Protein AF-A0A137Q3B7-F1 (afdb_monomer_lite)

pLDDT: mean 70.56, std 20.17, range [30.19, 96.06]

Sequence (911 aa):
MALASASAANAAAKAIVPPASSFAELLRRSRFASYDPAIAQTYTAPPAYARRGNYGLKRSVPMTYKDSYITVNHFEHHAQFTEWNNAEAPVKFLKRVEETNVLPRNITKGEWDESLGEARTQWLIDSEFAEHNYSPQRQEVPYDAQGRRGPGGYGAKRPPPQTLNPSPGVDGNLSQINVSALSSQQFERYLSKLRDLSPEYREYLLEQHRARHLTRAKHQGISEAEAEENFEEDDLLLYIASVNDAKLHRRFLGKRFSYTNSPPSTTSSTTPAPEKIERQPHRIGGLTYHHFSPLDTLLTTPPQPGLIMQIEPRYNASFSETRFSTHKQDYVSLFSGLISRISKTNAGIHTPASAANAAAKAIVPPASSFAELLRRSRFASYDPAIAQTYTAPPAYARRGNYGLKRSVPMTYKDSYITVNHFEHHAQFTEWNNAEAPVKFLKRVEETNVLPRNITKGEWDESLGEARTQWLIDSEFAEHNYSPQRQEVPYDAQGRRGPGGYGAKRPPPQTLNPSLGVDGNLSQINVSALSSQQFERYLSKLRDLSPEYREYLLEQHRARHLTRAKHQGISEAEAEENFEEDDLLLYIASVNDAKLHRRFLGKRFSSTNSSLPSTTTSTTPAPEKIERQPHRIGGLTYHHFSPLDTLLTTPPQPGLIMQIEPRYNASFSETRFSTHKQDYVSLFSGLISRISKTNAGIHTPFYNPDGLNAVGPDPNIDPNKIFQENPSAIPAPPTDPKTDPLCMNNSIAKLRMVRLTLRTPPTTVVGYKAHQTKPQGHLKSMSLNSEVTVDTELALRNIRNPHRPGSREYSGHLEVNNRNRFGLGLSALNEGPNSGIVTSPRFAPPGRKAALKPIGYGSLFEAKIGRKYLKRGEGETEELEVREDRTNAARKTLKGMLGKIGTGAGDGSVGS

Foldseek 3Di:
DVVVVVVVVVVVPPDPPPPDPPVVVCVCVDPVVPDDLVDQDKFFDDLVVVCVQHRVAPDRDDNPDSDGIKTWNASADPVGDTDIDGCPVVVLLLVLLVLLLDDDDDDVPDPLNLLLAPLQPPPPVVPPPPDPPPPPPPPPPDPVVPPPDPPPCPPPDPPDPDPPPPDPPCPDPQVPNSLSNDDPVRNVVVVVVVVVCVVVLLVLLVVVVLVVQQVVCVVVVHDSVRSVVPDDVVVSVVVVVPDPDPVSVVVSVSVVSVDVQFDPCPDPDPDGDPRPDDPRQDSRNPSDPDDRDPVNSVPVRDDFDKDKDQDDPDPPPPDDDDPPDDDFRWIWICRSNDTHIHTPVRVPPDDCVCVVVVVLLPPPPPQPPVVVCVCVDPVVPDDLLDQDKFFDDLVCLCQQHRVAPDRDDNPDSDGIKTWNASQDPVGDTDIDGCPVVVLLLVLLVLLVFDAAADVPFLLCLLLPPLNQPPCPPPPPDDRPPPPPPPVPPPVVVVPQPPPNPPDPPPPPPPPDCPPPVLSPLDDNRLSNDDPVRNVVVVVVVVVCVVVLLVLLVVVVLVVQQVVCVVVVHDSVRSVVPDDPVVSVVVVVPDPDPSSVSSSSSVVCVVVLQPVDPVRPNPDRDPRPPAQRQDSNNPSYPDDQDLVNSLQVRFQDKKFKAFDDPPPCPPPDPDDPPPDARWIWICGSNDTEIEGPVQLPQFDHQADVVVVVPPDPDPPPDPVVVPPDDPPDPDDDPPDDDPPRGDRPSRIARKRWSHKYWNDHQPSSDDPCSVPDRPPDRCPRTDIHIYIGGCDVLSVQLSVQPDDPPDPSSVVSVVVVVCVVPVPDDDDDDDDDDDDDDDDDDDDDDDDDDDDDDDDDDDDDPPPPDPPDDDDDDDDPDDDDDDDDDDPPPPPPPPPPPDDDDDDDDDDDDDD

Radius of gyration: 46.06 Å; chains: 1; bounding box: 124×118×140 Å

Structure (mmCIF, N/CA/C/O backbone):
data_AF-A0A137Q3B7-F1
#
_entry.id   AF-A0A137Q3B7-F1
#
loop_
_atom_site.group_PDB
_atom_site.id
_atom_site.type_symbol
_atom_site.label_atom_id
_atom_site.label_alt_id
_atom_site.label_comp_id
_atom_site.label_asym_id
_atom_site.label_entity_id
_atom_site.label_seq_id
_atom_site.pdbx_PDB_ins_code
_atom_site.Cartn_x
_atom_site.Cartn_y
_atom_site.Cartn_z
_atom_site.occupancy
_atom_site.B_iso_or_equiv
_atom_site.auth_seq_id
_atom_site.auth_comp_id
_atom_site.auth_asym_id
_atom_site.auth_atom_id
_atom_site.pdbx_PDB_model_num
ATOM 1 N N . MET A 1 1 ? -9.471 -58.614 54.560 1.00 48.12 1 MET A N 1
ATOM 2 C CA . MET A 1 1 ? -8.215 -58.803 53.792 1.00 48.12 1 MET A CA 1
ATOM 3 C C . MET A 1 1 ? -8.426 -59.274 52.345 1.00 48.12 1 MET A C 1
ATOM 5 O O . MET A 1 1 ? -7.756 -58.732 51.481 1.00 48.12 1 MET A O 1
ATOM 9 N N . ALA A 1 2 ? -9.363 -60.180 52.024 1.00 43.41 2 ALA A N 1
ATOM 10 C CA . ALA A 1 2 ? -9.566 -60.665 50.641 1.00 43.41 2 ALA A CA 1
ATOM 11 C C . ALA A 1 2 ? -10.093 -59.614 49.626 1.00 43.41 2 ALA A C 1
ATOM 13 O O . ALA A 1 2 ? -9.756 -59.673 48.450 1.00 43.41 2 ALA A O 1
ATOM 14 N N . LEU A 1 3 ? -10.849 -58.599 50.064 1.00 44.16 3 LEU A N 1
ATOM 15 C CA . LEU A 1 3 ? -11.289 -57.487 49.197 1.00 44.16 3 LEU A CA 1
ATOM 16 C C . LEU A 1 3 ? -10.169 -56.474 48.880 1.00 44.16 3 LEU A C 1
ATOM 18 O O . LEU A 1 3 ? -10.231 -55.780 47.867 1.00 44.16 3 LEU A O 1
ATOM 22 N N . ALA A 1 4 ? -9.115 -56.419 49.702 1.00 49.91 4 ALA A N 1
ATOM 23 C CA . ALA A 1 4 ? -7.976 -55.529 49.475 1.00 49.91 4 ALA A CA 1
ATOM 24 C C . ALA A 1 4 ? -7.008 -56.076 48.405 1.00 49.91 4 ALA A C 1
ATOM 26 O O . ALA A 1 4 ? -6.416 -55.291 47.666 1.00 49.91 4 ALA A O 1
ATOM 27 N N . SER A 1 5 ? -6.888 -57.404 48.252 1.00 49.62 5 SER A N 1
ATOM 28 C CA . SER A 1 5 ? -6.022 -57.996 47.218 1.00 49.62 5 SER A CA 1
ATOM 29 C C . SER A 1 5 ? -6.629 -57.921 45.810 1.00 49.62 5 SER A C 1
ATOM 31 O O . SER A 1 5 ? -5.890 -57.742 44.843 1.00 49.62 5 SER A O 1
ATOM 33 N N . ALA A 1 6 ? -7.960 -57.963 45.677 1.00 51.59 6 ALA A N 1
ATOM 34 C CA . ALA A 1 6 ? -8.642 -57.800 44.387 1.00 51.59 6 ALA A CA 1
ATOM 35 C C . ALA A 1 6 ? -8.518 -56.366 43.827 1.00 51.59 6 ALA A C 1
ATOM 37 O O . ALA A 1 6 ? -8.357 -56.173 42.622 1.00 51.59 6 ALA A O 1
ATOM 38 N N . SER A 1 7 ? -8.518 -55.357 44.706 1.00 50.16 7 SER A N 1
ATOM 39 C CA . SER A 1 7 ? -8.259 -53.953 44.350 1.00 50.16 7 SER A CA 1
ATOM 40 C C . SER A 1 7 ? -6.813 -53.737 43.873 1.00 50.16 7 SER A C 1
ATOM 42 O O . SER A 1 7 ? -6.585 -53.103 42.842 1.00 50.16 7 SER A O 1
ATOM 44 N N . ALA A 1 8 ? -5.835 -54.347 44.554 1.00 52.12 8 ALA A N 1
ATOM 45 C CA . ALA A 1 8 ? -4.424 -54.261 44.175 1.00 52.12 8 ALA A CA 1
ATOM 46 C C . ALA A 1 8 ? -4.119 -54.957 42.831 1.00 52.12 8 ALA A C 1
ATOM 48 O O . ALA A 1 8 ? -3.345 -54.431 42.031 1.00 52.12 8 ALA A O 1
ATOM 49 N N . ALA A 1 9 ? -4.768 -56.091 42.538 1.00 54.25 9 ALA A N 1
ATOM 50 C CA . ALA A 1 9 ? -4.618 -56.782 41.254 1.00 54.25 9 ALA A CA 1
ATOM 51 C C . ALA A 1 9 ? -5.207 -55.977 40.076 1.00 54.25 9 ALA A C 1
ATOM 53 O O . ALA A 1 9 ? -4.588 -55.898 39.015 1.00 54.25 9 ALA A O 1
ATOM 54 N N . ASN A 1 10 ? -6.344 -55.299 40.272 1.00 53.31 10 ASN A N 1
ATOM 55 C CA . ASN A 1 10 ? -6.927 -54.418 39.251 1.00 53.31 10 ASN A CA 1
ATOM 56 C C . ASN A 1 10 ? -6.145 -53.104 39.063 1.00 53.31 10 ASN A C 1
ATOM 58 O O . ASN A 1 10 ? -6.117 -52.566 37.958 1.00 53.31 10 ASN A O 1
ATOM 62 N N . ALA A 1 11 ? -5.463 -52.604 40.100 1.00 53.44 11 ALA A N 1
ATOM 63 C CA . ALA A 1 11 ? -4.574 -51.447 39.983 1.00 53.44 11 ALA A CA 1
ATOM 64 C C . ALA A 1 11 ? -3.266 -51.776 39.232 1.00 53.44 11 ALA A C 1
ATOM 66 O O . ALA A 1 11 ? -2.768 -50.936 38.482 1.00 53.44 11 ALA A O 1
ATOM 67 N N . ALA A 1 12 ? -2.741 -53.001 39.370 1.00 49.34 12 ALA A N 1
ATOM 68 C CA . ALA A 1 12 ? -1.580 -53.481 38.611 1.00 49.34 12 ALA A CA 1
ATOM 69 C C . ALA A 1 12 ? -1.914 -53.807 37.139 1.00 49.34 12 ALA A C 1
ATOM 71 O O . ALA A 1 12 ? -1.050 -53.709 36.271 1.00 49.34 12 ALA A O 1
ATOM 72 N N . ALA A 1 13 ? -3.180 -54.117 36.837 1.00 48.31 13 ALA A N 1
ATOM 73 C CA . ALA A 1 13 ? -3.696 -54.296 35.479 1.00 48.31 13 ALA A CA 1
ATOM 74 C C . ALA A 1 13 ? -4.119 -52.977 34.800 1.00 48.31 13 ALA A C 1
ATOM 76 O O . ALA A 1 13 ? -4.842 -53.000 33.799 1.00 48.31 13 ALA A O 1
ATOM 77 N N . LYS A 1 14 ? -3.668 -51.815 35.305 1.00 50.78 14 LYS A N 1
ATOM 78 C CA . LYS A 1 14 ? -3.756 -50.534 34.591 1.00 50.78 14 LYS A CA 1
ATOM 79 C C . LYS A 1 14 ? -2.818 -50.620 33.388 1.00 50.78 14 LYS A C 1
ATOM 81 O O . LYS A 1 14 ? -1.641 -50.281 33.461 1.00 50.78 14 LYS A O 1
ATOM 86 N N . ALA A 1 15 ? -3.369 -51.211 32.331 1.00 50.91 15 ALA A N 1
ATOM 87 C CA . ALA A 1 15 ? -2.703 -51.656 31.127 1.00 50.91 15 ALA A CA 1
ATOM 88 C C . ALA A 1 15 ? -1.654 -50.642 30.678 1.00 50.91 15 ALA A C 1
ATOM 90 O O . ALA A 1 15 ? -1.973 -49.480 30.415 1.00 50.91 15 ALA A O 1
ATOM 91 N N . ILE A 1 16 ? -0.409 -51.105 30.561 1.00 54.88 16 ILE A N 1
ATOM 92 C CA . ILE A 1 16 ? 0.587 -50.489 29.692 1.00 54.88 16 ILE A CA 1
ATOM 93 C C . ILE A 1 16 ? -0.071 -50.486 28.313 1.00 54.88 16 ILE A C 1
ATOM 95 O O . ILE A 1 16 ? -0.067 -51.503 27.622 1.00 54.88 16 ILE A O 1
ATOM 99 N N . VAL A 1 17 ? -0.752 -49.391 27.963 1.00 64.12 17 VAL A N 1
ATOM 100 C CA . VAL A 1 17 ? -1.332 -49.219 26.635 1.00 64.12 17 VAL A CA 1
ATOM 101 C C . VAL A 1 17 ? -0.139 -49.348 25.696 1.00 64.12 17 VAL A C 1
ATOM 103 O O . VAL A 1 17 ? 0.783 -48.533 25.815 1.00 64.12 17 VAL A O 1
ATOM 106 N N . PRO A 1 18 ? -0.081 -50.387 24.842 1.00 76.06 18 PRO A N 1
ATOM 107 C CA . PRO A 1 18 ? 1.045 -50.541 23.940 1.00 76.06 18 PRO A CA 1
ATOM 108 C C . PRO A 1 18 ? 1.192 -49.234 23.152 1.00 76.06 18 PRO A C 1
ATOM 110 O O . PRO A 1 18 ? 0.168 -48.618 22.819 1.00 76.06 18 PRO A O 1
ATOM 113 N N . PRO A 1 19 ? 2.431 -48.767 22.901 1.00 77.19 19 PRO A N 1
ATOM 114 C CA . PRO A 1 19 ? 2.647 -47.535 22.157 1.00 77.19 19 PRO A CA 1
ATOM 115 C C . PRO A 1 19 ? 1.819 -47.600 20.875 1.00 77.19 19 PRO A C 1
ATOM 117 O O . PRO A 1 19 ? 1.815 -48.621 20.180 1.00 77.19 19 PRO A O 1
ATOM 120 N N . ALA A 1 20 ? 1.038 -46.547 20.623 1.00 83.62 20 ALA A N 1
ATOM 121 C CA . ALA A 1 20 ? 0.158 -46.503 19.467 1.00 83.62 20 ALA A CA 1
ATOM 122 C C . ALA A 1 20 ? 0.982 -46.807 18.208 1.00 83.62 20 ALA A C 1
ATOM 124 O O . ALA A 1 20 ? 2.117 -46.348 18.079 1.00 83.62 20 ALA A O 1
ATOM 125 N N . SER A 1 21 ? 0.432 -47.595 17.281 1.00 94.25 21 SER A N 1
ATOM 126 C CA . SER A 1 21 ? 1.122 -47.839 16.015 1.00 94.25 21 SER A CA 1
ATOM 127 C C . SER A 1 21 ? 1.432 -46.504 15.329 1.00 94.25 21 SER A C 1
ATOM 129 O O . SER A 1 21 ? 0.675 -45.538 15.463 1.00 94.25 21 SER A O 1
ATOM 131 N N . SER A 1 22 ? 2.519 -46.438 14.558 1.00 91.94 22 SER A N 1
ATOM 132 C CA . SER A 1 22 ? 2.903 -45.216 13.834 1.00 91.94 22 SER A CA 1
ATOM 133 C C . SER A 1 22 ? 1.755 -44.661 12.979 1.00 91.94 22 SER A C 1
ATOM 135 O O . SER A 1 22 ? 1.559 -43.450 12.899 1.00 91.94 22 SER A O 1
ATOM 137 N N . PHE A 1 23 ? 0.932 -45.543 12.404 1.00 92.50 23 PHE A N 1
ATOM 138 C CA . PHE A 1 23 ? -0.280 -45.163 11.685 1.00 92.50 23 PHE A CA 1
ATOM 139 C C . PHE A 1 23 ? -1.344 -44.529 12.593 1.00 92.50 23 PHE A C 1
ATOM 141 O O . PHE A 1 23 ? -1.922 -43.509 12.226 1.00 92.50 23 PHE A O 1
ATOM 148 N N . ALA A 1 24 ? -1.593 -45.083 13.783 1.00 91.00 24 ALA A N 1
ATOM 149 C CA . ALA A 1 24 ? -2.533 -44.501 14.738 1.00 91.00 24 ALA A CA 1
ATOM 150 C C . ALA A 1 24 ? -2.064 -43.121 15.230 1.00 91.00 24 ALA A C 1
ATOM 152 O O . ALA A 1 24 ? -2.887 -42.223 15.403 1.00 91.00 24 ALA A O 1
ATOM 153 N N . GLU A 1 25 ? -0.756 -42.913 15.398 1.00 89.50 25 GLU A N 1
ATOM 154 C CA . GLU A 1 25 ? -0.205 -41.585 15.686 1.00 89.50 25 GLU A CA 1
ATOM 155 C C . GLU A 1 25 ? -0.398 -40.609 14.522 1.00 89.50 25 GLU A C 1
ATOM 157 O O . GLU A 1 25 ? -0.820 -39.474 14.741 1.00 89.50 25 GLU A O 1
ATOM 162 N N . LEU A 1 26 ? -0.143 -41.043 13.282 1.00 93.38 26 LEU A N 1
ATOM 163 C CA . LEU A 1 26 ? -0.395 -40.227 12.091 1.00 93.38 26 LEU A CA 1
ATOM 164 C C . LEU A 1 26 ? -1.877 -39.875 11.951 1.00 93.38 26 LEU A C 1
ATOM 166 O O . LEU A 1 26 ? -2.196 -38.732 11.633 1.00 93.38 26 LEU A O 1
ATOM 170 N N . LEU A 1 27 ? -2.782 -40.815 12.236 1.00 93.38 27 LEU A N 1
ATOM 171 C CA . LEU A 1 27 ? -4.220 -40.571 12.215 1.00 93.38 27 LEU A CA 1
ATOM 172 C C . LEU A 1 27 ? -4.621 -39.569 13.300 1.00 93.38 27 LEU A C 1
ATOM 174 O O . LEU A 1 27 ? -5.322 -38.611 12.989 1.00 93.38 27 LEU A O 1
ATOM 178 N N . ARG A 1 28 ? -4.116 -39.718 14.532 1.00 88.69 28 ARG A N 1
ATOM 179 C CA . ARG A 1 28 ? -4.332 -38.757 15.632 1.00 88.69 28 ARG A CA 1
ATOM 180 C C . ARG A 1 28 ? -3.811 -37.356 15.307 1.00 88.69 28 ARG A C 1
ATOM 182 O O . ARG A 1 28 ? -4.404 -36.378 15.740 1.00 88.69 28 ARG A O 1
ATOM 189 N N . ARG A 1 29 ? -2.716 -37.257 14.547 1.00 91.62 29 ARG A N 1
ATOM 190 C CA . ARG A 1 29 ? -2.134 -35.983 14.082 1.00 91.62 29 ARG A CA 1
ATOM 191 C C . ARG A 1 29 ? -2.759 -35.464 12.786 1.00 91.62 29 ARG A C 1
ATOM 193 O O . ARG A 1 29 ? -2.455 -34.349 12.366 1.00 91.62 29 ARG A O 1
ATOM 200 N N . SER A 1 30 ? -3.581 -36.265 12.114 1.00 95.50 30 SER A N 1
ATOM 201 C CA . SER A 1 30 ? -4.187 -35.877 10.847 1.00 95.50 30 SER A CA 1
ATOM 202 C C . SER A 1 30 ? -5.211 -34.764 11.063 1.00 95.50 30 SER A C 1
ATOM 204 O O . SER A 1 30 ? -5.885 -34.703 12.088 1.00 95.50 30 SER A O 1
ATOM 206 N N . ARG A 1 31 ? -5.404 -33.920 10.046 1.00 92.62 31 ARG A N 1
ATOM 207 C CA . ARG A 1 31 ? -6.478 -32.908 10.048 1.00 92.62 31 ARG A CA 1
ATOM 208 C C . ARG A 1 31 ? -7.878 -33.520 10.103 1.00 92.62 31 ARG A C 1
ATOM 210 O O . ARG A 1 31 ? -8.841 -32.820 10.379 1.00 92.62 31 ARG A O 1
ATOM 217 N N . PHE A 1 32 ? -7.997 -34.813 9.816 1.00 90.25 32 PHE A N 1
ATOM 218 C CA . PHE A 1 32 ? -9.254 -35.528 9.958 1.00 90.25 32 PHE A CA 1
ATOM 219 C C . PHE A 1 32 ? -9.603 -35.764 11.434 1.00 90.25 32 PHE A C 1
ATOM 221 O O . PHE A 1 32 ? -10.764 -35.657 11.802 1.00 90.25 32 PHE A O 1
ATOM 228 N N . ALA A 1 33 ? -8.613 -35.994 12.303 1.00 91.31 33 ALA A N 1
ATOM 229 C CA . ALA A 1 33 ? -8.856 -36.205 13.731 1.00 91.31 33 ALA A CA 1
ATOM 230 C C . ALA A 1 33 ? -9.322 -34.945 14.480 1.00 91.31 33 ALA A C 1
ATOM 232 O O . ALA A 1 33 ? -9.842 -35.065 15.584 1.00 91.31 33 ALA A O 1
ATOM 233 N N . SER A 1 34 ? -9.169 -33.751 13.894 1.00 89.94 34 SER A N 1
ATOM 234 C CA . SER A 1 34 ? -9.734 -32.517 14.453 1.00 89.94 34 SER A CA 1
ATOM 235 C C . SER A 1 34 ? -11.207 -32.298 14.098 1.00 89.94 34 SER A C 1
ATOM 237 O O . SER A 1 34 ? -11.779 -31.310 14.545 1.00 89.94 34 SER A O 1
ATOM 239 N N . TYR A 1 35 ? -11.807 -33.159 13.268 1.00 92.56 35 TYR A N 1
ATOM 240 C CA . TYR A 1 35 ? -13.226 -33.065 12.941 1.00 92.56 35 TYR A CA 1
ATOM 241 C C . TYR A 1 35 ? -14.073 -33.387 14.175 1.00 92.56 35 TYR A C 1
ATOM 243 O O . TYR A 1 35 ? -13.950 -34.458 14.769 1.00 92.56 35 TYR A O 1
ATOM 251 N N . ASP A 1 36 ? -14.958 -32.460 14.525 1.00 89.56 36 ASP A N 1
ATOM 252 C CA . ASP A 1 36 ? -15.958 -32.630 15.569 1.00 89.56 36 ASP A CA 1
ATOM 253 C C . ASP A 1 36 ? -17.337 -32.346 14.960 1.00 89.56 36 ASP A C 1
ATOM 255 O O . ASP A 1 36 ? -17.578 -31.210 14.556 1.00 89.56 36 ASP A O 1
ATOM 259 N N . PRO A 1 37 ? -18.254 -33.327 14.887 1.00 87.88 37 PRO A N 1
ATOM 260 C CA . PRO A 1 37 ? -19.574 -33.118 14.293 1.00 87.88 37 PRO A CA 1
ATOM 261 C C . PRO A 1 37 ? -20.430 -32.106 15.070 1.00 87.88 37 PRO A C 1
ATOM 263 O O . PRO A 1 37 ? -21.372 -31.551 14.511 1.00 87.88 37 PRO A O 1
ATOM 266 N N . ALA A 1 38 ? -20.117 -31.834 16.343 1.00 86.50 38 ALA A N 1
ATOM 267 C CA . ALA A 1 38 ? -20.813 -30.812 17.123 1.00 86.50 38 ALA A CA 1
ATOM 268 C C . ALA A 1 38 ? -20.391 -29.382 16.742 1.00 86.50 38 ALA A C 1
ATOM 270 O O . ALA A 1 38 ? -21.057 -28.422 17.127 1.00 86.50 38 ALA A O 1
ATOM 271 N N . ILE A 1 39 ? -19.285 -29.228 16.009 1.00 87.12 39 ILE A N 1
ATOM 272 C CA . ILE A 1 39 ? -18.755 -27.939 15.580 1.00 87.12 39 ILE A CA 1
ATOM 273 C C . ILE A 1 39 ? -18.857 -27.885 14.061 1.00 87.12 39 ILE A C 1
ATOM 275 O O . ILE A 1 39 ? -18.203 -28.648 13.356 1.00 87.12 39 ILE A O 1
ATOM 279 N N . ALA A 1 40 ? -19.635 -26.938 13.537 1.00 88.81 40 ALA A N 1
ATOM 280 C CA . ALA A 1 40 ? -19.714 -26.686 12.101 1.00 88.81 40 ALA A CA 1
ATOM 281 C C . ALA A 1 40 ? -18.397 -26.069 11.587 1.00 88.81 40 ALA A C 1
ATOM 283 O O . ALA A 1 40 ? -18.299 -24.869 11.323 1.00 88.81 40 ALA A O 1
ATOM 284 N N . GLN A 1 41 ? -17.350 -26.889 11.480 1.00 92.31 41 GLN A N 1
ATOM 285 C CA . GLN A 1 41 ? -16.028 -26.466 11.045 1.00 92.31 41 GLN A CA 1
ATOM 286 C C . GLN A 1 41 ? -16.063 -26.112 9.560 1.00 92.31 41 GLN A C 1
ATOM 288 O O . GLN A 1 41 ? -16.556 -26.877 8.728 1.00 92.31 41 GLN A O 1
ATOM 293 N N . THR A 1 42 ? -15.513 -24.946 9.222 1.00 95.12 42 THR A N 1
ATOM 294 C CA . THR A 1 42 ? -15.374 -24.532 7.827 1.00 95.12 42 THR A CA 1
ATOM 295 C C . THR A 1 42 ? -14.075 -25.073 7.240 1.00 95.12 42 THR A C 1
ATOM 297 O O . THR A 1 42 ? -12.985 -24.799 7.741 1.00 95.12 42 THR A O 1
ATOM 300 N N . TYR A 1 43 ? -14.192 -25.807 6.141 1.00 95.31 43 TYR A N 1
ATOM 301 C CA . TYR A 1 43 ? -13.085 -26.319 5.349 1.00 95.31 43 TYR A CA 1
ATOM 302 C C . TYR A 1 43 ? -12.840 -25.427 4.140 1.00 95.31 43 TYR A C 1
ATOM 304 O O . TYR A 1 43 ? -13.767 -24.904 3.523 1.00 95.31 43 TYR A O 1
ATOM 312 N N . THR A 1 44 ? -11.566 -25.283 3.789 1.00 96.06 44 THR A N 1
ATOM 313 C CA . THR A 1 44 ? -11.103 -24.545 2.615 1.00 96.06 44 THR A CA 1
ATOM 314 C C . THR A 1 44 ? -10.184 -25.423 1.781 1.00 96.06 44 THR A C 1
ATOM 316 O O . THR A 1 44 ? -9.361 -26.167 2.319 1.00 96.06 44 THR A O 1
ATOM 319 N N . ALA A 1 45 ? -10.327 -25.336 0.461 1.00 94.56 45 ALA A N 1
ATOM 320 C CA . ALA A 1 45 ? -9.455 -26.000 -0.496 1.00 94.56 45 ALA A CA 1
ATOM 321 C C . ALA A 1 45 ? -8.874 -24.975 -1.479 1.00 94.56 45 ALA A C 1
ATOM 323 O O . ALA A 1 45 ? -9.562 -24.018 -1.852 1.00 94.56 45 ALA A O 1
ATOM 324 N N . PRO A 1 46 ? -7.629 -25.164 -1.961 1.00 94.69 46 PRO A N 1
ATOM 325 C CA . PRO A 1 46 ? -7.100 -24.329 -3.027 1.00 94.69 46 PRO A CA 1
ATOM 326 C C . PRO A 1 46 ? -8.033 -24.366 -4.251 1.00 94.69 46 PRO A C 1
ATOM 328 O O . PRO A 1 46 ? -8.592 -25.426 -4.550 1.00 94.69 46 PRO A O 1
ATOM 331 N N . PRO A 1 47 ? -8.167 -23.268 -5.020 1.00 90.88 47 PRO A N 1
ATOM 332 C CA . PRO A 1 47 ? -9.147 -23.180 -6.107 1.00 90.88 47 PRO A CA 1
ATOM 333 C C . PRO A 1 47 ? -9.067 -24.312 -7.145 1.00 90.88 47 PRO A C 1
ATOM 335 O O . PRO A 1 47 ? -10.079 -24.685 -7.733 1.00 90.88 47 PRO A O 1
ATOM 338 N N . ALA A 1 48 ? -7.875 -24.873 -7.370 1.00 92.06 48 ALA A N 1
ATOM 339 C CA . ALA A 1 48 ? -7.653 -25.987 -8.293 1.00 92.06 48 ALA A CA 1
ATOM 340 C C . ALA A 1 48 ? -8.190 -27.345 -7.796 1.00 92.06 48 ALA A C 1
ATOM 342 O O . ALA A 1 48 ? -8.413 -28.225 -8.625 1.00 92.06 48 ALA A O 1
ATOM 343 N N . TYR A 1 49 ? -8.358 -27.514 -6.479 1.00 94.94 49 TYR A N 1
ATOM 344 C CA . TYR A 1 49 ? -8.950 -28.698 -5.846 1.00 94.94 49 TYR A CA 1
ATOM 345 C C . TYR A 1 49 ? -10.444 -28.498 -5.565 1.00 94.94 49 TYR A C 1
ATOM 347 O O . TYR A 1 49 ? -11.226 -29.423 -5.774 1.00 94.94 49 TYR A O 1
ATOM 355 N N . ALA A 1 50 ? -10.846 -27.283 -5.167 1.00 93.38 50 ALA A N 1
ATOM 356 C CA . ALA A 1 50 ? -12.251 -26.914 -4.981 1.00 93.38 50 ALA A CA 1
ATOM 357 C C . ALA A 1 50 ? -13.050 -27.086 -6.289 1.00 93.38 50 ALA A C 1
ATOM 359 O O . ALA A 1 50 ? -14.062 -27.783 -6.324 1.00 93.38 50 ALA A O 1
ATOM 360 N N . ARG A 1 51 ? -12.534 -26.580 -7.423 1.00 90.38 51 ARG A N 1
ATOM 361 C CA . ARG A 1 51 ? -12.955 -27.066 -8.751 1.00 90.38 51 ARG A CA 1
ATOM 362 C C . ARG A 1 51 ? -12.465 -28.508 -8.851 1.00 90.38 51 ARG A C 1
ATOM 364 O O . ARG A 1 51 ? -11.274 -28.639 -8.865 1.00 90.38 51 ARG A O 1
ATOM 371 N N . ARG A 1 52 ? -13.248 -29.567 -8.987 1.00 93.38 52 ARG A N 1
ATOM 372 C CA . ARG A 1 52 ? -12.916 -31.010 -8.781 1.00 93.38 52 ARG A CA 1
ATOM 373 C C . ARG A 1 52 ? -13.581 -31.534 -7.509 1.00 93.38 52 ARG A C 1
ATOM 375 O O . ARG A 1 52 ? -13.697 -32.745 -7.369 1.00 93.38 52 ARG A O 1
ATOM 382 N N . GLY A 1 53 ? -14.037 -30.656 -6.613 1.00 93.75 53 GLY A N 1
ATOM 383 C CA . GLY A 1 53 ? -14.756 -31.047 -5.404 1.00 93.75 53 GLY A CA 1
ATOM 384 C C . GLY A 1 53 ? -13.880 -31.730 -4.355 1.00 93.75 53 GLY A C 1
ATOM 385 O O . GLY A 1 53 ? -14.402 -32.435 -3.497 1.00 93.75 53 GLY A O 1
ATOM 386 N N . ASN A 1 54 ? -12.554 -31.580 -4.422 1.00 95.38 54 ASN A N 1
ATOM 387 C CA . ASN A 1 54 ? -11.637 -32.202 -3.475 1.00 95.38 54 ASN A CA 1
ATOM 388 C C . ASN A 1 54 ? -11.336 -31.248 -2.310 1.00 95.38 54 ASN A C 1
ATOM 390 O O . ASN A 1 54 ? -10.575 -30.293 -2.458 1.00 95.38 54 ASN A O 1
ATOM 394 N N . TYR A 1 55 ? -11.904 -31.551 -1.145 1.00 95.19 55 TYR A N 1
ATOM 395 C CA . TYR A 1 55 ? -11.681 -30.821 0.108 1.00 95.19 55 TYR A CA 1
ATOM 396 C C . TYR A 1 55 ? -10.875 -31.636 1.133 1.00 95.19 55 TYR A C 1
ATOM 398 O O . TYR A 1 55 ? -10.866 -31.312 2.316 1.00 95.19 55 TYR A O 1
ATOM 406 N N . GLY A 1 56 ? -10.206 -32.711 0.697 1.00 94.12 56 GLY A N 1
ATOM 407 C CA . GLY A 1 56 ? -9.559 -33.663 1.608 1.00 94.12 56 GLY A CA 1
ATOM 408 C C . GLY A 1 56 ? -10.555 -34.536 2.383 1.00 94.12 56 GLY A C 1
ATOM 409 O O . GLY A 1 56 ? -10.215 -35.069 3.435 1.00 94.12 56 GLY A O 1
ATOM 410 N N . LEU A 1 57 ? -11.783 -34.659 1.873 1.00 94.44 57 LEU A N 1
ATOM 411 C CA . LEU A 1 57 ? -12.836 -35.527 2.401 1.00 94.44 57 LEU A CA 1
ATOM 412 C C . LEU A 1 57 ? -12.795 -36.895 1.705 1.00 94.44 57 LEU A C 1
ATOM 414 O O . LEU A 1 57 ? -12.156 -37.052 0.664 1.00 94.44 57 LEU A O 1
ATOM 418 N N . LYS A 1 58 ? -13.498 -37.890 2.259 1.00 94.81 58 LYS A N 1
ATOM 419 C CA . LYS A 1 58 ? -13.532 -39.258 1.706 1.00 94.81 58 LYS A CA 1
ATOM 420 C C . LYS A 1 58 ? -14.094 -39.319 0.282 1.00 94.81 58 LYS A C 1
ATOM 422 O O . LYS A 1 58 ? -13.638 -40.133 -0.515 1.00 94.81 58 LYS A O 1
ATOM 427 N N . ARG A 1 59 ? -15.085 -38.483 -0.035 1.00 93.94 59 ARG A N 1
ATOM 428 C CA . ARG A 1 59 ? -15.709 -38.381 -1.362 1.00 93.94 59 ARG A CA 1
ATOM 429 C C . ARG A 1 59 ? -15.611 -36.945 -1.867 1.00 93.94 59 ARG A C 1
ATOM 431 O O . ARG A 1 59 ? -15.564 -36.008 -1.069 1.00 93.94 59 ARG A O 1
ATOM 438 N N . SER A 1 60 ? -15.568 -36.770 -3.187 1.00 94.25 60 SER A N 1
ATOM 439 C CA . SER A 1 60 ? -15.621 -35.438 -3.782 1.00 94.25 60 SER A CA 1
ATOM 440 C C . SER A 1 60 ? -17.011 -34.828 -3.612 1.00 94.25 60 SER A C 1
ATOM 442 O O . SER A 1 60 ? -18.035 -35.497 -3.746 1.00 94.25 60 SER A O 1
ATOM 444 N N . VAL A 1 61 ? -17.035 -33.535 -3.318 1.00 94.00 61 VAL A N 1
ATOM 445 C CA . VAL A 1 61 ? -18.254 -32.738 -3.195 1.00 94.00 61 VAL A CA 1
ATOM 446 C C . VAL A 1 61 ? -18.742 -32.336 -4.597 1.00 94.00 61 VAL A C 1
ATOM 448 O O . VAL A 1 61 ? -17.923 -31.911 -5.418 1.00 94.00 61 VAL A O 1
ATOM 451 N N . PRO A 1 62 ? -20.043 -32.467 -4.923 1.00 90.12 62 PRO A N 1
ATOM 452 C CA . PRO A 1 62 ? -20.563 -32.094 -6.238 1.00 90.12 62 PRO A CA 1
ATOM 453 C C . PRO A 1 62 ? -20.318 -30.608 -6.554 1.00 90.12 62 PRO A C 1
ATOM 455 O O . PRO A 1 62 ? -20.581 -29.725 -5.744 1.00 90.12 62 PRO A O 1
ATOM 458 N N . MET A 1 63 ? -19.826 -30.332 -7.766 1.00 76.06 63 MET A N 1
ATOM 459 C CA . MET A 1 63 ? -19.299 -29.026 -8.205 1.00 76.06 63 MET A CA 1
ATOM 460 C C . MET A 1 63 ? -20.363 -27.972 -8.559 1.00 76.06 63 MET A C 1
ATOM 462 O O . MET A 1 63 ? -20.086 -27.060 -9.341 1.00 76.06 63 MET A O 1
ATOM 466 N N . THR A 1 64 ? -21.588 -28.080 -8.044 1.00 77.38 64 THR A N 1
ATOM 467 C CA . THR A 1 64 ? -22.641 -27.105 -8.377 1.00 77.38 64 THR A CA 1
ATOM 468 C C . THR A 1 64 ? -22.289 -25.692 -7.906 1.00 77.38 64 THR A C 1
ATOM 470 O O . THR A 1 64 ? -22.706 -24.720 -8.533 1.00 77.38 64 THR A O 1
ATOM 473 N N . TYR A 1 65 ? -21.428 -25.572 -6.892 1.00 66.31 65 TYR A N 1
ATOM 474 C CA . TYR A 1 65 ? -20.936 -24.306 -6.360 1.00 66.31 65 TYR A CA 1
ATOM 475 C C . TYR A 1 65 ? -19.413 -24.212 -6.526 1.00 66.31 65 TYR A C 1
ATOM 477 O O . TYR A 1 65 ? -18.678 -25.156 -6.244 1.00 66.31 65 TYR A O 1
ATOM 485 N N . LYS A 1 66 ? -18.927 -23.073 -7.038 1.00 72.75 66 LYS A N 1
ATOM 486 C CA . LYS A 1 66 ? -17.497 -22.823 -7.324 1.00 72.75 66 LYS A CA 1
ATOM 487 C C . LYS A 1 66 ? -16.742 -22.238 -6.123 1.00 72.75 66 LYS A C 1
ATOM 489 O O . LYS A 1 66 ? -15.603 -21.792 -6.284 1.00 72.75 66 LYS A O 1
ATOM 494 N N . ASP A 1 67 ? -17.371 -22.225 -4.956 1.00 74.81 67 ASP A N 1
ATOM 495 C CA . ASP A 1 67 ? -16.885 -21.508 -3.785 1.00 74.81 67 ASP A CA 1
ATOM 496 C C . ASP A 1 67 ? -15.868 -22.346 -3.004 1.00 74.81 67 ASP A C 1
ATOM 498 O O . ASP A 1 67 ? -15.920 -23.576 -2.950 1.00 74.81 67 ASP A O 1
ATOM 502 N N . SER A 1 68 ? -14.898 -21.675 -2.389 1.00 83.56 68 SER A N 1
ATOM 503 C CA . SER A 1 68 ? -13.782 -22.339 -1.709 1.00 83.56 68 SER A CA 1
ATOM 504 C C . SER A 1 68 ? -14.102 -22.834 -0.298 1.00 83.56 68 SER A C 1
ATOM 506 O O . SER A 1 68 ? -13.238 -23.481 0.284 1.00 83.56 68 SER A O 1
ATOM 508 N N . TYR A 1 69 ? -15.280 -22.530 0.261 1.00 95.44 69 TYR A N 1
ATOM 509 C CA . TYR A 1 69 ? -15.598 -22.758 1.676 1.00 95.44 69 TYR A CA 1
ATOM 510 C C . TYR A 1 69 ? -16.834 -23.644 1.861 1.00 95.44 69 TYR A C 1
ATOM 512 O O . TYR A 1 69 ? -17.913 -23.314 1.369 1.00 95.44 69 TYR A O 1
ATOM 520 N N . ILE A 1 70 ? -16.691 -24.733 2.618 1.00 95.69 70 ILE A N 1
ATOM 521 C CA . ILE A 1 70 ? -17.791 -25.648 2.965 1.00 95.69 70 ILE A CA 1
ATOM 522 C C . ILE A 1 70 ? -17.793 -25.943 4.464 1.00 95.69 70 ILE A C 1
ATOM 524 O O . ILE A 1 70 ? -16.735 -25.957 5.086 1.00 95.69 70 ILE A O 1
ATOM 528 N N . THR A 1 71 ? -18.953 -26.223 5.043 1.00 95.88 71 THR A N 1
ATOM 529 C CA . THR A 1 71 ? -19.075 -26.840 6.372 1.00 95.88 71 THR A CA 1
ATOM 530 C C . THR A 1 71 ? -19.521 -28.281 6.206 1.00 95.88 71 THR A C 1
ATOM 532 O O . THR A 1 71 ? -20.328 -28.579 5.328 1.00 95.88 71 THR A O 1
ATOM 535 N N . VAL A 1 72 ? -18.978 -29.187 7.017 1.00 94.88 72 VAL A N 1
ATOM 536 C CA . VAL A 1 72 ? -19.314 -30.618 6.965 1.00 94.88 72 VAL A CA 1
ATOM 537 C C . VAL A 1 72 ? -20.101 -30.974 8.217 1.00 94.88 72 VAL A C 1
ATOM 539 O O . VAL A 1 72 ? -19.568 -30.871 9.317 1.00 94.88 72 VAL A O 1
ATOM 542 N N . ASN A 1 73 ? -21.352 -31.400 8.043 1.00 94.06 73 ASN A N 1
ATOM 543 C CA . ASN A 1 73 ? -22.210 -31.832 9.150 1.00 94.06 73 ASN A CA 1
ATOM 544 C C . ASN A 1 73 ? -21.891 -33.277 9.529 1.00 94.06 73 ASN A C 1
ATOM 546 O O . ASN A 1 73 ? -21.587 -33.568 10.681 1.00 94.06 73 ASN A O 1
ATOM 550 N N . HIS A 1 74 ? -21.884 -34.161 8.527 1.00 93.19 74 HIS A N 1
ATOM 551 C CA . HIS A 1 74 ? -21.589 -35.583 8.666 1.00 93.19 74 HIS A CA 1
ATOM 552 C C . HIS A 1 74 ? -20.590 -36.007 7.594 1.00 93.19 74 HIS A C 1
ATOM 554 O O . HIS A 1 74 ? -20.821 -35.812 6.398 1.00 93.19 74 HIS A O 1
ATOM 560 N N . PHE A 1 75 ? -19.486 -36.623 8.016 1.00 91.25 75 PHE A N 1
ATOM 561 C CA . PHE A 1 75 ? -18.440 -37.068 7.093 1.00 91.25 75 PHE A CA 1
ATOM 562 C C . PHE A 1 75 ? -18.943 -38.101 6.069 1.00 91.25 75 PHE A C 1
ATOM 564 O O . PHE A 1 75 ? -18.578 -38.047 4.891 1.00 91.25 75 PHE A O 1
ATOM 571 N N . GLU A 1 76 ? -19.815 -39.011 6.503 1.00 93.38 76 GLU A N 1
ATOM 572 C CA . GLU A 1 76 ? -20.470 -40.005 5.656 1.00 93.38 76 GLU A CA 1
ATOM 573 C C . GLU A 1 76 ? -21.880 -40.276 6.189 1.00 93.38 76 GLU A C 1
ATOM 575 O O . GLU A 1 76 ? -22.061 -40.803 7.285 1.00 93.38 76 GLU A O 1
ATOM 580 N N . HIS A 1 77 ? -22.887 -39.881 5.416 1.00 94.12 77 HIS A N 1
ATOM 581 C CA . HIS A 1 77 ? -24.278 -40.227 5.667 1.00 94.12 77 HIS A CA 1
ATOM 582 C C . HIS A 1 77 ? -24.515 -41.704 5.311 1.00 94.12 77 HIS A C 1
ATOM 584 O O . HIS A 1 77 ? -23.830 -42.255 4.446 1.00 94.12 77 HIS A O 1
ATOM 590 N N . HIS A 1 78 ? -25.518 -42.353 5.912 1.00 93.50 78 HIS A N 1
ATOM 591 C CA . HIS A 1 78 ? -25.837 -43.763 5.628 1.00 93.50 78 HIS A CA 1
ATOM 592 C C . HIS A 1 78 ? -26.144 -44.017 4.139 1.00 93.50 78 HIS A C 1
ATOM 594 O O . HIS A 1 78 ? -25.861 -45.089 3.612 1.00 93.50 78 HIS A O 1
ATOM 600 N N . ALA A 1 79 ? -26.643 -42.997 3.436 1.00 92.06 79 ALA A N 1
ATOM 601 C CA . ALA A 1 79 ? -26.856 -43.003 1.987 1.00 92.06 79 ALA A CA 1
ATOM 602 C C . ALA A 1 79 ? -25.569 -42.784 1.157 1.00 92.06 79 ALA A C 1
ATOM 604 O O . ALA A 1 79 ? -25.638 -42.503 -0.035 1.00 92.06 79 ALA A O 1
ATOM 605 N N . GLN A 1 80 ? -24.390 -42.904 1.775 1.00 94.12 80 GLN A N 1
ATOM 606 C CA . GLN A 1 80 ? -23.079 -42.863 1.128 1.00 94.12 80 GLN A CA 1
ATOM 607 C C . GLN A 1 80 ? -22.718 -41.534 0.434 1.00 94.12 80 GLN A C 1
ATOM 609 O O . GLN A 1 80 ? -21.960 -41.512 -0.540 1.00 94.12 80 GLN A O 1
ATOM 614 N N . PHE A 1 81 ? -23.203 -40.407 0.946 1.00 93.69 81 PHE A N 1
ATOM 615 C CA . PHE A 1 81 ? -22.738 -39.075 0.549 1.00 93.69 81 PHE A CA 1
ATOM 616 C C . PHE A 1 81 ? -22.227 -38.303 1.768 1.00 93.69 81 PHE A C 1
ATOM 618 O O . PHE A 1 81 ? -22.567 -38.627 2.903 1.00 93.69 81 PHE A O 1
ATOM 625 N N . THR A 1 82 ? -21.386 -37.295 1.546 1.00 94.12 82 THR A N 1
ATOM 626 C CA . THR A 1 82 ? -20.945 -36.384 2.609 1.00 94.12 82 THR A CA 1
ATOM 627 C C . THR A 1 82 ? -21.954 -35.251 2.719 1.00 94.12 82 THR A C 1
ATOM 629 O O . THR A 1 82 ? -22.237 -34.601 1.715 1.00 94.12 82 THR A O 1
ATOM 632 N N . GLU A 1 83 ? -22.524 -35.031 3.902 1.00 94.25 83 GLU A N 1
ATOM 633 C CA . GLU A 1 83 ? -23.471 -33.938 4.121 1.00 94.25 83 GLU A CA 1
ATOM 634 C C . GLU A 1 83 ? -22.687 -32.650 4.374 1.00 94.25 83 GLU A C 1
ATOM 636 O O . GLU A 1 83 ? -21.925 -32.545 5.342 1.00 94.25 83 GLU A O 1
ATOM 641 N N . TRP A 1 84 ? -22.853 -31.677 3.483 1.00 94.56 84 TRP A N 1
ATOM 642 C CA . TRP A 1 84 ? -22.121 -30.420 3.524 1.00 94.56 84 TRP A CA 1
ATOM 643 C C . TRP A 1 84 ? -23.045 -29.242 3.222 1.00 94.56 84 TRP A C 1
ATOM 645 O O . TRP A 1 84 ? -24.024 -29.380 2.491 1.00 94.56 84 TRP A O 1
ATOM 655 N N . ASN A 1 85 ? -22.702 -28.077 3.766 1.00 94.19 85 ASN A N 1
ATOM 656 C CA . ASN A 1 85 ? -23.390 -26.813 3.527 1.00 94.19 85 ASN A CA 1
ATOM 657 C C . ASN A 1 85 ? -22.415 -25.761 2.985 1.00 94.19 85 ASN A C 1
ATOM 659 O O . ASN A 1 85 ? -21.200 -25.836 3.198 1.00 94.19 85 ASN A O 1
ATOM 663 N N . ASN A 1 86 ? -22.944 -24.761 2.276 1.00 93.00 86 ASN A N 1
ATOM 664 C CA . ASN A 1 86 ? -22.144 -23.625 1.824 1.00 93.00 86 ASN A CA 1
ATOM 665 C C . ASN A 1 86 ? -21.757 -22.755 3.033 1.00 93.00 86 ASN A C 1
ATOM 667 O O . ASN A 1 86 ? -22.624 -22.266 3.758 1.00 93.00 86 ASN A O 1
ATOM 671 N N . ALA A 1 87 ? -20.454 -22.546 3.224 1.00 95.06 87 ALA A N 1
ATOM 672 C CA . ALA A 1 87 ? -19.905 -21.764 4.329 1.00 95.06 87 ALA A CA 1
ATOM 673 C C . ALA A 1 87 ? -19.371 -20.389 3.896 1.00 95.06 87 ALA A C 1
ATOM 675 O O . ALA A 1 87 ? -18.714 -19.692 4.666 1.00 95.06 87 ALA A O 1
ATOM 676 N N . GLU A 1 88 ? -19.644 -19.957 2.668 1.00 92.88 88 GLU A N 1
ATOM 677 C CA . GLU A 1 88 ? -19.179 -18.668 2.172 1.00 92.88 88 GLU A CA 1
ATOM 678 C C . GLU A 1 88 ? -19.812 -17.500 2.943 1.00 92.88 88 GLU A C 1
ATOM 680 O O . GLU A 1 88 ? -19.118 -16.550 3.302 1.00 92.88 88 GLU A O 1
ATOM 685 N N . ALA A 1 89 ? -21.109 -17.584 3.255 1.00 92.25 89 ALA A N 1
ATOM 686 C CA . ALA A 1 89 ? -21.818 -16.570 4.032 1.00 92.25 89 ALA A CA 1
ATOM 687 C C . ALA A 1 89 ? -21.226 -16.357 5.444 1.00 92.25 89 ALA A C 1
ATOM 689 O O . ALA A 1 89 ? -20.896 -15.207 5.749 1.00 92.25 89 ALA A O 1
ATOM 690 N N . PRO A 1 90 ? -21.020 -17.393 6.289 1.00 93.75 90 PRO A N 1
ATOM 691 C CA . PRO A 1 90 ? -20.395 -17.211 7.600 1.00 93.75 90 PRO A CA 1
ATOM 692 C C . PRO A 1 90 ? -18.934 -16.752 7.503 1.00 93.75 90 PRO A C 1
ATOM 694 O O . PRO A 1 90 ? -18.522 -15.900 8.284 1.00 93.75 90 PRO A O 1
ATOM 697 N N . VAL A 1 91 ? -18.161 -17.214 6.511 1.00 94.44 91 VAL A N 1
ATOM 698 C CA . VAL A 1 91 ? -16.777 -16.739 6.312 1.00 94.44 91 VAL A CA 1
ATOM 699 C C . VAL A 1 91 ? -16.738 -15.267 5.904 1.00 94.44 91 VAL A C 1
ATOM 701 O O . VAL A 1 91 ? -15.938 -14.501 6.434 1.00 94.44 91 VAL A O 1
ATOM 704 N N . LYS A 1 92 ? -17.596 -14.841 4.971 1.00 93.12 92 LYS A N 1
ATOM 705 C CA . LYS A 1 92 ? -17.716 -13.428 4.579 1.00 93.12 92 LYS A CA 1
ATOM 706 C C . LYS A 1 92 ? -18.234 -12.572 5.726 1.00 93.12 92 LYS A C 1
ATOM 708 O O . LYS A 1 92 ? -17.834 -11.423 5.849 1.00 93.12 92 LYS A O 1
ATOM 713 N N . PHE A 1 93 ? -19.140 -13.100 6.542 1.00 94.12 93 PHE A N 1
ATOM 714 C CA . PHE A 1 93 ? -19.589 -12.432 7.756 1.00 94.12 93 PHE A CA 1
ATOM 715 C C . PHE A 1 93 ? -18.422 -12.217 8.723 1.00 94.12 93 PHE A C 1
ATOM 717 O O . PHE A 1 93 ? -18.177 -11.075 9.089 1.00 94.12 93 PHE A O 1
ATOM 724 N N . LEU A 1 94 ? -17.652 -13.262 9.038 1.00 93.69 94 LEU A N 1
ATOM 725 C CA . LEU A 1 94 ? -16.491 -13.163 9.923 1.00 93.69 94 LEU A CA 1
ATOM 726 C C . LEU A 1 94 ? -15.462 -12.151 9.402 1.00 93.69 94 LEU A C 1
ATOM 728 O O . LEU A 1 94 ? -15.080 -11.250 10.135 1.00 93.69 94 LEU A O 1
ATOM 732 N N . LYS A 1 95 ? -15.107 -12.222 8.113 1.00 93.69 95 LYS A N 1
ATOM 733 C CA . LYS A 1 95 ? -14.192 -11.254 7.484 1.00 93.69 95 LYS A CA 1
ATOM 734 C C . LYS A 1 95 ? -14.710 -9.820 7.560 1.00 93.69 95 LYS A C 1
ATOM 736 O O . LYS A 1 95 ? -13.946 -8.919 7.864 1.00 93.69 95 LYS A O 1
ATOM 741 N N . ARG A 1 96 ? -16.008 -9.601 7.318 1.00 93.38 96 ARG A N 1
ATOM 742 C CA . ARG A 1 96 ? -16.613 -8.267 7.448 1.00 93.38 96 ARG A CA 1
ATOM 743 C C . ARG A 1 96 ? -16.563 -7.765 8.886 1.00 93.38 96 ARG A C 1
ATOM 745 O O . ARG A 1 96 ? -16.306 -6.588 9.083 1.00 93.38 96 ARG A O 1
ATOM 752 N N . VAL A 1 97 ? -16.784 -8.633 9.875 1.00 92.44 97 VAL A N 1
ATOM 753 C CA . VAL A 1 97 ? -16.637 -8.285 11.297 1.00 92.44 97 VAL A CA 1
ATOM 754 C C . VAL A 1 97 ? -15.180 -7.936 11.616 1.00 92.44 97 VAL A C 1
ATOM 756 O O . VAL A 1 97 ? -14.943 -6.900 12.231 1.00 92.44 97 VAL A O 1
ATOM 759 N N . GLU A 1 98 ? -14.211 -8.724 11.147 1.00 92.12 98 GLU A N 1
ATOM 760 C CA . GLU A 1 98 ? -12.779 -8.435 11.301 1.00 92.12 98 GLU A CA 1
ATOM 761 C C . GLU A 1 98 ? -12.394 -7.095 10.659 1.00 92.12 98 GLU A C 1
ATOM 763 O O . GLU A 1 98 ? -11.739 -6.289 11.305 1.00 92.12 98 GLU A O 1
ATOM 768 N N . GLU A 1 99 ? -12.878 -6.799 9.449 1.00 92.12 99 GLU A N 1
ATOM 769 C CA . GLU A 1 99 ? -12.637 -5.533 8.737 1.00 92.12 9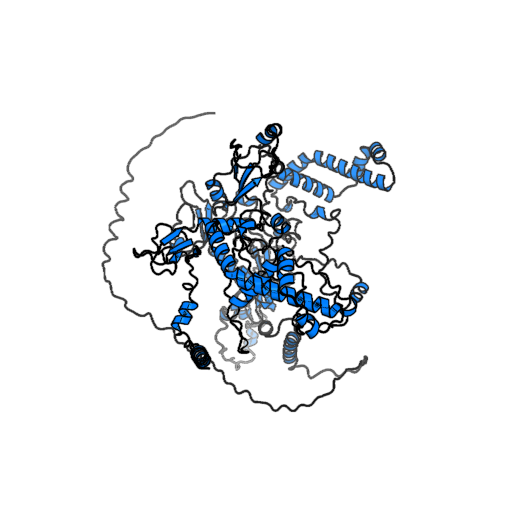9 GLU A CA 1
ATOM 770 C C . GLU A 1 99 ? -13.168 -4.295 9.478 1.00 92.12 99 GLU A C 1
ATOM 772 O O . GLU A 1 99 ? -12.698 -3.185 9.224 1.00 92.12 99 GLU A O 1
ATOM 777 N N . THR A 1 100 ? -14.139 -4.450 10.388 1.00 92.00 100 THR A N 1
ATOM 778 C CA . THR A 1 100 ? -14.591 -3.325 11.223 1.00 92.00 100 THR A CA 1
ATOM 779 C C . THR A 1 100 ? -13.589 -2.950 12.307 1.00 92.00 100 THR A C 1
ATOM 781 O O . THR A 1 100 ? -13.746 -1.891 12.902 1.00 92.00 100 THR A O 1
ATOM 784 N N . ASN A 1 101 ? -12.606 -3.808 12.609 1.00 92.69 101 ASN A N 1
ATOM 785 C CA . ASN A 1 101 ? -11.681 -3.689 13.740 1.00 92.69 101 ASN A CA 1
ATOM 786 C C . ASN A 1 101 ? -12.369 -3.273 15.059 1.00 92.69 101 ASN A C 1
ATOM 788 O O . ASN A 1 101 ? -11.771 -2.590 15.891 1.00 92.69 101 ASN A O 1
ATOM 792 N N . VAL A 1 102 ? -13.638 -3.641 15.267 1.00 88.88 102 VAL A N 1
ATOM 793 C CA . VAL A 1 102 ? -14.358 -3.381 16.518 1.00 88.88 102 VAL A CA 1
ATOM 794 C C . VAL A 1 102 ? -14.227 -4.608 17.405 1.00 88.88 102 VAL A C 1
ATOM 796 O O . VAL A 1 102 ? -14.604 -5.711 17.014 1.00 88.88 102 VAL A O 1
ATOM 799 N N . LEU A 1 103 ? -13.744 -4.422 18.634 1.00 87.81 103 LEU A N 1
ATOM 800 C CA . LEU A 1 103 ? -13.766 -5.488 19.631 1.00 87.81 103 LEU A CA 1
ATOM 801 C C . LEU A 1 103 ? -15.216 -5.701 20.116 1.00 87.81 103 LEU A C 1
ATOM 803 O O . LEU A 1 103 ? -15.768 -4.800 20.763 1.00 87.81 103 LEU A O 1
ATOM 807 N N . PRO A 1 104 ? -15.847 -6.862 19.853 1.00 89.00 104 PRO A N 1
ATOM 808 C CA . PRO A 1 104 ? -17.181 -7.149 20.352 1.00 89.00 104 PRO A CA 1
ATOM 809 C C . PRO A 1 104 ? -17.158 -7.155 21.881 1.00 89.00 104 PRO A C 1
ATOM 811 O O . PRO A 1 104 ? -16.330 -7.807 22.522 1.00 89.00 104 PRO A O 1
ATOM 814 N N . ARG A 1 105 ? -18.079 -6.398 22.474 1.00 84.88 105 ARG A N 1
ATOM 815 C CA . ARG A 1 105 ? -18.274 -6.351 23.921 1.00 84.88 105 ARG A CA 1
ATOM 816 C C . ARG A 1 105 ? -19.547 -7.099 24.262 1.00 84.88 105 ARG A C 1
ATOM 818 O O . ARG A 1 105 ? -20.588 -6.852 23.658 1.00 84.88 105 ARG A O 1
ATOM 825 N N . ASN A 1 106 ? -19.469 -7.969 25.262 1.00 81.31 106 ASN A N 1
ATOM 826 C CA . ASN A 1 106 ? -20.666 -8.586 25.815 1.00 81.31 106 ASN A CA 1
ATOM 827 C C . ASN A 1 106 ? -21.507 -7.502 26.480 1.00 81.31 106 ASN A C 1
ATOM 829 O O . ASN A 1 106 ? -21.002 -6.728 27.297 1.00 81.31 106 ASN A O 1
ATOM 833 N N . ILE A 1 107 ? -22.781 -7.450 26.108 1.00 82.19 107 ILE A N 1
ATOM 834 C CA . ILE A 1 107 ? -23.761 -6.618 26.791 1.00 82.19 107 ILE A CA 1
ATOM 835 C C . ILE A 1 107 ? -23.920 -7.207 28.188 1.00 82.19 107 ILE A C 1
ATOM 837 O O . ILE A 1 107 ? -24.244 -8.387 28.328 1.00 82.19 107 ILE A O 1
ATOM 841 N N . THR A 1 108 ? -23.668 -6.398 29.214 1.00 80.38 108 THR A N 1
ATOM 842 C CA . THR A 1 108 ? -23.858 -6.821 30.598 1.00 80.38 108 THR A CA 1
ATOM 843 C C . THR A 1 108 ? -25.313 -7.239 30.795 1.00 80.38 108 THR A C 1
ATOM 845 O O . THR A 1 108 ? -26.219 -6.437 30.577 1.00 80.38 108 THR A O 1
ATOM 848 N N . LYS A 1 109 ? -25.527 -8.492 31.216 1.00 81.69 109 LYS A N 1
ATOM 849 C CA . LYS A 1 109 ? -26.850 -9.131 31.381 1.00 81.69 109 LYS A CA 1
ATOM 850 C C . LYS A 1 109 ? -27.603 -9.429 30.073 1.00 81.69 109 LYS A C 1
ATOM 852 O O . LYS A 1 109 ? -28.822 -9.529 30.084 1.00 81.69 109 LYS A O 1
ATOM 857 N N . GLY A 1 110 ? -26.913 -9.537 28.937 1.00 82.19 110 GLY A N 1
ATOM 858 C CA . GLY A 1 110 ? -27.518 -10.116 27.730 1.00 82.19 110 GLY A CA 1
ATOM 859 C C . GLY A 1 110 ? -27.622 -11.643 27.823 1.00 82.19 110 GLY A C 1
ATOM 860 O O . GLY A 1 110 ? -26.871 -12.250 28.578 1.00 82.19 110 GLY A O 1
ATOM 861 N N . GLU A 1 111 ? -28.462 -12.278 27.002 1.00 83.75 111 GLU A N 1
ATOM 862 C CA . GLU A 1 111 ? -28.626 -13.749 26.974 1.00 83.75 111 GLU A CA 1
ATOM 863 C C . GLU A 1 111 ? -27.288 -14.494 26.807 1.00 83.75 111 GLU A C 1
ATOM 865 O O . GLU A 1 111 ? -27.014 -15.469 27.502 1.00 83.75 111 GLU A O 1
ATOM 870 N N . TRP A 1 112 ? -26.398 -13.996 25.936 1.00 83.94 112 TRP A N 1
ATOM 871 C CA . TRP A 1 112 ? -25.053 -14.563 25.762 1.00 83.94 112 TRP A CA 1
ATOM 872 C C . TRP A 1 112 ? -24.210 -14.450 27.039 1.00 83.94 112 TRP A C 1
ATOM 874 O O . TRP A 1 112 ? -23.537 -15.395 27.443 1.00 83.94 112 TRP A O 1
ATOM 884 N N . ASP A 1 113 ? -24.283 -13.304 27.712 1.00 82.75 113 ASP A N 1
ATOM 885 C CA . ASP A 1 113 ? -23.591 -13.049 28.973 1.00 82.75 113 ASP A CA 1
ATOM 886 C C . ASP A 1 113 ? -24.160 -13.947 30.088 1.00 82.75 113 ASP A C 1
ATOM 888 O O . ASP A 1 113 ? -23.419 -14.498 30.902 1.00 82.75 113 ASP A O 1
ATOM 892 N N . GLU A 1 114 ? -25.481 -14.128 30.140 1.00 83.69 114 GLU A N 1
ATOM 893 C CA . GLU A 1 114 ? -26.174 -15.051 31.048 1.00 83.69 114 GLU A CA 1
ATOM 894 C C . GLU A 1 114 ? -25.827 -16.510 30.765 1.00 83.69 114 GLU A C 1
ATOM 896 O O . GLU A 1 114 ? -25.707 -17.276 31.716 1.00 83.69 114 GLU A O 1
ATOM 901 N N . SER A 1 115 ? -25.585 -16.878 29.502 1.00 82.19 115 SER A N 1
ATOM 902 C CA . SER A 1 115 ? -25.133 -18.218 29.106 1.00 82.19 115 SER A CA 1
ATOM 903 C C . SER A 1 115 ? -23.668 -18.501 29.465 1.00 82.19 115 SER A C 1
ATOM 905 O O . SER A 1 115 ? -23.308 -19.651 29.717 1.00 82.19 115 SER A O 1
ATOM 907 N N . LEU A 1 116 ? -22.836 -17.459 29.577 1.00 80.69 116 LEU A N 1
ATOM 908 C CA . LEU A 1 116 ? -21.445 -17.551 30.038 1.00 80.69 116 LEU A CA 1
ATOM 909 C C . LEU A 1 116 ? -21.320 -17.639 31.574 1.00 80.69 116 LEU A C 1
ATOM 911 O O . LEU A 1 116 ? -20.344 -18.196 32.071 1.00 80.69 116 LEU A O 1
ATOM 915 N N . GLY A 1 117 ? -22.302 -17.127 32.327 1.00 79.06 117 GLY A N 1
ATOM 916 C CA . GLY A 1 117 ? -22.369 -17.234 33.796 1.00 79.06 117 GLY A CA 1
ATOM 917 C C . GLY A 1 117 ? -21.435 -16.271 34.542 1.00 79.06 117 GLY A C 1
ATOM 918 O O . GLY A 1 117 ? -20.756 -15.462 33.930 1.00 79.06 117 GLY A O 1
ATOM 919 N N . GLU A 1 118 ? -21.380 -16.311 35.879 1.00 65.81 118 GLU A N 1
ATOM 920 C CA . GLU A 1 118 ? -20.545 -15.387 36.687 1.00 65.81 118 GLU A CA 1
ATOM 921 C C . GLU A 1 118 ? -19.025 -15.585 36.508 1.00 65.81 118 GLU A C 1
ATOM 923 O O . GLU A 1 118 ? -18.257 -14.672 36.808 1.00 65.81 118 GLU A O 1
ATOM 928 N N . ALA A 1 119 ? -18.580 -16.705 35.922 1.00 59.72 119 ALA A N 1
ATOM 929 C CA . ALA A 1 119 ? -17.173 -16.970 35.574 1.00 59.72 119 ALA A CA 1
ATOM 930 C C . ALA A 1 119 ? -16.601 -16.025 34.478 1.00 59.72 119 ALA A C 1
ATOM 932 O O . ALA A 1 119 ? -15.435 -16.127 34.090 1.00 59.72 119 ALA A O 1
ATOM 933 N N . ARG A 1 120 ? -17.423 -15.069 34.014 1.00 55.97 120 ARG A N 1
ATOM 934 C CA . ARG A 1 120 ? -17.213 -13.994 33.022 1.00 55.97 120 ARG A CA 1
ATOM 935 C C . ARG A 1 120 ? -15.850 -13.301 32.982 1.00 55.97 120 ARG A C 1
ATOM 937 O O . ARG A 1 120 ? -15.479 -12.805 31.919 1.00 55.97 120 ARG A O 1
ATOM 944 N N . THR A 1 121 ? -15.160 -13.126 34.105 1.00 53.78 121 THR A N 1
ATOM 945 C CA . THR A 1 121 ? -14.118 -12.084 34.221 1.00 53.78 121 THR A CA 1
ATOM 946 C C . THR A 1 121 ? -12.693 -12.603 34.308 1.00 53.78 121 THR A C 1
ATOM 948 O O . THR A 1 121 ? -11.766 -11.819 34.127 1.00 53.78 121 THR A O 1
ATOM 951 N N . GLN A 1 122 ? -12.501 -13.898 34.547 1.00 53.56 122 GLN A N 1
ATOM 952 C CA . GLN A 1 122 ? -11.187 -14.460 34.867 1.00 53.56 122 GLN A CA 1
ATOM 953 C C . GLN A 1 122 ? -10.779 -15.622 33.968 1.00 53.56 122 GLN A C 1
ATOM 955 O O . GLN A 1 122 ? -9.843 -16.345 34.300 1.00 53.56 122 GLN A O 1
ATOM 960 N N . TRP A 1 123 ? -11.412 -15.767 32.802 1.00 54.53 123 TRP A N 1
ATOM 961 C CA . TRP A 1 123 ? -10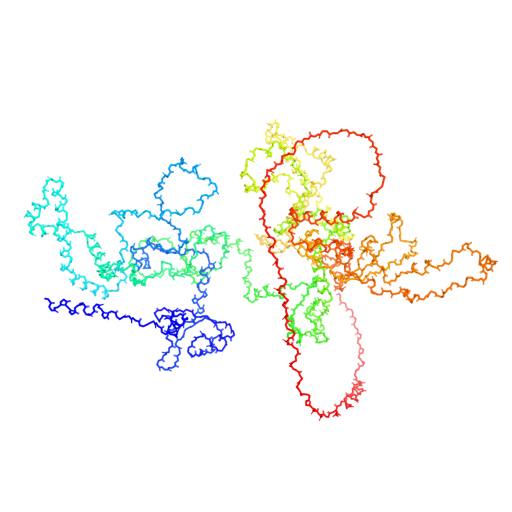.748 -16.447 31.697 1.00 54.53 123 TRP A CA 1
ATOM 962 C C . TRP A 1 123 ? -9.509 -15.619 31.333 1.00 54.53 123 TRP A C 1
ATOM 964 O O . TRP A 1 123 ? -9.544 -14.767 30.443 1.00 54.53 123 TRP A O 1
ATOM 974 N N . LEU A 1 124 ? -8.413 -15.848 32.069 1.00 52.38 124 LEU A N 1
ATOM 975 C CA . LEU A 1 124 ? -7.075 -15.735 31.528 1.00 52.38 124 LEU A CA 1
ATOM 976 C C . LEU A 1 124 ? -7.075 -16.728 30.380 1.00 52.38 124 LEU A C 1
ATOM 978 O O . LEU A 1 124 ? -6.794 -17.903 30.555 1.00 52.38 124 LEU A O 1
ATOM 982 N N . ILE A 1 125 ? -7.501 -16.264 29.212 1.00 51.50 125 ILE A N 1
ATOM 983 C CA . ILE A 1 125 ? -7.137 -16.929 27.983 1.00 51.50 125 ILE A CA 1
ATOM 984 C C . ILE A 1 125 ? -5.615 -16.949 28.056 1.00 51.50 125 ILE A C 1
ATOM 986 O O . ILE A 1 125 ? -5.006 -15.882 28.107 1.00 51.50 125 ILE A O 1
ATOM 990 N N . ASP A 1 126 ? -5.018 -18.137 28.069 1.00 43.53 126 ASP A N 1
ATOM 991 C CA . ASP A 1 126 ? -3.567 -18.387 28.066 1.00 43.53 126 ASP A CA 1
ATOM 992 C C . ASP A 1 126 ? -2.839 -17.709 26.888 1.00 43.53 126 ASP A C 1
ATOM 994 O O . ASP A 1 126 ? -1.630 -17.844 26.713 1.00 43.53 126 ASP A O 1
ATOM 998 N N . SER A 1 127 ? -3.587 -16.980 26.059 1.00 49.59 127 SER A N 1
ATOM 999 C CA . SER A 1 127 ? -3.085 -15.926 25.210 1.00 49.59 127 SER A CA 1
ATOM 1000 C C . SER A 1 127 ? -2.213 -14.995 26.046 1.00 49.59 127 SER A C 1
ATOM 1002 O O . SER A 1 127 ? -2.686 -14.131 26.783 1.00 49.59 127 SER A O 1
ATOM 1004 N N . GLU A 1 128 ? -0.909 -15.135 25.846 1.00 52.00 128 GLU A N 1
ATOM 1005 C CA . GLU A 1 128 ? 0.139 -14.182 26.215 1.00 52.00 128 GLU A CA 1
ATOM 1006 C C . GLU A 1 128 ? -0.172 -12.726 25.794 1.00 52.00 128 GLU A C 1
ATOM 1008 O O . GLU A 1 128 ? 0.502 -11.796 26.232 1.00 52.00 128 GLU A O 1
ATOM 1013 N N . PHE A 1 129 ? -1.214 -12.524 24.977 1.00 45.88 129 PHE A N 1
ATOM 1014 C CA . PHE A 1 129 ? -1.713 -11.244 24.486 1.00 45.88 129 PHE A CA 1
ATOM 1015 C C . PHE A 1 129 ? -2.951 -10.706 25.220 1.00 45.88 129 PHE A C 1
ATOM 1017 O O . PHE A 1 129 ? -3.396 -9.603 24.902 1.00 45.88 129 PHE A O 1
ATOM 1024 N N . ALA A 1 130 ? -3.537 -11.439 26.172 1.00 53.38 130 ALA A N 1
ATOM 1025 C CA . ALA A 1 130 ? -4.635 -10.904 26.969 1.00 53.38 130 ALA A CA 1
ATOM 1026 C C . ALA A 1 130 ? -4.094 -9.824 27.917 1.00 53.38 130 ALA A C 1
ATOM 1028 O O . ALA A 1 130 ? -3.269 -10.106 28.788 1.00 53.38 130 ALA A O 1
ATOM 1029 N N . GLU A 1 131 ? -4.573 -8.583 27.774 1.00 48.03 131 GLU A N 1
ATOM 1030 C CA . GLU A 1 131 ? -4.317 -7.526 28.752 1.00 48.03 131 GLU A CA 1
ATOM 1031 C C . GLU A 1 131 ? -4.788 -8.022 30.121 1.00 48.03 131 GLU A C 1
ATOM 1033 O O . GLU A 1 131 ? -5.986 -8.169 30.380 1.00 48.03 131 GLU A O 1
ATOM 1038 N N . HIS A 1 132 ? -3.837 -8.335 30.999 1.00 50.47 132 HIS A N 1
ATOM 1039 C CA . HIS A 1 132 ? -4.123 -8.636 32.387 1.00 50.47 132 HIS A CA 1
ATOM 1040 C C . HIS A 1 132 ? -4.759 -7.399 33.026 1.00 50.47 132 HIS A C 1
ATOM 1042 O O . HIS A 1 132 ? -4.074 -6.564 33.602 1.00 50.47 132 HIS A O 1
ATOM 1048 N N . ASN A 1 133 ? -6.090 -7.332 33.007 1.00 44.78 133 ASN A N 1
ATOM 1049 C CA . ASN A 1 133 ? -6.892 -6.476 33.881 1.00 44.78 133 ASN A CA 1
ATOM 1050 C C . ASN A 1 133 ? -6.863 -6.981 35.336 1.00 44.78 133 ASN A C 1
ATOM 1052 O O . ASN A 1 133 ? -7.817 -6.801 36.089 1.00 44.78 133 ASN A O 1
ATOM 1056 N N . TYR A 1 134 ? -5.750 -7.576 35.772 1.00 45.84 134 TYR A N 1
ATOM 1057 C CA . TYR A 1 134 ? -5.335 -7.336 37.136 1.00 45.84 134 TYR A CA 1
ATOM 1058 C C . TYR A 1 134 ? -5.029 -5.849 37.163 1.00 45.84 134 TYR A C 1
ATOM 1060 O O . TYR A 1 134 ? -4.002 -5.426 36.646 1.00 45.84 134 TYR A O 1
ATOM 1068 N N . SER A 1 135 ? -5.904 -5.046 37.769 1.00 41.03 135 SER A N 1
ATOM 1069 C CA . SER A 1 135 ? -5.402 -3.906 38.520 1.00 41.03 135 SER A CA 1
ATOM 1070 C C . SER A 1 135 ? -4.234 -4.472 39.323 1.00 41.03 135 SER A C 1
ATOM 1072 O O . SER A 1 135 ? -4.493 -5.298 40.210 1.00 41.03 135 SER A O 1
ATOM 1074 N N . PRO A 1 136 ? -2.963 -4.174 38.995 1.00 41.81 136 PRO A N 1
ATOM 1075 C CA . PRO A 1 136 ? -1.931 -4.539 39.923 1.00 41.81 136 PRO A CA 1
ATOM 1076 C C . PRO A 1 136 ? -2.349 -3.758 41.160 1.00 41.81 136 PRO A C 1
ATOM 1078 O O . PRO A 1 136 ? -2.399 -2.526 41.139 1.00 41.81 136 PRO A O 1
ATOM 1081 N N . GLN A 1 137 ? -2.706 -4.455 42.237 1.00 45.09 137 GLN A N 1
ATOM 1082 C CA . GLN A 1 137 ? -2.331 -3.918 43.526 1.00 45.09 137 GLN A CA 1
ATOM 1083 C C . GLN A 1 137 ? -0.835 -3.723 43.373 1.00 45.09 137 GLN A C 1
ATOM 1085 O O . GLN A 1 137 ? -0.063 -4.680 43.336 1.00 45.09 137 GLN A O 1
ATOM 1090 N N . ARG A 1 138 ? -0.482 -2.485 43.034 1.00 41.97 138 ARG A N 1
ATOM 1091 C CA . ARG A 1 138 ? 0.859 -2.027 42.774 1.00 41.97 138 ARG A CA 1
ATOM 1092 C C . ARG A 1 138 ? 1.516 -2.249 44.122 1.00 41.97 138 ARG A C 1
ATOM 1094 O O . ARG A 1 138 ? 1.370 -1.433 45.022 1.00 41.97 138 ARG A O 1
ATOM 1101 N N . GLN A 1 139 ? 2.135 -3.412 44.309 1.00 48.56 139 GLN A N 1
ATOM 1102 C CA . GLN A 1 139 ? 3.172 -3.538 45.307 1.00 48.56 139 GLN A CA 1
ATOM 1103 C C . GLN A 1 139 ? 4.214 -2.549 44.819 1.00 48.56 139 GLN A C 1
ATOM 1105 O O . GLN A 1 139 ? 4.932 -2.809 43.852 1.00 48.56 139 GLN A O 1
ATOM 1110 N N . GLU A 1 140 ? 4.161 -1.349 45.386 1.00 41.62 140 GLU A N 1
ATOM 1111 C CA . GLU A 1 140 ? 5.182 -0.337 45.240 1.00 41.62 140 GLU A CA 1
ATOM 1112 C C . GLU A 1 140 ? 6.467 -0.986 45.733 1.00 41.62 140 GLU A C 1
ATOM 1114 O O . GLU A 1 140 ? 6.745 -1.040 46.926 1.00 41.62 140 GLU A O 1
ATOM 1119 N N . VAL A 1 141 ? 7.216 -1.590 44.813 1.00 54.69 141 VAL A N 1
ATOM 1120 C CA . VAL A 1 141 ? 8.582 -1.988 45.105 1.00 54.69 141 VAL A CA 1
ATOM 1121 C C . VAL A 1 141 ? 9.328 -0.664 45.263 1.00 54.69 141 VAL A C 1
ATOM 1123 O O . VAL A 1 141 ? 9.343 0.112 44.301 1.00 54.69 141 VAL A O 1
ATOM 1126 N N . PRO A 1 142 ? 9.891 -0.363 46.446 1.00 53.78 142 PRO A N 1
ATOM 1127 C CA . PRO A 1 142 ? 10.554 0.907 46.703 1.00 53.78 142 PRO A CA 1
ATOM 1128 C C . PRO A 1 142 ? 11.594 1.203 45.619 1.00 53.78 142 PRO A C 1
ATOM 1130 O O . PRO A 1 142 ? 12.398 0.334 45.261 1.00 53.78 142 PRO A O 1
ATOM 1133 N N . TYR A 1 143 ? 11.560 2.429 45.088 1.00 53.03 143 TYR A N 1
ATOM 1134 C CA . TYR A 1 143 ? 12.371 2.885 43.948 1.00 53.03 143 TYR A CA 1
ATOM 1135 C C . TYR A 1 143 ? 13.885 2.661 44.153 1.00 53.03 143 TYR A C 1
ATOM 1137 O O . TYR A 1 143 ? 14.636 2.483 43.192 1.00 53.03 143 TYR A O 1
ATOM 1145 N N . ASP A 1 144 ? 14.325 2.557 45.406 1.00 58.84 144 ASP A N 1
ATOM 1146 C CA . ASP A 1 144 ? 15.727 2.404 45.803 1.00 58.84 144 ASP A CA 1
ATOM 1147 C C . ASP A 1 144 ? 16.329 1.029 45.456 1.00 58.84 144 ASP A C 1
ATOM 1149 O O . ASP A 1 144 ? 17.551 0.881 45.356 1.00 58.84 144 ASP A O 1
ATOM 1153 N N . ALA A 1 145 ? 15.501 0.008 45.211 1.00 55.59 145 ALA A N 1
ATOM 1154 C CA . ALA A 1 145 ? 15.977 -1.344 44.902 1.00 55.59 145 ALA A CA 1
ATOM 1155 C C . ALA A 1 145 ? 16.313 -1.566 43.412 1.00 55.59 145 ALA A C 1
ATOM 1157 O O . ALA A 1 145 ? 16.986 -2.542 43.066 1.00 55.59 145 ALA A O 1
ATOM 1158 N N . GLN A 1 146 ? 15.880 -0.674 42.513 1.00 54.59 146 GLN A N 1
ATOM 1159 C CA . GLN A 1 146 ? 16.046 -0.852 41.063 1.00 54.59 146 GLN A CA 1
ATOM 1160 C C . GLN A 1 146 ? 17.398 -0.335 40.531 1.00 54.59 146 GLN A C 1
ATOM 1162 O O . GLN A 1 146 ? 17.833 -0.748 39.458 1.00 54.59 146 GLN A O 1
ATOM 1167 N N . GLY A 1 147 ? 18.120 0.485 41.305 1.00 52.22 147 GLY A N 1
ATOM 1168 C CA . GLY A 1 147 ? 19.369 1.134 40.877 1.00 52.22 147 GLY A CA 1
ATOM 1169 C C . GLY A 1 147 ? 20.648 0.283 40.921 1.00 52.22 147 GLY A C 1
ATOM 1170 O O . GLY A 1 147 ? 21.702 0.765 40.516 1.00 52.22 147 GLY A O 1
ATOM 1171 N N . ARG A 1 148 ? 20.611 -0.969 41.406 1.00 54.25 148 ARG A N 1
ATOM 1172 C CA . ARG A 1 148 ? 21.832 -1.788 41.614 1.00 54.25 148 ARG A CA 1
ATOM 1173 C C . ARG A 1 148 ? 22.083 -2.888 40.581 1.00 54.25 148 ARG A C 1
ATOM 1175 O O . ARG A 1 148 ? 23.078 -3.602 40.691 1.00 54.25 148 ARG A O 1
ATOM 1182 N N . ARG A 1 149 ? 21.220 -3.060 39.577 1.00 51.28 149 ARG A N 1
ATOM 1183 C CA . ARG A 1 149 ? 21.396 -4.106 38.556 1.00 51.28 149 ARG A CA 1
ATOM 1184 C C . ARG A 1 149 ? 21.928 -3.492 37.265 1.00 51.28 149 ARG A C 1
ATOM 1186 O O . ARG A 1 149 ? 21.181 -2.920 36.483 1.00 51.28 149 ARG A O 1
ATOM 1193 N N . GLY A 1 150 ? 23.244 -3.595 37.075 1.00 49.34 150 GLY A N 1
ATOM 1194 C CA . GLY A 1 150 ? 23.927 -3.144 35.863 1.00 49.34 150 GLY A CA 1
ATOM 1195 C C . GLY A 1 150 ? 23.450 -3.862 34.583 1.00 49.34 150 GLY A C 1
ATOM 1196 O O . GLY A 1 150 ? 22.751 -4.877 34.658 1.00 49.34 150 GLY A O 1
ATOM 1197 N N . PRO A 1 151 ? 23.857 -3.372 33.398 1.00 45.53 151 PRO A N 1
ATOM 1198 C CA . PRO A 1 151 ? 23.298 -3.727 32.082 1.00 45.53 151 PRO A CA 1
ATOM 1199 C C . PRO A 1 151 ? 23.554 -5.169 31.578 1.00 45.53 151 PRO A C 1
ATOM 1201 O O . PRO A 1 151 ? 23.397 -5.439 30.394 1.00 45.53 151 PRO A O 1
ATOM 1204 N N . GLY A 1 152 ? 23.890 -6.121 32.454 1.00 51.25 152 GLY A N 1
ATOM 1205 C CA . GLY A 1 152 ? 24.053 -7.549 32.135 1.00 51.25 152 GLY A CA 1
ATOM 1206 C C . GLY A 1 152 ? 23.060 -8.494 32.831 1.00 51.25 152 GLY A C 1
ATOM 1207 O O . GLY A 1 152 ? 23.178 -9.706 32.690 1.00 51.25 152 GLY A O 1
ATOM 1208 N N . GLY A 1 153 ? 22.098 -7.978 33.608 1.00 47.47 153 GLY A N 1
ATOM 1209 C CA . GLY A 1 153 ? 21.242 -8.789 34.492 1.00 47.47 153 GLY A CA 1
ATOM 1210 C C . GLY A 1 153 ? 19.926 -9.319 33.905 1.00 47.47 153 GLY A C 1
ATOM 1211 O O . GLY A 1 153 ? 19.216 -10.045 34.599 1.00 47.47 153 GLY A O 1
ATOM 1212 N N . TYR A 1 154 ? 19.579 -8.989 32.657 1.00 51.03 154 TYR A N 1
ATOM 1213 C CA . TYR A 1 154 ? 18.259 -9.291 32.071 1.00 51.03 154 TYR A CA 1
ATOM 1214 C C . TYR A 1 154 ? 18.022 -10.775 31.709 1.00 51.03 154 TYR A C 1
ATOM 1216 O O . TYR A 1 154 ? 16.969 -11.111 31.180 1.00 51.03 154 TYR A O 1
ATOM 1224 N N . GLY A 1 155 ? 18.960 -11.674 32.033 1.00 47.31 155 GLY A N 1
ATOM 1225 C CA . GLY A 1 155 ? 18.827 -13.127 31.849 1.00 47.31 155 GLY A CA 1
ATOM 1226 C C . GLY A 1 155 ? 18.767 -13.949 33.144 1.00 47.31 155 GLY A C 1
ATOM 1227 O O . GLY A 1 155 ? 18.707 -15.177 33.081 1.00 47.31 155 GLY A O 1
ATOM 1228 N N . ALA A 1 156 ? 18.811 -13.323 34.327 1.00 45.47 156 ALA A N 1
ATOM 1229 C CA . ALA A 1 156 ? 18.768 -14.072 35.580 1.00 45.47 156 ALA A CA 1
ATOM 1230 C C . ALA A 1 156 ? 17.328 -14.525 35.861 1.00 45.47 156 ALA A C 1
ATOM 1232 O O . ALA A 1 156 ? 16.454 -13.691 36.095 1.00 45.47 156 ALA A O 1
ATOM 1233 N N . LYS A 1 157 ? 17.120 -15.850 35.795 1.00 45.06 157 LYS A N 1
ATOM 1234 C CA . LYS A 1 157 ? 15.897 -16.603 36.115 1.00 45.06 157 LYS A CA 1
ATOM 1235 C C . LYS A 1 157 ? 14.963 -15.796 37.017 1.00 45.06 157 LYS A C 1
ATOM 1237 O O . LYS A 1 157 ? 15.266 -15.591 38.193 1.00 45.06 157 LYS A O 1
ATOM 1242 N N . ARG A 1 158 ? 13.835 -15.344 36.455 1.00 44.56 158 ARG A N 1
ATOM 1243 C CA . ARG A 1 158 ? 12.704 -14.845 37.244 1.00 44.56 158 ARG A CA 1
ATOM 1244 C C . ARG A 1 158 ? 12.464 -15.923 38.311 1.00 44.56 158 ARG A C 1
ATOM 1246 O O . ARG A 1 158 ? 12.294 -17.078 37.909 1.00 44.56 158 ARG A O 1
ATOM 1253 N N . PRO A 1 159 ? 12.563 -15.627 39.623 1.00 49.88 159 PRO A N 1
ATOM 1254 C CA . PRO A 1 159 ? 12.199 -16.625 40.616 1.00 49.88 159 PRO A CA 1
ATOM 1255 C C . PRO A 1 159 ? 10.792 -17.100 40.237 1.00 49.88 159 PRO A C 1
ATOM 1257 O O . PRO A 1 159 ? 9.974 -16.245 39.868 1.00 49.88 159 PRO A O 1
ATOM 1260 N N . PRO A 1 160 ? 10.536 -18.424 40.204 1.00 48.84 160 PRO A N 1
ATOM 1261 C CA . PRO A 1 160 ? 9.193 -18.922 39.938 1.00 48.84 160 PRO A CA 1
ATOM 1262 C C . PRO A 1 160 ? 8.254 -18.123 40.840 1.00 48.84 160 PRO A C 1
ATOM 1264 O O . PRO A 1 160 ? 8.634 -17.898 41.997 1.00 48.84 160 PRO A O 1
ATOM 1267 N N . PRO A 1 161 ? 7.140 -17.585 40.305 1.00 45.41 161 PRO A N 1
ATOM 1268 C CA . PRO A 1 161 ? 6.243 -16.742 41.078 1.00 45.41 161 PRO A CA 1
ATOM 1269 C C . PRO A 1 161 ? 5.998 -17.466 42.390 1.00 45.41 161 PRO A C 1
ATOM 1271 O O . PRO A 1 161 ? 5.507 -18.596 42.389 1.00 45.41 161 PRO A O 1
ATOM 1274 N N . GLN A 1 162 ? 6.482 -16.872 43.485 1.00 42.91 162 GLN A N 1
ATOM 1275 C CA . GLN A 1 162 ? 6.252 -17.426 44.805 1.00 42.91 162 GLN A CA 1
ATOM 1276 C C . GLN A 1 162 ? 4.747 -17.615 44.880 1.00 42.91 162 GLN A C 1
ATOM 1278 O O . GLN A 1 162 ? 4.008 -16.680 44.564 1.00 42.91 162 GLN A O 1
ATOM 1283 N N . THR A 1 163 ? 4.319 -18.843 45.163 1.00 41.41 163 THR A N 1
ATOM 1284 C CA . THR A 1 163 ? 2.919 -19.219 45.315 1.00 41.41 163 THR A CA 1
ATOM 1285 C C . THR A 1 163 ? 2.340 -18.329 46.401 1.00 41.41 163 THR A C 1
ATOM 1287 O O . THR A 1 163 ? 2.449 -18.627 47.589 1.00 41.41 163 THR A O 1
ATOM 1290 N N . LEU A 1 164 ? 1.820 -17.172 45.995 1.00 41.44 164 LEU A N 1
ATOM 1291 C CA . LEU A 1 164 ? 1.041 -16.294 46.838 1.00 41.44 164 LEU A CA 1
ATOM 1292 C C . LEU A 1 164 ? -0.077 -17.180 47.356 1.00 41.44 164 LEU A C 1
ATOM 1294 O O . LEU A 1 164 ? -0.854 -17.709 46.560 1.00 41.44 164 LEU A O 1
ATOM 1298 N N . ASN A 1 165 ? -0.084 -17.399 48.671 1.00 45.12 165 ASN A N 1
ATOM 1299 C CA . ASN A 1 165 ? -1.173 -18.080 49.349 1.00 45.12 165 ASN A CA 1
ATOM 1300 C C . ASN A 1 165 ? -2.478 -17.526 48.765 1.00 45.12 165 ASN A C 1
ATOM 1302 O O . ASN A 1 165 ? -2.649 -16.299 48.797 1.00 45.12 165 ASN A O 1
ATOM 1306 N N . PRO A 1 166 ? -3.333 -18.371 48.157 1.00 45.97 166 PRO A N 1
ATOM 1307 C CA . PRO A 1 166 ? -4.555 -17.907 47.525 1.00 45.97 166 PRO A CA 1
ATOM 1308 C C . PRO A 1 166 ? -5.310 -17.110 48.578 1.00 45.97 166 PRO A C 1
ATOM 1310 O O . PRO A 1 166 ? -5.613 -17.619 49.658 1.00 45.97 166 PRO A O 1
ATOM 1313 N N . SER A 1 167 ? -5.496 -15.820 48.312 1.00 47.25 167 SER A N 1
ATOM 1314 C CA . SER A 1 167 ? -6.154 -14.935 49.259 1.00 47.25 167 SER A CA 1
ATOM 1315 C C . SER A 1 167 ? -7.522 -15.555 49.588 1.00 47.25 167 SER A C 1
ATOM 1317 O O . SER A 1 167 ? -8.263 -15.849 48.647 1.00 47.25 167 SER A O 1
ATOM 1319 N N . PRO A 1 168 ? -7.882 -15.781 50.867 1.00 51.94 168 PRO A N 1
ATOM 1320 C CA . PRO A 1 168 ? -9.078 -16.539 51.271 1.00 51.94 168 PRO A CA 1
ATOM 1321 C C . PRO A 1 168 ? -10.430 -15.907 50.866 1.00 51.94 168 PRO A C 1
ATOM 1323 O O . PRO A 1 168 ? -11.482 -16.384 51.287 1.00 51.94 168 PRO A O 1
ATOM 1326 N N . GLY A 1 169 ? -10.414 -14.842 50.056 1.00 48.53 169 GLY A N 1
ATOM 1327 C CA . GLY A 1 169 ? -11.584 -14.202 49.451 1.00 48.53 169 GLY A CA 1
ATOM 1328 C C . GLY A 1 169 ? -11.711 -14.372 47.932 1.00 48.53 169 GLY A C 1
ATOM 1329 O O . GLY A 1 169 ? -12.719 -13.947 47.376 1.00 48.53 169 GLY A O 1
ATOM 1330 N N . VAL A 1 170 ? -10.736 -14.985 47.252 1.00 51.47 170 VAL A N 1
ATOM 1331 C CA . VAL A 1 170 ? -10.889 -15.407 45.853 1.00 51.47 170 VAL A CA 1
ATOM 1332 C C . VAL A 1 170 ? -11.177 -16.899 45.894 1.00 51.47 170 VAL A C 1
ATOM 1334 O O . VAL A 1 170 ? -10.283 -17.717 45.691 1.00 51.47 170 VAL A O 1
ATOM 1337 N N . ASP A 1 171 ? -12.413 -17.245 46.275 1.00 52.62 171 ASP A N 1
ATOM 1338 C CA . ASP A 1 171 ? -12.938 -18.602 46.117 1.00 52.62 171 ASP A CA 1
ATOM 1339 C C . ASP A 1 171 ? -12.648 -18.990 44.657 1.00 52.62 171 ASP A C 1
ATOM 1341 O O . ASP A 1 171 ? -13.200 -18.383 43.739 1.00 52.62 171 ASP A O 1
ATOM 1345 N N . GLY A 1 172 ? -11.669 -19.879 44.447 1.00 52.09 172 GLY A N 1
ATOM 1346 C CA . GLY A 1 172 ? -11.145 -20.184 43.118 1.00 52.09 172 GLY A CA 1
ATOM 1347 C C . GLY A 1 172 ? -12.286 -20.508 42.163 1.00 52.09 172 GLY A C 1
ATOM 1348 O O . GLY A 1 172 ? -13.282 -21.086 42.601 1.00 52.09 172 GLY A O 1
ATOM 1349 N N . ASN A 1 173 ? -12.141 -20.111 40.893 1.00 52.28 173 ASN A N 1
ATOM 1350 C CA . ASN A 1 173 ? -13.060 -20.421 39.792 1.00 52.28 173 ASN A CA 1
ATOM 1351 C C . ASN A 1 173 ? -13.196 -21.935 39.624 1.00 52.28 173 ASN A C 1
ATOM 1353 O O . ASN A 1 173 ? -12.657 -22.547 38.709 1.00 52.28 173 ASN A O 1
ATOM 1357 N N . LEU A 1 174 ? -13.913 -22.551 40.544 1.00 56.44 174 LEU A N 1
ATOM 1358 C CA . LEU A 1 174 ? -14.472 -23.865 40.396 1.00 56.44 174 LEU A CA 1
ATOM 1359 C C . LEU A 1 174 ? -15.403 -23.726 39.206 1.00 56.44 174 LEU A C 1
ATOM 1361 O O . LEU A 1 174 ? -16.214 -22.797 39.175 1.00 56.44 174 LEU A O 1
ATOM 1365 N N . SER A 1 175 ? -15.223 -24.596 38.219 1.00 58.78 175 SER A N 1
ATOM 1366 C CA . SER A 1 175 ? -16.044 -24.727 37.021 1.00 58.78 175 SER A CA 1
ATOM 1367 C C . SER A 1 175 ? -17.484 -25.064 37.413 1.00 58.78 175 SER A C 1
ATOM 1369 O O . SER A 1 175 ? -17.971 -26.184 37.291 1.00 58.78 175 SER A O 1
ATOM 1371 N N . GLN A 1 176 ? -18.177 -24.085 37.987 1.00 65.62 176 GLN A N 1
ATOM 1372 C CA . GLN A 1 176 ? -19.568 -24.207 38.347 1.00 65.62 176 GLN A CA 1
ATOM 1373 C C . GLN A 1 176 ? -20.347 -24.222 37.045 1.00 65.62 176 GLN A C 1
ATOM 1375 O O . GLN A 1 176 ? -20.246 -23.305 36.226 1.00 65.62 176 GLN A O 1
ATOM 1380 N N . ILE A 1 177 ? -21.124 -25.288 36.869 1.00 77.06 177 ILE A N 1
ATOM 1381 C CA . ILE A 1 177 ? -22.103 -25.387 35.796 1.00 77.06 177 ILE A CA 1
ATOM 1382 C C . ILE A 1 177 ? -22.965 -24.133 35.864 1.00 77.06 177 ILE A C 1
ATOM 1384 O O . ILE A 1 177 ? -23.537 -23.812 36.908 1.00 77.06 177 ILE A O 1
ATOM 1388 N N . ASN A 1 178 ? -23.047 -23.419 34.748 1.00 77.75 178 ASN A N 1
ATOM 1389 C CA . ASN A 1 178 ? -23.837 -22.212 34.691 1.00 77.75 178 ASN A CA 1
ATOM 1390 C C . ASN A 1 178 ? -25.331 -22.556 34.754 1.00 77.75 178 ASN A C 1
ATOM 1392 O O . ASN A 1 178 ? -25.932 -22.964 33.760 1.00 77.75 178 ASN A O 1
ATOM 1396 N N . VAL A 1 179 ? -25.920 -22.405 35.939 1.00 83.81 179 VAL A N 1
ATOM 1397 C CA . VAL A 1 179 ? -27.297 -22.822 36.222 1.00 83.81 179 VAL A CA 1
ATOM 1398 C C . VAL A 1 179 ? -28.306 -22.091 35.334 1.00 83.81 179 VAL A C 1
ATOM 1400 O O . VAL A 1 179 ? -29.262 -22.715 34.883 1.00 83.81 179 VAL A O 1
ATOM 1403 N N . SER A 1 180 ? -28.074 -20.812 35.016 1.00 79.88 180 SER A N 1
ATOM 1404 C CA . SER A 1 180 ? -28.963 -20.038 34.137 1.00 79.88 180 SER A CA 1
ATOM 1405 C C . SER A 1 180 ? -28.913 -20.483 32.675 1.00 79.88 180 SER A C 1
ATOM 1407 O O . SER A 1 180 ? -29.841 -20.199 31.929 1.00 79.88 180 SER A O 1
ATOM 1409 N N . ALA A 1 181 ? -27.858 -21.191 32.257 1.00 80.38 181 ALA A N 1
ATOM 1410 C CA . ALA A 1 181 ? -27.736 -21.718 30.899 1.00 80.38 181 ALA A CA 1
ATOM 1411 C C . ALA A 1 181 ? -28.405 -23.091 30.718 1.00 80.38 181 ALA A C 1
ATOM 1413 O O . ALA A 1 181 ? -28.515 -23.578 29.592 1.00 80.38 181 ALA A O 1
ATOM 1414 N N . LEU A 1 182 ? -28.817 -23.748 31.807 1.00 83.94 182 LEU A N 1
ATOM 1415 C CA . LEU A 1 182 ? -29.460 -25.054 31.732 1.00 83.94 182 LEU A CA 1
ATOM 1416 C C . LEU A 1 182 ? -30.909 -24.898 31.268 1.00 83.94 182 LEU A C 1
ATOM 1418 O O . LEU A 1 182 ? -31.677 -24.116 31.822 1.00 83.94 182 LEU A O 1
ATOM 1422 N N . SER A 1 183 ? -31.316 -25.711 30.293 1.00 87.75 183 SER A N 1
ATOM 1423 C CA . SER A 1 183 ? -32.746 -25.885 30.005 1.00 87.75 183 SER A CA 1
ATOM 1424 C C . SER A 1 183 ? -33.477 -26.420 31.241 1.00 87.75 183 SER A C 1
ATOM 1426 O O . SER A 1 183 ? -32.875 -27.125 32.051 1.00 87.75 183 SER A O 1
ATOM 1428 N N . SER A 1 184 ? -34.783 -26.168 31.371 1.00 90.56 184 SER A N 1
ATOM 1429 C CA . SER A 1 184 ? -35.570 -26.607 32.538 1.00 90.56 184 SER A CA 1
ATOM 1430 C C . SER A 1 184 ? -35.402 -28.104 32.841 1.00 90.56 184 SER A C 1
ATOM 1432 O O . SER A 1 184 ? -35.203 -28.482 33.990 1.00 90.56 184 SER A O 1
ATOM 1434 N N . GLN A 1 185 ? -35.352 -28.956 31.810 1.00 93.56 185 GLN A N 1
ATOM 1435 C CA . GLN A 1 185 ? -35.117 -30.397 31.976 1.00 93.56 185 GLN A CA 1
ATOM 1436 C C . GLN A 1 185 ? -33.691 -30.729 32.438 1.00 93.56 185 GLN A C 1
ATOM 1438 O O . GLN A 1 185 ? -33.483 -31.629 33.251 1.00 93.56 185 GLN A O 1
ATOM 1443 N N . GLN A 1 186 ? -32.678 -30.035 31.910 1.00 89.25 186 GLN A N 1
ATOM 1444 C CA . GLN A 1 186 ? -31.297 -30.211 32.368 1.00 89.25 186 GLN A CA 1
ATOM 1445 C C . GLN A 1 186 ? -31.129 -29.714 33.802 1.00 89.25 186 GLN A C 1
ATOM 1447 O O . GLN A 1 186 ? -30.398 -30.334 34.570 1.00 89.25 186 GLN A O 1
ATOM 1452 N N . PHE A 1 187 ? -31.827 -28.639 34.166 1.00 92.19 187 PHE A N 1
ATOM 1453 C CA . PHE A 1 187 ? -31.856 -28.110 35.517 1.00 92.19 187 PHE A CA 1
ATOM 1454 C C . PHE A 1 187 ? -32.504 -29.100 36.490 1.00 92.19 187 PHE A C 1
ATOM 1456 O O . PHE A 1 187 ? -31.922 -29.380 37.529 1.00 92.19 187 PHE A O 1
ATOM 1463 N N . GLU A 1 188 ? -33.623 -29.735 36.137 1.00 92.62 188 GLU A N 1
ATOM 1464 C CA . GLU A 1 188 ? -34.226 -30.797 36.958 1.00 92.62 188 GLU A CA 1
ATOM 1465 C C . GLU A 1 188 ? -33.292 -31.997 37.153 1.00 92.62 188 GLU A C 1
ATOM 1467 O O . GLU A 1 188 ? -33.129 -32.482 38.272 1.00 92.62 188 GLU A O 1
ATOM 1472 N N . ARG A 1 189 ? -32.617 -32.446 36.085 1.00 93.00 189 ARG A N 1
ATOM 1473 C CA . ARG A 1 189 ? -31.596 -33.509 36.173 1.00 93.00 189 ARG A CA 1
ATOM 1474 C C . ARG A 1 189 ? -30.389 -33.088 37.006 1.00 93.00 189 ARG A C 1
ATOM 1476 O O . ARG A 1 189 ? -29.743 -33.919 37.638 1.00 93.00 189 ARG A O 1
ATOM 1483 N N . TYR A 1 190 ? -30.039 -31.809 36.973 1.00 90.81 190 TYR A N 1
ATOM 1484 C CA . TYR A 1 190 ? -28.993 -31.258 37.820 1.00 90.81 190 TYR A CA 1
ATOM 1485 C C . TYR A 1 190 ? -29.442 -31.233 39.287 1.00 90.81 190 TYR A C 1
ATOM 1487 O O . TYR A 1 190 ? -28.694 -31.674 40.155 1.00 90.81 190 TYR A O 1
ATOM 1495 N N . LEU A 1 191 ? -30.687 -30.838 39.564 1.00 92.75 191 LEU A N 1
ATOM 1496 C CA . LEU A 1 191 ? -31.275 -30.874 40.902 1.00 92.75 191 LEU A CA 1
ATOM 1497 C C . LEU A 1 191 ? -31.390 -32.296 41.455 1.00 92.75 191 LEU A C 1
ATOM 1499 O O . LEU A 1 191 ? -31.131 -32.489 42.639 1.00 92.75 191 LEU A O 1
ATOM 1503 N N . SER A 1 192 ? -31.743 -33.294 40.638 1.00 93.19 192 SER A N 1
ATOM 1504 C CA . SER A 1 192 ? -31.771 -34.689 41.094 1.00 93.19 192 SER A CA 1
ATOM 1505 C C . SER A 1 192 ? -30.377 -35.142 41.532 1.00 93.19 192 SER A C 1
ATOM 1507 O O . SER A 1 192 ? -30.224 -35.628 42.646 1.00 93.19 192 SER A O 1
ATOM 1509 N N . LYS A 1 193 ? -29.343 -34.844 40.731 1.00 91.31 193 LYS A N 1
ATOM 1510 C CA . LYS A 1 193 ? -27.944 -35.116 41.099 1.00 91.31 193 LYS A CA 1
ATOM 1511 C C . LYS A 1 193 ? -27.510 -34.372 42.362 1.00 91.31 193 LYS A C 1
ATOM 1513 O O . LYS A 1 193 ? -26.767 -34.925 43.161 1.00 91.31 193 LYS A O 1
ATOM 1518 N N . LEU A 1 194 ? -27.957 -33.130 42.560 1.00 90.31 194 LEU A N 1
ATOM 1519 C CA . LEU A 1 194 ? -27.671 -32.385 43.790 1.00 90.31 194 LEU A CA 1
ATOM 1520 C C . LEU A 1 194 ? -28.360 -32.997 45.015 1.00 90.31 194 LEU A C 1
ATOM 1522 O O . LEU A 1 194 ? -27.767 -33.011 46.091 1.00 90.31 194 LEU A O 1
ATOM 1526 N N . ARG A 1 195 ? -29.582 -33.523 44.866 1.00 92.62 195 ARG A N 1
ATOM 1527 C CA . ARG A 1 195 ? -30.289 -34.233 45.944 1.00 92.62 195 ARG A CA 1
ATOM 1528 C C . ARG A 1 195 ? -29.580 -35.530 46.320 1.00 92.62 195 ARG A C 1
ATOM 1530 O O . ARG A 1 195 ? -29.456 -35.809 47.508 1.00 92.62 195 ARG A O 1
ATOM 1537 N N . ASP A 1 196 ? -29.043 -36.252 45.340 1.00 93.31 196 ASP A N 1
ATOM 1538 C CA . ASP A 1 196 ? -28.240 -37.458 45.582 1.00 93.31 196 ASP A CA 1
ATOM 1539 C C . ASP A 1 196 ? -26.958 -37.146 46.384 1.00 93.31 196 ASP A C 1
ATOM 1541 O O . ASP A 1 196 ? -26.476 -37.989 47.137 1.00 93.31 196 ASP A O 1
ATOM 1545 N N . LEU A 1 197 ? -26.432 -35.916 46.281 1.00 93.31 197 LEU A N 1
ATOM 1546 C CA . LEU A 1 197 ? -25.276 -35.423 47.046 1.00 93.31 197 LEU A CA 1
ATOM 1547 C C . LEU A 1 197 ? -25.643 -34.827 48.417 1.00 93.31 197 LEU A C 1
ATOM 1549 O O . LEU A 1 197 ? -24.757 -34.402 49.159 1.00 93.31 197 LEU A O 1
ATOM 1553 N N . SER A 1 198 ? -26.927 -34.794 48.787 1.00 93.19 198 SER A N 1
ATOM 1554 C CA . SER A 1 198 ? -27.379 -34.275 50.081 1.00 93.19 198 SER A CA 1
ATOM 1555 C C . SER A 1 198 ? -26.714 -34.924 51.310 1.00 93.19 198 SER A C 1
ATOM 1557 O O . SER A 1 198 ? -26.395 -34.168 52.232 1.00 93.19 198 SER A O 1
ATOM 1559 N N . PRO A 1 199 ? -26.503 -36.258 51.397 1.00 94.12 199 PRO A N 1
ATOM 1560 C CA . PRO A 1 199 ? -25.844 -36.848 52.564 1.00 94.12 199 PRO A CA 1
ATOM 1561 C C . PRO A 1 199 ? -24.374 -36.419 52.665 1.00 94.12 199 PRO A C 1
ATOM 1563 O O . PRO A 1 199 ? -23.936 -36.004 53.734 1.00 94.12 199 PRO A O 1
ATOM 1566 N N . GLU A 1 200 ? -23.646 -36.393 51.545 1.00 93.31 200 GLU A N 1
ATOM 1567 C CA . GLU A 1 200 ? -22.253 -35.923 51.507 1.00 93.31 200 GLU A CA 1
ATOM 1568 C C . GLU A 1 200 ? -22.143 -34.436 51.882 1.00 93.31 200 GLU A C 1
ATOM 1570 O O . GLU A 1 200 ? -21.203 -34.016 52.558 1.00 93.31 200 GLU A O 1
ATOM 1575 N N . TYR A 1 201 ? -23.118 -33.615 51.478 1.00 92.88 201 TYR A N 1
ATOM 1576 C CA . TYR A 1 201 ? -23.158 -32.209 51.877 1.00 92.88 201 TYR A CA 1
ATOM 1577 C C . TYR A 1 201 ? -23.378 -32.048 53.384 1.00 92.88 201 TYR A C 1
ATOM 1579 O O . TYR A 1 201 ? -22.772 -31.174 54.004 1.00 92.88 201 TYR A O 1
ATOM 1587 N N . ARG A 1 202 ? -24.203 -32.908 53.994 1.00 90.25 202 ARG A N 1
ATOM 1588 C CA . ARG A 1 202 ? -24.411 -32.924 55.447 1.00 90.25 202 ARG A CA 1
ATOM 1589 C C . ARG A 1 202 ? -23.120 -33.273 56.190 1.00 90.25 202 ARG A C 1
ATOM 1591 O O . ARG A 1 202 ? -22.784 -32.583 57.149 1.00 90.25 202 ARG A O 1
ATOM 1598 N N . GLU A 1 203 ? -22.373 -34.270 55.718 1.00 91.56 203 GLU A N 1
ATOM 1599 C CA . GLU A 1 203 ? -21.048 -34.619 56.258 1.00 91.56 203 GLU A CA 1
ATOM 1600 C C . GLU A 1 203 ? -20.047 -33.464 56.121 1.00 91.56 203 GLU A C 1
ATOM 1602 O O . GLU A 1 203 ? -19.292 -33.164 57.045 1.00 91.56 203 GLU A O 1
ATOM 1607 N N . TYR A 1 204 ? -20.077 -32.746 54.998 1.00 91.69 204 TYR A N 1
ATOM 1608 C CA . TYR A 1 204 ? -19.241 -31.563 54.812 1.00 91.69 204 TYR A CA 1
ATOM 1609 C C . TYR A 1 204 ? -19.605 -30.423 55.776 1.00 91.69 204 TYR A C 1
ATOM 1611 O O . TYR A 1 204 ? -18.718 -29.744 56.297 1.00 91.69 204 TYR A O 1
ATOM 1619 N N . LEU A 1 205 ? -20.896 -30.197 56.041 1.00 91.44 205 LEU A N 1
ATOM 1620 C CA . LEU A 1 205 ? -21.331 -29.206 57.029 1.00 91.44 205 LEU A CA 1
ATOM 1621 C C . LEU A 1 205 ? -20.903 -29.596 58.450 1.00 91.44 205 LEU A C 1
ATOM 1623 O O . LEU A 1 205 ? -20.468 -28.718 59.194 1.00 91.44 205 LEU A O 1
ATOM 1627 N N . LEU A 1 206 ? -20.954 -30.889 58.785 1.00 90.25 206 LEU A N 1
ATOM 1628 C CA . LEU A 1 206 ? -20.388 -31.463 60.012 1.00 90.25 206 LEU A CA 1
ATOM 1629 C C . LEU A 1 206 ? -18.895 -31.156 60.145 1.00 90.25 206 LEU A C 1
ATOM 1631 O O . LEU A 1 206 ? -18.468 -30.602 61.156 1.00 90.25 206 LEU A O 1
ATOM 1635 N N . GLU A 1 207 ? -18.114 -31.439 59.102 1.00 90.56 207 GLU A N 1
ATOM 1636 C CA . GLU A 1 207 ? -16.671 -31.179 59.061 1.00 90.56 207 GLU A CA 1
ATOM 1637 C C . GLU A 1 207 ? -16.361 -29.682 59.253 1.00 90.56 207 GLU A C 1
ATOM 1639 O O . GLU A 1 207 ? -15.501 -29.313 60.054 1.00 90.56 207 GLU A O 1
ATOM 1644 N N . GLN A 1 208 ? -17.095 -28.798 58.568 1.00 90.56 208 GLN A N 1
ATOM 1645 C CA . GLN A 1 208 ? -16.928 -27.346 58.701 1.00 90.56 208 GLN A CA 1
ATOM 1646 C C . GLN A 1 208 ? -17.346 -26.828 60.083 1.00 90.56 208 GLN A C 1
ATOM 1648 O O . GLN A 1 208 ? -16.692 -25.928 60.616 1.00 90.56 208 GLN A O 1
ATOM 1653 N N . HIS A 1 209 ? -18.419 -27.372 60.666 1.00 89.19 209 HIS A N 1
ATOM 1654 C CA . HIS A 1 209 ? -18.862 -27.011 62.011 1.00 89.19 209 HIS A CA 1
ATOM 1655 C C . HIS A 1 209 ? -17.831 -27.438 63.056 1.00 89.19 209 HIS A C 1
ATOM 1657 O O . HIS A 1 209 ? -17.395 -26.606 63.851 1.00 89.19 209 HIS A O 1
ATOM 1663 N N . ARG A 1 210 ? -17.354 -28.688 62.982 1.00 89.94 210 ARG A N 1
ATOM 1664 C CA . ARG A 1 210 ? -16.287 -29.216 63.843 1.00 89.94 210 ARG A CA 1
ATOM 1665 C C . ARG A 1 210 ? -15.019 -28.373 63.730 1.00 89.94 210 ARG A C 1
ATOM 1667 O O . ARG A 1 210 ? -14.485 -27.944 64.745 1.00 89.94 210 ARG A O 1
ATOM 1674 N N . ALA A 1 211 ? -14.584 -28.030 62.516 1.00 89.62 211 ALA A N 1
ATOM 1675 C CA . ALA A 1 211 ? -13.419 -27.168 62.311 1.00 89.62 211 ALA A CA 1
ATOM 1676 C C . ALA A 1 211 ? -13.598 -25.771 62.937 1.00 89.62 211 ALA A C 1
ATOM 1678 O O . ALA A 1 211 ? -12.685 -25.259 63.586 1.00 89.62 211 ALA A O 1
ATOM 1679 N N . ARG A 1 212 ? -14.782 -25.158 62.794 1.00 89.06 212 ARG A N 1
ATOM 1680 C CA . ARG A 1 212 ? -15.095 -23.873 63.441 1.00 89.06 212 ARG A CA 1
ATOM 1681 C C . ARG A 1 212 ? -15.100 -23.993 64.964 1.00 89.06 212 ARG A C 1
ATOM 1683 O O . ARG A 1 212 ? -14.514 -23.134 65.624 1.00 89.06 212 ARG A O 1
ATOM 1690 N N . HIS A 1 213 ? -15.695 -25.053 65.507 1.00 89.56 213 HIS A N 1
ATOM 1691 C CA . HIS A 1 213 ? -15.708 -25.334 66.941 1.00 89.56 213 HIS A CA 1
ATOM 1692 C C . HIS A 1 213 ? -14.282 -25.449 67.494 1.00 89.56 213 HIS A C 1
ATOM 1694 O O . HIS A 1 213 ? -13.923 -24.711 68.409 1.00 89.56 213 HIS A O 1
ATOM 1700 N N . LEU A 1 214 ? -13.427 -26.248 66.846 1.00 90.69 214 LEU A N 1
ATOM 1701 C CA . LEU A 1 214 ? -12.015 -26.403 67.206 1.00 90.69 214 LEU A CA 1
ATOM 1702 C C . LEU A 1 214 ? -11.253 -25.073 67.166 1.00 90.69 214 LEU A C 1
ATOM 1704 O O . LEU A 1 214 ? -10.511 -24.750 68.092 1.00 90.69 214 LEU A O 1
ATOM 1708 N N . THR A 1 215 ? -11.462 -24.248 66.132 1.00 89.81 215 THR A N 1
ATOM 1709 C CA . THR A 1 215 ? -10.827 -22.920 66.083 1.00 89.81 215 THR A CA 1
ATOM 1710 C C . THR A 1 215 ? -11.309 -21.996 67.202 1.00 89.81 215 THR A C 1
ATOM 1712 O O . THR A 1 215 ? -10.499 -21.273 67.781 1.00 89.81 215 THR A O 1
ATOM 1715 N N . ARG A 1 216 ? -12.600 -22.034 67.561 1.00 90.88 216 ARG A N 1
ATOM 1716 C CA . ARG A 1 216 ? -13.164 -21.226 68.652 1.00 90.88 216 ARG A CA 1
ATOM 1717 C C . ARG A 1 216 ? -12.653 -21.686 70.017 1.00 90.88 216 ARG A C 1
ATOM 1719 O O . ARG A 1 216 ? -12.243 -20.841 70.808 1.00 90.88 216 ARG A O 1
ATOM 1726 N N . ALA A 1 217 ? -12.608 -22.993 70.253 1.00 90.50 217 ALA A N 1
ATOM 1727 C CA . ALA A 1 217 ? -12.050 -23.593 71.459 1.00 90.50 217 ALA A CA 1
ATOM 1728 C C . ALA A 1 217 ? -10.562 -23.242 71.626 1.00 90.50 217 ALA A C 1
ATOM 1730 O O . ALA A 1 217 ? -10.145 -22.791 72.692 1.00 90.50 217 ALA A O 1
ATOM 1731 N N . LYS A 1 218 ? -9.788 -23.293 70.532 1.00 92.19 218 LYS A N 1
ATOM 1732 C CA . LYS A 1 218 ? -8.386 -22.850 70.505 1.00 92.19 218 LYS A CA 1
ATOM 1733 C C . LYS A 1 218 ? -8.229 -21.373 70.876 1.00 92.19 218 LYS A C 1
ATOM 1735 O O . LYS A 1 218 ? -7.293 -21.021 71.588 1.00 92.19 218 LYS A O 1
ATOM 1740 N N . HIS A 1 219 ? -9.140 -20.506 70.431 1.00 91.12 219 HIS A N 1
ATOM 1741 C CA . HIS A 1 219 ? -9.154 -19.097 70.841 1.00 91.12 219 HIS A CA 1
ATOM 1742 C C . HIS A 1 219 ? -9.549 -18.894 72.311 1.00 91.12 219 HIS A C 1
ATOM 1744 O O . HIS A 1 219 ? -9.163 -17.888 72.900 1.00 91.12 219 HIS A O 1
ATOM 1750 N N . GLN A 1 220 ? -10.280 -19.837 72.904 1.00 93.00 220 GLN A N 1
ATOM 1751 C CA . GLN A 1 220 ? -10.659 -19.839 74.320 1.00 93.00 220 GLN A CA 1
ATOM 1752 C C . GLN A 1 220 ? -9.635 -20.551 75.223 1.00 93.00 220 GLN A C 1
ATOM 1754 O O . GLN A 1 220 ? -9.814 -20.569 76.436 1.00 93.00 220 GLN A O 1
ATOM 1759 N N . GLY A 1 221 ? -8.555 -21.103 74.656 1.00 93.25 221 GLY A N 1
ATOM 1760 C CA . GLY A 1 221 ? -7.516 -21.823 75.401 1.00 93.25 221 GLY A CA 1
ATOM 1761 C C . GLY A 1 221 ? -7.903 -23.244 75.825 1.00 93.25 221 GLY A C 1
ATOM 1762 O O . GLY A 1 221 ? -7.171 -23.852 76.599 1.00 93.25 221 GLY A O 1
ATOM 1763 N N . ILE A 1 222 ? -9.021 -23.770 75.321 1.00 93.88 222 ILE A N 1
ATOM 1764 C CA . ILE A 1 222 ? -9.466 -25.147 75.562 1.00 93.88 222 ILE A CA 1
ATOM 1765 C C . ILE A 1 222 ? -8.628 -26.080 74.680 1.00 93.88 222 ILE A C 1
ATOM 1767 O O . ILE A 1 222 ? -8.349 -25.758 73.518 1.00 93.88 222 ILE A O 1
ATOM 1771 N N . SER A 1 223 ? -8.192 -27.216 75.228 1.00 91.50 223 SER A N 1
ATOM 1772 C CA . SER A 1 223 ? -7.398 -28.182 74.466 1.00 91.50 223 SER A CA 1
ATOM 1773 C C . SER A 1 223 ? -8.233 -28.839 73.358 1.00 91.50 223 SER A C 1
ATOM 1775 O O . SER A 1 223 ? -9.452 -28.955 73.461 1.00 91.50 223 SER A O 1
ATOM 1777 N N . GLU A 1 224 ? -7.589 -29.270 72.268 1.00 88.94 224 GLU A N 1
ATOM 1778 C CA . GLU A 1 224 ? -8.289 -29.859 71.114 1.00 88.94 224 GLU A CA 1
ATOM 1779 C C . GLU A 1 224 ? -9.09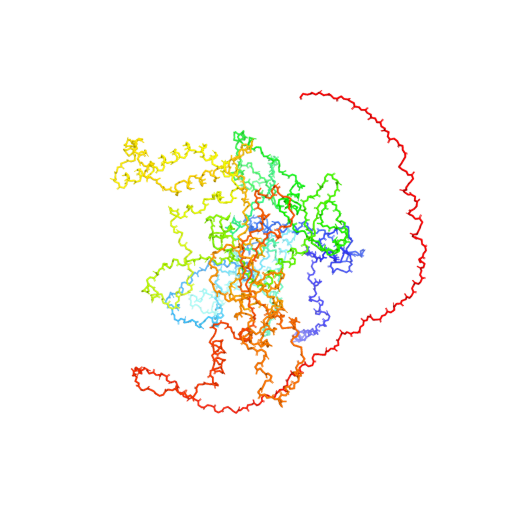6 -31.109 71.507 1.00 88.94 224 GLU A C 1
ATOM 1781 O O . GLU A 1 224 ? -10.218 -31.275 71.048 1.00 88.94 224 GLU A O 1
ATOM 1786 N N . ALA A 1 225 ? -8.572 -31.925 72.430 1.00 90.12 225 ALA A N 1
ATOM 1787 C CA . ALA A 1 225 ? -9.250 -33.119 72.937 1.00 90.12 225 ALA A CA 1
ATOM 1788 C C . ALA A 1 225 ? -10.524 -32.785 73.735 1.00 90.12 225 ALA A C 1
ATOM 1790 O O . ALA A 1 225 ? -11.574 -33.370 73.485 1.00 90.12 225 ALA A O 1
ATOM 1791 N N . GLU A 1 226 ? -10.463 -31.798 74.637 1.00 89.81 226 GLU A N 1
ATOM 1792 C CA . GLU A 1 226 ? -11.634 -31.340 75.403 1.00 89.81 226 GLU A CA 1
ATOM 1793 C C . GLU A 1 226 ? -12.684 -30.679 74.498 1.00 89.81 226 GLU A C 1
ATOM 1795 O O . GLU A 1 226 ? -13.884 -30.756 74.753 1.00 89.81 226 GLU A O 1
ATOM 1800 N N . ALA A 1 227 ? -12.252 -30.021 73.421 1.00 88.81 227 ALA A N 1
ATOM 1801 C CA . ALA A 1 227 ? -13.153 -29.412 72.450 1.00 88.81 227 ALA A CA 1
ATOM 1802 C C . ALA A 1 227 ? -13.895 -30.445 71.586 1.00 88.81 227 ALA A C 1
ATOM 1804 O O . ALA A 1 227 ? -14.991 -30.154 71.109 1.00 88.81 227 ALA A O 1
ATOM 1805 N N . GLU A 1 228 ? -13.303 -31.620 71.355 1.00 88.88 228 GLU A N 1
ATOM 1806 C CA . GLU A 1 228 ? -13.965 -32.722 70.651 1.00 88.88 228 GLU A CA 1
ATOM 1807 C C . GLU A 1 228 ? -14.945 -33.477 71.545 1.00 88.88 228 GLU A C 1
ATOM 1809 O O . GLU A 1 228 ? -16.013 -33.852 71.071 1.00 88.88 228 GLU A O 1
ATOM 1814 N N . GLU A 1 229 ? -14.621 -33.663 72.826 1.00 91.38 229 GLU A N 1
ATOM 1815 C CA . GLU A 1 229 ? -15.505 -34.344 73.780 1.00 91.38 229 GLU A CA 1
ATOM 1816 C C . GLU A 1 229 ? -16.781 -33.536 74.065 1.00 91.38 229 GLU A C 1
ATOM 1818 O O . GLU A 1 229 ? -17.860 -34.105 74.192 1.00 91.38 229 GLU A O 1
ATOM 1823 N N . ASN A 1 230 ? -16.678 -32.202 74.071 1.00 87.38 230 ASN A N 1
ATOM 1824 C CA . ASN A 1 230 ? -17.815 -31.294 74.257 1.00 87.38 230 ASN A CA 1
ATOM 1825 C C . ASN A 1 230 ? -18.621 -31.019 72.972 1.00 87.38 230 ASN A C 1
ATOM 1827 O O . ASN A 1 230 ? -19.514 -30.174 72.979 1.00 87.38 230 ASN A O 1
ATOM 1831 N N . PHE A 1 231 ? -18.295 -31.662 71.847 1.00 89.38 231 PHE A N 1
ATOM 1832 C CA . PHE A 1 231 ? -19.035 -31.468 70.602 1.00 89.38 231 PHE A CA 1
ATOM 1833 C C . PHE A 1 231 ? -20.321 -32.306 70.613 1.00 89.38 231 PHE A C 1
ATOM 1835 O O . PHE A 1 231 ? -20.299 -33.494 70.290 1.00 89.38 231 PHE A O 1
ATOM 1842 N N . GLU A 1 232 ? -21.454 -31.688 70.952 1.00 86.75 232 GLU A N 1
ATOM 1843 C CA . GLU A 1 232 ? -22.763 -32.334 70.837 1.00 86.75 232 GLU A CA 1
ATOM 1844 C C . GLU A 1 232 ? -23.281 -32.276 69.393 1.00 86.75 232 GLU A C 1
ATOM 1846 O O . GLU A 1 232 ? -23.277 -31.236 68.731 1.00 86.75 232 GLU A O 1
ATOM 1851 N N . GLU A 1 233 ? -23.753 -33.412 68.878 1.00 81.69 233 GLU A N 1
ATOM 1852 C CA . GLU A 1 233 ? -24.273 -33.507 67.509 1.00 81.69 233 GLU A CA 1
ATOM 1853 C C . GLU A 1 233 ? -25.585 -32.714 67.330 1.00 81.69 233 GLU A C 1
ATOM 1855 O O . GLU A 1 233 ? -25.913 -32.300 66.219 1.00 81.69 233 GLU A O 1
ATOM 1860 N N . ASP A 1 234 ? -26.296 -32.416 68.420 1.00 79.81 234 ASP A N 1
ATOM 1861 C CA . ASP A 1 234 ? -27.527 -31.617 68.410 1.00 79.81 234 ASP A CA 1
ATOM 1862 C C . ASP A 1 234 ? -27.267 -30.127 68.105 1.00 79.81 234 ASP A C 1
ATOM 1864 O O . ASP A 1 234 ? -28.075 -29.483 67.423 1.00 79.81 234 ASP A O 1
ATOM 1868 N N . ASP A 1 235 ? -26.088 -29.599 68.459 1.00 79.56 235 ASP A N 1
ATOM 1869 C CA . ASP A 1 235 ? -25.656 -28.244 68.078 1.00 79.56 235 ASP A CA 1
ATOM 1870 C C . ASP A 1 235 ? -25.471 -28.105 66.559 1.00 79.56 235 ASP A C 1
ATOM 1872 O O . ASP A 1 235 ? -25.617 -27.016 65.990 1.00 79.56 235 ASP A O 1
ATOM 1876 N N . LEU A 1 236 ? -25.220 -29.219 65.861 1.00 77.56 236 LEU A N 1
ATOM 1877 C CA . LEU A 1 236 ? -25.173 -29.239 64.405 1.00 77.56 236 LEU A CA 1
ATOM 1878 C C . LEU A 1 236 ? -26.532 -28.892 63.795 1.00 77.56 236 LEU A C 1
ATOM 1880 O O . LEU A 1 236 ? -26.578 -28.185 62.791 1.00 77.56 236 LEU A O 1
ATOM 1884 N N . LEU A 1 237 ? -27.640 -29.389 64.349 1.00 76.75 237 LEU A N 1
ATOM 1885 C CA . LEU A 1 237 ? -28.967 -29.117 63.789 1.00 76.75 237 LEU A CA 1
ATOM 1886 C C . LEU A 1 237 ? -29.313 -27.630 63.916 1.00 76.75 237 LEU A C 1
ATOM 1888 O O . LEU A 1 237 ? -29.832 -27.047 62.960 1.00 76.75 237 LEU A O 1
ATOM 1892 N N . LEU A 1 238 ? -28.931 -26.988 65.027 1.00 80.88 238 LEU A N 1
ATOM 1893 C CA . LEU A 1 238 ? -29.012 -25.531 65.176 1.00 80.88 238 LEU A CA 1
ATOM 1894 C C . LEU A 1 238 ? -28.093 -24.795 64.192 1.00 80.88 238 LEU A C 1
ATOM 1896 O O . LEU A 1 238 ? -28.486 -23.790 63.590 1.00 80.88 238 LEU A O 1
ATOM 1900 N N . TYR A 1 239 ? -26.873 -25.289 63.989 1.00 80.62 239 TYR A N 1
ATOM 1901 C CA . TYR A 1 239 ? -25.941 -24.705 63.030 1.00 80.62 239 TYR A CA 1
ATOM 1902 C C . TYR A 1 239 ? -26.453 -24.817 61.585 1.00 80.62 239 TYR A C 1
ATOM 1904 O O . TYR A 1 239 ? -26.462 -23.833 60.853 1.00 80.62 239 TYR A O 1
ATOM 1912 N N . ILE A 1 240 ? -26.964 -25.978 61.174 1.00 80.62 240 ILE A N 1
ATOM 1913 C CA . ILE A 1 240 ? -27.547 -26.184 59.842 1.00 80.62 240 ILE A CA 1
ATOM 1914 C C . ILE A 1 240 ? -28.773 -25.286 59.649 1.00 80.62 240 ILE A C 1
ATOM 1916 O O . ILE A 1 240 ? -28.907 -24.668 58.596 1.00 80.62 240 ILE A O 1
ATOM 1920 N N . ALA A 1 241 ? -29.638 -25.166 60.661 1.00 76.44 241 ALA A N 1
ATOM 1921 C CA . ALA A 1 241 ? -30.814 -24.300 60.596 1.00 76.44 241 ALA A CA 1
ATOM 1922 C C . ALA A 1 241 ? -30.456 -22.803 60.518 1.00 76.44 241 ALA A C 1
ATOM 1924 O O . ALA A 1 241 ? -31.193 -22.026 59.911 1.00 76.44 241 ALA A O 1
ATOM 1925 N N . SER A 1 242 ? -29.329 -22.389 61.107 1.00 80.06 242 SER A N 1
ATOM 1926 C CA . SER A 1 242 ? -28.885 -20.988 61.108 1.00 80.06 242 SER A CA 1
ATOM 1927 C C . SER A 1 242 ? -28.059 -20.597 59.878 1.00 80.06 242 SER A C 1
ATOM 1929 O O . SER A 1 242 ? -28.022 -19.422 59.505 1.00 80.06 242 SER A O 1
ATOM 1931 N N . VAL A 1 243 ? -27.414 -21.555 59.207 1.00 76.19 243 VAL A N 1
ATOM 1932 C CA . VAL A 1 243 ? -26.489 -21.276 58.105 1.00 76.19 243 VAL A CA 1
ATOM 1933 C C . VAL A 1 243 ? -27.183 -21.398 56.752 1.00 76.19 243 VAL A C 1
ATOM 1935 O O . VAL A 1 243 ? -27.036 -22.370 56.016 1.00 76.19 243 VAL A O 1
ATOM 1938 N N . ASN A 1 244 ? -27.875 -20.328 56.368 1.00 72.00 244 ASN A N 1
ATOM 1939 C CA . ASN A 1 244 ? -28.349 -20.116 54.998 1.00 72.00 244 ASN A CA 1
ATOM 1940 C C . ASN A 1 244 ? -27.245 -19.482 54.125 1.00 72.00 244 ASN A C 1
ATOM 1942 O O . ASN A 1 244 ? -27.434 -18.439 53.498 1.00 72.00 244 ASN A O 1
ATOM 1946 N N . ASP A 1 245 ? -26.048 -20.076 54.119 1.00 80.81 245 ASP A N 1
ATOM 1947 C CA . ASP A 1 245 ? -24.900 -19.525 53.392 1.00 80.81 245 ASP A CA 1
ATOM 1948 C C . ASP A 1 245 ? -24.676 -20.246 52.055 1.00 80.81 245 ASP A C 1
ATOM 1950 O O . ASP A 1 245 ? -24.065 -21.317 51.982 1.00 80.81 245 ASP A O 1
ATOM 1954 N N . ALA A 1 246 ? -25.120 -19.614 50.964 1.00 79.00 246 ALA A N 1
ATOM 1955 C CA . ALA A 1 246 ? -24.881 -20.082 49.598 1.00 79.00 246 ALA A CA 1
ATOM 1956 C C . ALA A 1 246 ? -23.383 -20.303 49.296 1.00 79.00 246 ALA A C 1
ATOM 1958 O O . ALA A 1 246 ? -23.039 -21.110 48.427 1.00 79.00 246 ALA A O 1
ATOM 1959 N N . LYS A 1 247 ? -22.473 -19.634 50.022 1.00 82.25 247 LYS A N 1
ATOM 1960 C CA . LYS A 1 247 ? -21.025 -19.809 49.856 1.00 82.25 247 LYS A CA 1
ATOM 1961 C C . LYS A 1 247 ? -20.548 -21.183 50.315 1.00 82.25 247 LYS A C 1
ATOM 1963 O O . LYS A 1 247 ? -19.673 -21.752 49.665 1.00 82.25 247 LYS A O 1
ATOM 1968 N N . LEU A 1 248 ? -21.117 -21.754 51.380 1.00 85.19 248 LEU A N 1
ATOM 1969 C CA . LEU A 1 248 ? -20.733 -23.096 51.840 1.00 85.19 248 LEU A CA 1
ATOM 1970 C C . LEU A 1 248 ? -21.135 -24.171 50.835 1.00 85.19 248 LEU A C 1
ATOM 1972 O O . LEU A 1 248 ? -20.336 -25.064 50.557 1.00 85.19 248 LEU A O 1
ATOM 1976 N N . HIS A 1 249 ? -22.316 -24.036 50.231 1.00 84.81 249 HIS A N 1
ATOM 1977 C CA . HIS A 1 249 ? -22.752 -24.928 49.161 1.00 84.81 249 HIS A CA 1
ATOM 1978 C C . HIS A 1 249 ? -21.838 -24.825 47.930 1.00 84.81 249 HIS A C 1
ATOM 1980 O O . HIS A 1 249 ? -21.37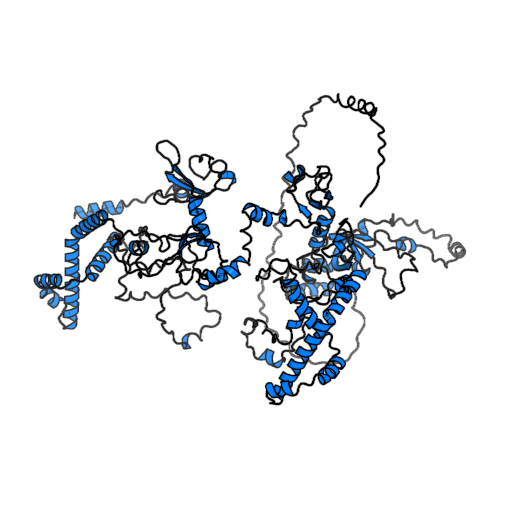9 -25.841 47.409 1.00 84.81 249 HIS A O 1
ATOM 1986 N N . ARG A 1 250 ? -21.479 -23.599 47.513 1.00 81.50 250 ARG A N 1
ATOM 1987 C CA . ARG A 1 250 ? -20.507 -23.365 46.428 1.00 81.50 250 ARG A CA 1
ATOM 1988 C C . ARG A 1 250 ? -19.139 -23.995 46.730 1.00 81.50 250 ARG A C 1
ATOM 1990 O O . ARG A 1 250 ? -18.554 -24.618 45.846 1.00 81.50 250 ARG A O 1
ATOM 1997 N N . ARG A 1 251 ? -18.647 -23.879 47.969 1.00 84.00 251 ARG A N 1
ATOM 1998 C CA . ARG A 1 251 ? -17.383 -24.494 48.417 1.00 84.00 251 ARG A CA 1
ATOM 1999 C C . ARG A 1 251 ? -17.444 -26.017 48.446 1.00 84.00 251 ARG A C 1
ATOM 2001 O O . ARG A 1 251 ? -16.486 -26.653 48.020 1.00 84.00 251 ARG A O 1
ATOM 2008 N N . PHE A 1 252 ? -18.560 -26.595 48.891 1.00 90.25 252 PHE A N 1
ATOM 2009 C CA . PHE A 1 252 ? -18.774 -28.041 48.868 1.00 90.25 252 PHE A CA 1
ATOM 2010 C C . PHE A 1 252 ? -18.712 -28.595 47.447 1.00 90.25 252 PHE A C 1
ATOM 2012 O O . PHE A 1 252 ? -17.918 -29.493 47.172 1.00 90.25 252 PHE A O 1
ATOM 2019 N N . LEU A 1 253 ? -19.508 -28.023 46.536 1.00 87.69 253 LEU A N 1
ATOM 2020 C CA . LEU A 1 253 ? -19.498 -28.423 45.132 1.00 87.69 253 LEU A CA 1
ATOM 2021 C C . LEU A 1 253 ? -18.100 -28.264 44.543 1.00 87.69 253 LEU A C 1
ATOM 2023 O O . LEU A 1 253 ? -17.614 -29.155 43.858 1.00 87.69 253 LEU A O 1
ATOM 2027 N N . GLY A 1 254 ? -17.417 -27.180 44.899 1.00 82.38 254 GLY A N 1
ATOM 2028 C CA . GLY A 1 254 ? -16.026 -26.963 44.553 1.00 82.38 254 GLY A CA 1
ATOM 2029 C C . GLY A 1 254 ? -15.079 -28.085 44.961 1.00 82.38 254 GLY A C 1
ATOM 2030 O O . GLY A 1 254 ? -14.393 -28.671 44.122 1.00 82.38 254 GLY A O 1
ATOM 2031 N N . LYS A 1 255 ? -15.080 -28.405 46.261 1.00 84.69 255 LYS A N 1
ATOM 2032 C CA . LYS A 1 255 ? -14.313 -29.507 46.852 1.00 84.69 255 LYS A CA 1
ATOM 2033 C C . LYS A 1 255 ? -14.639 -30.799 46.100 1.00 84.69 255 LYS A C 1
ATOM 2035 O O . LYS A 1 255 ? -13.730 -31.455 45.599 1.00 84.69 255 LYS A O 1
ATOM 2040 N N . ARG A 1 256 ? -15.921 -31.118 45.899 1.00 83.25 256 ARG A N 1
ATOM 2041 C CA . ARG A 1 256 ? -16.348 -32.346 45.214 1.00 83.25 256 ARG A CA 1
ATOM 2042 C C . ARG A 1 256 ? -15.893 -32.418 43.756 1.00 83.25 256 ARG A C 1
ATOM 2044 O O . ARG A 1 256 ? -15.326 -33.437 43.374 1.00 83.25 256 ARG A O 1
ATOM 2051 N N . PHE A 1 257 ? -16.084 -31.364 42.964 1.00 76.56 257 PHE A N 1
ATOM 2052 C CA . PHE A 1 257 ? -15.671 -31.348 41.557 1.00 76.56 257 PHE A CA 1
ATOM 2053 C C . PHE A 1 257 ? -14.150 -31.440 41.399 1.00 76.56 257 PHE A C 1
ATOM 2055 O O . PHE A 1 257 ? -13.668 -32.133 40.503 1.00 76.56 257 PHE A O 1
ATOM 2062 N N . SER A 1 258 ? -13.388 -30.832 42.316 1.00 72.00 258 SER A N 1
ATOM 2063 C CA . SER A 1 258 ? -11.929 -30.981 42.336 1.00 72.00 258 SER A CA 1
ATOM 2064 C C . SER A 1 258 ? -11.493 -32.429 42.611 1.00 72.00 258 SER A C 1
ATOM 2066 O O . SER A 1 258 ? -10.567 -32.917 41.964 1.00 72.00 258 SER A O 1
ATOM 2068 N N . TYR A 1 259 ? -12.212 -33.152 43.482 1.00 71.06 259 TYR A N 1
ATOM 2069 C CA . TYR A 1 259 ? -11.967 -34.571 43.770 1.00 71.06 259 TYR A CA 1
ATOM 2070 C C . TYR A 1 259 ? -12.417 -35.512 42.651 1.00 71.06 259 TYR A C 1
ATOM 2072 O O . TYR A 1 259 ? -11.753 -36.511 42.406 1.00 71.06 259 TYR A O 1
ATOM 2080 N N . THR A 1 260 ? -13.528 -35.238 41.961 1.00 67.69 260 THR A N 1
ATOM 2081 C CA . THR A 1 260 ? -13.973 -36.107 40.856 1.00 67.69 260 THR A CA 1
ATOM 2082 C C . THR A 1 260 ? -13.088 -35.969 39.622 1.00 67.69 260 THR A C 1
ATOM 2084 O O . THR A 1 260 ? -12.917 -36.938 38.886 1.00 67.69 260 THR A O 1
ATOM 2087 N N . ASN A 1 261 ? -12.519 -34.781 39.398 1.00 60.12 261 ASN A N 1
ATOM 2088 C CA . ASN A 1 261 ? -11.651 -34.518 38.250 1.00 60.12 261 ASN A CA 1
ATOM 2089 C C . ASN A 1 261 ? -10.175 -34.849 38.532 1.00 60.12 261 ASN A C 1
ATOM 2091 O O . ASN A 1 261 ? -9.420 -35.096 37.592 1.00 60.12 261 ASN A O 1
ATOM 2095 N N . SER A 1 262 ? -9.777 -34.938 39.805 1.00 51.03 262 SER A N 1
ATOM 2096 C CA . SER A 1 262 ? -8.447 -35.394 40.221 1.00 51.03 262 SER A CA 1
ATOM 2097 C C . SER A 1 262 ? -8.514 -36.866 40.653 1.00 51.03 262 SER A C 1
ATOM 2099 O O . SER A 1 262 ? -9.019 -37.145 41.738 1.00 51.03 262 SER A O 1
ATOM 2101 N N . PRO A 1 263 ? -8.025 -37.844 39.864 1.00 52.50 263 PRO A N 1
ATOM 2102 C CA . PRO A 1 263 ? -7.990 -39.232 40.324 1.00 52.50 263 PRO A CA 1
ATOM 2103 C C . PRO A 1 263 ? -7.204 -39.325 41.647 1.00 52.50 263 PRO A C 1
ATOM 2105 O O . PRO A 1 263 ? -6.199 -38.622 41.783 1.00 52.50 263 PRO A O 1
ATOM 2108 N N . PRO A 1 264 ? -7.620 -40.169 42.614 1.00 54.03 264 PRO A N 1
ATOM 2109 C CA . PRO A 1 264 ? -6.976 -40.257 43.922 1.00 54.03 264 PRO A CA 1
ATOM 2110 C C . PRO A 1 264 ? -5.491 -40.579 43.745 1.00 54.03 264 PRO A C 1
ATOM 2112 O O . PRO A 1 264 ? -5.110 -41.680 43.346 1.00 54.03 264 PRO A O 1
ATOM 2115 N N . SER A 1 265 ? -4.644 -39.584 44.000 1.00 46.59 265 SER A N 1
ATOM 2116 C CA . SER A 1 265 ? -3.196 -39.680 43.889 1.00 46.59 265 SER A CA 1
ATOM 2117 C C . SER A 1 265 ? -2.640 -40.418 45.107 1.00 46.59 265 SER A C 1
ATOM 2119 O O . SER A 1 265 ? -2.088 -39.806 46.017 1.00 46.59 265 SER A O 1
ATOM 2121 N N . THR A 1 266 ? -2.796 -41.740 45.157 1.00 48.72 266 THR A N 1
ATOM 2122 C CA . THR A 1 266 ? -2.134 -42.581 46.172 1.00 48.72 266 THR A CA 1
ATOM 2123 C C . THR A 1 266 ? -0.718 -43.003 45.774 1.00 48.72 266 THR A C 1
ATOM 2125 O O . THR A 1 266 ? -0.041 -43.675 46.543 1.00 48.72 266 THR A O 1
ATOM 2128 N N . THR A 1 267 ? -0.205 -42.558 44.624 1.00 49.62 267 THR A N 1
ATOM 2129 C CA . THR A 1 267 ? 1.192 -42.779 44.227 1.00 49.62 267 THR A CA 1
ATOM 2130 C C . THR A 1 267 ? 1.796 -41.498 43.665 1.00 49.62 267 THR A C 1
ATOM 2132 O O . THR A 1 267 ? 1.255 -40.909 42.733 1.00 49.62 267 THR A O 1
ATOM 2135 N N . SER A 1 268 ? 2.927 -41.085 44.229 1.00 51.22 268 SER A N 1
ATOM 2136 C CA . SER A 1 268 ? 3.700 -39.852 44.011 1.00 51.22 268 SER A CA 1
ATOM 2137 C C . SER A 1 268 ? 4.272 -39.630 42.592 1.00 51.22 268 SER A C 1
ATOM 2139 O O . SER A 1 268 ? 5.264 -38.919 42.436 1.00 51.22 268 SER A O 1
ATOM 2141 N N . SER A 1 269 ? 3.677 -40.192 41.532 1.00 45.44 269 SER A N 1
ATOM 2142 C CA . SER A 1 269 ? 4.157 -39.982 40.160 1.00 45.44 269 SER A CA 1
ATOM 2143 C C . SER A 1 269 ? 3.665 -38.645 39.591 1.00 45.44 269 SER A C 1
ATOM 2145 O O . SER A 1 269 ? 2.472 -38.432 39.384 1.00 45.44 269 SER A O 1
ATOM 2147 N N . THR A 1 270 ? 4.62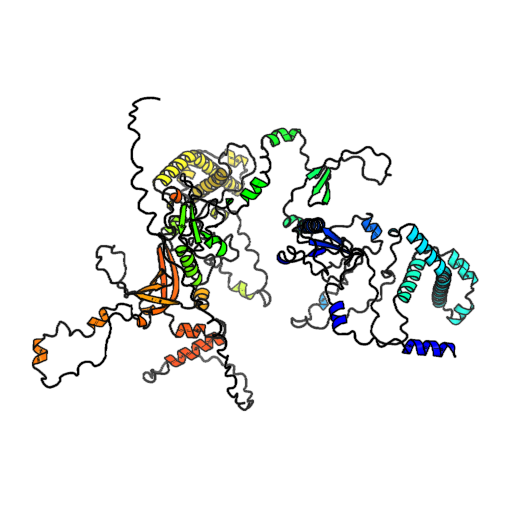5 -37.767 39.323 1.00 49.75 270 THR A N 1
ATOM 2148 C CA . THR A 1 270 ? 4.569 -36.331 39.000 1.00 49.75 270 THR A CA 1
ATOM 2149 C C . THR A 1 270 ? 3.956 -35.972 37.636 1.00 49.75 270 THR A C 1
ATOM 2151 O O . THR A 1 270 ? 4.473 -35.110 36.930 1.00 49.75 270 THR A O 1
ATOM 2154 N N . THR A 1 271 ? 2.859 -36.607 37.226 1.00 47.38 271 THR A N 1
ATOM 2155 C CA . THR A 1 271 ? 2.163 -36.234 35.980 1.00 47.38 271 THR A CA 1
ATOM 2156 C C . THR A 1 271 ? 0.672 -36.050 36.252 1.00 47.38 271 THR A C 1
ATOM 2158 O O . THR A 1 271 ? -0.005 -37.046 36.513 1.00 47.38 271 THR A O 1
ATOM 2161 N N . PRO A 1 272 ? 0.150 -34.805 36.245 1.00 52.16 272 PRO A N 1
ATOM 2162 C CA . PRO A 1 272 ? -1.283 -34.572 36.372 1.00 52.16 272 PRO A CA 1
ATOM 2163 C C . PRO A 1 272 ? -1.986 -35.256 35.197 1.00 52.16 272 PRO A C 1
ATOM 2165 O O . PRO A 1 272 ? -1.566 -35.122 34.046 1.00 52.16 272 PRO A O 1
ATOM 2168 N N . ALA A 1 273 ? -3.025 -36.040 35.488 1.00 50.56 273 ALA A N 1
ATOM 2169 C CA . ALA A 1 273 ? -3.880 -36.590 34.445 1.00 50.56 273 ALA A CA 1
ATOM 2170 C C . ALA A 1 273 ? -4.440 -35.428 33.600 1.00 50.56 273 ALA A C 1
ATOM 2172 O O . ALA A 1 273 ? -4.704 -34.364 34.163 1.00 50.56 273 ALA A O 1
ATOM 2173 N N . PRO A 1 274 ? -4.601 -35.596 32.274 1.00 55.03 274 PRO A N 1
ATOM 2174 C CA . PRO A 1 274 ? -5.126 -34.539 31.424 1.00 55.03 274 PRO A CA 1
ATOM 2175 C C . PRO A 1 274 ? -6.535 -34.187 31.899 1.00 55.03 274 PRO A C 1
ATOM 2177 O O . PRO A 1 274 ? -7.471 -34.974 31.741 1.00 55.03 274 PRO A O 1
ATOM 2180 N N . GLU A 1 275 ? -6.662 -33.023 32.525 1.00 55.50 275 GLU A N 1
ATOM 2181 C CA . GLU A 1 275 ? -7.942 -32.480 32.945 1.00 55.50 275 GLU A CA 1
ATOM 2182 C C . GLU A 1 275 ? -8.821 -32.339 31.698 1.00 55.50 275 GLU A C 1
ATOM 2184 O O . GLU A 1 275 ? -8.394 -31.818 30.661 1.00 55.50 275 GLU A O 1
ATOM 2189 N N . LYS A 1 276 ? -10.035 -32.893 31.751 1.00 59.47 276 LYS A N 1
ATOM 2190 C CA . LYS A 1 276 ? -10.972 -32.807 30.634 1.00 59.47 276 LYS A CA 1
ATOM 2191 C C . LYS A 1 276 ? -11.406 -31.351 30.516 1.00 59.47 276 LYS A C 1
ATOM 2193 O O . LYS A 1 276 ? -12.288 -30.918 31.247 1.00 59.47 276 LYS A O 1
ATOM 2198 N N . ILE A 1 277 ? -10.794 -30.624 29.584 1.00 62.75 277 ILE A N 1
ATOM 2199 C CA . ILE A 1 277 ? -11.143 -29.235 29.282 1.00 62.75 277 ILE A CA 1
ATOM 2200 C C . ILE A 1 277 ? -12.636 -29.180 28.950 1.00 62.75 277 ILE A C 1
ATOM 2202 O O . ILE A 1 277 ? -13.107 -29.806 27.992 1.00 62.75 277 ILE A O 1
ATOM 2206 N N . GLU A 1 278 ? -13.397 -28.468 29.775 1.00 66.69 278 GLU A N 1
ATOM 2207 C CA . GLU A 1 278 ? -14.813 -28.244 29.529 1.00 66.69 278 GLU A CA 1
ATOM 2208 C C . GLU A 1 278 ? -14.993 -27.373 28.284 1.00 66.69 278 GLU A C 1
ATOM 2210 O O . GLU A 1 278 ? -14.290 -26.385 28.069 1.00 66.69 278 GLU A O 1
ATOM 2215 N N . ARG A 1 279 ? -15.966 -27.735 27.444 1.00 70.00 279 ARG A N 1
ATOM 2216 C CA . ARG A 1 279 ? -16.327 -26.949 26.261 1.00 70.00 279 ARG A CA 1
ATOM 2217 C C . ARG A 1 279 ? -17.159 -25.751 26.704 1.00 70.00 279 ARG A C 1
ATOM 2219 O O . ARG A 1 279 ? -18.383 -25.835 26.722 1.00 70.00 279 ARG A O 1
ATOM 2226 N N . GLN A 1 280 ? -16.509 -24.658 27.075 1.00 72.44 280 GLN A N 1
ATOM 2227 C CA . GLN A 1 280 ? -17.200 -23.399 27.338 1.00 72.44 280 GLN A CA 1
ATOM 2228 C C . GLN A 1 280 ? -17.168 -22.514 26.082 1.00 72.44 280 GLN A C 1
ATOM 2230 O O . GLN A 1 280 ? -16.150 -22.476 25.382 1.00 72.44 280 GLN A O 1
ATOM 2235 N N . PRO A 1 281 ? -18.277 -21.833 25.744 1.00 77.56 281 PRO A N 1
ATOM 2236 C CA . PRO A 1 281 ? -18.297 -20.928 24.607 1.00 77.56 281 PRO A CA 1
ATOM 2237 C C . PRO A 1 281 ? -17.325 -19.769 24.845 1.00 77.56 281 PRO A C 1
ATOM 2239 O O . PRO A 1 281 ? -17.221 -19.226 25.942 1.00 77.56 281 PRO A O 1
ATOM 2242 N N . HIS A 1 282 ? -16.601 -19.373 23.800 1.00 82.44 282 HIS A N 1
ATOM 2243 C CA . HIS A 1 282 ? -15.674 -18.250 23.889 1.00 82.44 282 HIS A CA 1
ATOM 2244 C C . HIS A 1 282 ? -16.435 -16.955 24.206 1.00 82.44 282 HIS A C 1
ATOM 2246 O O . HIS A 1 282 ? -17.494 -16.714 23.626 1.00 82.44 282 HIS A O 1
ATOM 2252 N N . ARG A 1 283 ? -15.872 -16.072 25.047 1.00 83.38 283 ARG A N 1
ATOM 2253 C CA . ARG A 1 283 ? -16.528 -14.821 25.486 1.00 83.38 283 ARG A CA 1
ATOM 2254 C C . ARG A 1 283 ? -17.136 -14.031 24.327 1.00 83.38 283 ARG A C 1
ATOM 2256 O O . ARG A 1 283 ? -18.262 -13.570 24.433 1.00 83.38 283 ARG A O 1
ATOM 2263 N N . ILE A 1 284 ? -16.386 -13.917 23.237 1.00 86.94 284 ILE A N 1
ATOM 2264 C CA . ILE A 1 284 ? -16.756 -13.185 22.016 1.00 86.94 284 ILE A CA 1
ATOM 2265 C C . ILE A 1 284 ? -17.131 -14.107 20.845 1.00 86.94 284 ILE A C 1
ATOM 2267 O O . ILE A 1 284 ? -17.057 -13.708 19.687 1.00 86.94 284 ILE A O 1
ATOM 2271 N N . GLY A 1 285 ? -17.442 -15.375 21.127 1.00 87.38 285 GLY A N 1
ATOM 2272 C CA . GLY A 1 285 ? -17.871 -16.358 20.125 1.00 87.38 285 GLY A CA 1
ATOM 2273 C C . GLY A 1 285 ? -16.823 -16.717 19.064 1.00 87.38 285 GLY A C 1
ATOM 2274 O O . GLY A 1 285 ? -17.171 -17.319 18.058 1.00 87.38 285 GLY A O 1
ATOM 2275 N N . GLY A 1 286 ? -15.557 -16.330 19.258 1.00 87.69 286 GLY A N 1
ATOM 2276 C CA . GLY A 1 286 ? -14.488 -16.516 18.270 1.00 87.69 286 GLY A CA 1
ATOM 2277 C C . GLY A 1 286 ? -14.577 -15.567 17.069 1.00 87.69 286 GLY A C 1
ATOM 2278 O O . GLY A 1 286 ? -13.977 -15.849 16.039 1.00 87.69 286 GLY A O 1
ATOM 2279 N N . LEU A 1 287 ? -15.326 -14.460 17.179 1.00 89.81 287 LEU A N 1
ATOM 2280 C CA . LEU A 1 287 ? -15.498 -13.500 16.080 1.00 89.81 287 LEU A CA 1
ATOM 2281 C C . LEU A 1 287 ? -14.227 -12.707 15.749 1.00 89.81 287 LEU A C 1
ATOM 2283 O O . LEU A 1 287 ? -14.028 -12.302 14.613 1.00 89.81 287 LEU A O 1
ATOM 2287 N N . THR A 1 288 ? -13.389 -12.447 16.746 1.00 88.56 288 THR A N 1
ATOM 2288 C CA . THR A 1 288 ? -12.076 -11.820 16.578 1.00 88.56 288 THR A CA 1
ATOM 2289 C C . THR A 1 288 ? -11.178 -12.287 17.710 1.00 88.56 288 THR A C 1
ATOM 2291 O O . THR A 1 288 ? -11.662 -12.582 18.797 1.00 88.56 288 THR A O 1
ATOM 2294 N N . TYR A 1 289 ? -9.876 -12.362 17.471 1.00 85.62 289 TYR A N 1
ATOM 2295 C CA . TYR A 1 289 ? -8.876 -12.571 18.523 1.00 85.62 289 TYR A CA 1
ATOM 2296 C C . TYR A 1 289 ? -7.971 -11.348 18.695 1.00 85.62 289 TYR A C 1
ATOM 2298 O O . TYR A 1 289 ? -7.111 -11.328 19.571 1.00 85.62 289 TYR A O 1
ATOM 2306 N N . HIS A 1 290 ? -8.172 -10.315 17.874 1.00 84.38 290 HIS A N 1
ATOM 2307 C CA . HIS A 1 290 ? -7.413 -9.078 17.938 1.00 84.38 290 HIS A CA 1
ATOM 2308 C C . HIS A 1 290 ? -8.047 -8.101 18.929 1.00 84.38 290 HIS A C 1
ATOM 2310 O O . HIS A 1 290 ? -9.249 -7.829 18.896 1.00 84.38 290 HIS A O 1
ATOM 2316 N N . HIS A 1 291 ? -7.210 -7.542 19.800 1.00 84.44 291 HIS A N 1
ATOM 2317 C CA . HIS A 1 291 ? -7.595 -6.531 20.777 1.00 84.44 291 HIS A CA 1
ATOM 2318 C C . HIS A 1 291 ? -7.390 -5.130 20.197 1.00 84.44 291 HIS A C 1
ATOM 2320 O O . HIS A 1 291 ? -6.399 -4.464 20.482 1.00 84.44 291 HIS A O 1
ATOM 2326 N N . PHE A 1 292 ? -8.326 -4.681 19.362 1.00 83.75 292 PHE A N 1
ATOM 2327 C CA . PHE A 1 292 ? -8.300 -3.312 18.850 1.00 83.75 292 PHE A CA 1
ATOM 2328 C C . PHE A 1 292 ? -8.684 -2.326 19.952 1.00 83.75 292 PHE A C 1
ATOM 2330 O O . PHE A 1 292 ? -9.729 -2.465 20.603 1.00 83.75 292 PHE A O 1
ATOM 2337 N N . SER A 1 293 ? -7.846 -1.311 20.160 1.00 86.75 293 SER A N 1
ATOM 2338 C CA . SER A 1 293 ? -8.231 -0.190 21.014 1.00 86.75 293 SER A CA 1
ATOM 2339 C C . SER A 1 293 ? -9.300 0.650 20.297 1.00 86.75 293 SER A C 1
ATOM 2341 O O . SER A 1 293 ? -9.249 0.773 19.074 1.00 86.75 293 SER A O 1
ATOM 2343 N N . PRO A 1 294 ? -10.238 1.296 21.014 1.00 83.69 294 PRO A N 1
ATOM 2344 C CA . PRO A 1 294 ? -11.231 2.165 20.377 1.00 83.69 294 PRO A CA 1
ATOM 2345 C C . PRO A 1 294 ? -10.618 3.282 19.514 1.00 83.69 294 PRO A C 1
ATOM 2347 O O . PRO A 1 294 ? -11.227 3.705 18.535 1.00 83.69 294 PRO A O 1
ATOM 2350 N N . LEU A 1 295 ? -9.414 3.753 19.868 1.00 83.94 295 LEU A N 1
ATOM 2351 C CA . LEU A 1 295 ? -8.666 4.740 19.083 1.00 83.94 295 LEU A CA 1
ATOM 2352 C C . LEU A 1 295 ? -8.097 4.138 17.799 1.00 83.94 295 LEU A C 1
ATOM 2354 O O . LEU A 1 295 ? -8.146 4.784 16.758 1.00 83.94 295 LEU A O 1
ATOM 2358 N N . ASP A 1 296 ? -7.587 2.910 17.870 1.00 86.56 296 ASP A N 1
ATOM 2359 C CA . ASP A 1 296 ? -7.070 2.191 16.707 1.00 86.56 296 ASP A CA 1
ATOM 2360 C C . ASP A 1 296 ? -8.191 1.950 15.694 1.00 86.56 296 ASP A C 1
ATOM 2362 O O . ASP A 1 296 ? -8.045 2.288 14.522 1.00 86.56 296 ASP A O 1
ATOM 2366 N N . THR A 1 297 ? -9.365 1.514 16.162 1.00 86.88 297 THR A N 1
ATOM 2367 C CA . THR A 1 297 ? -10.569 1.426 15.329 1.00 86.88 297 THR A CA 1
ATOM 2368 C C . THR A 1 297 ? -10.887 2.778 14.680 1.00 86.88 297 THR A C 1
ATOM 2370 O O . THR A 1 297 ? -11.022 2.848 13.464 1.00 86.88 297 THR A O 1
ATOM 2373 N N . LEU A 1 298 ? -10.958 3.872 15.449 1.00 85.56 298 LEU A N 1
ATOM 2374 C CA . LEU A 1 298 ? -11.329 5.199 14.933 1.00 85.56 298 LEU A CA 1
ATOM 2375 C C . LEU A 1 298 ? -10.347 5.752 13.883 1.00 85.56 298 LEU A C 1
ATOM 2377 O O . LEU A 1 298 ? -10.773 6.440 12.959 1.00 85.56 298 LEU A O 1
ATOM 2381 N N . LEU A 1 299 ? -9.047 5.490 14.039 1.00 87.94 299 LEU A N 1
ATOM 2382 C CA . LEU A 1 299 ? -7.998 6.050 13.180 1.00 87.94 299 LEU A CA 1
ATOM 2383 C C . LEU A 1 299 ? -7.690 5.184 11.955 1.00 87.94 299 LEU A C 1
ATOM 2385 O O . LEU A 1 299 ? -7.324 5.723 10.912 1.00 87.94 299 LEU A O 1
ATOM 2389 N N . THR A 1 300 ? -7.802 3.859 12.075 1.00 88.38 300 THR A N 1
ATOM 2390 C CA . THR A 1 300 ? -7.403 2.927 11.008 1.00 88.38 300 THR A CA 1
ATOM 2391 C C . THR A 1 300 ? -8.569 2.442 10.163 1.00 88.38 300 THR A C 1
ATOM 2393 O O . THR A 1 300 ? -8.358 2.061 9.010 1.00 88.38 300 THR A O 1
ATOM 2396 N N . THR A 1 301 ? -9.797 2.451 10.696 1.00 86.12 301 THR A N 1
ATOM 2397 C CA . THR A 1 301 ? -10.948 1.931 9.952 1.00 86.12 301 THR A CA 1
ATOM 2398 C C . THR A 1 301 ? -11.579 3.021 9.096 1.00 86.12 301 THR A C 1
ATOM 2400 O O . THR A 1 301 ? -12.017 4.051 9.613 1.00 86.12 301 THR A O 1
ATOM 2403 N N . PRO A 1 302 ? -11.651 2.831 7.768 1.00 86.56 302 PRO A N 1
ATOM 2404 C CA . PRO A 1 302 ? -12.416 3.736 6.933 1.00 86.56 302 PRO A CA 1
ATOM 2405 C C . PRO A 1 302 ? -13.916 3.581 7.240 1.00 86.56 302 PRO A C 1
ATOM 2407 O O . PRO A 1 302 ? -14.374 2.473 7.540 1.00 86.56 302 PRO A O 1
ATOM 2410 N N . PRO A 1 303 ? -14.715 4.656 7.117 1.00 85.94 303 PRO A N 1
ATOM 2411 C CA . PRO A 1 303 ? -16.162 4.556 7.257 1.00 85.94 303 PRO A CA 1
ATOM 2412 C C . PRO A 1 303 ? -16.713 3.592 6.200 1.00 85.94 303 PRO A C 1
ATOM 2414 O O . PRO A 1 303 ? -16.455 3.761 5.006 1.00 85.94 303 PRO A O 1
ATOM 2417 N N . GLN A 1 304 ? -17.470 2.578 6.622 1.00 83.56 304 GLN A N 1
ATOM 2418 C CA . GLN A 1 304 ? -18.095 1.634 5.692 1.00 83.56 304 GLN A CA 1
ATOM 2419 C C . GLN A 1 304 ? -19.560 2.031 5.421 1.00 83.56 304 GLN A C 1
ATOM 2421 O O . GLN A 1 304 ? -20.215 2.643 6.271 1.00 83.56 304 GLN A O 1
ATOM 2426 N N . PRO A 1 305 ? -20.106 1.713 4.237 1.00 85.44 305 PRO A N 1
ATOM 2427 C CA . PRO A 1 305 ? -21.510 1.970 3.943 1.00 85.44 305 PRO A CA 1
ATOM 2428 C C . PRO A 1 305 ? -22.431 1.060 4.773 1.00 85.44 305 PRO A C 1
ATOM 2430 O O . PRO A 1 305 ? -22.142 -0.119 4.981 1.00 85.44 305 PRO A O 1
ATOM 2433 N N . GLY A 1 306 ? -23.575 1.596 5.203 1.00 85.38 306 GLY A N 1
ATOM 2434 C CA . GLY A 1 306 ? -24.627 0.852 5.901 1.00 85.38 306 GLY A CA 1
ATOM 2435 C C . GLY A 1 306 ? -26.015 1.215 5.378 1.00 85.38 306 GLY A C 1
ATOM 2436 O O . GLY A 1 306 ? -26.243 2.339 4.933 1.00 85.38 306 GLY A O 1
ATOM 2437 N N . LEU A 1 307 ? -26.948 0.263 5.421 1.00 83.06 307 LEU A N 1
ATOM 2438 C CA . LEU A 1 307 ? -28.351 0.495 5.073 1.00 83.06 307 LEU A CA 1
ATOM 2439 C C . LEU A 1 307 ? -29.117 0.882 6.336 1.00 83.06 307 LEU A C 1
ATOM 2441 O O . LEU A 1 307 ? -29.209 0.069 7.248 1.00 83.06 307 LEU A O 1
ATOM 2445 N N . ILE A 1 308 ? -29.692 2.082 6.389 1.00 83.44 308 ILE A N 1
ATOM 2446 C CA . ILE A 1 308 ? -30.544 2.500 7.507 1.00 83.44 308 ILE A CA 1
ATOM 2447 C C . ILE A 1 308 ? -31.976 2.040 7.231 1.00 83.44 308 ILE A C 1
ATOM 2449 O O . ILE A 1 308 ? -32.588 2.435 6.243 1.00 83.44 308 ILE A O 1
ATOM 2453 N N . MET A 1 309 ? -32.509 1.209 8.118 1.00 81.69 309 MET A N 1
ATOM 2454 C CA . MET A 1 309 ? -33.891 0.757 8.124 1.00 81.69 309 MET A CA 1
ATOM 2455 C C . MET A 1 309 ? -34.637 1.463 9.254 1.00 81.69 309 MET A C 1
ATOM 2457 O O . MET A 1 309 ? -34.208 1.475 10.413 1.00 81.69 309 MET A O 1
ATOM 2461 N N . GLN A 1 310 ? -35.775 2.057 8.912 1.00 80.06 310 GLN A N 1
ATOM 2462 C CA . GLN A 1 310 ? -36.703 2.570 9.904 1.00 80.06 310 GLN A CA 1
ATOM 2463 C C . GLN A 1 310 ? -37.515 1.393 10.437 1.00 80.06 310 GLN A C 1
ATOM 2465 O O . GLN A 1 310 ? -38.275 0.769 9.699 1.00 80.06 310 GLN A O 1
ATOM 2470 N N . ILE A 1 311 ? -37.338 1.074 11.717 1.00 73.56 311 ILE A N 1
ATOM 2471 C CA . ILE A 1 311 ? -38.226 0.131 12.385 1.00 73.56 311 ILE A CA 1
ATOM 2472 C C . ILE A 1 311 ? -39.481 0.909 12.746 1.00 73.56 311 ILE A C 1
ATOM 2474 O O . ILE A 1 311 ? -39.458 1.769 13.628 1.00 73.56 311 ILE A O 1
ATOM 2478 N N . GLU A 1 312 ? -40.575 0.634 12.042 1.00 71.38 312 GLU A N 1
ATOM 2479 C CA . GLU A 1 312 ? -41.879 1.067 12.523 1.00 71.38 312 GLU A CA 1
ATOM 2480 C C . GLU A 1 312 ? -42.123 0.398 13.879 1.00 71.38 312 GLU A C 1
ATOM 2482 O O . GLU A 1 312 ? -41.994 -0.829 13.976 1.00 71.38 312 GLU A O 1
ATOM 2487 N N . PRO A 1 313 ? -42.438 1.167 14.937 1.00 64.81 313 PRO A N 1
ATOM 2488 C CA . PRO A 1 313 ? -42.804 0.590 16.216 1.00 64.81 313 PRO A CA 1
ATOM 2489 C C . PRO A 1 313 ? -44.099 -0.195 16.013 1.00 64.81 313 PRO A C 1
ATOM 2491 O O . PRO A 1 313 ? -45.197 0.358 16.047 1.00 64.81 313 PRO A O 1
ATOM 2494 N N . ARG A 1 314 ? -43.978 -1.498 15.751 1.00 56.22 314 ARG A N 1
ATOM 2495 C CA . ARG A 1 314 ? -45.129 -2.392 15.748 1.00 56.22 314 ARG A CA 1
ATOM 2496 C C . ARG A 1 314 ? -45.647 -2.437 17.180 1.00 56.22 314 ARG A C 1
ATOM 2498 O O . ARG A 1 314 ? -44.947 -2.893 18.081 1.00 56.22 314 ARG A O 1
ATOM 2505 N N . TYR A 1 315 ? -46.857 -1.918 17.362 1.00 50.03 315 TYR A N 1
ATOM 2506 C CA . TYR A 1 315 ? -47.659 -1.944 18.584 1.00 50.03 315 TYR A CA 1
ATOM 2507 C C . TYR A 1 315 ? -47.958 -3.398 19.001 1.00 50.03 315 TYR A C 1
ATOM 2509 O O . TYR A 1 315 ? -49.072 -3.881 18.856 1.00 50.03 315 TYR A O 1
ATOM 2517 N N . ASN A 1 316 ? -46.966 -4.126 19.511 1.00 48.25 316 ASN A N 1
ATOM 2518 C CA . ASN A 1 316 ? -47.185 -5.419 20.155 1.00 48.25 316 ASN A CA 1
ATOM 2519 C C . ASN A 1 316 ? -46.963 -5.242 21.658 1.00 48.25 316 ASN A C 1
ATOM 2521 O O . ASN A 1 316 ? -45.872 -5.442 22.187 1.00 48.25 316 ASN A O 1
ATOM 2525 N N . ALA A 1 317 ? -48.034 -4.815 22.322 1.00 48.31 317 ALA A N 1
ATOM 2526 C CA . ALA A 1 317 ? -48.125 -4.469 23.737 1.00 48.31 317 ALA A CA 1
ATOM 2527 C C . ALA A 1 317 ? -48.087 -5.681 24.698 1.00 48.31 317 ALA A C 1
ATOM 2529 O O . ALA A 1 317 ? -48.813 -5.697 25.685 1.00 48.31 317 ALA A O 1
ATOM 2530 N N . SER A 1 318 ? -47.271 -6.709 24.442 1.00 50.66 318 SER A N 1
ATOM 2531 C CA . SER A 1 318 ? -47.263 -7.912 25.296 1.00 50.66 318 SER A CA 1
ATOM 2532 C C . SER A 1 318 ? -45.891 -8.489 25.644 1.00 50.66 318 SER A C 1
ATOM 2534 O O . SER A 1 318 ? -45.841 -9.546 26.266 1.00 50.66 318 SER A O 1
ATOM 2536 N N . PHE A 1 319 ? -44.779 -7.828 25.301 1.00 49.03 319 PHE A N 1
ATOM 2537 C CA . PHE A 1 319 ? -43.460 -8.224 25.812 1.00 49.03 319 PHE A CA 1
ATOM 2538 C C . PHE A 1 319 ? -43.038 -7.278 26.940 1.00 49.03 319 PHE A C 1
ATOM 2540 O O . PHE A 1 319 ? -42.812 -6.088 26.729 1.00 49.03 319 PHE A O 1
ATOM 2547 N N . SER A 1 320 ? -43.029 -7.826 28.152 1.00 45.44 320 SER A N 1
ATOM 2548 C CA . SER A 1 320 ? -42.907 -7.140 29.435 1.00 45.44 320 SER A CA 1
ATOM 2549 C C . SER A 1 320 ? -41.698 -6.205 29.536 1.00 45.44 320 SER A C 1
ATOM 2551 O O . SER A 1 320 ? -40.549 -6.616 29.367 1.00 45.44 320 SER A O 1
ATOM 2553 N N . GLU A 1 321 ? -42.004 -4.955 29.879 1.00 45.47 321 GLU A N 1
ATOM 2554 C CA . GLU A 1 321 ? -41.227 -4.002 30.676 1.00 45.47 321 GLU A CA 1
ATOM 2555 C C . GLU A 1 321 ? -39.828 -4.452 31.132 1.00 45.47 321 GLU A C 1
ATOM 2557 O O . GLU A 1 321 ? -39.602 -4.854 32.271 1.00 45.47 321 GLU A O 1
ATOM 2562 N N . THR A 1 322 ? -38.826 -4.237 30.289 1.00 48.03 322 THR A N 1
ATOM 2563 C CA . THR A 1 322 ? -37.454 -4.019 30.764 1.00 48.03 322 THR A CA 1
ATOM 2564 C C . THR A 1 322 ? -36.990 -2.643 30.315 1.00 48.03 322 THR A C 1
ATOM 2566 O O . THR A 1 322 ? -36.303 -2.507 29.320 1.00 48.03 322 THR A O 1
ATOM 2569 N N . ARG A 1 323 ? -37.425 -1.604 31.045 1.00 50.31 323 ARG A N 1
ATOM 2570 C CA . ARG A 1 323 ? -36.812 -0.262 31.225 1.00 50.31 323 ARG A CA 1
ATOM 2571 C C . ARG A 1 323 ? -36.086 0.418 30.041 1.00 50.31 323 ARG A C 1
ATOM 2573 O O . ARG A 1 323 ? -35.248 1.291 30.268 1.00 50.31 323 ARG A O 1
ATOM 2580 N N . PHE A 1 324 ? -36.403 0.110 28.789 1.00 50.38 324 PHE A N 1
ATOM 2581 C CA . PHE A 1 324 ? -35.917 0.886 27.655 1.00 50.38 324 PHE A CA 1
ATOM 2582 C C . PHE A 1 324 ? -36.820 2.111 27.497 1.00 50.38 324 PHE A C 1
ATOM 2584 O O . PHE A 1 324 ? -37.955 2.017 27.045 1.00 50.38 324 PHE A O 1
ATOM 2591 N N . SER A 1 325 ? -36.291 3.242 27.970 1.00 47.94 325 SER A N 1
ATOM 2592 C CA . SER A 1 325 ? -36.836 4.602 27.893 1.00 47.94 325 SER A CA 1
ATOM 2593 C C . SER A 1 325 ? -37.752 4.838 26.682 1.00 47.94 325 SER A C 1
ATOM 2595 O O . SER A 1 325 ? -37.363 4.655 25.529 1.00 47.94 325 SER A O 1
ATOM 2597 N N . THR A 1 326 ? -38.969 5.283 26.973 1.00 52.44 326 THR A N 1
ATOM 2598 C CA . THR A 1 326 ? -40.157 5.346 26.113 1.00 52.44 326 THR A CA 1
ATOM 2599 C C . THR A 1 326 ? -40.137 6.390 24.985 1.00 52.44 326 THR A C 1
ATOM 2601 O O . THR A 1 326 ? -41.188 6.651 24.408 1.00 52.44 326 THR A O 1
ATOM 2604 N N . HIS A 1 327 ? -39.003 7.000 24.606 1.00 50.56 327 HIS A N 1
ATOM 2605 C CA . HIS A 1 327 ? -39.073 8.204 23.753 1.00 50.56 327 HIS A CA 1
ATOM 2606 C C . HIS A 1 327 ? -38.055 8.418 22.623 1.00 50.56 327 HIS A C 1
ATOM 2608 O O . HIS A 1 327 ? -37.890 9.549 22.165 1.00 50.56 327 HIS A O 1
ATOM 2614 N N . LYS A 1 328 ? -37.451 7.379 22.038 1.00 60.25 328 LYS A N 1
ATOM 2615 C CA . LYS A 1 328 ? -36.737 7.557 20.756 1.00 60.25 328 LYS A CA 1
ATOM 2616 C C . LYS A 1 328 ? -37.095 6.480 19.744 1.00 60.25 328 LYS A C 1
ATOM 2618 O O . LYS A 1 328 ? -36.875 5.301 19.977 1.00 60.25 328 LYS A O 1
ATOM 2623 N N . GLN A 1 329 ? -37.631 6.919 18.603 1.00 61.25 329 GLN A N 1
ATOM 2624 C CA . GLN A 1 329 ? -37.574 6.151 17.363 1.00 61.25 329 GLN A CA 1
ATOM 2625 C C . GLN A 1 329 ? -36.099 5.863 17.089 1.00 61.25 329 GLN A C 1
ATOM 2627 O O . GLN A 1 329 ? -35.347 6.778 16.741 1.00 61.25 329 GLN A O 1
ATOM 2632 N N . ASP A 1 330 ? -35.688 4.625 17.315 1.00 66.62 330 ASP A N 1
ATOM 2633 C CA . ASP A 1 330 ? -34.345 4.189 16.990 1.00 66.62 330 ASP A CA 1
ATOM 2634 C C . ASP A 1 330 ? -34.328 3.618 15.585 1.00 66.62 330 ASP A C 1
ATOM 2636 O O . ASP A 1 330 ? -35.212 2.865 15.173 1.00 66.62 330 ASP A O 1
ATOM 2640 N N . TYR A 1 331 ? -33.302 4.009 14.845 1.00 78.00 331 TYR A N 1
ATOM 2641 C CA . TYR A 1 331 ? -33.040 3.445 13.539 1.00 78.00 331 TYR A CA 1
ATOM 2642 C C . TYR A 1 331 ? -32.202 2.194 13.725 1.00 78.00 331 TYR A C 1
ATOM 2644 O O . TYR A 1 331 ? -31.387 2.095 14.648 1.00 78.00 331 TYR A O 1
ATOM 2652 N N . VAL A 1 332 ? -32.379 1.241 12.825 1.00 80.56 332 VAL A N 1
ATOM 2653 C CA . VAL A 1 332 ? -31.516 0.073 12.769 1.00 80.56 332 VAL A CA 1
ATOM 2654 C C . VAL A 1 332 ? -30.757 0.115 11.465 1.00 80.56 332 VAL A C 1
ATOM 2656 O O . VAL A 1 332 ? -31.352 0.219 10.401 1.00 80.56 332 VAL A O 1
ATOM 2659 N N . SER A 1 333 ? -29.436 0.059 11.538 1.00 85.19 333 SER A N 1
ATOM 2660 C CA . SER A 1 333 ? -28.594 -0.078 10.363 1.00 85.19 333 SER A CA 1
ATOM 2661 C C . SER A 1 333 ? -28.187 -1.522 10.145 1.00 85.19 333 SER A C 1
ATOM 2663 O O . SER A 1 333 ? -27.773 -2.206 11.075 1.00 85.19 333 SER A O 1
ATOM 2665 N N . LEU A 1 334 ? -28.243 -1.971 8.897 1.00 86.19 334 LEU A N 1
ATOM 2666 C CA . LEU A 1 334 ? -27.521 -3.150 8.451 1.00 86.19 334 LEU A CA 1
ATOM 2667 C C . LEU A 1 334 ? -26.135 -2.699 7.975 1.00 86.19 334 LEU A C 1
ATOM 2669 O O . LEU A 1 334 ? -26.004 -2.061 6.929 1.00 86.19 334 LEU A O 1
ATOM 2673 N N . PHE A 1 335 ? -25.108 -3.014 8.754 1.00 87.06 335 PHE A N 1
ATOM 2674 C CA . PHE A 1 335 ? -23.722 -2.613 8.524 1.00 87.06 335 PHE A CA 1
ATOM 2675 C C . PHE A 1 335 ? -22.823 -3.843 8.620 1.00 87.06 335 PHE A C 1
ATOM 2677 O O . PHE A 1 335 ? -22.847 -4.552 9.620 1.00 87.06 335 PHE A O 1
ATOM 2684 N N . SER A 1 336 ? -22.061 -4.148 7.569 1.00 85.88 336 SER A N 1
ATOM 2685 C CA . SER A 1 336 ? -21.181 -5.331 7.530 1.00 85.88 336 SER A CA 1
ATOM 2686 C C . SER A 1 336 ? -21.869 -6.678 7.800 1.00 85.88 336 SER A C 1
ATOM 2688 O O . SER A 1 336 ? -21.258 -7.652 8.229 1.00 85.88 336 SER A O 1
ATOM 2690 N N . GLY A 1 337 ? -23.165 -6.763 7.480 1.00 84.94 337 GLY A N 1
ATOM 2691 C CA . GLY A 1 337 ? -23.996 -7.934 7.771 1.00 84.94 337 GLY A CA 1
ATOM 2692 C C . GLY A 1 337 ? -24.428 -8.041 9.237 1.00 84.94 337 GLY A C 1
ATOM 2693 O O . GLY A 1 337 ? -25.113 -8.997 9.583 1.00 84.94 337 GLY A O 1
ATOM 2694 N N . LEU A 1 338 ? -24.063 -7.069 10.076 1.00 89.06 338 LEU A N 1
ATOM 2695 C CA . LEU A 1 338 ? -24.563 -6.900 11.433 1.00 89.06 338 LEU A CA 1
ATOM 2696 C C . LEU A 1 338 ? -25.768 -5.965 11.431 1.00 89.06 338 LEU A C 1
ATOM 2698 O O . LEU A 1 338 ? -25.813 -4.975 10.702 1.00 89.06 338 LEU A O 1
ATOM 2702 N N . ILE A 1 339 ? -26.726 -6.270 12.295 1.00 87.50 339 ILE A N 1
ATOM 2703 C CA . ILE A 1 339 ? -27.845 -5.392 12.608 1.00 87.50 339 ILE A CA 1
ATOM 2704 C C . ILE A 1 339 ? -27.415 -4.552 13.813 1.00 87.50 339 ILE A C 1
ATOM 2706 O O . ILE A 1 339 ? -27.260 -5.078 14.913 1.00 87.50 339 ILE A O 1
ATOM 2710 N N . SER A 1 340 ? -27.175 -3.259 13.608 1.00 86.62 340 SER A N 1
ATOM 2711 C CA . SER A 1 340 ? -26.750 -2.320 14.648 1.00 86.62 340 SER A CA 1
ATOM 2712 C C . SER A 1 340 ? -27.826 -1.270 14.918 1.00 86.62 340 SER A C 1
ATOM 2714 O O . SER A 1 340 ? -28.526 -0.813 14.019 1.00 86.62 340 SER A O 1
ATOM 2716 N N . ARG A 1 341 ? -27.984 -0.886 16.187 1.00 82.94 341 ARG A N 1
ATOM 2717 C CA . ARG A 1 341 ? -28.927 0.159 16.608 1.00 82.94 341 ARG A CA 1
ATOM 2718 C C . ARG A 1 341 ? -28.236 1.518 16.537 1.00 82.94 341 ARG A C 1
ATOM 2720 O O . ARG A 1 341 ? -27.184 1.703 17.146 1.00 82.94 341 ARG A O 1
ATOM 2727 N N . ILE A 1 342 ? -28.841 2.471 15.834 1.00 82.12 342 ILE A N 1
ATOM 2728 C CA . ILE A 1 342 ? -28.380 3.858 15.760 1.00 82.12 342 ILE A CA 1
ATOM 2729 C C . ILE A 1 342 ? -29.328 4.730 16.588 1.00 82.12 342 ILE A C 1
ATOM 2731 O O . ILE A 1 342 ? -30.515 4.850 16.282 1.00 82.12 342 ILE A O 1
ATOM 2735 N N . SER A 1 343 ? -28.786 5.386 17.617 1.00 80.50 343 SER A N 1
ATOM 2736 C CA . SER A 1 343 ? -29.516 6.415 18.367 1.00 80.50 343 SER A CA 1
ATOM 2737 C C . SER A 1 343 ? -29.796 7.627 17.477 1.00 80.50 343 SER A C 1
ATOM 2739 O O . SER A 1 343 ? -28.891 8.133 16.810 1.00 80.50 343 SER A O 1
ATOM 2741 N N . LYS A 1 344 ? -31.018 8.169 17.542 1.00 73.50 344 LYS A N 1
ATOM 2742 C CA . LYS A 1 344 ? -31.447 9.361 16.782 1.00 73.50 344 LYS A CA 1
ATOM 2743 C C . LYS A 1 344 ? -30.519 10.578 16.931 1.00 73.50 344 LYS A C 1
ATOM 2745 O O . LYS A 1 344 ? -30.386 11.352 15.993 1.00 73.50 344 LYS A O 1
ATOM 2750 N N . THR A 1 345 ? -29.857 10.744 18.081 1.00 71.62 345 THR A N 1
ATOM 2751 C CA . THR A 1 345 ? -28.889 11.845 18.294 1.00 71.62 345 THR A CA 1
ATOM 2752 C C . THR A 1 345 ? -27.617 11.685 17.477 1.00 71.62 345 THR A C 1
ATOM 2754 O O . THR A 1 345 ? -27.003 12.680 17.116 1.00 71.62 345 THR A O 1
ATOM 2757 N N . ASN A 1 346 ? -27.239 10.445 17.172 1.00 67.56 346 ASN A N 1
ATOM 2758 C CA . ASN A 1 346 ? -26.029 10.121 16.421 1.00 67.56 346 ASN A CA 1
ATOM 2759 C C . ASN A 1 346 ? -26.336 9.907 14.934 1.00 67.56 346 ASN A C 1
ATOM 2761 O O . ASN A 1 346 ? -25.433 9.977 14.111 1.00 67.56 346 ASN A O 1
ATOM 2765 N N . ALA A 1 347 ? -27.607 9.682 14.586 1.00 61.94 347 ALA A N 1
ATOM 2766 C CA . ALA A 1 347 ? -28.071 9.505 13.214 1.00 61.94 347 ALA A CA 1
ATOM 2767 C C . ALA A 1 347 ? -27.950 10.775 12.347 1.00 61.94 347 ALA A C 1
ATOM 2769 O O . ALA A 1 347 ? -28.285 10.718 11.169 1.00 61.94 347 ALA A O 1
ATOM 2770 N N . GLY A 1 348 ? -27.504 11.911 12.909 1.00 58.00 348 GLY A N 1
ATOM 2771 C CA . GLY A 1 348 ? -27.241 13.134 12.147 1.00 58.00 348 GLY A CA 1
ATOM 2772 C C . GLY A 1 348 ? -28.433 13.570 11.298 1.00 58.00 348 GLY A C 1
ATOM 2773 O O . GLY A 1 348 ? -28.248 14.026 10.174 1.00 58.00 348 GLY A O 1
ATOM 2774 N N . ILE A 1 349 ? -29.662 13.364 11.792 1.00 51.38 349 ILE A N 1
ATOM 2775 C CA . ILE A 1 349 ? -30.877 13.696 11.047 1.00 51.38 349 ILE A CA 1
ATOM 2776 C C . ILE A 1 349 ? -30.973 15.212 10.989 1.00 51.38 349 ILE A C 1
ATOM 2778 O O . ILE A 1 349 ? -31.529 15.865 11.870 1.00 51.38 349 ILE A O 1
ATOM 2782 N N . HIS A 1 350 ? -30.395 15.755 9.926 1.00 46.06 350 HIS A N 1
ATOM 2783 C CA . HIS A 1 350 ? -30.705 17.066 9.407 1.00 46.06 350 HIS A CA 1
ATOM 2784 C C . HIS A 1 350 ? -32.225 17.132 9.238 1.00 46.06 350 HIS A C 1
ATOM 2786 O O . HIS A 1 350 ? -32.827 16.337 8.515 1.00 46.06 350 HIS A O 1
ATOM 2792 N N . THR A 1 351 ? -32.862 18.041 9.969 1.00 47.81 351 THR A N 1
ATOM 2793 C CA . THR A 1 351 ? -34.285 18.340 9.814 1.00 47.81 351 THR A CA 1
ATOM 2794 C C . THR A 1 351 ? -34.592 18.661 8.342 1.00 47.81 351 THR A C 1
ATOM 2796 O O . THR A 1 351 ? -33.744 19.232 7.648 1.00 47.81 351 THR A O 1
ATOM 2799 N N . PRO A 1 352 ? -35.798 18.340 7.834 1.00 50.38 352 PRO A N 1
ATOM 2800 C CA . PRO A 1 352 ? -36.139 18.516 6.417 1.00 50.38 352 PRO A CA 1
ATOM 2801 C C . PRO A 1 352 ? -36.028 19.971 5.920 1.00 50.38 352 PRO A C 1
ATOM 2803 O O . PRO A 1 352 ? -35.905 20.194 4.722 1.00 50.38 352 PRO A O 1
ATOM 2806 N N . ALA A 1 353 ? -35.967 20.968 6.811 1.00 46.34 353 ALA A N 1
ATOM 2807 C CA . ALA A 1 353 ? -35.709 22.365 6.448 1.00 46.34 353 ALA A CA 1
ATOM 2808 C C . ALA A 1 353 ? -34.270 22.618 5.939 1.00 46.34 353 ALA A C 1
ATOM 2810 O O . ALA A 1 353 ? -34.054 23.496 5.109 1.00 46.34 353 ALA A O 1
ATOM 2811 N N . SER A 1 354 ? -33.287 21.812 6.356 1.00 43.22 354 SER A N 1
ATOM 2812 C CA . SER A 1 354 ? -31.919 21.840 5.809 1.00 43.22 354 SER A CA 1
ATOM 2813 C C . SER A 1 354 ? -31.785 21.026 4.511 1.00 43.22 354 SER A C 1
ATOM 2815 O O . SER A 1 354 ? -30.752 21.109 3.841 1.00 43.22 354 SER A O 1
ATOM 2817 N N . ALA A 1 355 ? -32.804 20.243 4.138 1.00 44.00 355 ALA A N 1
ATOM 2818 C CA . ALA A 1 355 ? -32.785 19.410 2.940 1.00 44.00 355 ALA A CA 1
ATOM 2819 C C . ALA A 1 355 ? -32.967 20.222 1.647 1.00 44.00 355 ALA A C 1
ATOM 2821 O O . ALA A 1 355 ? -32.508 19.779 0.603 1.00 44.00 355 ALA A O 1
ATOM 2822 N N . ALA A 1 356 ? -33.541 21.430 1.698 1.00 47.03 356 ALA A N 1
ATOM 2823 C CA . ALA A 1 356 ? -33.666 22.295 0.519 1.00 47.03 356 ALA A CA 1
ATOM 2824 C C . ALA A 1 356 ? -32.299 22.794 0.004 1.00 47.03 356 ALA A C 1
ATOM 2826 O O . ALA A 1 356 ? -32.063 22.816 -1.200 1.00 47.03 356 ALA A O 1
ATOM 2827 N N . ASN A 1 357 ? -31.352 23.077 0.906 1.00 47.66 357 ASN A N 1
ATOM 2828 C CA . ASN A 1 357 ? -29.977 23.421 0.524 1.00 47.66 357 ASN A CA 1
ATOM 2829 C C . ASN A 1 357 ? -29.098 22.179 0.272 1.00 47.66 357 ASN A C 1
ATOM 2831 O O . ASN A 1 357 ? -28.129 22.259 -0.480 1.00 47.66 357 ASN A O 1
ATOM 2835 N N . ALA A 1 358 ? -29.446 21.014 0.834 1.00 44.62 358 ALA A N 1
ATOM 2836 C CA . ALA A 1 358 ? -28.781 19.743 0.524 1.00 44.62 358 ALA A CA 1
ATOM 2837 C C . ALA A 1 358 ? -29.254 19.117 -0.807 1.00 44.62 358 ALA A C 1
ATOM 2839 O O . ALA A 1 358 ? -28.474 18.428 -1.453 1.00 44.62 358 ALA A O 1
ATOM 2840 N N . ALA A 1 359 ? -30.481 19.395 -1.262 1.00 43.88 359 ALA A N 1
ATOM 2841 C CA . ALA A 1 359 ? -31.014 18.934 -2.547 1.00 43.88 359 ALA A CA 1
ATOM 2842 C C . ALA A 1 359 ? -30.368 19.641 -3.753 1.00 43.88 359 ALA A C 1
ATOM 2844 O O . ALA A 1 359 ? -30.276 19.055 -4.830 1.00 43.88 359 ALA A O 1
ATOM 2845 N N . ALA A 1 360 ? -29.853 20.864 -3.571 1.00 46.72 360 ALA A N 1
ATOM 2846 C CA . ALA A 1 360 ? -29.050 21.553 -4.586 1.00 46.72 360 ALA A CA 1
ATOM 2847 C C . ALA A 1 360 ? -27.623 20.982 -4.703 1.00 46.72 360 ALA A C 1
ATOM 2849 O O . ALA A 1 360 ? -26.982 21.110 -5.746 1.00 46.72 360 ALA A O 1
ATOM 2850 N N . LYS A 1 361 ? -27.141 20.275 -3.671 1.00 47.62 361 LYS A N 1
ATOM 2851 C CA . LYS A 1 361 ? -25.965 19.408 -3.765 1.00 47.62 361 LYS A CA 1
ATOM 2852 C C . LYS A 1 361 ? -26.441 18.088 -4.357 1.00 47.62 361 LYS A C 1
ATOM 2854 O O . LYS A 1 361 ? -26.553 17.102 -3.639 1.00 47.62 361 LYS A O 1
ATOM 2859 N N . ALA A 1 362 ? -26.808 18.111 -5.643 1.00 44.12 362 ALA A N 1
ATOM 2860 C CA . ALA A 1 362 ? -27.282 16.948 -6.380 1.00 44.12 362 ALA A CA 1
ATOM 2861 C C . ALA A 1 362 ? -26.399 15.753 -6.015 1.00 44.12 362 ALA A C 1
ATOM 2863 O O . ALA A 1 362 ? -25.235 15.683 -6.419 1.00 44.12 362 ALA A O 1
ATOM 2864 N N . ILE A 1 363 ? -26.933 14.866 -5.169 1.00 50.66 363 ILE A N 1
ATOM 2865 C CA . ILE A 1 363 ? -26.323 13.586 -4.855 1.00 50.66 363 ILE A CA 1
ATOM 2866 C C . ILE A 1 363 ? -26.342 12.895 -6.202 1.00 50.66 363 ILE A C 1
ATOM 2868 O O . ILE A 1 363 ? -27.376 12.375 -6.620 1.00 50.66 363 ILE A O 1
ATOM 2872 N N . VAL A 1 364 ? -25.230 12.998 -6.933 1.00 57.03 364 VAL A N 1
ATOM 2873 C CA . VAL A 1 364 ? -24.997 12.188 -8.118 1.00 57.03 364 VAL A CA 1
ATOM 2874 C C . VAL A 1 364 ? -25.310 10.779 -7.634 1.00 57.03 364 VAL A C 1
ATOM 2876 O O . VAL A 1 364 ? -24.646 10.341 -6.684 1.00 57.03 364 VAL A O 1
ATOM 2879 N N . PRO A 1 365 ? -26.368 10.126 -8.157 1.00 67.62 365 PRO A N 1
ATOM 2880 C CA . PRO A 1 365 ? -26.760 8.818 -7.668 1.00 67.62 365 PRO A CA 1
ATOM 2881 C C . PRO A 1 365 ? -25.499 7.957 -7.655 1.00 67.62 365 PRO A C 1
ATOM 2883 O O . PRO A 1 365 ? -24.701 8.075 -8.600 1.00 67.62 365 PRO A O 1
ATOM 2886 N N . PRO A 1 366 ? -25.254 7.188 -6.574 1.00 70.31 366 PRO A N 1
ATOM 2887 C CA . PRO A 1 366 ? -24.036 6.404 -6.457 1.00 70.31 366 PRO A CA 1
ATOM 2888 C C . PRO A 1 366 ? -23.845 5.665 -7.772 1.00 70.31 366 PRO A C 1
ATOM 2890 O O . PRO A 1 366 ? -24.797 5.081 -8.303 1.00 70.31 366 PRO A O 1
ATOM 2893 N N . ALA A 1 367 ? -22.653 5.818 -8.355 1.00 77.38 367 ALA A N 1
ATOM 2894 C CA . ALA A 1 367 ? -22.356 5.240 -9.653 1.00 77.38 367 ALA A CA 1
ATOM 2895 C C . ALA A 1 367 ? -22.797 3.772 -9.613 1.00 77.38 367 ALA A C 1
ATOM 2897 O O . ALA A 1 367 ? -22.562 3.092 -8.614 1.00 77.38 367 ALA A O 1
ATOM 2898 N N . SER A 1 368 ? -23.490 3.299 -10.652 1.00 91.31 368 SER A N 1
ATOM 2899 C CA . SER A 1 368 ? -23.952 1.909 -10.675 1.00 91.31 368 SER A CA 1
ATOM 2900 C C . SER A 1 368 ? -22.786 0.971 -10.346 1.00 91.31 368 SER A C 1
ATOM 2902 O O . SER A 1 368 ? -21.636 1.274 -10.671 1.00 91.31 368 SER A O 1
ATOM 2904 N N . SER A 1 369 ? -23.052 -0.180 -9.724 1.00 85.31 369 SER A N 1
ATOM 2905 C CA . SER A 1 369 ? -21.992 -1.143 -9.377 1.00 85.31 369 SER A CA 1
ATOM 2906 C C . SER A 1 369 ? -21.092 -1.471 -10.578 1.00 85.31 369 SER A C 1
ATOM 2908 O O . SER A 1 369 ? -19.879 -1.617 -10.443 1.00 85.31 369 SER A O 1
ATOM 2910 N N . PHE A 1 370 ? -21.668 -1.492 -11.783 1.00 89.50 370 PHE A N 1
ATOM 2911 C CA . PHE A 1 370 ? -20.931 -1.611 -13.036 1.00 89.50 370 PHE A CA 1
ATOM 2912 C C . PHE A 1 370 ? -20.023 -0.406 -13.334 1.00 89.50 370 PHE A C 1
ATOM 2914 O O . PHE A 1 370 ? -18.872 -0.595 -13.716 1.00 89.50 370 PHE A O 1
ATOM 2921 N N . ALA A 1 371 ? -20.496 0.828 -13.146 1.00 86.62 371 ALA A N 1
ATOM 2922 C CA . ALA A 1 371 ? -19.677 2.027 -13.310 1.00 86.62 371 ALA A CA 1
ATOM 2923 C C . ALA A 1 371 ? -18.535 2.093 -12.282 1.00 86.62 371 ALA A C 1
ATOM 2925 O O . ALA A 1 371 ? -17.435 2.526 -12.625 1.00 86.62 371 ALA A O 1
ATOM 2926 N N . GLU A 1 372 ? -18.742 1.616 -11.052 1.00 86.75 372 GLU A N 1
ATOM 2927 C CA . GLU A 1 372 ? -17.654 1.464 -10.079 1.00 86.75 372 GLU A CA 1
ATOM 2928 C C . GLU A 1 372 ? -16.634 0.410 -10.512 1.00 86.75 372 GLU A C 1
ATOM 2930 O O . GLU A 1 372 ? -15.429 0.662 -10.451 1.00 86.75 372 GLU A O 1
ATOM 2935 N N . LEU A 1 373 ? -17.093 -0.746 -11.005 1.00 91.56 373 LEU A N 1
ATOM 2936 C CA . LEU A 1 373 ? -16.211 -1.763 -11.578 1.00 91.56 373 LEU A CA 1
ATOM 2937 C C . LEU A 1 373 ? -15.428 -1.213 -12.772 1.00 91.56 373 LEU A C 1
ATOM 2939 O O . LEU A 1 373 ? -14.239 -1.499 -12.892 1.00 91.56 373 LEU A O 1
ATOM 2943 N N . LEU A 1 374 ? -16.053 -0.389 -13.617 1.00 92.44 374 LEU A N 1
ATOM 2944 C CA . LEU A 1 374 ? -15.386 0.257 -14.743 1.00 92.44 374 LEU A CA 1
ATOM 2945 C C . LEU A 1 374 ? -14.338 1.261 -14.258 1.00 92.44 374 LEU A C 1
ATOM 2947 O O . LEU A 1 374 ? -13.206 1.198 -14.725 1.00 92.44 374 LEU A O 1
ATOM 2951 N N . ARG A 1 375 ? -14.662 2.113 -13.275 1.00 86.75 375 ARG A N 1
ATOM 2952 C CA . ARG A 1 375 ? -13.717 3.060 -12.649 1.00 86.75 375 ARG A CA 1
ATOM 2953 C C . ARG A 1 375 ? -12.527 2.361 -11.990 1.00 86.75 375 ARG A C 1
ATOM 2955 O O . ARG A 1 375 ? -11.426 2.893 -12.015 1.00 86.75 375 ARG A O 1
ATOM 2962 N N . ARG A 1 376 ? -12.742 1.173 -11.416 1.00 88.88 376 ARG A N 1
ATOM 2963 C CA . ARG A 1 376 ? -11.691 0.335 -10.806 1.00 88.88 376 ARG A CA 1
ATOM 2964 C C . ARG A 1 376 ? -10.988 -0.582 -11.806 1.00 88.88 376 ARG A C 1
ATOM 2966 O O . ARG A 1 376 ? -10.004 -1.233 -11.457 1.00 88.88 376 ARG A O 1
ATOM 2973 N N . SER A 1 377 ? -11.500 -0.692 -13.028 1.00 94.50 377 SER A N 1
ATOM 2974 C CA . SER A 1 377 ? -10.928 -1.578 -14.033 1.00 94.50 377 SER A CA 1
ATOM 2975 C C . SER A 1 377 ? -9.545 -1.081 -14.451 1.00 94.50 377 SER A C 1
ATOM 2977 O O . SER A 1 377 ? -9.278 0.117 -14.498 1.00 94.50 377 SER A O 1
ATOM 2979 N N . ARG A 1 378 ? -8.675 -2.005 -14.866 1.00 91.19 378 ARG A N 1
ATOM 2980 C CA . ARG A 1 378 ? -7.382 -1.652 -15.483 1.00 91.19 378 ARG A CA 1
ATOM 2981 C C . ARG A 1 378 ? -7.539 -0.854 -16.780 1.00 91.19 378 ARG A C 1
ATOM 2983 O O . ARG A 1 378 ? -6.580 -0.266 -17.260 1.00 91.19 378 ARG A O 1
ATOM 2990 N N . PHE A 1 379 ? -8.738 -0.855 -17.359 1.00 88.38 379 PHE A N 1
ATOM 2991 C CA . PHE A 1 379 ? -9.046 -0.045 -18.523 1.00 88.38 379 PHE A CA 1
ATOM 2992 C C . PHE A 1 379 ? -9.229 1.434 -18.156 1.00 88.38 379 PHE A C 1
ATOM 2994 O O . PHE A 1 379 ? -8.795 2.294 -18.910 1.00 88.38 379 PHE A O 1
ATOM 3001 N N . ALA A 1 380 ? -9.771 1.748 -16.974 1.00 88.94 380 ALA A N 1
ATOM 3002 C CA . ALA A 1 380 ? -9.919 3.134 -16.517 1.00 88.94 380 ALA A CA 1
ATOM 3003 C C . ALA A 1 380 ? -8.586 3.841 -16.231 1.00 88.94 380 ALA A C 1
ATOM 3005 O O . ALA A 1 380 ? -8.550 5.067 -16.217 1.00 88.94 380 ALA A O 1
ATOM 3006 N N . SER A 1 381 ? -7.490 3.099 -16.044 1.00 87.12 381 SER A N 1
ATOM 3007 C CA . SER A 1 381 ? -6.150 3.691 -15.953 1.00 87.12 381 SER A CA 1
ATOM 3008 C C . SER A 1 381 ? -5.532 4.035 -17.313 1.00 87.12 381 SER A C 1
ATOM 3010 O O . SER A 1 381 ? -4.430 4.576 -17.336 1.00 87.12 381 SER A O 1
ATOM 3012 N N . TYR A 1 382 ? -6.184 3.697 -18.435 1.00 89.25 382 TYR A N 1
ATOM 3013 C CA . TYR A 1 382 ? -5.694 4.083 -19.757 1.00 89.25 382 TYR A CA 1
ATOM 3014 C C . TYR A 1 382 ? -5.783 5.596 -19.925 1.00 89.25 382 TYR A C 1
ATOM 3016 O O . TYR A 1 382 ? -6.845 6.202 -19.785 1.00 89.25 382 TYR A O 1
ATOM 3024 N N . ASP A 1 383 ? -4.652 6.185 -20.278 1.00 84.12 383 ASP A N 1
ATOM 3025 C CA . ASP A 1 383 ? -4.532 7.598 -20.570 1.00 84.12 383 ASP A CA 1
ATOM 3026 C C . ASP A 1 383 ? -3.884 7.754 -21.945 1.00 84.12 383 ASP A C 1
ATOM 3028 O O . ASP A 1 383 ? -2.713 7.408 -22.093 1.00 84.12 383 ASP A O 1
ATOM 3032 N N . PRO A 1 384 ? -4.593 8.276 -22.959 1.00 81.50 384 PRO A N 1
ATOM 3033 C CA . PRO A 1 384 ? -4.041 8.390 -24.307 1.00 81.50 384 PRO A CA 1
ATOM 3034 C C . PRO A 1 384 ? -2.835 9.339 -24.380 1.00 81.50 384 PRO A C 1
ATOM 3036 O O . PRO A 1 384 ? -2.042 9.250 -25.314 1.00 81.50 384 PRO A O 1
ATOM 3039 N N . ALA A 1 385 ? -2.664 10.239 -23.405 1.00 77.31 385 ALA A N 1
ATOM 3040 C CA . ALA A 1 385 ? -1.504 11.127 -23.349 1.00 77.31 385 ALA A CA 1
ATOM 3041 C C . ALA A 1 385 ? -0.233 10.422 -22.841 1.00 77.31 385 ALA A C 1
ATOM 3043 O O . ALA A 1 385 ? 0.861 10.979 -22.941 1.00 77.31 385 ALA A O 1
ATOM 3044 N N . ILE A 1 386 ? -0.365 9.219 -22.277 1.00 80.19 386 ILE A N 1
ATOM 3045 C CA . ILE A 1 386 ? 0.733 8.436 -21.722 1.00 80.19 386 ILE A CA 1
ATOM 3046 C C . ILE A 1 386 ? 0.812 7.137 -22.511 1.00 80.19 386 ILE A C 1
ATOM 3048 O O . ILE A 1 386 ? -0.092 6.309 -22.456 1.00 80.19 386 ILE A O 1
ATOM 3052 N N . ALA A 1 387 ? 1.922 6.900 -23.208 1.00 82.88 387 ALA A N 1
ATOM 3053 C CA . ALA A 1 387 ? 2.136 5.605 -23.841 1.00 82.88 387 ALA A CA 1
ATOM 3054 C C . ALA A 1 387 ? 2.468 4.539 -22.800 1.00 82.88 387 ALA A C 1
ATOM 3056 O O . ALA A 1 387 ? 3.623 4.190 -22.545 1.00 82.88 387 ALA A O 1
ATOM 3057 N N . GLN A 1 388 ? 1.411 4.026 -22.187 1.00 88.81 388 GLN A N 1
ATOM 3058 C CA . GLN A 1 388 ? 1.473 2.941 -21.239 1.00 88.81 388 GLN A CA 1
ATOM 3059 C C . GLN A 1 388 ? 1.907 1.664 -21.959 1.00 88.81 388 GLN A C 1
ATOM 3061 O O . GLN A 1 388 ? 1.390 1.315 -23.024 1.00 88.81 388 GLN A O 1
ATOM 3066 N N . THR A 1 389 ? 2.872 0.961 -21.365 1.00 93.00 389 THR A N 1
ATOM 3067 C CA . THR A 1 389 ? 3.272 -0.362 -21.843 1.00 93.00 389 THR A CA 1
ATOM 3068 C C . THR A 1 389 ? 2.402 -1.425 -21.189 1.00 93.00 389 THR A C 1
ATOM 3070 O O . THR A 1 389 ? 2.359 -1.547 -19.966 1.00 93.00 389 THR A O 1
ATOM 3073 N N . TYR A 1 390 ? 1.731 -2.216 -22.014 1.00 94.38 390 TYR A N 1
ATOM 3074 C CA . TYR A 1 390 ? 0.935 -3.360 -21.610 1.00 94.38 390 TYR A CA 1
ATOM 3075 C C . TYR A 1 390 ? 1.758 -4.634 -21.730 1.00 94.38 390 TYR A C 1
ATOM 3077 O O . TYR A 1 390 ? 2.532 -4.814 -22.670 1.00 94.38 390 TYR A O 1
ATOM 3085 N N . THR A 1 391 ? 1.557 -5.529 -20.769 1.00 95.75 391 THR A N 1
ATOM 3086 C CA . THR A 1 391 ? 2.149 -6.863 -20.742 1.00 95.75 391 THR A CA 1
ATOM 3087 C C . THR A 1 391 ? 1.052 -7.907 -20.623 1.00 95.75 391 THR A C 1
ATOM 3089 O O . THR A 1 391 ? 0.090 -7.727 -19.871 1.00 95.75 391 THR A O 1
ATOM 3092 N N . ALA A 1 392 ? 1.192 -8.999 -21.368 1.00 94.38 392 ALA A N 1
ATOM 3093 C CA . ALA A 1 392 ? 0.317 -10.157 -21.279 1.00 94.38 392 ALA A CA 1
ATOM 3094 C C . ALA A 1 392 ? 1.146 -11.415 -20.989 1.00 94.38 392 ALA A C 1
ATOM 3096 O O . ALA A 1 392 ? 2.266 -11.544 -21.497 1.00 94.38 392 ALA A O 1
ATOM 3097 N N . PRO A 1 393 ? 0.616 -12.384 -20.217 1.00 94.62 393 PRO A N 1
ATOM 3098 C CA . PRO A 1 393 ? 1.279 -13.670 -20.066 1.00 94.62 393 PRO A CA 1
ATOM 3099 C C . PRO A 1 393 ? 1.517 -14.315 -21.443 1.00 94.62 393 PRO A C 1
ATOM 3101 O O . PRO A 1 393 ? 0.655 -14.180 -22.318 1.00 94.62 393 PRO A O 1
ATOM 3104 N N . PRO A 1 394 ? 2.615 -15.069 -21.647 1.00 90.31 394 PRO A N 1
ATOM 3105 C CA . PRO A 1 394 ? 2.983 -15.594 -22.965 1.00 90.31 394 PRO A CA 1
ATOM 3106 C C . PRO A 1 394 ? 1.862 -16.363 -23.679 1.00 90.31 394 PRO A C 1
ATOM 3108 O O . PRO A 1 394 ? 1.724 -16.269 -24.895 1.00 90.31 394 PRO A O 1
ATOM 3111 N N . ALA A 1 395 ? 1.018 -17.087 -22.936 1.00 91.88 395 ALA A N 1
ATOM 3112 C CA . ALA A 1 395 ? -0.131 -17.805 -23.489 1.00 91.88 395 ALA A CA 1
ATOM 3113 C C . ALA A 1 395 ? -1.205 -16.881 -24.101 1.00 91.88 395 ALA A C 1
ATOM 3115 O O . ALA A 1 395 ? -1.825 -17.250 -25.096 1.00 91.88 395 ALA A O 1
ATOM 3116 N N . TYR A 1 396 ? -1.418 -15.693 -23.527 1.00 95.00 396 TYR A N 1
ATOM 3117 C CA . TYR A 1 396 ? -2.371 -14.696 -24.020 1.00 95.00 396 TYR A CA 1
ATOM 3118 C C . TYR A 1 396 ? -1.759 -13.807 -25.107 1.00 95.00 396 TYR A C 1
ATOM 3120 O O . TYR A 1 396 ? -2.421 -13.556 -26.112 1.00 95.00 396 TYR A O 1
ATOM 3128 N N . ALA A 1 397 ? -0.483 -13.428 -24.968 1.00 93.06 397 ALA A N 1
ATOM 3129 C CA . ALA A 1 397 ? 0.264 -12.712 -26.006 1.00 93.06 397 ALA A CA 1
ATOM 3130 C C . ALA A 1 397 ? 0.294 -13.512 -27.324 1.00 93.06 397 ALA A C 1
ATOM 3132 O O . ALA A 1 397 ? -0.031 -12.987 -28.385 1.00 93.06 397 ALA A O 1
ATOM 3133 N N . ARG A 1 398 ? 0.520 -14.835 -27.247 1.00 90.12 398 ARG A N 1
ATOM 3134 C CA . ARG A 1 398 ? 0.394 -15.778 -28.379 1.00 90.12 398 ARG A CA 1
ATOM 3135 C C . ARG A 1 398 ? -1.017 -15.894 -28.963 1.00 90.12 398 ARG A C 1
ATOM 3137 O O . ARG A 1 398 ? -1.198 -16.644 -29.905 1.00 90.12 398 ARG A O 1
ATOM 3144 N N . ARG A 1 399 ? -2.032 -15.245 -28.402 1.00 93.50 399 ARG A N 1
ATOM 3145 C CA . ARG A 1 399 ? -3.388 -15.176 -28.975 1.00 93.50 399 ARG A CA 1
ATOM 3146 C C . ARG A 1 399 ? -3.761 -13.745 -29.360 1.00 93.50 399 ARG A C 1
ATOM 3148 O O . ARG A 1 399 ? -4.917 -13.485 -29.670 1.00 93.50 399 ARG A O 1
ATOM 3155 N N . GLY A 1 400 ? -2.818 -12.805 -29.259 1.00 93.81 400 GLY A N 1
ATOM 3156 C CA . GLY A 1 400 ? -3.084 -11.381 -29.419 1.00 93.81 400 GLY A CA 1
ATOM 3157 C C . GLY A 1 400 ? -3.947 -10.778 -28.307 1.00 93.81 400 GLY A C 1
ATOM 3158 O O . GLY A 1 400 ? -4.458 -9.674 -28.470 1.00 93.81 400 GLY A O 1
ATOM 3159 N N . ASN A 1 401 ? -4.167 -11.477 -27.187 1.00 95.25 401 ASN A N 1
ATOM 3160 C CA . ASN A 1 401 ? -5.032 -10.996 -26.113 1.00 95.25 401 ASN A CA 1
ATOM 3161 C C . ASN A 1 401 ? -4.218 -10.232 -25.058 1.00 95.25 401 ASN A C 1
ATOM 3163 O O . ASN A 1 401 ? -3.530 -10.834 -24.236 1.00 95.25 401 ASN A O 1
ATOM 3167 N N . TYR A 1 402 ? -4.347 -8.907 -25.060 1.00 95.06 402 TYR A N 1
ATOM 3168 C CA . TYR A 1 402 ? -3.721 -8.011 -24.080 1.00 95.06 402 TYR A CA 1
ATOM 3169 C C . TYR A 1 402 ? -4.742 -7.375 -23.122 1.00 95.06 402 TYR A C 1
ATOM 3171 O O . TYR A 1 402 ? -4.445 -6.377 -22.474 1.00 95.06 402 TYR A O 1
ATOM 3179 N N . GLY A 1 403 ? -5.960 -7.927 -23.037 1.00 93.94 403 GLY A N 1
ATOM 3180 C CA . GLY A 1 403 ? -7.060 -7.305 -22.289 1.00 93.94 403 GLY A CA 1
ATOM 3181 C C . GLY A 1 403 ? -7.628 -6.050 -22.965 1.00 93.94 403 GLY A C 1
ATOM 3182 O O . GLY A 1 403 ? -8.234 -5.215 -22.300 1.00 93.94 403 GLY A O 1
ATOM 3183 N N . LEU A 1 404 ? -7.412 -5.911 -24.276 1.00 94.00 404 LEU A N 1
ATOM 3184 C CA . LEU A 1 404 ? -7.961 -4.847 -25.120 1.00 94.00 404 LEU A CA 1
ATOM 3185 C C . LEU A 1 404 ? -9.282 -5.302 -25.760 1.00 94.00 404 LEU A C 1
ATOM 3187 O O . LEU A 1 404 ? -9.594 -6.493 -25.768 1.00 94.00 404 LEU A O 1
ATOM 3191 N N . LYS A 1 405 ? -10.052 -4.366 -26.334 1.00 94.19 405 LYS A N 1
ATOM 3192 C CA . LYS A 1 405 ? -11.345 -4.667 -26.985 1.00 94.19 405 LYS A CA 1
ATOM 3193 C C . LYS A 1 405 ? -11.218 -5.668 -28.137 1.00 94.19 405 LYS A C 1
ATOM 3195 O O . LYS A 1 405 ? -12.125 -6.467 -28.351 1.00 94.19 405 LYS A O 1
ATOM 3200 N N . ARG A 1 406 ? -10.117 -5.615 -28.892 1.00 93.31 406 ARG A N 1
ATOM 3201 C CA . ARG A 1 406 ? -9.827 -6.509 -30.021 1.00 93.31 406 ARG A CA 1
ATOM 3202 C C . ARG A 1 406 ? -8.467 -7.171 -29.821 1.00 93.31 406 ARG A C 1
ATOM 3204 O O . ARG A 1 406 ? -7.581 -6.599 -29.187 1.00 93.31 406 ARG A O 1
ATOM 3211 N N . SER A 1 407 ? -8.305 -8.375 -30.366 1.00 94.06 407 SER A N 1
ATOM 3212 C CA . SER A 1 407 ? -7.010 -9.051 -30.376 1.00 94.06 407 SER A CA 1
ATOM 3213 C C . SER A 1 407 ? -6.034 -8.327 -31.300 1.00 94.06 407 SER A C 1
ATOM 3215 O O . SER A 1 407 ? -6.377 -7.969 -32.427 1.00 94.06 407 SER A O 1
ATOM 3217 N N . VAL A 1 408 ? -4.808 -8.157 -30.830 1.00 93.62 408 VAL A N 1
ATOM 3218 C CA . VAL A 1 408 ? -3.691 -7.590 -31.583 1.00 93.62 408 VAL A CA 1
ATOM 3219 C C . VAL A 1 408 ? -3.179 -8.632 -32.592 1.00 93.62 408 VAL A C 1
ATOM 3221 O O . VAL A 1 408 ? -3.052 -9.803 -32.225 1.00 93.62 408 VAL A O 1
ATOM 3224 N N . PRO A 1 409 ? -2.900 -8.268 -33.860 1.00 90.31 409 PRO A N 1
ATOM 3225 C CA . PRO A 1 409 ? -2.420 -9.222 -34.857 1.00 90.31 409 PRO A CA 1
ATOM 3226 C C . PRO A 1 409 ? -1.106 -9.889 -34.421 1.00 90.31 409 PRO A C 1
ATOM 3228 O O . PRO A 1 409 ? -0.175 -9.236 -33.960 1.00 90.31 409 PRO A O 1
ATOM 3231 N N . MET A 1 410 ? -1.030 -11.209 -34.604 1.00 79.06 410 MET A N 1
ATOM 3232 C CA . MET A 1 410 ? 0.035 -12.085 -34.090 1.00 79.06 410 MET A CA 1
ATOM 3233 C C . MET A 1 410 ? 1.376 -12.009 -34.837 1.00 79.06 410 MET A C 1
ATOM 3235 O O . MET A 1 410 ? 2.222 -12.893 -34.682 1.00 79.06 410 MET A O 1
ATOM 3239 N N . THR A 1 411 ? 1.595 -10.990 -35.666 1.00 80.38 411 THR A N 1
ATOM 3240 C CA . THR A 1 411 ? 2.851 -10.847 -36.419 1.00 80.38 411 THR A CA 1
ATOM 3241 C C . THR A 1 411 ? 4.065 -10.711 -35.497 1.00 80.38 411 THR A C 1
ATOM 3243 O O . THR A 1 411 ? 5.170 -11.070 -35.892 1.00 80.38 411 THR A O 1
ATOM 3246 N N . TYR A 1 412 ? 3.849 -10.292 -34.248 1.00 70.00 412 TYR A N 1
ATOM 3247 C CA . TYR A 1 412 ? 4.870 -10.181 -33.215 1.00 70.00 412 TYR A CA 1
ATOM 3248 C C . TYR A 1 412 ? 4.483 -11.053 -32.016 1.00 70.00 412 TYR A C 1
ATOM 3250 O O . TYR A 1 412 ? 3.381 -10.946 -31.483 1.00 70.00 412 TYR A O 1
ATOM 3258 N N . LYS A 1 413 ? 5.387 -11.946 -31.595 1.00 73.88 413 LYS A N 1
ATOM 3259 C CA . LYS A 1 413 ? 5.189 -12.855 -30.445 1.00 73.88 413 LYS A CA 1
ATOM 3260 C C . LYS A 1 413 ? 5.605 -12.216 -29.113 1.00 73.88 413 LYS A C 1
ATOM 3262 O O . LYS A 1 413 ? 5.725 -12.918 -28.107 1.00 73.88 413 LYS A O 1
ATOM 3267 N N . ASP A 1 414 ? 5.839 -10.910 -29.115 1.00 74.81 414 ASP A N 1
ATOM 3268 C CA . ASP A 1 414 ? 6.445 -10.193 -28.001 1.00 74.81 414 ASP A CA 1
ATOM 3269 C C . ASP A 1 414 ? 5.418 -9.913 -26.904 1.00 74.81 414 ASP A C 1
ATOM 3271 O O . ASP A 1 414 ? 4.242 -9.648 -27.149 1.00 74.81 414 ASP A O 1
ATOM 3275 N N . SER A 1 415 ? 5.859 -9.949 -25.650 1.00 81.81 415 SER A N 1
ATOM 3276 C CA . SER A 1 415 ? 4.968 -9.764 -24.503 1.00 81.81 415 SER A CA 1
ATOM 3277 C C . SER A 1 415 ? 4.600 -8.306 -24.223 1.00 81.81 415 SER A C 1
ATOM 3279 O O . SER A 1 415 ? 3.744 -8.087 -23.372 1.00 81.81 415 SER A O 1
ATOM 3281 N N . TYR A 1 416 ? 5.228 -7.326 -24.886 1.00 94.62 416 TYR A N 1
ATOM 3282 C CA . TYR A 1 416 ? 5.126 -5.903 -24.540 1.00 94.62 416 TYR A CA 1
ATOM 3283 C C . TYR A 1 416 ? 4.643 -5.044 -25.713 1.00 94.62 416 TYR A C 1
ATOM 3285 O O . TYR A 1 416 ? 5.288 -4.997 -26.760 1.00 94.62 416 TYR A O 1
ATOM 3293 N N . ILE A 1 417 ? 3.552 -4.303 -25.510 1.00 94.44 417 ILE A N 1
ATOM 3294 C CA . ILE A 1 417 ? 2.994 -3.370 -26.503 1.00 94.44 417 ILE A CA 1
ATOM 3295 C C . ILE A 1 417 ? 2.704 -2.010 -25.866 1.00 94.44 417 ILE A C 1
ATOM 3297 O O . ILE A 1 417 ? 2.370 -1.949 -24.686 1.00 94.44 417 ILE A O 1
ATOM 3301 N N . THR A 1 418 ? 2.780 -0.922 -26.627 1.00 92.81 418 THR A N 1
ATOM 3302 C CA . THR A 1 418 ? 2.167 0.361 -26.250 1.00 92.81 418 THR A CA 1
ATOM 3303 C C . THR A 1 418 ? 0.930 0.599 -27.100 1.00 92.81 418 THR A C 1
ATOM 3305 O O . THR A 1 418 ? 0.918 0.275 -28.286 1.00 92.81 418 THR A O 1
ATOM 3308 N N . VAL A 1 419 ? -0.122 1.155 -26.504 1.00 92.38 419 VAL A N 1
ATOM 3309 C CA . VAL A 1 419 ? -1.373 1.475 -27.207 1.00 92.38 419 VAL A CA 1
ATOM 3310 C C . VAL A 1 419 ? -1.424 2.981 -27.432 1.00 92.38 419 VAL A C 1
ATOM 3312 O O . VAL A 1 419 ? -1.423 3.741 -26.468 1.00 92.38 419 VAL A O 1
ATOM 3315 N N . ASN A 1 420 ? -1.472 3.403 -28.695 1.00 89.75 420 ASN A N 1
ATOM 3316 C CA . ASN A 1 420 ? -1.610 4.814 -29.060 1.00 89.75 420 ASN A CA 1
ATOM 3317 C C . ASN A 1 420 ? -3.078 5.233 -28.970 1.00 89.75 420 ASN A C 1
ATOM 3319 O O . ASN A 1 420 ? -3.423 6.161 -28.247 1.00 89.75 420 ASN A O 1
ATOM 3323 N N . HIS A 1 421 ? -3.943 4.491 -29.665 1.00 89.00 421 HIS A N 1
ATOM 3324 C CA . HIS A 1 421 ? -5.383 4.717 -29.703 1.00 89.00 421 HIS A CA 1
ATOM 3325 C C . HIS A 1 421 ? -6.105 3.395 -29.493 1.00 89.00 421 HIS A C 1
ATOM 3327 O O . HIS A 1 421 ? -5.852 2.416 -30.201 1.00 89.00 421 HIS A O 1
ATOM 3333 N N . PHE A 1 422 ? -7.026 3.376 -28.533 1.00 88.25 422 PHE A N 1
ATOM 3334 C CA . PHE A 1 422 ? -7.778 2.171 -28.199 1.00 88.25 422 PHE A CA 1
ATOM 3335 C C . PHE A 1 422 ? -8.620 1.647 -29.374 1.00 88.25 422 PHE A C 1
ATOM 3337 O O . PHE A 1 422 ? -8.647 0.440 -29.632 1.00 88.25 422 PHE A O 1
ATOM 3344 N N . GLU A 1 423 ? -9.262 2.548 -30.118 1.00 89.81 423 GLU A N 1
ATOM 3345 C CA . GLU A 1 423 ? -10.066 2.226 -31.296 1.00 89.81 423 GLU A CA 1
ATOM 3346 C C . GLU A 1 423 ? -9.961 3.366 -32.316 1.00 89.81 423 GLU A C 1
ATOM 3348 O O . GLU A 1 423 ? -10.392 4.487 -32.058 1.00 89.81 423 GLU A O 1
ATOM 3353 N N . HIS A 1 424 ? -9.349 3.089 -33.469 1.00 88.50 424 HIS A N 1
ATOM 3354 C CA . HIS A 1 424 ? -9.349 4.010 -34.604 1.00 88.50 424 HIS A CA 1
ATOM 3355 C C . HIS A 1 424 ? -10.709 3.957 -35.323 1.00 88.50 424 HIS A C 1
ATOM 3357 O O . HIS A 1 424 ? -11.392 2.933 -35.272 1.00 88.50 424 HIS A O 1
ATOM 3363 N N . HIS A 1 425 ? -11.077 4.992 -36.089 1.00 84.25 425 HIS A N 1
ATOM 3364 C CA . HIS A 1 425 ? -12.292 4.982 -36.932 1.00 84.25 425 HIS A CA 1
ATOM 3365 C C . HIS A 1 425 ? -12.359 3.781 -37.895 1.00 84.25 425 HIS A C 1
ATOM 3367 O O . HIS A 1 425 ? -13.433 3.315 -38.255 1.00 84.25 425 HIS A O 1
ATOM 3373 N N . ALA A 1 426 ? -11.197 3.235 -38.255 1.00 83.31 426 ALA A N 1
ATOM 3374 C CA . ALA A 1 426 ? -11.047 2.037 -39.080 1.00 83.31 426 ALA A CA 1
ATOM 3375 C C . ALA A 1 426 ? -11.216 0.718 -38.294 1.00 83.31 426 ALA A C 1
ATOM 3377 O O . ALA A 1 426 ? -10.906 -0.354 -38.805 1.00 83.31 426 ALA A O 1
ATOM 3378 N N . GLN A 1 427 ? -11.690 0.788 -37.047 1.00 91.00 427 GLN A N 1
ATOM 3379 C CA . GLN A 1 427 ? -12.005 -0.350 -36.187 1.00 91.00 427 GLN A CA 1
ATOM 3380 C C . GLN A 1 427 ? -10.822 -1.281 -35.854 1.00 91.00 427 GLN A C 1
ATOM 3382 O O . GLN A 1 427 ? -11.006 -2.470 -35.581 1.00 91.00 427 GLN A O 1
ATOM 3387 N N . PHE A 1 428 ? -9.600 -0.759 -35.829 1.00 91.81 428 PHE A N 1
ATOM 3388 C CA . PHE A 1 428 ? -8.439 -1.462 -35.285 1.00 91.81 428 PHE A CA 1
ATOM 3389 C C . PHE A 1 428 ? -7.832 -0.668 -34.126 1.00 91.81 428 PHE A C 1
ATOM 3391 O O . PHE A 1 428 ? -8.005 0.548 -34.029 1.00 91.81 428 PHE A O 1
ATOM 3398 N N . THR A 1 429 ? -7.138 -1.365 -33.230 1.00 92.62 429 THR A N 1
ATOM 3399 C CA . THR A 1 429 ? -6.373 -0.738 -32.148 1.00 92.62 429 THR A CA 1
ATOM 3400 C C . THR A 1 429 ? -5.005 -0.347 -32.691 1.00 92.62 429 THR A C 1
ATOM 3402 O O . THR A 1 429 ? -4.313 -1.197 -33.247 1.00 92.62 429 THR A O 1
ATOM 3405 N N . GLU A 1 430 ? -4.616 0.921 -32.568 1.00 91.94 430 GLU A N 1
ATOM 3406 C CA . GLU A 1 430 ? -3.286 1.375 -32.981 1.00 91.94 430 GLU A CA 1
ATOM 3407 C C . GLU A 1 430 ? -2.299 1.086 -31.848 1.00 91.94 430 GLU A C 1
ATOM 3409 O O . GLU A 1 430 ? -2.440 1.600 -30.735 1.00 91.94 430 GLU A O 1
ATOM 3414 N N . TRP A 1 431 ? -1.302 0.253 -32.125 1.00 92.81 431 TRP A N 1
ATOM 3415 C CA . TRP A 1 431 ? -0.331 -0.201 -31.138 1.00 92.81 431 TRP A CA 1
ATOM 3416 C C . TRP A 1 431 ? 1.078 -0.226 -31.734 1.00 92.81 431 TRP A C 1
ATOM 3418 O O . TRP A 1 431 ? 1.246 -0.343 -32.947 1.00 92.81 431 TRP A O 1
ATOM 3428 N N . ASN A 1 432 ? 2.089 -0.128 -30.873 1.00 91.12 432 ASN A N 1
ATOM 3429 C CA . ASN A 1 432 ? 3.499 -0.232 -31.240 1.00 91.12 432 ASN A CA 1
ATOM 3430 C C . ASN A 1 432 ? 4.209 -1.288 -30.389 1.00 91.12 432 ASN A C 1
ATOM 3432 O O . ASN A 1 432 ? 3.809 -1.574 -29.259 1.00 91.12 432 ASN A O 1
ATOM 3436 N N . ASN A 1 433 ? 5.293 -1.851 -30.923 1.00 90.75 433 ASN A N 1
ATOM 3437 C CA . ASN A 1 433 ? 6.152 -2.754 -30.164 1.00 90.75 433 ASN A CA 1
ATOM 3438 C C . ASN A 1 433 ? 6.891 -1.975 -29.060 1.00 90.75 433 ASN A C 1
ATOM 3440 O O . ASN A 1 433 ? 7.576 -0.986 -29.334 1.00 90.75 433 ASN A O 1
ATOM 3444 N N . ALA A 1 434 ? 6.759 -2.443 -27.818 1.00 91.69 434 ALA A N 1
ATOM 3445 C CA . ALA A 1 434 ? 7.355 -1.831 -26.635 1.00 91.69 434 ALA A CA 1
ATOM 3446 C C . ALA A 1 434 ? 8.519 -2.647 -26.048 1.00 91.69 434 ALA A C 1
ATOM 3448 O O . ALA A 1 434 ? 9.014 -2.343 -24.965 1.00 91.69 434 ALA A O 1
ATOM 3449 N N . GLU A 1 435 ? 8.993 -3.683 -26.734 1.00 90.69 435 GLU A N 1
ATOM 3450 C CA . GLU A 1 435 ? 10.050 -4.544 -26.212 1.00 90.69 435 GLU A CA 1
ATOM 3451 C C . GLU A 1 435 ? 11.380 -3.791 -26.052 1.00 90.69 435 GLU A C 1
ATOM 3453 O O . GLU A 1 435 ? 12.030 -3.885 -25.011 1.00 90.69 435 GLU A O 1
ATOM 3458 N N . ALA A 1 436 ? 11.762 -2.988 -27.050 1.00 89.50 436 ALA A N 1
ATOM 3459 C CA . ALA A 1 436 ? 12.973 -2.173 -27.005 1.00 89.50 436 ALA A CA 1
ATOM 3460 C C . ALA A 1 436 ? 13.005 -1.185 -25.816 1.00 89.50 436 ALA A C 1
ATOM 3462 O O . ALA A 1 436 ? 13.993 -1.215 -25.077 1.00 89.50 436 ALA A O 1
ATOM 3463 N N . PRO A 1 437 ? 11.971 -0.346 -25.567 1.00 88.88 437 PRO A N 1
ATOM 3464 C CA . PRO A 1 437 ? 11.963 0.546 -24.408 1.00 88.88 437 PRO A CA 1
ATOM 3465 C C . PRO A 1 437 ? 11.923 -0.208 -23.071 1.00 88.88 437 PRO A C 1
ATOM 3467 O O . PRO A 1 437 ? 12.601 0.207 -22.136 1.00 88.88 437 PRO A O 1
ATOM 3470 N N . VAL A 1 438 ? 11.226 -1.348 -22.976 1.00 91.88 438 VAL A N 1
ATOM 3471 C CA . VAL A 1 438 ? 11.215 -2.167 -21.748 1.00 91.88 438 VAL A CA 1
ATOM 3472 C C . VAL A 1 438 ? 12.582 -2.794 -21.474 1.00 91.88 438 VAL A C 1
ATOM 3474 O O . VAL A 1 438 ? 13.075 -2.727 -20.351 1.00 91.88 438 VAL A O 1
ATOM 3477 N N . LYS A 1 439 ? 13.226 -3.389 -22.486 1.00 91.31 439 LYS A N 1
ATOM 3478 C CA . LYS A 1 439 ? 14.586 -3.941 -22.360 1.00 91.31 439 LYS A CA 1
ATOM 3479 C C . LYS A 1 439 ? 15.601 -2.854 -22.041 1.00 91.31 439 LYS A C 1
ATOM 3481 O O . LYS A 1 439 ? 16.555 -3.105 -21.320 1.00 91.31 439 LYS A O 1
ATOM 3486 N N . PHE A 1 440 ? 15.428 -1.663 -22.602 1.00 90.94 440 PHE A N 1
ATOM 3487 C CA . PHE A 1 440 ? 16.241 -0.505 -22.267 1.00 90.94 440 PHE A CA 1
ATOM 3488 C C . PHE A 1 440 ? 16.072 -0.099 -20.797 1.00 90.94 440 PHE A C 1
ATOM 3490 O O . PHE A 1 440 ? 17.073 0.030 -20.103 1.00 90.94 440 PHE A O 1
ATOM 3497 N N . LEU A 1 441 ? 14.835 0.022 -20.306 1.00 91.56 441 LEU A N 1
ATOM 3498 C CA . LEU A 1 441 ? 14.563 0.374 -18.912 1.00 91.56 441 LEU A CA 1
ATOM 3499 C C . LEU A 1 441 ? 15.166 -0.651 -17.943 1.00 91.56 441 LEU A C 1
ATOM 3501 O O . LEU A 1 441 ? 15.891 -0.265 -17.037 1.00 91.56 441 LEU A O 1
ATOM 3505 N N . LYS A 1 442 ? 14.963 -1.950 -18.202 1.00 92.62 442 LYS A N 1
ATOM 3506 C CA . LYS A 1 442 ? 15.571 -3.036 -17.412 1.00 92.62 442 LYS A CA 1
ATOM 3507 C C . LYS A 1 442 ? 17.096 -2.965 -17.408 1.00 92.62 442 LYS A C 1
ATOM 3509 O O . LYS A 1 442 ? 17.715 -3.114 -16.369 1.00 92.62 442 LYS A O 1
ATOM 3514 N N . ARG A 1 443 ? 17.702 -2.680 -18.561 1.00 92.31 443 ARG A N 1
ATOM 3515 C CA . ARG A 1 443 ? 19.154 -2.511 -18.699 1.00 92.31 443 ARG A CA 1
ATOM 3516 C C . ARG A 1 443 ? 19.701 -1.320 -17.915 1.00 92.31 443 ARG A C 1
ATOM 3518 O O . ARG A 1 443 ? 20.809 -1.408 -17.400 1.00 92.31 443 ARG A O 1
ATOM 3525 N N . VAL A 1 444 ? 18.949 -0.220 -17.835 1.00 90.94 444 VAL A N 1
ATOM 3526 C CA . VAL A 1 444 ? 19.286 0.941 -16.994 1.00 90.94 444 VAL A CA 1
ATOM 3527 C C . VAL A 1 444 ? 19.095 0.612 -15.514 1.00 90.94 444 VAL A C 1
ATOM 3529 O O . VAL A 1 444 ? 19.931 0.983 -14.702 1.00 90.94 444 VAL A O 1
ATOM 3532 N N . GLU A 1 445 ? 18.038 -0.113 -15.158 1.00 92.44 445 GLU A N 1
ATOM 3533 C CA . GLU A 1 445 ? 17.787 -0.563 -13.787 1.00 92.44 445 GLU A CA 1
ATOM 3534 C C . GLU A 1 445 ? 18.887 -1.515 -13.294 1.00 92.44 445 GLU A C 1
ATOM 3536 O O . GLU A 1 445 ? 19.422 -1.316 -12.211 1.00 92.44 445 GLU A O 1
ATOM 3541 N N . GLU A 1 446 ? 19.318 -2.465 -14.128 1.00 91.69 446 GLU A N 1
ATOM 3542 C CA . GLU A 1 446 ? 20.417 -3.400 -13.848 1.00 91.69 446 GLU A CA 1
ATOM 3543 C C . GLU A 1 446 ? 21.767 -2.712 -13.596 1.00 91.69 446 GLU A C 1
ATOM 3545 O O . GLU A 1 446 ? 22.646 -3.309 -12.969 1.00 91.69 446 GLU A O 1
ATOM 3550 N N . THR A 1 447 ? 21.965 -1.469 -14.061 1.00 92.00 447 THR A N 1
ATOM 3551 C CA . THR A 1 447 ? 23.199 -0.734 -13.750 1.00 92.00 447 THR A CA 1
ATOM 3552 C C . THR A 1 447 ? 23.205 -0.157 -12.340 1.00 92.00 447 THR A C 1
ATOM 3554 O O . THR A 1 447 ? 24.254 0.312 -11.915 1.00 92.00 447 THR A O 1
ATOM 3557 N N . ASN A 1 448 ? 22.072 -0.165 -11.624 1.00 93.12 448 ASN A N 1
ATOM 3558 C CA . ASN A 1 448 ? 21.858 0.460 -10.315 1.00 93.12 448 ASN A CA 1
ATOM 3559 C C . ASN A 1 448 ? 22.495 1.860 -10.183 1.00 93.12 448 ASN A C 1
ATOM 3561 O O . ASN A 1 448 ? 23.012 2.220 -9.123 1.00 93.12 448 ASN A O 1
ATOM 3565 N N . VAL A 1 449 ? 22.506 2.657 -11.257 1.00 90.81 449 VAL A N 1
ATOM 3566 C CA . VAL A 1 449 ? 22.972 4.050 -11.224 1.00 90.81 449 VAL A CA 1
ATOM 3567 C C . VAL A 1 449 ? 21.768 4.964 -11.147 1.00 90.81 449 VAL A C 1
ATOM 3569 O O . VAL A 1 449 ? 20.935 4.966 -12.049 1.00 90.81 449 VAL A O 1
ATOM 3572 N N . LEU A 1 450 ? 21.715 5.812 -10.119 1.00 90.31 450 LEU A N 1
ATOM 3573 C CA . LEU A 1 450 ? 20.699 6.855 -10.038 1.00 90.31 450 LEU A CA 1
ATOM 3574 C C . LEU A 1 450 ? 20.947 7.922 -11.127 1.00 90.31 450 LEU A C 1
ATOM 3576 O O . LEU A 1 450 ? 21.988 8.597 -11.084 1.00 90.31 450 LEU A O 1
ATOM 3580 N N . PRO A 1 451 ? 20.010 8.138 -12.073 1.00 91.25 451 PRO A N 1
ATOM 3581 C CA . PRO A 1 451 ? 20.123 9.212 -13.047 1.00 91.25 451 PRO A CA 1
ATOM 3582 C C . PRO A 1 451 ? 20.138 10.566 -12.333 1.00 91.25 451 PRO A C 1
ATOM 3584 O O . PRO A 1 451 ? 19.313 10.846 -11.464 1.00 91.25 451 PRO A O 1
ATOM 3587 N N . ARG A 1 452 ? 21.075 11.436 -12.703 1.00 88.00 452 ARG A N 1
ATOM 3588 C CA . ARG A 1 452 ? 21.193 12.794 -12.164 1.00 88.00 452 ARG A CA 1
ATOM 3589 C C . ARG A 1 452 ? 20.842 13.815 -13.232 1.00 88.00 452 ARG A C 1
ATOM 3591 O O . ARG A 1 452 ? 21.330 13.739 -14.353 1.00 88.00 452 ARG A O 1
ATOM 3598 N N . ASN A 1 453 ? 20.073 14.831 -12.878 1.00 83.38 453 ASN A N 1
ATOM 3599 C CA . ASN A 1 453 ? 19.880 15.960 -13.783 1.00 83.38 453 ASN A CA 1
ATOM 3600 C C . ASN A 1 453 ? 21.147 16.812 -13.812 1.00 83.38 453 ASN A C 1
ATOM 3602 O O . ASN A 1 453 ? 21.831 16.966 -12.796 1.00 83.38 453 ASN A O 1
ATOM 3606 N N . ILE A 1 454 ? 21.469 17.359 -14.980 1.00 84.44 454 ILE A N 1
ATOM 3607 C CA . ILE A 1 454 ? 22.495 18.393 -15.082 1.00 84.44 454 ILE A CA 1
ATOM 3608 C C . ILE A 1 454 ? 21.937 19.634 -14.381 1.00 84.44 454 ILE A C 1
ATOM 3610 O O . ILE A 1 454 ? 20.876 20.126 -14.756 1.00 84.44 454 ILE A O 1
ATOM 3614 N N . THR A 1 455 ? 22.624 20.118 -13.346 1.00 80.31 455 THR A N 1
ATOM 3615 C CA . THR A 1 455 ? 22.258 21.363 -12.655 1.00 80.31 455 THR A CA 1
ATOM 3616 C C . THR A 1 455 ? 22.223 22.505 -13.663 1.00 80.31 455 THR A C 1
ATOM 3618 O O . THR A 1 455 ? 23.234 22.722 -14.333 1.00 80.31 455 THR A O 1
ATOM 3621 N N . LYS A 1 456 ? 21.099 23.230 -13.749 1.00 81.31 456 LYS A N 1
ATOM 3622 C CA . LYS A 1 456 ? 20.854 24.270 -14.771 1.00 81.31 456 LYS A CA 1
ATOM 3623 C C . LYS A 1 456 ? 20.795 23.751 -16.219 1.00 81.31 456 LYS A C 1
ATOM 3625 O O . LYS A 1 456 ? 21.012 24.509 -17.154 1.00 81.31 456 LYS A O 1
ATOM 3630 N N . GLY A 1 457 ? 20.563 22.456 -16.426 1.00 80.94 457 GLY A N 1
ATOM 3631 C CA . GLY A 1 457 ? 20.200 21.949 -17.750 1.00 80.94 457 GLY A CA 1
ATOM 3632 C C . GLY A 1 457 ? 18.757 22.320 -18.095 1.00 80.94 457 GLY A C 1
ATOM 3633 O O . GLY A 1 457 ? 17.953 22.525 -17.188 1.00 80.94 457 GLY A O 1
ATOM 3634 N N . GLU A 1 458 ? 18.403 22.313 -19.382 1.00 79.31 458 GLU A N 1
ATOM 3635 C CA . GLU A 1 458 ? 17.035 22.594 -19.866 1.00 79.31 458 GLU A CA 1
ATOM 3636 C C . GLU A 1 458 ? 15.967 21.801 -19.098 1.00 79.31 458 GLU A C 1
ATOM 3638 O O . GLU A 1 458 ? 14.901 22.317 -18.771 1.00 79.31 458 GLU A O 1
ATOM 3643 N N . TRP A 1 459 ? 16.268 20.546 -18.743 1.00 79.19 459 TRP A N 1
ATOM 3644 C CA . TRP A 1 459 ? 15.364 19.726 -17.943 1.00 79.19 459 TRP A CA 1
ATOM 3645 C C . TRP A 1 459 ? 15.179 20.241 -16.514 1.00 79.19 459 TRP A C 1
ATOM 3647 O O . TRP A 1 459 ? 14.054 20.362 -16.036 1.00 79.19 459 TRP A O 1
ATOM 3657 N N . ASP A 1 460 ? 16.280 20.570 -15.842 1.00 79.00 460 ASP A N 1
ATOM 3658 C CA . ASP A 1 460 ? 16.285 21.115 -14.482 1.00 79.00 460 ASP A CA 1
ATOM 3659 C C . ASP A 1 460 ? 15.632 22.504 -14.430 1.00 79.00 460 ASP A C 1
ATOM 3661 O O . ASP A 1 460 ? 15.038 22.892 -13.426 1.00 79.00 460 ASP A O 1
ATOM 3665 N N . GLU A 1 461 ? 15.716 23.265 -15.520 1.00 81.50 461 GLU A N 1
ATOM 3666 C CA . GLU A 1 461 ? 14.975 24.510 -15.705 1.00 81.50 461 GLU A CA 1
ATOM 3667 C C . GLU A 1 461 ? 13.489 24.248 -15.929 1.00 81.50 461 GLU A C 1
ATOM 3669 O O . GLU A 1 461 ? 12.681 24.912 -15.291 1.00 81.50 461 GLU A O 1
ATOM 3674 N N . SER A 1 462 ? 13.116 23.251 -16.739 1.00 75.31 462 SER A N 1
ATOM 3675 C CA . SER A 1 462 ? 11.716 22.898 -17.025 1.00 75.31 462 SER A CA 1
ATOM 3676 C C . SER A 1 462 ? 10.961 22.242 -15.857 1.00 75.31 462 SER A C 1
ATOM 3678 O O . SER A 1 462 ? 9.730 22.259 -15.844 1.00 75.31 462 SER A O 1
ATOM 3680 N N . LEU A 1 463 ? 11.668 21.732 -14.845 1.00 74.25 463 LEU A N 1
ATOM 3681 C CA . LEU A 1 463 ? 11.077 21.257 -13.586 1.00 74.25 463 LEU A CA 1
ATOM 3682 C C . LEU A 1 463 ? 10.791 22.396 -12.584 1.00 74.25 463 LEU A C 1
ATOM 3684 O O . LEU A 1 463 ? 10.065 22.186 -11.616 1.00 74.25 463 LEU A O 1
ATOM 3688 N N . GLY A 1 464 ? 11.320 23.601 -12.821 1.00 74.19 464 GLY A N 1
ATOM 3689 C CA . GLY A 1 464 ? 11.101 24.786 -11.985 1.00 74.19 464 GLY A CA 1
ATOM 3690 C C . GLY A 1 464 ? 11.969 24.816 -10.724 1.00 74.19 464 GLY A C 1
ATOM 3691 O O . GLY A 1 464 ? 12.837 23.969 -10.545 1.00 74.19 464 GLY A O 1
ATOM 3692 N N . GLU A 1 465 ? 11.760 25.815 -9.854 1.00 63.56 465 GLU A N 1
ATOM 3693 C CA . GLU A 1 465 ? 12.500 26.021 -8.590 1.00 63.56 465 GLU A CA 1
ATOM 3694 C C . GLU A 1 465 ? 12.068 25.093 -7.439 1.00 63.56 465 GLU A C 1
ATOM 3696 O O . GLU A 1 465 ? 12.778 25.022 -6.435 1.00 63.56 465 GLU A O 1
ATOM 3701 N N . ALA A 1 466 ? 10.996 24.304 -7.592 1.00 57.12 466 ALA A N 1
ATOM 3702 C CA . ALA A 1 466 ? 10.537 23.285 -6.626 1.00 57.12 466 ALA A CA 1
ATOM 3703 C C . ALA A 1 466 ? 11.508 22.075 -6.486 1.00 57.12 466 ALA A C 1
ATOM 3705 O O . ALA A 1 466 ? 11.138 20.965 -6.099 1.00 57.12 466 ALA A O 1
ATOM 3706 N N . ARG A 1 467 ? 12.789 22.308 -6.804 1.00 54.25 467 ARG A N 1
ATOM 3707 C CA . ARG A 1 467 ? 13.890 21.385 -7.118 1.00 54.25 467 ARG A CA 1
ATOM 3708 C C . ARG A 1 467 ? 14.278 20.408 -6.018 1.00 54.25 467 ARG A C 1
ATOM 3710 O O . ARG A 1 467 ? 14.979 19.437 -6.303 1.00 54.25 467 ARG A O 1
ATOM 3717 N N . THR A 1 468 ? 13.915 20.661 -4.769 1.00 51.75 468 THR A N 1
ATOM 3718 C CA . THR A 1 468 ? 14.551 19.989 -3.625 1.00 51.75 468 THR A CA 1
ATOM 3719 C C . THR A 1 468 ? 13.591 19.222 -2.729 1.00 51.75 468 THR A C 1
ATOM 3721 O O . THR A 1 468 ? 14.067 18.477 -1.878 1.00 51.75 468 THR A O 1
ATOM 3724 N N . GLN A 1 469 ? 12.275 19.342 -2.927 1.00 51.78 469 GLN A N 1
ATOM 3725 C CA . GLN A 1 469 ? 11.289 18.843 -1.961 1.00 51.78 469 GLN A CA 1
ATOM 3726 C C . GLN A 1 469 ? 10.367 17.728 -2.461 1.00 51.78 469 GLN A C 1
ATOM 3728 O O . GLN A 1 469 ? 9.618 17.191 -1.661 1.00 51.78 469 GLN A O 1
ATOM 3733 N N . TRP A 1 470 ? 10.506 17.227 -3.694 1.00 51.38 470 TRP A N 1
ATOM 3734 C CA . TRP A 1 470 ? 9.816 15.988 -4.125 1.00 51.38 470 TRP A CA 1
ATOM 3735 C C . TRP A 1 470 ? 10.294 14.704 -3.395 1.00 51.38 470 TRP A C 1
ATOM 3737 O O . TRP A 1 470 ? 10.035 13.587 -3.828 1.00 51.38 470 TRP A O 1
ATOM 3747 N N . LEU A 1 471 ? 11.001 14.871 -2.273 1.00 52.59 471 LEU A N 1
ATOM 3748 C CA . LEU A 1 471 ? 11.295 13.854 -1.268 1.00 52.59 471 LEU A CA 1
ATOM 3749 C C . LEU A 1 471 ? 10.144 13.647 -0.264 1.00 52.59 471 LEU A C 1
ATOM 3751 O O . LEU A 1 471 ? 10.307 12.845 0.646 1.00 52.59 471 LEU A O 1
ATOM 3755 N N . ILE A 1 472 ? 9.023 14.370 -0.381 1.00 46.75 472 ILE A N 1
ATOM 3756 C CA . ILE A 1 472 ? 7.948 14.338 0.628 1.00 46.75 472 ILE A CA 1
ATOM 3757 C C . ILE A 1 472 ? 7.181 12.998 0.647 1.00 46.75 472 ILE A C 1
ATOM 3759 O O . ILE A 1 472 ? 6.748 12.592 1.721 1.00 46.75 472 ILE A O 1
ATOM 3763 N N . ASP A 1 473 ? 7.113 12.253 -0.465 1.00 41.84 473 ASP A N 1
ATOM 3764 C CA . ASP A 1 473 ? 6.253 11.052 -0.526 1.00 41.84 473 ASP A CA 1
ATOM 3765 C C . ASP A 1 473 ? 7.026 9.724 -0.552 1.00 41.84 473 ASP A C 1
ATOM 3767 O O . ASP A 1 473 ? 6.449 8.660 -0.330 1.00 41.84 473 ASP A O 1
ATOM 3771 N N . SER A 1 474 ? 8.336 9.757 -0.814 1.00 46.25 474 SER A N 1
ATOM 3772 C CA . SER A 1 474 ? 9.171 8.560 -0.714 1.00 46.25 474 SER A CA 1
ATOM 3773 C C . SER A 1 474 ? 9.813 8.534 0.664 1.00 46.25 474 SER A C 1
ATOM 3775 O O . SER A 1 474 ? 10.826 9.192 0.897 1.00 46.25 474 SER A O 1
ATOM 3777 N N . GLU A 1 475 ? 9.250 7.728 1.565 1.00 46.44 475 GLU A N 1
ATOM 3778 C CA . GLU A 1 475 ? 9.804 7.418 2.896 1.00 46.44 475 GLU A CA 1
ATOM 3779 C C . GLU A 1 475 ? 11.268 6.912 2.858 1.00 46.44 475 GLU A C 1
ATOM 3781 O O . GLU A 1 475 ? 11.942 6.855 3.885 1.00 46.44 475 GLU A O 1
ATOM 3786 N N . PHE A 1 476 ? 11.779 6.588 1.665 1.00 42.94 476 PHE A N 1
ATOM 3787 C CA . PHE A 1 476 ? 13.129 6.092 1.401 1.00 42.94 476 PHE A CA 1
ATOM 3788 C C . PHE A 1 476 ? 14.095 7.128 0.818 1.00 42.94 476 PHE A C 1
ATOM 3790 O O . PHE A 1 476 ? 15.264 6.810 0.594 1.00 42.94 476 PHE A O 1
ATOM 3797 N N . ALA A 1 477 ? 13.646 8.343 0.513 1.00 49.84 477 ALA A N 1
ATOM 3798 C CA . ALA A 1 477 ? 14.520 9.326 -0.099 1.00 49.84 477 ALA A CA 1
ATOM 3799 C C . ALA A 1 477 ? 15.342 10.044 0.988 1.00 49.84 477 ALA A C 1
ATOM 3801 O O . ALA A 1 477 ? 14.807 10.737 1.853 1.00 49.84 477 ALA A O 1
ATOM 3802 N N . GLU A 1 478 ? 16.668 9.885 0.942 1.00 43.25 478 GLU A N 1
ATOM 3803 C CA . GLU A 1 478 ? 17.591 10.660 1.770 1.00 43.25 478 GLU A CA 1
ATOM 3804 C C . GLU A 1 478 ? 17.363 12.144 1.476 1.00 43.25 478 GLU A C 1
ATOM 3806 O O . GLU A 1 478 ? 17.705 12.627 0.393 1.00 43.25 478 GLU A O 1
ATOM 3811 N N . HIS A 1 479 ? 16.765 12.878 2.422 1.00 48.16 479 HIS A N 1
ATOM 3812 C CA . HIS A 1 479 ? 16.786 14.334 2.402 1.00 48.16 479 HIS A CA 1
ATOM 3813 C C . HIS A 1 479 ? 18.213 14.766 2.084 1.00 48.16 479 HIS A C 1
ATOM 3815 O O . HIS A 1 479 ? 19.110 14.603 2.912 1.00 48.16 479 HIS A O 1
ATOM 3821 N N . ASN A 1 480 ? 18.412 15.329 0.887 1.00 43.88 480 ASN A N 1
ATOM 3822 C CA . ASN A 1 480 ? 19.565 16.158 0.574 1.00 43.88 480 ASN A CA 1
ATOM 3823 C C . ASN A 1 480 ? 19.459 17.402 1.464 1.00 43.88 480 ASN A C 1
ATOM 3825 O O . ASN A 1 480 ? 19.190 18.508 1.004 1.00 43.88 480 ASN A O 1
ATOM 3829 N N . TYR A 1 481 ? 19.672 17.211 2.765 1.00 43.31 481 TYR A N 1
ATOM 3830 C CA . TYR A 1 481 ? 20.318 18.193 3.590 1.00 43.31 481 TYR A CA 1
ATOM 3831 C C . TYR A 1 481 ? 21.627 18.479 2.861 1.00 43.31 481 TYR A C 1
ATOM 3833 O O . TYR A 1 481 ? 22.612 17.767 3.021 1.00 43.31 481 TYR A O 1
ATOM 3841 N N . SER A 1 482 ? 21.673 19.555 2.078 1.00 39.66 482 SER A N 1
ATOM 3842 C CA . SER A 1 482 ? 22.812 20.433 2.278 1.00 39.66 482 SER A CA 1
ATOM 3843 C C . SER A 1 482 ? 22.784 20.715 3.777 1.00 39.66 482 SER A C 1
ATOM 3845 O O . SER A 1 482 ? 21.804 21.315 4.236 1.00 39.66 482 SER A O 1
ATOM 3847 N N . PRO A 1 483 ? 23.730 20.213 4.584 1.00 40.09 483 PRO A N 1
ATOM 3848 C CA . PRO A 1 483 ? 23.779 20.656 5.948 1.00 40.09 483 PRO A CA 1
ATOM 3849 C C . PRO A 1 483 ? 24.124 22.139 5.836 1.00 40.09 483 PRO A C 1
ATOM 3851 O O . PRO A 1 483 ? 25.287 22.516 5.746 1.00 40.09 483 PRO A O 1
ATOM 3854 N N . GLN A 1 484 ? 23.120 23.008 5.918 1.00 43.09 484 GLN A N 1
ATOM 3855 C CA . GLN A 1 484 ? 23.292 24.090 6.860 1.00 43.09 484 GLN A CA 1
ATOM 3856 C C . GLN A 1 484 ? 23.478 23.367 8.189 1.00 43.09 484 GLN A C 1
ATOM 3858 O O . GLN A 1 484 ? 22.518 22.991 8.858 1.00 43.09 484 GLN A O 1
ATOM 3863 N N . ARG A 1 485 ? 24.739 23.015 8.479 1.00 41.72 485 ARG A N 1
ATOM 3864 C CA . ARG A 1 485 ? 25.186 22.689 9.818 1.00 41.72 485 ARG A CA 1
ATOM 3865 C C . ARG A 1 485 ? 24.665 23.863 10.633 1.00 41.72 485 ARG A C 1
ATOM 3867 O O . ARG A 1 485 ? 25.247 24.939 10.602 1.00 41.72 485 ARG A O 1
ATOM 3874 N N . GLN A 1 486 ? 23.559 23.670 11.346 1.00 48.62 486 GLN A N 1
ATOM 3875 C CA . GLN A 1 486 ? 23.503 24.260 12.665 1.00 48.62 486 GLN A CA 1
ATOM 3876 C C . GLN A 1 486 ? 24.712 23.643 13.348 1.00 48.62 486 GLN A C 1
ATOM 3878 O O . GLN A 1 486 ? 24.713 22.453 13.669 1.00 48.62 486 GLN A O 1
ATOM 3883 N N . GLU A 1 487 ? 25.803 24.403 13.380 1.00 45.09 487 GLU A N 1
ATOM 3884 C CA . GLU A 1 487 ? 26.948 24.100 14.209 1.00 45.09 487 GLU A CA 1
ATOM 3885 C C . GLU A 1 487 ? 26.392 24.047 15.621 1.00 45.09 487 GLU A C 1
ATOM 3887 O O . GLU A 1 487 ? 26.204 25.066 16.276 1.00 45.09 487 GLU A O 1
ATOM 3892 N N . VAL A 1 488 ? 25.994 22.850 16.050 1.00 53.50 488 VAL A N 1
ATOM 3893 C CA . VAL A 1 488 ? 25.704 22.611 17.450 1.00 53.50 488 VAL A CA 1
ATOM 3894 C C . VAL A 1 488 ? 27.042 22.894 18.126 1.00 53.50 488 VAL A C 1
ATOM 3896 O O . VAL A 1 488 ? 28.006 22.198 17.789 1.00 53.50 488 VAL A O 1
ATOM 3899 N N . PRO A 1 489 ? 27.142 23.927 18.982 1.00 58.44 489 PRO A N 1
ATOM 3900 C CA . PRO A 1 489 ? 28.406 24.317 19.586 1.00 58.44 489 PRO A CA 1
ATOM 3901 C C . PRO A 1 489 ? 29.078 23.079 20.181 1.00 58.44 489 PRO A C 1
ATOM 3903 O O . PRO A 1 489 ? 28.407 22.285 20.848 1.00 58.44 489 PRO A O 1
ATOM 3906 N N . TYR A 1 490 ? 30.369 22.877 19.900 1.00 57.84 490 TYR A N 1
ATOM 3907 C CA . TYR A 1 490 ? 31.107 21.665 20.291 1.00 57.84 490 TYR A CA 1
ATOM 3908 C C . TYR A 1 490 ? 30.961 21.346 21.795 1.00 57.84 490 TYR A C 1
ATOM 3910 O O . TYR A 1 490 ? 30.891 20.178 22.179 1.00 57.84 490 TYR A O 1
ATOM 3918 N N . ASP A 1 491 ? 30.771 22.370 22.628 1.00 62.91 491 ASP A N 1
ATOM 3919 C CA . ASP A 1 491 ? 30.565 22.259 24.077 1.00 62.91 491 ASP A CA 1
ATOM 3920 C C . ASP A 1 491 ? 29.284 21.500 24.477 1.00 62.91 491 ASP A C 1
ATOM 3922 O O . ASP A 1 491 ? 29.208 20.906 25.556 1.00 62.91 491 ASP A O 1
ATOM 3926 N N . ALA A 1 492 ? 28.269 21.461 23.608 1.00 57.72 492 ALA A N 1
ATOM 3927 C CA . ALA A 1 492 ? 27.014 20.754 23.866 1.00 57.72 492 ALA A CA 1
ATOM 3928 C C . ALA A 1 492 ? 27.096 19.245 23.567 1.00 57.72 492 ALA A C 1
ATOM 3930 O O . ALA A 1 492 ? 26.268 18.474 24.064 1.00 57.72 492 ALA A O 1
ATOM 3931 N N . GLN A 1 493 ? 28.091 18.797 22.793 1.00 59.03 493 GLN A N 1
ATOM 3932 C CA . GLN A 1 493 ? 28.249 17.385 22.424 1.00 59.03 493 GLN A CA 1
ATOM 3933 C C . GLN A 1 493 ? 28.887 16.550 23.549 1.00 59.03 493 GLN A C 1
ATOM 3935 O O . GLN A 1 493 ? 28.640 15.349 23.632 1.00 59.03 493 GLN A O 1
ATOM 3940 N N . GLY A 1 494 ? 29.619 17.182 24.476 1.00 56.19 494 GLY A N 1
ATOM 3941 C CA . GLY A 1 494 ? 30.273 16.510 25.608 1.00 56.19 494 GLY A CA 1
ATOM 3942 C C . GLY A 1 494 ? 29.392 16.259 26.841 1.00 56.19 494 GLY A C 1
ATOM 3943 O O . GLY A 1 494 ? 29.768 15.473 27.705 1.00 56.19 494 GLY A O 1
ATOM 3944 N N . ARG A 1 495 ? 28.211 16.890 26.950 1.00 57.31 495 ARG A N 1
ATOM 3945 C CA . ARG A 1 495 ? 27.339 16.770 28.143 1.00 57.31 495 ARG A CA 1
ATOM 3946 C C . ARG A 1 495 ? 26.315 15.636 28.077 1.00 57.31 495 ARG A C 1
ATOM 3948 O O . ARG A 1 495 ? 25.653 15.347 29.071 1.00 57.31 495 ARG A O 1
ATOM 3955 N N . ARG A 1 496 ? 26.161 14.981 26.925 1.00 53.03 496 ARG A N 1
ATOM 3956 C CA . ARG A 1 496 ? 25.267 13.826 26.780 1.00 53.03 496 ARG A CA 1
ATOM 3957 C C . ARG A 1 496 ? 26.067 12.563 27.082 1.00 53.03 496 ARG A C 1
ATOM 3959 O O . ARG A 1 496 ? 26.793 12.068 26.229 1.00 53.03 496 ARG A O 1
ATOM 3966 N N . GLY A 1 497 ? 25.959 12.085 28.322 1.00 55.97 497 GLY A N 1
ATOM 3967 C CA . GLY A 1 497 ? 26.634 10.872 28.788 1.00 55.97 497 GLY A CA 1
ATOM 3968 C C . GLY A 1 497 ? 26.333 9.622 27.934 1.00 55.97 497 GLY A C 1
ATOM 3969 O O . GLY A 1 497 ? 25.471 9.662 27.050 1.00 55.97 497 GLY A O 1
ATOM 3970 N N . PRO A 1 498 ? 27.001 8.486 28.209 1.00 48.62 498 PRO A N 1
ATOM 3971 C CA . PRO A 1 498 ? 27.059 7.286 27.354 1.00 48.62 498 PRO A CA 1
ATOM 3972 C C . PRO A 1 498 ? 25.741 6.496 27.143 1.00 48.62 498 PRO A C 1
ATOM 3974 O O . PRO A 1 498 ? 25.772 5.345 26.725 1.00 48.62 498 PRO A O 1
ATOM 3977 N N . GLY A 1 499 ? 24.574 7.112 27.356 1.00 57.12 499 GLY A N 1
ATOM 3978 C CA . GLY A 1 499 ? 23.247 6.609 26.967 1.00 57.12 499 GLY A CA 1
ATOM 3979 C C . GLY A 1 499 ? 22.450 7.555 26.051 1.00 57.12 499 GLY A C 1
ATOM 3980 O O . GLY A 1 499 ? 21.337 7.229 25.652 1.00 57.12 499 GLY A O 1
ATOM 3981 N N . GLY A 1 500 ? 22.992 8.728 25.698 1.00 50.94 500 GLY A N 1
ATOM 3982 C CA . GLY A 1 500 ? 22.284 9.754 24.917 1.00 50.94 500 GLY A CA 1
ATOM 3983 C C . GLY A 1 500 ? 22.287 9.554 23.397 1.00 50.94 500 GLY A C 1
ATOM 3984 O O . GLY A 1 500 ? 21.561 10.257 22.697 1.00 50.94 500 GLY A O 1
ATOM 3985 N N . TYR A 1 501 ? 23.071 8.602 22.881 1.00 53.22 501 TYR A N 1
ATOM 3986 C CA . TYR A 1 501 ? 23.247 8.363 21.440 1.00 53.22 501 TYR A CA 1
ATOM 3987 C C . TYR A 1 501 ? 22.117 7.539 20.788 1.00 53.22 501 TYR A C 1
ATOM 3989 O O . TYR A 1 501 ? 22.158 7.294 19.587 1.00 53.22 501 TYR A O 1
ATOM 3997 N N . GLY A 1 502 ? 21.088 7.153 21.555 1.00 51.19 502 GLY A N 1
ATOM 3998 C CA . GLY A 1 502 ? 19.897 6.444 21.063 1.00 51.19 502 GLY A CA 1
ATOM 3999 C C . GLY A 1 502 ? 18.560 7.087 21.448 1.00 51.19 502 GLY A C 1
ATOM 4000 O O . GLY A 1 502 ? 17.507 6.530 21.143 1.00 51.19 502 GLY A O 1
ATOM 4001 N N . ALA A 1 503 ? 18.566 8.247 22.118 1.00 49.84 503 ALA A N 1
ATOM 4002 C CA . ALA A 1 503 ? 17.329 8.975 22.380 1.00 49.84 503 ALA A CA 1
ATOM 4003 C C . ALA A 1 503 ? 16.755 9.434 21.036 1.00 49.84 503 ALA A C 1
ATOM 4005 O O . ALA A 1 503 ? 17.446 10.129 20.287 1.00 49.84 503 ALA A O 1
ATOM 4006 N N . LYS A 1 504 ? 15.518 9.003 20.733 1.00 47.00 504 LYS A N 1
ATOM 4007 C CA . LYS A 1 504 ? 14.759 9.387 19.535 1.00 47.00 504 LYS A CA 1
ATOM 4008 C C . LYS A 1 504 ? 15.046 10.854 19.245 1.00 47.00 504 LYS A C 1
ATOM 4010 O O . LYS A 1 504 ? 14.781 11.704 20.098 1.00 47.00 504 LYS A O 1
ATOM 4015 N N . ARG A 1 505 ? 15.642 11.129 18.078 1.00 48.03 505 ARG A N 1
ATOM 4016 C CA . ARG A 1 505 ? 15.796 12.494 17.565 1.00 48.03 505 ARG A CA 1
ATOM 4017 C C . ARG A 1 505 ? 14.431 13.151 17.796 1.00 48.03 505 ARG A C 1
ATOM 4019 O O . ARG A 1 505 ? 13.449 12.550 17.349 1.00 48.03 505 ARG A O 1
ATOM 4026 N N . PRO A 1 506 ? 14.320 14.260 18.558 1.00 51.53 506 PRO A N 1
ATOM 4027 C CA . PRO A 1 506 ? 13.034 14.930 18.662 1.00 51.53 506 PRO A CA 1
ATOM 4028 C C . PRO A 1 506 ? 12.558 15.118 17.219 1.00 51.53 506 PRO A C 1
ATOM 4030 O O . PRO A 1 506 ? 13.397 15.503 16.388 1.00 51.53 506 PRO A O 1
ATOM 4033 N N . PRO A 1 507 ? 11.305 14.738 16.884 1.00 47.72 507 PRO A N 1
ATOM 4034 C CA . PRO A 1 507 ? 10.782 14.983 15.546 1.00 47.72 507 PRO A CA 1
ATOM 4035 C C . PRO A 1 507 ? 11.141 16.430 15.228 1.00 47.72 507 PRO A C 1
ATOM 4037 O O . PRO A 1 507 ? 10.990 17.252 16.142 1.00 47.72 507 PRO A O 1
ATOM 4040 N N . PRO A 1 508 ? 11.756 16.705 14.058 1.00 46.88 508 PRO A N 1
ATOM 4041 C CA . PRO A 1 508 ? 12.309 18.016 13.751 1.00 46.88 508 PRO A CA 1
ATOM 4042 C C . PRO A 1 508 ? 11.264 19.025 14.179 1.00 46.88 508 PRO A C 1
ATOM 4044 O O . PRO A 1 508 ? 10.152 18.996 13.651 1.00 46.88 508 PRO A O 1
ATOM 4047 N N . GLN A 1 509 ? 11.573 19.784 15.240 1.00 43.88 509 GLN A N 1
ATOM 4048 C CA . GLN A 1 509 ? 10.649 20.780 15.755 1.00 43.88 509 GLN A CA 1
ATOM 4049 C C . GLN A 1 509 ? 10.289 21.586 14.527 1.00 43.88 509 GLN A C 1
ATOM 4051 O O . GLN A 1 509 ? 11.195 22.080 13.854 1.00 43.88 509 GLN A O 1
ATOM 4056 N N . THR A 1 510 ? 9.010 21.568 14.164 1.00 41.78 510 THR A N 1
ATOM 4057 C CA . THR A 1 510 ? 8.481 22.297 13.024 1.00 41.78 510 THR A CA 1
ATOM 4058 C C . THR A 1 510 ? 8.867 23.745 13.260 1.00 41.78 510 THR A C 1
ATOM 4060 O O . THR A 1 510 ? 8.206 24.445 14.027 1.00 41.78 510 THR A O 1
ATOM 4063 N N . LEU A 1 511 ? 10.015 24.148 12.706 1.00 41.81 511 LEU A N 1
ATOM 4064 C CA . LEU A 1 511 ? 10.496 25.516 12.710 1.00 41.81 511 LEU A CA 1
ATOM 4065 C C . LEU A 1 511 ? 9.309 26.331 12.230 1.00 41.81 511 LEU A C 1
ATOM 4067 O O . LEU A 1 511 ? 8.758 26.021 11.175 1.00 41.81 511 LEU A O 1
ATOM 4071 N N . ASN A 1 512 ? 8.873 27.247 13.091 1.00 43.00 512 ASN A N 1
ATOM 4072 C CA . ASN A 1 512 ? 7.642 28.017 12.998 1.00 43.00 512 ASN A CA 1
ATOM 4073 C C . ASN A 1 512 ? 7.059 28.084 11.570 1.00 43.00 512 ASN A C 1
ATOM 4075 O O . ASN A 1 512 ? 7.732 28.600 10.670 1.00 43.00 512 ASN A O 1
ATOM 4079 N N . PRO A 1 513 ? 5.800 27.656 11.346 1.00 47.84 513 PRO A N 1
ATOM 4080 C CA . PRO A 1 513 ? 5.153 27.746 10.035 1.00 47.84 513 PRO A CA 1
ATOM 4081 C C . PRO A 1 513 ? 5.045 29.185 9.486 1.00 47.84 513 PRO A C 1
ATOM 4083 O O . PRO A 1 513 ? 4.640 29.379 8.346 1.00 47.84 513 PRO A O 1
ATOM 4086 N N . SER A 1 514 ? 5.446 30.207 10.246 1.00 47.31 514 SER A N 1
ATOM 4087 C CA . SER A 1 514 ? 5.356 31.616 9.865 1.00 47.31 514 SER A CA 1
ATOM 4088 C C . SER A 1 514 ? 6.432 32.126 8.892 1.00 47.31 514 SER A C 1
ATOM 4090 O O . SER A 1 514 ? 6.282 33.239 8.397 1.00 47.31 514 SER A O 1
ATOM 4092 N N . LEU A 1 515 ? 7.490 31.363 8.572 1.00 49.41 515 LEU A N 1
ATOM 4093 C CA . LEU A 1 515 ? 8.519 31.810 7.604 1.00 49.41 515 LEU A CA 1
ATOM 4094 C C . LEU A 1 515 ? 8.956 30.773 6.552 1.00 49.41 515 LEU A C 1
ATOM 4096 O O . LEU A 1 515 ? 9.702 31.127 5.642 1.00 49.41 515 LEU A O 1
ATOM 4100 N N . GLY A 1 516 ? 8.501 29.518 6.648 1.00 46.44 516 GLY A N 1
ATOM 4101 C CA . GLY A 1 516 ? 8.904 28.431 5.739 1.00 46.44 516 GLY A CA 1
ATOM 4102 C C . GLY A 1 516 ? 7.788 27.823 4.880 1.00 46.44 516 GLY A C 1
ATOM 4103 O O . GLY A 1 516 ? 8.085 27.035 3.986 1.00 46.44 516 GLY A O 1
ATOM 4104 N N . VAL A 1 517 ? 6.518 28.175 5.118 1.00 52.66 517 VAL A N 1
ATOM 4105 C CA . VAL A 1 517 ? 5.355 27.588 4.410 1.00 52.66 517 VAL A CA 1
ATOM 4106 C C . VAL A 1 517 ? 5.180 28.151 2.991 1.00 52.66 517 VAL A C 1
ATOM 4108 O O . VAL A 1 517 ? 4.513 27.547 2.157 1.00 52.66 517 VAL A O 1
ATOM 4111 N N . ASP A 1 518 ? 5.866 29.244 2.653 1.00 54.91 518 ASP A N 1
ATOM 4112 C CA . ASP A 1 518 ? 5.810 29.848 1.313 1.00 54.91 518 ASP A CA 1
ATOM 4113 C C . ASP A 1 518 ? 6.467 29.002 0.210 1.00 54.91 518 ASP A C 1
ATOM 4115 O O . ASP A 1 518 ? 6.319 29.312 -0.971 1.00 54.91 518 ASP A O 1
ATOM 4119 N N . GLY A 1 519 ? 7.220 27.957 0.576 1.00 55.00 519 GLY A N 1
ATOM 4120 C CA . GLY A 1 519 ? 7.995 27.144 -0.366 1.00 55.00 519 GLY A CA 1
ATOM 4121 C C . GLY A 1 519 ? 7.172 26.185 -1.232 1.00 55.00 519 GLY A C 1
ATOM 4122 O O . GLY A 1 519 ? 7.647 25.795 -2.294 1.00 55.00 519 GLY A O 1
ATOM 4123 N N . ASN A 1 520 ? 5.946 25.843 -0.820 1.00 57.78 520 ASN A N 1
ATOM 4124 C CA . ASN A 1 520 ? 5.102 24.848 -1.501 1.00 57.78 520 ASN A CA 1
ATOM 4125 C C . ASN A 1 520 ? 3.914 25.449 -2.258 1.00 57.78 520 ASN A C 1
ATOM 4127 O O . ASN A 1 520 ? 2.960 24.751 -2.599 1.00 57.78 520 ASN A O 1
ATOM 4131 N N . LEU A 1 521 ? 3.952 26.746 -2.543 1.00 64.81 521 LEU A N 1
ATOM 4132 C CA . LEU A 1 521 ? 2.975 27.353 -3.433 1.00 64.81 521 LEU A CA 1
ATOM 4133 C C . LEU A 1 521 ? 3.297 26.922 -4.869 1.00 64.81 521 LEU A C 1
ATOM 4135 O O . LEU A 1 521 ? 4.236 27.441 -5.473 1.00 64.81 521 LEU A O 1
ATOM 4139 N N . SER A 1 522 ? 2.549 25.937 -5.384 1.00 63.91 522 SER A N 1
ATOM 4140 C CA . SER A 1 522 ? 2.713 25.409 -6.744 1.00 63.91 522 SER A CA 1
ATOM 4141 C C . SER A 1 522 ? 2.571 26.546 -7.755 1.00 63.91 522 SER A C 1
ATOM 4143 O O . SER A 1 522 ? 1.483 27.076 -7.977 1.00 63.91 522 SER A O 1
ATOM 4145 N N . GLN A 1 523 ? 3.693 26.969 -8.329 1.00 70.25 523 GLN A N 1
ATOM 4146 C CA . GLN A 1 523 ? 3.717 27.946 -9.406 1.00 70.25 523 GLN A CA 1
ATOM 4147 C C . GLN A 1 523 ? 3.922 27.239 -10.728 1.00 70.25 523 GLN A C 1
ATOM 4149 O O . GLN A 1 523 ? 4.741 26.326 -10.847 1.00 70.25 523 GLN A O 1
ATOM 4154 N N . ILE A 1 524 ? 3.217 27.731 -11.743 1.00 79.50 524 ILE A N 1
ATOM 4155 C CA . ILE A 1 524 ? 3.461 27.332 -13.122 1.00 79.50 524 ILE A CA 1
ATOM 4156 C C . ILE A 1 524 ? 4.910 27.672 -13.451 1.00 79.50 524 ILE A C 1
ATOM 4158 O O . ILE A 1 524 ? 5.353 28.812 -13.298 1.00 79.50 524 ILE A O 1
ATOM 4162 N N . ASN A 1 525 ? 5.650 26.676 -13.926 1.00 78.19 525 ASN A N 1
ATOM 4163 C CA . ASN A 1 525 ? 7.022 26.901 -14.313 1.00 78.19 525 ASN A CA 1
ATOM 4164 C C . ASN A 1 525 ? 7.097 27.700 -15.622 1.00 78.19 525 ASN A C 1
ATOM 4166 O O . ASN A 1 525 ? 6.873 27.169 -16.710 1.00 78.19 525 ASN A O 1
ATOM 4170 N N . VAL A 1 526 ? 7.437 28.982 -15.503 1.00 82.56 526 VAL A N 1
ATOM 4171 C CA . VAL A 1 526 ? 7.472 29.935 -16.618 1.00 82.56 526 VAL A CA 1
ATOM 4172 C C . VAL A 1 526 ? 8.453 29.510 -17.713 1.00 82.56 526 VAL A C 1
ATOM 4174 O O . VAL A 1 526 ? 8.140 29.654 -18.892 1.00 82.56 526 VAL A O 1
ATOM 4177 N N . SER A 1 527 ? 9.599 28.924 -17.352 1.00 78.31 527 SER A N 1
ATOM 4178 C CA . SER A 1 527 ? 10.609 28.471 -18.322 1.00 78.31 527 SER A CA 1
ATOM 4179 C C . SER A 1 527 ? 10.150 27.267 -19.153 1.00 78.31 527 SER A C 1
ATOM 4181 O O . SER A 1 527 ? 10.689 27.020 -20.230 1.00 78.31 527 SER A O 1
ATOM 4183 N N . ALA A 1 528 ? 9.150 26.516 -18.681 1.00 74.88 528 ALA A N 1
ATOM 4184 C CA . ALA A 1 528 ? 8.612 25.360 -19.394 1.00 74.88 528 ALA A CA 1
ATOM 4185 C C . ALA A 1 528 ? 7.540 25.735 -20.435 1.00 74.88 528 ALA A C 1
ATOM 4187 O O . ALA A 1 528 ? 7.194 24.906 -21.286 1.00 74.88 528 ALA A O 1
ATOM 4188 N N . LEU A 1 529 ? 7.000 26.957 -20.378 1.00 78.12 529 LEU A N 1
ATOM 4189 C CA . LEU A 1 529 ? 5.957 27.419 -21.293 1.00 78.12 529 LEU A CA 1
ATOM 4190 C C . LEU A 1 529 ? 6.535 27.678 -22.690 1.00 78.12 529 LEU A C 1
ATOM 4192 O O . LEU A 1 529 ? 7.629 28.216 -22.846 1.00 78.12 529 LEU A O 1
ATOM 4196 N N . SER A 1 530 ? 5.792 27.314 -23.739 1.00 82.19 530 SER A N 1
ATOM 4197 C CA . SER A 1 530 ? 6.105 27.817 -25.084 1.00 82.19 530 SER A CA 1
ATOM 4198 C C . SER A 1 530 ? 5.888 29.333 -25.153 1.00 82.19 530 SER A C 1
ATOM 4200 O O . SER A 1 530 ? 5.125 29.874 -24.358 1.00 82.19 530 SER A O 1
ATOM 4202 N N . SER A 1 531 ? 6.488 30.023 -26.128 1.00 86.56 531 SER A N 1
ATOM 4203 C CA . SER A 1 531 ? 6.305 31.476 -26.311 1.00 86.56 531 SER A CA 1
ATOM 4204 C C . SER A 1 531 ? 4.826 31.887 -26.341 1.00 86.56 531 SER A C 1
ATOM 4206 O O . SER A 1 531 ? 4.411 32.766 -25.594 1.00 86.56 531 SER A O 1
ATOM 4208 N N . GLN A 1 532 ? 3.996 31.167 -27.099 1.00 87.69 532 GLN A N 1
ATOM 4209 C CA . GLN A 1 532 ? 2.549 31.409 -27.155 1.00 87.69 532 GLN A CA 1
ATOM 4210 C C . GLN A 1 532 ? 1.835 31.129 -25.823 1.00 87.69 532 GLN A C 1
ATOM 4212 O O . GLN A 1 532 ? 0.882 31.815 -25.459 1.00 87.69 532 GLN A O 1
ATOM 4217 N N . GLN A 1 533 ? 2.253 30.095 -25.087 1.00 82.31 533 GLN A N 1
ATOM 4218 C CA . GLN A 1 533 ? 1.684 29.799 -23.769 1.00 82.31 533 GLN A CA 1
ATOM 4219 C C . GLN A 1 533 ? 2.087 30.853 -22.743 1.00 82.31 533 GLN A C 1
ATOM 4221 O O . GLN A 1 533 ? 1.272 31.219 -21.901 1.00 82.31 533 GLN A O 1
ATOM 4226 N N . PHE A 1 534 ? 3.317 31.350 -22.835 1.00 89.12 534 PHE A N 1
ATOM 4227 C CA . PHE A 1 534 ? 3.821 32.425 -22.006 1.00 89.12 534 PHE A CA 1
ATOM 4228 C C . PHE A 1 534 ? 3.052 33.724 -22.264 1.00 89.12 534 PHE A C 1
ATOM 4230 O O . PHE A 1 534 ? 2.612 34.351 -21.311 1.00 89.12 534 PHE A O 1
ATOM 4237 N N . GLU A 1 535 ? 2.765 34.078 -23.519 1.00 90.88 535 GLU A N 1
ATOM 4238 C CA . GLU A 1 535 ? 1.914 35.233 -23.849 1.00 90.88 535 GLU A CA 1
ATOM 4239 C C . GLU A 1 535 ? 0.496 35.105 -23.276 1.00 90.88 535 GLU A C 1
ATOM 4241 O O . GLU A 1 535 ? -0.015 36.044 -22.667 1.00 90.88 535 GLU A O 1
ATOM 4246 N N . ARG A 1 536 ? -0.125 33.924 -23.394 1.00 89.50 536 ARG A N 1
ATOM 4247 C CA . ARG A 1 536 ? -1.436 33.644 -22.775 1.00 89.50 536 ARG A CA 1
ATOM 4248 C C . ARG A 1 536 ? -1.384 33.674 -21.250 1.00 89.50 536 ARG A C 1
ATOM 4250 O O . ARG A 1 536 ? -2.366 34.008 -20.596 1.00 89.50 536 ARG A O 1
ATOM 4257 N N . TYR A 1 537 ? -0.262 33.271 -20.667 1.00 88.38 537 TYR A N 1
ATOM 4258 C CA . TYR A 1 537 ? -0.046 33.367 -19.231 1.00 88.38 537 TYR A CA 1
ATOM 4259 C C . TYR A 1 537 ? 0.110 34.832 -18.803 1.00 88.38 537 TYR A C 1
ATOM 4261 O O . TYR A 1 537 ? -0.514 35.248 -17.833 1.00 88.38 537 TYR A O 1
ATOM 4269 N N . LEU A 1 538 ? 0.839 35.645 -19.574 1.00 92.00 538 LEU A N 1
ATOM 4270 C CA . LEU A 1 538 ? 0.971 37.083 -19.344 1.00 92.00 538 LEU A CA 1
ATOM 4271 C C . LEU A 1 538 ? -0.361 37.824 -19.477 1.00 92.00 538 LEU A C 1
ATOM 4273 O O . LEU A 1 538 ? -0.620 38.714 -18.673 1.00 92.00 538 LEU A O 1
ATOM 4277 N N . SER A 1 539 ? -1.214 37.471 -20.445 1.00 91.88 539 SER A N 1
ATOM 4278 C CA . SER A 1 539 ? -2.547 38.079 -20.550 1.00 91.88 539 SER A CA 1
ATOM 4279 C C . SER A 1 539 ? -3.373 37.791 -19.295 1.00 91.88 539 SER A C 1
ATOM 4281 O O . SER A 1 539 ? -3.877 38.722 -18.681 1.00 91.88 539 SER A O 1
ATOM 4283 N N . LYS A 1 540 ? -3.375 36.536 -18.821 1.00 89.94 540 LYS A N 1
ATOM 4284 C CA . LYS A 1 540 ? -4.032 36.164 -17.556 1.00 89.94 540 LYS A CA 1
ATOM 4285 C C . LYS A 1 540 ? -3.455 36.903 -16.346 1.00 89.94 540 LYS A C 1
ATOM 4287 O O . LYS A 1 540 ? -4.202 37.290 -15.459 1.00 89.94 540 LYS A O 1
ATOM 4292 N N . LEU A 1 541 ? -2.137 37.105 -16.290 1.00 90.25 541 LEU A N 1
ATOM 4293 C CA . LEU A 1 541 ? -1.513 37.876 -15.210 1.00 90.25 541 LEU A CA 1
ATOM 4294 C C . LEU A 1 541 ? -1.907 39.357 -15.244 1.00 90.25 541 LEU A C 1
ATOM 4296 O O . LEU A 1 541 ? -2.051 39.961 -14.184 1.00 90.25 541 LEU A O 1
ATOM 4300 N N . ARG A 1 542 ? -2.095 39.942 -16.434 1.00 92.31 542 ARG A N 1
ATOM 4301 C CA . ARG A 1 542 ? -2.592 41.319 -16.579 1.00 92.31 542 ARG A CA 1
ATOM 4302 C C . ARG A 1 542 ? -4.030 41.444 -16.086 1.00 92.31 542 ARG A C 1
ATOM 4304 O O . ARG A 1 542 ? -4.325 42.401 -15.378 1.00 92.31 542 ARG A O 1
ATOM 4311 N N . ASP A 1 543 ? -4.868 40.453 -16.373 1.00 92.50 543 ASP A N 1
ATOM 4312 C CA . ASP A 1 543 ? -6.253 40.408 -15.887 1.00 92.50 543 ASP A CA 1
ATOM 4313 C C . ASP A 1 543 ? -6.321 40.316 -14.349 1.00 92.50 543 ASP A C 1
ATOM 4315 O O . ASP A 1 543 ? -7.234 40.861 -13.736 1.00 92.50 543 ASP A O 1
ATOM 4319 N N . LEU A 1 544 ? -5.319 39.696 -13.710 1.00 92.62 544 LEU A N 1
ATOM 4320 C CA . LEU A 1 544 ? -5.176 39.609 -12.246 1.00 92.62 544 LEU A CA 1
ATOM 4321 C C . LEU A 1 544 ? -4.490 40.831 -11.610 1.00 92.62 544 LEU A C 1
ATOM 4323 O O . LEU A 1 544 ? -4.324 40.881 -10.390 1.00 92.62 544 LEU A O 1
ATOM 4327 N N . SER A 1 545 ? -4.079 41.826 -12.401 1.00 92.94 545 SER A N 1
ATOM 4328 C CA . SER A 1 545 ? -3.431 43.033 -11.882 1.00 92.94 545 SER A CA 1
ATOM 4329 C C . SER A 1 545 ? -4.247 43.800 -10.827 1.00 92.94 545 SER A C 1
ATOM 4331 O O . SER A 1 545 ? -3.611 44.254 -9.874 1.00 92.94 545 SER A O 1
ATOM 4333 N N . PRO A 1 546 ? -5.576 44.015 -10.951 1.00 93.75 546 PRO A N 1
ATOM 4334 C CA . PRO A 1 546 ? -6.340 44.713 -9.914 1.00 93.75 546 PRO A CA 1
ATOM 4335 C C . PRO A 1 546 ? -6.411 43.899 -8.615 1.00 93.75 546 PRO A C 1
ATOM 4337 O O . PRO A 1 546 ? -6.103 44.440 -7.557 1.00 93.75 546 PRO A O 1
ATOM 4340 N N . GLU A 1 547 ? -6.668 42.587 -8.696 1.00 92.75 547 GLU A N 1
ATOM 4341 C CA . GLU A 1 547 ? -6.673 41.693 -7.524 1.00 92.75 547 GLU A CA 1
ATOM 4342 C C . GLU A 1 547 ? -5.312 41.692 -6.802 1.00 92.75 547 GLU A C 1
ATOM 4344 O O . GLU A 1 547 ? -5.234 41.655 -5.574 1.00 92.75 547 GLU A O 1
ATOM 4349 N N . TYR A 1 548 ? -4.208 41.760 -7.554 1.00 93.00 548 TYR A N 1
ATOM 4350 C CA . TYR A 1 548 ? -2.876 41.836 -6.956 1.00 93.00 548 TYR A CA 1
ATOM 4351 C C . TYR A 1 548 ? -2.645 43.152 -6.202 1.00 93.00 548 TYR A C 1
ATOM 4353 O O . TYR A 1 548 ? -1.990 43.147 -5.159 1.00 93.00 548 TYR A O 1
ATOM 4361 N N . ARG A 1 549 ? -3.192 44.275 -6.688 1.00 89.31 549 ARG A N 1
ATOM 4362 C CA . ARG A 1 549 ? -3.115 45.566 -5.983 1.00 89.31 549 ARG A CA 1
ATOM 4363 C C . ARG A 1 549 ? -3.873 45.517 -4.658 1.00 89.31 549 ARG A C 1
ATOM 4365 O O . ARG A 1 549 ? -3.321 45.938 -3.647 1.00 89.31 549 ARG A O 1
ATOM 4372 N N . GLU A 1 550 ? -5.070 44.933 -4.646 1.00 91.38 550 GLU A N 1
ATOM 4373 C CA . GLU A 1 550 ? -5.846 44.704 -3.417 1.00 91.38 550 GLU A CA 1
ATOM 4374 C C . GLU A 1 550 ? -5.099 43.804 -2.424 1.00 91.38 550 GLU A C 1
ATOM 4376 O O . GLU A 1 550 ? -5.060 44.072 -1.225 1.00 91.38 550 GLU A O 1
ATOM 4381 N N . TYR A 1 551 ? -4.419 42.767 -2.916 1.00 91.25 551 TYR A N 1
ATOM 4382 C CA . TYR A 1 551 ? -3.581 41.925 -2.066 1.00 91.25 551 TYR A CA 1
ATOM 4383 C C . TYR A 1 551 ? -2.388 42.689 -1.469 1.00 91.25 551 TYR A C 1
ATOM 4385 O O . TYR A 1 551 ? -2.038 42.485 -0.305 1.00 91.25 551 TYR A O 1
ATOM 4393 N N . LEU A 1 552 ? -1.747 43.577 -2.237 1.00 90.62 552 LEU A N 1
ATOM 4394 C CA . LEU A 1 552 ? -0.668 44.424 -1.718 1.00 90.62 552 LEU A CA 1
ATOM 4395 C C . LEU A 1 552 ? -1.177 45.406 -0.657 1.00 90.62 552 LEU A C 1
ATOM 4397 O O . LEU A 1 552 ? -0.498 45.581 0.354 1.00 90.62 552 LEU A O 1
ATOM 4401 N N . LEU A 1 553 ? -2.373 45.969 -0.854 1.00 89.81 553 LEU A N 1
ATOM 4402 C CA . LEU A 1 553 ? -3.106 46.766 0.135 1.00 89.81 553 LEU A CA 1
ATOM 4403 C C . LEU A 1 553 ? -3.310 45.994 1.440 1.00 89.81 553 LEU A C 1
ATOM 4405 O O . LEU A 1 553 ? -2.920 46.465 2.506 1.00 89.81 553 LEU A O 1
ATOM 4409 N N . GLU A 1 554 ? -3.845 44.776 1.354 1.00 90.50 554 GLU A N 1
ATOM 4410 C CA . GLU A 1 554 ? -4.086 43.906 2.510 1.00 90.50 554 GLU A CA 1
ATOM 4411 C C . GLU A 1 554 ? -2.780 43.582 3.257 1.00 90.50 554 GLU A C 1
ATOM 4413 O O . GLU A 1 554 ? -2.705 43.690 4.483 1.00 90.50 554 GLU A O 1
ATOM 4418 N N . GLN A 1 555 ? -1.712 43.234 2.529 1.00 90.12 555 GLN A N 1
ATOM 4419 C CA . GLN A 1 555 ? -0.400 42.961 3.126 1.00 90.12 555 GLN A CA 1
ATOM 4420 C C . GLN A 1 555 ? 0.226 44.208 3.763 1.00 90.12 555 GLN A C 1
ATOM 4422 O O . GLN A 1 555 ? 0.887 44.092 4.798 1.00 90.12 555 GLN A O 1
ATOM 4427 N N . HIS A 1 556 ? 0.038 45.388 3.163 1.00 88.81 556 HIS A N 1
ATOM 4428 C CA . HIS A 1 556 ? 0.506 46.651 3.726 1.00 88.81 556 HIS A CA 1
ATOM 4429 C C . HIS A 1 556 ? -0.239 46.976 5.021 1.00 88.81 556 HIS A C 1
ATOM 4431 O O . HIS A 1 556 ? 0.406 47.179 6.049 1.00 88.81 556 HIS A O 1
ATOM 4437 N N . ARG A 1 557 ? -1.576 46.901 5.006 1.00 89.56 557 ARG A N 1
ATOM 4438 C CA . ARG A 1 557 ? -2.435 47.084 6.186 1.00 89.56 557 ARG A CA 1
ATOM 4439 C C . ARG A 1 557 ? -2.048 46.124 7.311 1.00 89.56 557 ARG A C 1
ATOM 4441 O O . ARG A 1 557 ? -1.826 46.558 8.434 1.00 89.56 557 ARG A O 1
ATOM 4448 N N . ALA A 1 558 ? -1.833 44.842 7.014 1.00 89.44 558 ALA A N 1
ATOM 4449 C CA . ALA A 1 558 ? -1.392 43.862 8.011 1.00 89.44 558 ALA A CA 1
ATOM 4450 C C . ALA A 1 558 ? -0.013 44.203 8.621 1.00 89.44 558 ALA A C 1
ATOM 4452 O O . ALA A 1 558 ? 0.206 44.056 9.829 1.00 89.44 558 ALA A O 1
ATOM 4453 N N . ARG A 1 559 ? 0.934 44.693 7.809 1.00 88.88 559 ARG A N 1
ATOM 4454 C CA . ARG A 1 559 ? 2.245 45.159 8.298 1.00 88.88 559 ARG A CA 1
ATOM 4455 C C . ARG A 1 559 ? 2.129 46.441 9.124 1.00 88.88 559 ARG A C 1
ATOM 4457 O O . ARG A 1 559 ? 2.828 46.570 10.126 1.00 88.88 559 ARG A O 1
ATOM 4464 N N . HIS A 1 560 ? 1.250 47.357 8.731 1.00 90.38 560 HIS A N 1
ATOM 4465 C CA . HIS A 1 560 ? 0.961 48.576 9.479 1.00 90.38 560 HIS A CA 1
ATOM 4466 C C . HIS A 1 560 ? 0.393 48.243 10.864 1.00 90.38 560 HIS A C 1
ATOM 4468 O O . HIS A 1 560 ? 0.972 48.639 11.872 1.00 90.38 560 HIS A O 1
ATOM 4474 N N . LEU A 1 561 ? -0.634 47.390 10.926 1.00 91.25 561 LEU A N 1
ATOM 4475 C CA . LEU A 1 561 ? -1.257 46.937 12.175 1.00 91.25 561 LEU A CA 1
ATOM 4476 C C . LEU A 1 561 ? -0.269 46.237 13.113 1.00 91.25 561 LEU A C 1
ATOM 4478 O O . LEU A 1 561 ? -0.249 46.488 14.316 1.00 91.25 561 LEU A O 1
ATOM 4482 N N . THR A 1 562 ? 0.599 45.379 12.573 1.00 90.25 562 THR A N 1
ATOM 4483 C CA . THR A 1 562 ? 1.638 44.717 13.381 1.00 90.25 562 THR A CA 1
ATOM 4484 C C . THR A 1 562 ? 2.680 45.702 13.913 1.00 90.25 562 THR A C 1
ATOM 4486 O O . THR A 1 562 ? 3.079 45.577 15.071 1.00 90.25 562 THR A O 1
ATOM 4489 N N . ARG A 1 563 ? 3.091 46.712 13.132 1.00 91.50 563 ARG A N 1
ATOM 4490 C CA . ARG A 1 563 ? 3.976 47.793 13.608 1.00 91.50 563 ARG A CA 1
ATOM 4491 C C . ARG A 1 563 ? 3.310 48.659 14.675 1.00 91.50 563 ARG A C 1
ATOM 4493 O O . ARG A 1 563 ? 3.923 48.880 15.715 1.00 91.50 563 ARG A O 1
ATOM 4500 N N . ALA A 1 564 ? 2.070 49.080 14.452 1.00 91.50 564 ALA A N 1
ATOM 4501 C CA . ALA A 1 564 ? 1.288 49.861 15.404 1.00 91.50 564 ALA A CA 1
ATOM 4502 C C . ALA A 1 564 ? 1.116 49.112 16.735 1.00 91.50 564 ALA A C 1
ATOM 4504 O O . ALA A 1 564 ? 1.380 49.664 17.803 1.00 91.50 564 ALA A O 1
ATOM 4505 N N . LYS A 1 565 ? 0.832 47.803 16.673 1.00 93.31 565 LYS A N 1
ATOM 4506 C CA . LYS A 1 565 ? 0.781 46.923 17.848 1.00 93.31 565 LYS A CA 1
ATOM 4507 C C . LYS A 1 565 ? 2.111 46.865 18.603 1.00 93.31 565 LYS A C 1
ATOM 4509 O O . LYS A 1 565 ? 2.114 46.848 19.831 1.00 93.31 565 LYS A O 1
ATOM 4514 N N . HIS A 1 566 ? 3.243 46.849 17.898 1.00 91.12 566 HIS A N 1
ATOM 4515 C CA . HIS A 1 566 ? 4.566 46.929 18.530 1.00 91.12 566 HIS A CA 1
ATOM 4516 C C . HIS A 1 566 ? 4.864 48.306 19.139 1.00 91.12 566 HIS A C 1
ATOM 4518 O O . HIS A 1 566 ? 5.661 48.386 20.070 1.00 91.12 566 HIS A O 1
ATOM 4524 N N . GLN A 1 567 ? 4.220 49.364 18.648 1.00 94.19 567 GLN A N 1
ATOM 4525 C CA . GLN A 1 567 ? 4.311 50.726 19.180 1.00 94.19 567 GLN A CA 1
ATOM 4526 C C . GLN A 1 567 ? 3.283 51.016 20.289 1.00 94.19 567 GLN A C 1
ATOM 4528 O O . GLN A 1 567 ? 3.318 52.091 20.877 1.00 94.19 567 GLN A O 1
ATOM 4533 N N . GLY A 1 568 ? 2.396 50.065 20.607 1.00 93.94 568 GLY A N 1
ATOM 4534 C CA . GLY A 1 568 ? 1.357 50.224 21.629 1.00 93.94 568 GLY A CA 1
ATOM 4535 C C . GLY A 1 568 ? 0.140 51.041 21.182 1.00 93.94 568 GLY A C 1
ATOM 4536 O O . GLY A 1 568 ? -0.687 51.380 22.022 1.00 93.94 568 GLY A O 1
ATOM 4537 N N . ILE A 1 569 ? 0.022 51.342 19.887 1.00 94.94 569 ILE A N 1
ATOM 4538 C CA . ILE A 1 569 ? -1.139 52.022 19.301 1.00 94.94 569 ILE A CA 1
ATOM 4539 C C . ILE A 1 569 ? -2.277 51.002 19.174 1.00 94.94 569 ILE A C 1
ATOM 4541 O O . ILE A 1 569 ? -2.039 49.840 18.818 1.00 94.94 569 ILE A O 1
ATOM 4545 N N . SER A 1 570 ? -3.507 51.411 19.493 1.00 93.81 570 SER A N 1
ATOM 4546 C CA . SER A 1 570 ? -4.665 50.522 19.380 1.00 93.81 570 SER A CA 1
ATOM 4547 C C . SER A 1 570 ? -4.976 50.191 17.913 1.00 93.81 570 SER A C 1
ATOM 4549 O O . SER A 1 570 ? -4.671 50.960 17.006 1.00 93.81 570 SER A O 1
ATOM 4551 N N . GLU A 1 571 ? -5.578 49.026 17.655 1.00 91.62 571 GLU A N 1
ATOM 4552 C CA . GLU A 1 571 ? -5.884 48.579 16.285 1.00 91.62 571 GLU A CA 1
ATOM 4553 C C . GLU A 1 571 ? -6.818 49.558 15.555 1.00 91.62 571 GLU A C 1
ATOM 4555 O O . GLU A 1 571 ? -6.584 49.851 14.390 1.00 91.62 571 GLU A O 1
ATOM 4560 N N . ALA A 1 572 ? -7.797 50.143 16.255 1.00 92.69 572 ALA A N 1
ATOM 4561 C CA . ALA A 1 572 ? -8.715 51.131 15.685 1.00 92.69 572 ALA A CA 1
ATOM 4562 C C . ALA A 1 572 ? -8.002 52.432 15.272 1.00 92.69 572 ALA A C 1
ATOM 4564 O O . ALA A 1 572 ? -8.192 52.908 14.157 1.00 92.69 572 ALA A O 1
ATOM 4565 N N . GLU A 1 573 ? -7.123 52.965 16.128 1.00 92.69 573 GLU A N 1
ATOM 4566 C CA . GLU A 1 573 ? -6.325 54.162 15.811 1.00 92.69 573 GLU A CA 1
ATOM 4567 C C . GLU A 1 573 ? -5.326 53.893 14.675 1.00 92.69 573 GLU A C 1
ATOM 4569 O O . GLU A 1 573 ? -5.015 54.776 13.879 1.00 92.69 573 GLU A O 1
ATOM 4574 N N . ALA A 1 574 ? -4.811 52.667 14.572 1.00 91.38 574 ALA A N 1
ATOM 4575 C CA . ALA A 1 574 ? -3.908 52.273 13.497 1.00 91.38 574 ALA A CA 1
ATOM 4576 C C . ALA A 1 574 ? -4.613 52.128 12.138 1.00 91.38 574 ALA A C 1
ATOM 4578 O O . ALA A 1 574 ? -3.957 52.262 11.104 1.00 91.38 574 ALA A O 1
ATOM 4579 N N . GLU A 1 575 ? -5.914 51.824 12.126 1.00 91.19 575 GLU A N 1
ATOM 4580 C CA . GLU A 1 575 ? -6.720 51.794 10.902 1.00 91.19 575 GLU A CA 1
ATOM 4581 C C . GLU A 1 575 ? -7.144 53.190 10.452 1.00 91.19 575 GLU A C 1
ATOM 4583 O O . GLU A 1 575 ? -7.135 53.456 9.255 1.00 91.19 575 GLU A O 1
ATOM 4588 N N . GLU A 1 576 ? -7.471 54.085 11.387 1.00 92.75 576 GLU A N 1
ATOM 4589 C CA . GLU A 1 576 ? -7.856 55.466 11.068 1.00 92.75 576 GLU A CA 1
ATOM 4590 C C . GLU A 1 576 ? -6.683 56.276 10.494 1.00 92.75 576 GLU A C 1
ATOM 4592 O O . GLU A 1 576 ? -6.867 57.067 9.575 1.00 92.75 576 GLU A O 1
ATOM 4597 N N . ASN A 1 577 ? -5.462 56.010 10.968 1.00 89.69 577 ASN A N 1
ATOM 4598 C CA . ASN A 1 577 ? -4.238 56.650 10.476 1.00 89.69 577 ASN A CA 1
ATOM 4599 C C . ASN A 1 577 ? -3.673 56.023 9.185 1.00 89.69 577 ASN A C 1
ATOM 4601 O O . ASN A 1 577 ? -2.576 56.382 8.760 1.00 89.69 577 ASN A O 1
ATOM 4605 N N . PHE A 1 578 ? -4.357 55.049 8.579 1.00 90.06 578 PHE A N 1
ATOM 4606 C CA . PHE A 1 578 ? -3.894 54.425 7.342 1.00 90.06 578 PHE A CA 1
ATOM 4607 C C . PHE A 1 578 ? -4.269 55.295 6.133 1.00 90.06 578 PHE A C 1
ATOM 4609 O O . PHE A 1 578 ? -5.390 55.219 5.631 1.00 90.06 578 PHE A O 1
ATOM 4616 N N . GLU A 1 579 ? -3.326 56.101 5.638 1.00 89.00 579 GLU A N 1
ATOM 4617 C CA . GLU A 1 579 ? -3.510 56.865 4.400 1.00 89.00 579 GLU A CA 1
ATOM 4618 C C . GLU A 1 579 ? -3.222 55.998 3.164 1.00 89.00 579 GLU A C 1
ATOM 4620 O O . GLU A 1 579 ? -2.232 55.267 3.089 1.00 89.00 579 GLU A O 1
ATOM 4625 N N . GLU A 1 580 ? -4.090 56.077 2.154 1.00 82.69 580 GLU A N 1
ATOM 4626 C CA . GLU A 1 580 ? -3.934 55.309 0.912 1.00 82.69 580 GLU A CA 1
ATOM 4627 C C . GLU A 1 580 ? -2.702 55.763 0.102 1.00 82.69 580 GLU A C 1
ATOM 4629 O O . GLU A 1 580 ? -2.116 54.970 -0.632 1.00 82.69 580 GLU A O 1
ATOM 4634 N N . ASP A 1 581 ? -2.226 56.994 0.300 1.00 81.38 581 ASP A N 1
ATOM 4635 C CA . ASP A 1 581 ? -1.025 57.519 -0.362 1.00 81.38 581 ASP A CA 1
ATOM 4636 C C . ASP A 1 581 ? 0.273 56.841 0.128 1.00 81.38 581 ASP A C 1
ATOM 4638 O O . ASP A 1 581 ? 1.206 56.632 -0.660 1.00 81.38 581 ASP A O 1
ATOM 4642 N N . ASP A 1 582 ? 0.309 56.358 1.376 1.00 81.38 582 ASP A N 1
ATOM 4643 C CA . ASP A 1 582 ? 1.420 55.553 1.905 1.00 81.38 582 ASP A CA 1
ATOM 4644 C C . ASP A 1 582 ? 1.530 54.190 1.205 1.00 81.38 582 ASP A C 1
ATOM 4646 O O . ASP A 1 582 ? 2.615 53.598 1.121 1.00 81.38 582 ASP A O 1
ATOM 4650 N N . LEU A 1 583 ? 0.430 53.693 0.627 1.00 78.06 583 LEU A N 1
ATOM 4651 C CA . LEU A 1 583 ? 0.459 52.496 -0.203 1.00 78.06 583 LEU A CA 1
ATOM 4652 C C . LEU A 1 583 ? 1.291 52.717 -1.467 1.00 78.06 583 LEU A C 1
ATOM 4654 O O . LEU A 1 583 ? 2.041 51.821 -1.851 1.00 78.06 583 LEU A O 1
ATOM 4658 N N . LEU A 1 584 ? 1.172 53.863 -2.142 1.00 77.50 584 LEU A N 1
ATOM 4659 C CA . LEU A 1 584 ? 1.918 54.117 -3.379 1.00 77.50 584 LEU A CA 1
ATOM 4660 C C . LEU A 1 584 ? 3.429 54.141 -3.111 1.00 77.50 584 LEU A C 1
ATOM 4662 O O . LEU A 1 584 ? 4.200 53.551 -3.874 1.00 77.50 584 LEU A O 1
ATOM 4666 N N . LEU A 1 585 ? 3.841 54.720 -1.980 1.00 80.75 585 LEU A N 1
ATOM 4667 C CA . LEU A 1 585 ? 5.218 54.678 -1.475 1.00 80.75 585 LEU A CA 1
ATOM 4668 C C . LEU A 1 585 ? 5.662 53.251 -1.114 1.00 80.75 585 LEU A C 1
ATOM 4670 O O . LEU A 1 585 ? 6.783 52.833 -1.429 1.00 80.75 585 LEU A O 1
ATOM 4674 N N . TYR A 1 586 ? 4.780 52.459 -0.505 1.00 80.62 586 TYR A N 1
ATOM 4675 C CA . TYR A 1 586 ? 5.047 51.053 -0.212 1.00 80.62 586 TYR A CA 1
ATOM 4676 C C . TYR A 1 586 ? 5.182 50.202 -1.486 1.00 80.62 586 TYR A C 1
ATOM 4678 O O . TYR A 1 586 ? 6.134 49.440 -1.620 1.00 80.62 586 TYR A O 1
ATOM 4686 N N . ILE A 1 587 ? 4.293 50.361 -2.466 1.00 79.62 587 ILE A N 1
ATOM 4687 C CA . ILE A 1 587 ? 4.356 49.651 -3.751 1.00 79.62 587 ILE A CA 1
ATOM 4688 C C . ILE A 1 587 ? 5.634 50.028 -4.509 1.00 79.62 587 ILE A C 1
ATOM 4690 O O . ILE A 1 587 ? 6.296 49.148 -5.055 1.00 79.62 587 ILE A O 1
ATOM 4694 N N . ALA A 1 588 ? 6.016 51.309 -4.508 1.00 75.06 588 ALA A N 1
ATOM 4695 C CA . ALA A 1 588 ? 7.247 51.768 -5.149 1.00 75.06 588 ALA A CA 1
ATOM 4696 C C . ALA A 1 588 ? 8.518 51.231 -4.462 1.00 75.06 588 ALA A C 1
ATOM 4698 O O . ALA A 1 588 ? 9.526 50.998 -5.129 1.00 75.06 588 ALA A O 1
ATOM 4699 N N . SER A 1 589 ? 8.481 51.013 -3.143 1.00 79.69 589 SER A N 1
ATOM 4700 C CA . SER A 1 589 ? 9.633 50.518 -2.374 1.00 79.69 589 SER A CA 1
ATOM 4701 C C . SER A 1 589 ? 9.749 48.991 -2.338 1.00 79.69 589 SER A C 1
ATOM 4703 O O . SER A 1 589 ? 10.848 48.452 -2.182 1.00 79.69 589 SER A O 1
ATOM 4705 N N . VAL A 1 590 ? 8.644 48.262 -2.505 1.00 75.00 590 VAL A N 1
ATOM 4706 C CA . VAL A 1 590 ? 8.612 46.804 -2.367 1.00 75.00 590 VAL A CA 1
ATOM 4707 C C . VAL A 1 590 ? 8.819 46.129 -3.715 1.00 75.00 590 VAL A C 1
ATOM 4709 O O . VAL A 1 590 ? 7.892 45.667 -4.373 1.00 75.00 590 VAL A O 1
ATOM 4712 N N . ASN A 1 591 ? 10.086 45.974 -4.089 1.00 73.31 591 ASN A N 1
ATOM 4713 C CA . ASN A 1 591 ? 10.480 45.118 -5.206 1.00 73.31 591 ASN A CA 1
ATOM 4714 C C . ASN A 1 591 ? 10.643 43.651 -4.751 1.00 73.31 591 ASN A C 1
ATOM 4716 O O . ASN A 1 591 ? 11.673 43.014 -4.973 1.00 73.31 591 ASN A O 1
ATOM 4720 N N . ASP A 1 592 ? 9.654 43.128 -4.018 1.00 79.75 592 ASP A N 1
ATOM 4721 C CA . ASP A 1 592 ? 9.728 41.793 -3.421 1.00 79.75 592 ASP A CA 1
ATOM 4722 C C . ASP A 1 592 ? 9.011 40.759 -4.294 1.00 79.75 592 ASP A C 1
ATOM 4724 O O . ASP A 1 592 ? 7.798 40.543 -4.194 1.00 79.75 592 ASP A O 1
ATOM 4728 N N . ALA A 1 593 ? 9.787 40.059 -5.126 1.00 79.81 593 ALA A N 1
ATOM 4729 C CA . ALA A 1 593 ? 9.305 38.939 -5.933 1.00 79.81 593 ALA A CA 1
ATOM 4730 C C . ALA A 1 593 ? 8.568 37.876 -5.092 1.00 79.81 593 ALA A C 1
ATOM 4732 O O . ALA A 1 593 ? 7.720 37.154 -5.619 1.00 79.81 593 ALA A O 1
ATOM 4733 N N . LYS A 1 594 ? 8.832 37.786 -3.779 1.00 83.12 594 LYS A N 1
ATOM 4734 C CA . LYS A 1 594 ? 8.158 36.838 -2.884 1.00 83.12 594 LYS A CA 1
ATOM 4735 C C . LYS A 1 594 ? 6.681 37.167 -2.678 1.00 83.12 594 LYS A C 1
ATOM 4737 O O . LYS A 1 594 ? 5.885 36.239 -2.577 1.00 83.12 594 LYS A O 1
ATOM 4742 N N . LEU A 1 595 ? 6.285 38.442 -2.649 1.00 85.81 595 LEU A N 1
ATOM 4743 C CA . LEU A 1 595 ? 4.873 38.816 -2.484 1.00 85.81 595 LEU A CA 1
ATOM 4744 C C . LEU A 1 595 ? 4.048 38.441 -3.712 1.00 85.81 595 LEU A C 1
ATOM 4746 O O . LEU A 1 595 ? 2.970 37.868 -3.564 1.00 85.81 595 LEU A O 1
ATOM 4750 N N . HIS A 1 596 ? 4.595 38.674 -4.906 1.00 85.88 596 HIS A N 1
ATOM 4751 C CA . HIS A 1 596 ? 3.978 38.227 -6.152 1.00 85.88 596 HIS A CA 1
ATOM 4752 C C . HIS A 1 596 ? 3.840 36.702 -6.181 1.00 85.88 596 HIS A C 1
ATOM 4754 O O . HIS A 1 596 ? 2.773 36.165 -6.474 1.00 85.88 596 HIS A O 1
ATOM 4760 N N . ARG A 1 597 ? 4.902 35.994 -5.777 1.00 82.25 597 ARG A N 1
ATOM 4761 C CA . ARG A 1 597 ? 4.899 34.535 -5.653 1.00 82.25 597 ARG A CA 1
ATOM 4762 C C . ARG A 1 597 ? 3.831 34.025 -4.672 1.00 82.25 597 ARG A C 1
ATOM 4764 O O . ARG A 1 597 ? 3.130 33.063 -4.987 1.00 82.25 597 ARG A O 1
ATOM 4771 N N . ARG A 1 598 ? 3.677 34.679 -3.516 1.00 85.06 598 ARG A N 1
ATOM 4772 C CA . ARG A 1 598 ? 2.646 34.359 -2.514 1.00 85.06 598 ARG A CA 1
ATOM 4773 C C . ARG A 1 598 ? 1.233 34.594 -3.037 1.00 85.06 598 ARG A C 1
ATOM 4775 O O . ARG A 1 598 ? 0.375 33.734 -2.856 1.00 85.06 598 ARG A O 1
ATOM 4782 N N . PHE A 1 599 ? 1.009 35.721 -3.714 1.00 90.44 599 PHE A N 1
ATOM 4783 C CA . PHE A 1 599 ? -0.275 36.044 -4.333 1.00 90.44 599 PHE A CA 1
ATOM 4784 C C . PHE A 1 599 ? -0.686 34.981 -5.349 1.00 90.44 599 PHE A C 1
ATOM 4786 O O . PHE A 1 599 ? -1.762 34.400 -5.229 1.00 90.44 599 PHE A O 1
ATOM 4793 N N . LEU A 1 600 ? 0.198 34.678 -6.305 1.00 88.38 600 LEU A N 1
ATOM 4794 C CA . LEU A 1 600 ? -0.073 33.663 -7.318 1.00 88.38 600 LEU A CA 1
ATOM 4795 C C . LEU A 1 600 ? -0.303 32.295 -6.685 1.00 88.38 600 LEU A C 1
ATOM 4797 O O . LEU A 1 600 ? -1.231 31.605 -7.079 1.00 88.38 600 LEU A O 1
ATOM 4801 N N . GLY A 1 601 ? 0.469 31.929 -5.663 1.00 83.19 601 GLY A N 1
ATOM 4802 C CA . GLY A 1 601 ? 0.233 30.707 -4.904 1.00 83.19 601 GLY A CA 1
ATOM 4803 C C . GLY A 1 601 ? -1.164 30.639 -4.285 1.00 83.19 601 GLY A C 1
ATOM 4804 O O . GLY A 1 601 ? -1.915 29.706 -4.552 1.00 83.19 601 GLY A O 1
ATOM 4805 N N . LYS A 1 602 ? -1.546 31.664 -3.512 1.00 84.62 602 LYS A N 1
ATOM 4806 C CA . LYS A 1 602 ? -2.876 31.773 -2.885 1.00 84.62 602 LYS A CA 1
ATOM 4807 C C . LYS A 1 602 ? -3.987 31.737 -3.941 1.00 84.62 602 LYS A C 1
ATOM 4809 O O . LYS A 1 602 ? -5.020 31.093 -3.736 1.00 84.62 602 LYS A O 1
ATOM 4814 N N . ARG A 1 603 ? -3.779 32.390 -5.091 1.00 84.56 603 ARG A N 1
ATOM 4815 C CA . ARG A 1 603 ? -4.768 32.453 -6.171 1.00 84.56 603 ARG A CA 1
ATOM 4816 C C . ARG A 1 603 ? -4.865 31.150 -6.954 1.00 84.56 603 ARG A C 1
ATOM 4818 O O . ARG A 1 603 ? -5.973 30.679 -7.163 1.00 84.56 603 ARG A O 1
ATOM 4825 N N . PHE A 1 604 ? -3.764 30.511 -7.335 1.00 78.50 604 PHE A N 1
ATOM 4826 C CA . PHE A 1 604 ? -3.812 29.239 -8.059 1.00 78.50 604 PHE A CA 1
ATOM 4827 C C . PHE A 1 604 ? -4.305 28.090 -7.177 1.00 78.50 604 PHE A C 1
ATOM 4829 O O . PHE A 1 604 ? -5.143 27.324 -7.643 1.00 78.50 604 PHE A O 1
ATOM 4836 N N . SER A 1 605 ? -3.935 28.029 -5.893 1.00 73.06 605 SER A N 1
ATOM 4837 C CA . SER A 1 605 ? -4.510 27.044 -4.962 1.00 73.06 605 SER A CA 1
ATOM 4838 C C . SER A 1 605 ? -6.019 27.251 -4.741 1.00 73.06 605 SER A C 1
ATOM 4840 O O . SER A 1 605 ? -6.778 26.287 -4.636 1.00 73.06 605 SER A O 1
ATOM 4842 N N . SER A 1 606 ? -6.500 28.501 -4.728 1.00 74.69 606 SER A N 1
ATOM 4843 C CA . SER A 1 606 ? -7.942 28.788 -4.625 1.00 74.69 606 SER A CA 1
ATOM 4844 C C . SER A 1 606 ? -8.698 28.637 -5.951 1.00 74.69 606 SER A C 1
ATOM 4846 O O . SER A 1 606 ? -9.871 28.279 -5.942 1.00 74.69 606 SER A O 1
ATOM 4848 N N . THR A 1 607 ? -8.059 28.869 -7.100 1.00 69.25 607 THR A N 1
ATOM 4849 C CA . THR A 1 607 ? -8.706 28.795 -8.425 1.00 69.25 607 THR A CA 1
ATOM 4850 C C . THR A 1 607 ? -8.725 27.369 -8.972 1.00 69.25 607 THR A C 1
ATOM 4852 O O . THR A 1 607 ? -9.731 26.945 -9.532 1.00 69.25 607 THR A O 1
ATOM 4855 N N . ASN A 1 608 ? -7.672 26.574 -8.753 1.00 58.91 608 ASN A N 1
ATOM 4856 C CA . ASN A 1 608 ? -7.677 25.148 -9.105 1.00 58.91 608 ASN A CA 1
ATOM 4857 C C . ASN A 1 608 ? -8.700 24.353 -8.278 1.00 58.91 608 ASN A C 1
ATOM 4859 O O . ASN A 1 608 ? -9.235 23.362 -8.770 1.00 58.91 608 ASN A O 1
ATOM 4863 N N . SER A 1 609 ? -9.041 24.819 -7.071 1.00 53.16 609 SER A N 1
ATOM 4864 C CA . SER A 1 609 ? -10.157 24.271 -6.291 1.00 53.16 609 SER A CA 1
ATOM 4865 C C . SER A 1 609 ? -11.536 24.819 -6.695 1.00 53.16 609 SER A C 1
ATOM 4867 O O . SER A 1 609 ? -12.542 24.263 -6.258 1.00 53.16 609 SER A O 1
ATOM 4869 N N . SER A 1 610 ? -11.615 25.858 -7.540 1.00 40.75 610 SER A N 1
ATOM 4870 C CA . SER A 1 610 ? -12.870 26.567 -7.859 1.00 40.75 610 SER A CA 1
ATOM 4871 C C . SER A 1 610 ? -13.157 26.804 -9.344 1.00 40.75 610 SER A C 1
ATOM 4873 O O . SER A 1 610 ? -14.099 27.532 -9.659 1.00 40.75 610 SER A O 1
ATOM 4875 N N . LEU A 1 611 ? -12.426 26.173 -10.274 1.00 43.97 611 LEU A N 1
ATOM 4876 C CA . LEU A 1 611 ? -12.823 26.141 -11.686 1.00 43.97 611 LEU A CA 1
ATOM 4877 C C . LEU A 1 611 ? -14.299 25.708 -11.753 1.00 43.97 611 LEU A C 1
ATOM 4879 O O . LEU A 1 611 ? -14.611 24.605 -11.294 1.00 43.97 611 LEU A O 1
ATOM 4883 N N . PRO A 1 612 ? -15.209 26.556 -12.267 1.00 43.06 612 PRO A N 1
ATOM 4884 C CA . PRO A 1 612 ? -16.634 26.291 -12.234 1.00 43.06 612 PRO A CA 1
ATOM 4885 C C . PRO A 1 612 ? -16.947 25.192 -13.248 1.00 43.06 612 PRO A C 1
ATOM 4887 O O . PRO A 1 612 ? -17.417 25.442 -14.353 1.00 43.06 612 PRO A O 1
ATOM 4890 N N . SER A 1 613 ? -16.728 23.933 -12.867 1.00 39.84 613 SER A N 1
ATOM 4891 C CA . SER A 1 613 ? -17.697 22.912 -13.231 1.00 39.84 613 SER A CA 1
ATOM 4892 C C . SER A 1 613 ? -19.024 23.444 -12.712 1.00 39.84 613 SER A C 1
ATOM 4894 O O . SER A 1 613 ? -19.145 23.684 -11.513 1.00 39.84 613 SER A O 1
ATOM 4896 N N . THR A 1 614 ? -19.961 23.716 -13.611 1.00 41.62 614 THR A N 1
ATOM 4897 C CA . THR A 1 614 ? -21.257 24.399 -13.434 1.00 41.62 614 THR A CA 1
ATOM 4898 C C . THR A 1 614 ? -22.233 23.711 -12.464 1.00 41.62 614 THR A C 1
ATOM 4900 O O . THR A 1 614 ? -23.446 23.847 -12.557 1.00 41.62 614 THR A O 1
ATOM 4903 N N . THR A 1 615 ? -21.714 22.974 -11.494 1.00 42.44 615 THR A N 1
ATOM 4904 C CA . THR A 1 615 ? -22.423 22.254 -10.454 1.00 42.44 615 THR A CA 1
ATOM 4905 C C . THR A 1 615 ? -21.900 22.751 -9.111 1.00 42.44 615 THR A C 1
ATOM 4907 O O . THR A 1 615 ? -20.767 22.466 -8.730 1.00 42.44 615 THR A O 1
ATOM 4910 N N . THR A 1 616 ? -22.738 23.513 -8.415 1.00 42.81 616 THR A N 1
ATOM 4911 C CA . THR A 1 616 ? -22.573 24.180 -7.110 1.00 42.81 616 THR A CA 1
ATOM 4912 C C . THR A 1 616 ? -22.337 23.215 -5.932 1.00 42.81 616 THR A C 1
ATOM 4914 O O . THR A 1 616 ? -22.964 23.314 -4.878 1.00 42.81 616 THR A O 1
ATOM 4917 N N . SER A 1 617 ? -21.426 22.249 -6.071 1.00 43.19 617 SER A N 1
ATOM 4918 C CA . SER A 1 617 ? -21.122 21.279 -5.021 1.00 43.19 617 SER A CA 1
ATOM 4919 C C . SER A 1 617 ? -19.987 21.790 -4.120 1.00 43.19 617 SER A C 1
ATOM 4921 O O . SER A 1 617 ? -18.821 21.805 -4.498 1.00 43.19 617 SER A O 1
ATOM 4923 N N . THR A 1 618 ? -20.341 22.197 -2.900 1.00 45.28 618 THR A N 1
ATOM 4924 C CA . THR A 1 618 ? -19.483 22.624 -1.769 1.00 45.28 618 THR A CA 1
ATOM 4925 C C . THR A 1 618 ? -18.643 21.492 -1.156 1.00 45.28 618 THR A C 1
ATOM 4927 O O . THR A 1 618 ? -18.568 21.329 0.059 1.00 45.28 618 THR A O 1
ATOM 4930 N N . THR A 1 619 ? -18.066 20.619 -1.968 1.00 45.56 619 THR A N 1
ATOM 4931 C CA . THR A 1 619 ? -17.075 19.632 -1.515 1.00 45.56 619 THR A CA 1
ATOM 4932 C C . THR A 1 619 ? -15.898 19.766 -2.462 1.00 45.56 619 THR A C 1
ATOM 4934 O O . THR A 1 619 ? -16.110 19.533 -3.651 1.00 45.56 619 THR A O 1
ATOM 4937 N N . PRO A 1 620 ? -14.707 20.184 -1.990 1.00 46.91 620 PRO A N 1
ATOM 4938 C CA . PRO A 1 620 ? -13.549 20.300 -2.860 1.00 46.91 620 PRO A CA 1
ATOM 4939 C C . PRO A 1 620 ? -13.287 18.907 -3.430 1.00 46.91 620 PRO A C 1
ATOM 4941 O O . PRO A 1 620 ? -12.930 17.983 -2.698 1.00 46.91 620 PRO A O 1
ATOM 4944 N N . ALA A 1 621 ? -13.565 18.726 -4.723 1.00 50.38 621 ALA A N 1
ATOM 4945 C CA . ALA A 1 621 ? -13.139 17.531 -5.427 1.00 50.38 621 ALA A CA 1
ATOM 4946 C C . ALA A 1 621 ? -11.624 17.396 -5.208 1.00 50.38 621 ALA A C 1
ATOM 4948 O O . ALA A 1 621 ? -10.944 18.427 -5.170 1.00 50.38 621 ALA A O 1
ATOM 4949 N N . PRO A 1 622 ? -11.095 16.172 -5.020 1.00 54.00 622 PRO A N 1
ATOM 4950 C CA . PRO A 1 622 ? -9.663 15.982 -4.843 1.00 54.00 622 PRO A CA 1
ATOM 4951 C C . PRO A 1 622 ? -8.947 16.717 -5.973 1.00 54.00 622 PRO A C 1
ATOM 4953 O O . PRO A 1 622 ? -9.264 16.499 -7.147 1.00 54.00 622 PRO A O 1
ATOM 4956 N N . GLU A 1 623 ? -8.066 17.645 -5.597 1.00 52.00 623 GLU A N 1
ATOM 4957 C CA . GLU A 1 623 ? -7.340 18.482 -6.542 1.00 52.00 623 GLU A CA 1
ATOM 4958 C C . GLU A 1 623 ? -6.715 17.562 -7.590 1.00 52.00 623 GLU A C 1
ATOM 4960 O O . GLU A 1 623 ? -6.053 16.573 -7.259 1.00 52.00 623 GLU A O 1
ATOM 4965 N N . LYS A 1 624 ? -7.020 17.813 -8.868 1.00 57.47 624 LYS A N 1
ATOM 4966 C CA . LYS A 1 624 ? -6.484 17.004 -9.959 1.00 57.47 624 LYS A CA 1
ATOM 4967 C C . LYS A 1 624 ? -4.972 17.166 -9.909 1.00 57.47 624 LYS A C 1
ATOM 4969 O O . LYS A 1 624 ? -4.474 18.204 -10.329 1.00 57.47 624 LYS A O 1
ATOM 4974 N N . ILE A 1 625 ? -4.281 16.142 -9.404 1.00 58.84 625 ILE A N 1
ATOM 4975 C CA . ILE A 1 625 ? -2.823 16.122 -9.286 1.00 58.84 625 ILE A CA 1
ATOM 4976 C C . ILE A 1 625 ? -2.246 16.568 -10.625 1.00 58.84 625 ILE A C 1
ATOM 4978 O O . ILE A 1 625 ? -2.493 15.944 -11.668 1.00 58.84 625 ILE A O 1
ATOM 4982 N N . GLU A 1 626 ? -1.541 17.695 -10.601 1.00 63.19 626 GLU A N 1
ATOM 4983 C CA . GLU A 1 626 ? -0.909 18.214 -11.796 1.00 63.19 626 GLU A CA 1
ATOM 4984 C C . GLU A 1 626 ? 0.092 17.181 -12.296 1.00 63.19 626 GLU A C 1
ATOM 4986 O O . GLU A 1 626 ? 0.886 16.609 -11.546 1.00 63.19 626 GLU A O 1
ATOM 4991 N N . ARG A 1 627 ? 0.031 16.910 -13.596 1.00 67.19 627 ARG A N 1
ATOM 4992 C CA . ARG A 1 627 ? 0.919 15.944 -14.224 1.00 67.19 627 ARG A CA 1
ATOM 4993 C C . ARG A 1 627 ? 2.296 16.576 -14.371 1.00 67.19 627 ARG A C 1
ATOM 4995 O O . ARG A 1 627 ? 2.587 17.182 -15.398 1.00 67.19 627 ARG A O 1
ATOM 5002 N N . GLN A 1 628 ? 3.113 16.466 -13.334 1.00 71.31 628 GLN A N 1
ATOM 5003 C CA . GLN A 1 628 ? 4.505 16.888 -13.380 1.00 71.31 628 GLN A CA 1
ATOM 5004 C C . GLN A 1 628 ? 5.372 15.725 -13.873 1.00 71.31 628 GLN A C 1
ATOM 5006 O O . GLN A 1 628 ? 5.195 14.587 -13.421 1.00 71.31 628 GLN A O 1
ATOM 5011 N N . PRO A 1 629 ? 6.302 15.965 -14.811 1.00 72.88 629 PRO A N 1
ATOM 5012 C CA . PRO A 1 629 ? 7.231 14.930 -15.207 1.00 72.88 629 PRO A CA 1
ATOM 5013 C C . PRO A 1 629 ? 8.125 14.539 -14.029 1.00 72.88 629 PRO A C 1
ATOM 5015 O O . PRO A 1 629 ? 8.616 15.380 -13.278 1.00 72.88 629 PRO A O 1
ATOM 5018 N N . HIS A 1 630 ? 8.385 13.242 -13.895 1.00 78.88 630 HIS A N 1
ATOM 5019 C CA . HIS A 1 630 ? 9.263 12.742 -12.846 1.00 78.88 630 HIS A CA 1
ATOM 5020 C C . HIS A 1 630 ? 10.692 13.279 -13.029 1.00 78.88 630 HIS A C 1
ATOM 5022 O O . HIS A 1 630 ? 11.215 13.260 -14.145 1.00 78.88 630 HIS A O 1
ATOM 5028 N N . ARG A 1 631 ? 11.371 13.672 -11.940 1.00 80.00 631 ARG A N 1
ATOM 5029 C CA . ARG A 1 631 ? 12.709 14.303 -11.980 1.00 80.00 631 ARG A CA 1
ATOM 5030 C C . ARG A 1 631 ? 13.720 13.543 -12.838 1.00 80.00 631 ARG A C 1
ATOM 5032 O O . ARG A 1 631 ? 14.492 14.152 -13.563 1.00 80.00 631 ARG A O 1
ATOM 5039 N N . ILE A 1 632 ? 13.708 12.221 -12.755 1.00 83.88 632 ILE A N 1
ATOM 5040 C CA . ILE A 1 632 ? 14.618 11.318 -13.481 1.00 83.88 632 ILE A CA 1
ATOM 5041 C C . ILE A 1 632 ? 13.938 10.627 -14.675 1.00 83.88 632 ILE A C 1
ATOM 5043 O O . ILE A 1 632 ? 14.373 9.568 -15.116 1.00 83.88 632 ILE A O 1
ATOM 5047 N N . GLY A 1 633 ? 12.814 11.173 -15.150 1.00 80.75 633 GLY A N 1
ATOM 5048 C CA . GLY A 1 633 ? 12.067 10.659 -16.301 1.00 80.75 633 GLY A CA 1
ATOM 5049 C C . GLY A 1 633 ? 11.410 9.290 -16.093 1.00 80.75 633 GLY A C 1
ATOM 5050 O O . GLY A 1 633 ? 11.039 8.651 -17.070 1.00 80.75 633 GLY A O 1
ATOM 5051 N N . GLY A 1 634 ? 11.293 8.823 -14.844 1.00 84.69 634 GLY A N 1
ATOM 5052 C CA . GLY A 1 634 ? 10.754 7.498 -14.510 1.00 84.69 634 GLY A CA 1
ATOM 5053 C C . GLY A 1 634 ? 11.692 6.336 -14.855 1.00 84.69 634 GLY A C 1
ATOM 5054 O O . GLY A 1 634 ? 11.227 5.211 -14.993 1.00 84.69 634 GLY A O 1
ATOM 5055 N N . LEU A 1 635 ? 12.997 6.594 -15.019 1.00 87.75 635 LEU A N 1
ATOM 5056 C CA . LEU A 1 635 ? 13.963 5.549 -15.376 1.00 87.75 635 LEU A CA 1
ATOM 5057 C C . LEU A 1 635 ? 14.221 4.544 -14.245 1.00 87.75 635 LEU A C 1
ATOM 5059 O O . LEU A 1 635 ? 14.340 3.355 -14.510 1.00 87.75 635 LEU A O 1
ATOM 5063 N N . THR A 1 636 ? 14.323 5.006 -12.996 1.00 87.81 636 THR A N 1
ATOM 5064 C CA . THR A 1 636 ? 14.629 4.147 -11.839 1.00 87.81 636 THR A CA 1
ATOM 5065 C C . THR A 1 636 ? 13.968 4.701 -10.583 1.00 87.81 636 THR A C 1
ATOM 5067 O O . THR A 1 636 ? 14.282 5.810 -10.188 1.00 87.81 636 THR A O 1
ATOM 5070 N N . TYR A 1 637 ? 13.115 3.968 -9.878 1.00 86.44 637 TYR A N 1
ATOM 5071 C CA . TYR A 1 637 ? 12.556 4.487 -8.614 1.00 86.44 637 TYR A CA 1
ATOM 5072 C C . TYR A 1 637 ? 13.447 4.208 -7.394 1.00 86.44 637 TYR A C 1
ATOM 5074 O O . TYR A 1 637 ? 13.210 4.735 -6.311 1.00 86.44 637 TYR A O 1
ATOM 5082 N N . HIS A 1 638 ? 14.504 3.416 -7.576 1.00 83.56 638 HIS A N 1
ATOM 5083 C CA . HIS A 1 638 ? 15.473 3.103 -6.535 1.00 83.56 638 HIS A CA 1
ATOM 5084 C C . HIS A 1 638 ? 16.532 4.204 -6.392 1.00 83.56 638 HIS A C 1
ATOM 5086 O O . HIS A 1 638 ? 17.127 4.655 -7.373 1.00 83.56 638 HIS A O 1
ATOM 5092 N N . HIS A 1 639 ? 16.795 4.610 -5.149 1.00 84.50 639 HIS A N 1
ATOM 5093 C CA . HIS A 1 639 ? 17.821 5.590 -4.801 1.00 84.50 639 HIS A CA 1
ATOM 5094 C C . HIS A 1 639 ? 19.126 4.889 -4.423 1.00 84.50 639 HIS A C 1
ATOM 5096 O O . HIS A 1 639 ? 19.429 4.713 -3.249 1.00 84.50 639 HIS A O 1
ATOM 5102 N N . PHE A 1 640 ? 19.905 4.477 -5.421 1.00 84.12 640 PHE A N 1
ATOM 5103 C CA . PHE A 1 640 ? 21.230 3.915 -5.162 1.00 84.12 640 PHE A CA 1
ATOM 5104 C C . PHE A 1 640 ? 22.219 5.023 -4.807 1.00 84.12 640 PHE A C 1
ATOM 5106 O O . PHE A 1 640 ? 22.384 5.992 -5.562 1.00 84.12 640 PHE A O 1
ATOM 5113 N N . SER A 1 641 ? 22.903 4.878 -3.671 1.00 85.94 641 SER A N 1
ATOM 5114 C CA . SER A 1 641 ? 24.051 5.730 -3.387 1.00 85.94 641 SER A CA 1
ATOM 5115 C C . SER A 1 641 ? 25.177 5.407 -4.385 1.00 85.94 641 SER A C 1
ATOM 5117 O O . SER A 1 641 ? 25.286 4.270 -4.847 1.00 85.94 641 SER A O 1
ATOM 5119 N N . PRO A 1 642 ? 26.069 6.360 -4.718 1.00 83.31 642 PRO A N 1
ATOM 5120 C CA . PRO A 1 642 ? 27.218 6.074 -5.585 1.00 83.31 642 PRO A CA 1
ATOM 5121 C C . PRO A 1 642 ? 28.090 4.917 -5.078 1.00 83.31 642 PRO A C 1
ATOM 5123 O O . PRO A 1 642 ? 28.731 4.225 -5.866 1.00 83.31 642 PRO A O 1
ATOM 5126 N N . LEU A 1 643 ? 28.109 4.708 -3.759 1.00 83.69 643 LEU A N 1
ATOM 5127 C CA . LEU A 1 643 ? 28.823 3.613 -3.119 1.00 83.69 643 LEU A CA 1
ATOM 5128 C C . LEU A 1 643 ? 28.086 2.281 -3.311 1.00 83.69 643 LEU A C 1
ATOM 5130 O O . LEU A 1 643 ? 28.733 1.292 -3.645 1.00 83.69 643 LEU A O 1
ATOM 5134 N N . ASP A 1 644 ? 26.757 2.255 -3.189 1.00 84.00 644 ASP A N 1
ATOM 5135 C CA . ASP A 1 644 ? 25.961 1.057 -3.489 1.00 84.00 644 ASP A CA 1
ATOM 5136 C C . ASP A 1 644 ? 26.111 0.660 -4.949 1.00 84.00 644 ASP A C 1
ATOM 5138 O O . ASP A 1 644 ? 26.357 -0.509 -5.239 1.00 84.00 644 ASP A O 1
ATOM 5142 N N . THR A 1 645 ? 26.050 1.623 -5.870 1.00 85.88 645 THR A N 1
ATOM 5143 C CA . THR A 1 645 ? 26.354 1.384 -7.281 1.00 85.88 645 THR A CA 1
ATOM 5144 C C . THR A 1 645 ? 27.736 0.738 -7.428 1.00 85.88 645 THR A C 1
ATOM 5146 O O . THR A 1 645 ? 27.865 -0.287 -8.091 1.00 85.88 645 THR A O 1
ATOM 5149 N N . LEU A 1 646 ? 28.778 1.280 -6.789 1.00 84.12 646 LEU A N 1
ATOM 5150 C CA . LEU A 1 646 ? 30.146 0.762 -6.900 1.00 84.12 646 LEU A CA 1
ATOM 5151 C C . LEU A 1 646 ? 30.325 -0.645 -6.301 1.00 84.12 646 LEU A C 1
ATOM 5153 O O . LEU A 1 646 ? 31.143 -1.413 -6.796 1.00 84.12 646 LEU A O 1
ATOM 5157 N N . LEU A 1 647 ? 29.598 -0.989 -5.238 1.00 81.62 647 LEU A N 1
ATOM 5158 C CA . LEU A 1 647 ? 29.779 -2.263 -4.536 1.00 81.62 647 LEU A CA 1
ATOM 5159 C C . LEU A 1 647 ? 28.849 -3.372 -5.031 1.00 81.62 647 LEU A C 1
ATOM 5161 O O . LEU A 1 647 ? 29.245 -4.535 -5.050 1.00 81.62 647 LEU A O 1
ATOM 5165 N N . THR A 1 648 ? 27.618 -3.032 -5.410 1.00 83.25 648 THR A N 1
ATOM 5166 C CA . THR A 1 648 ? 26.571 -4.021 -5.715 1.00 83.25 648 THR A CA 1
ATOM 5167 C C . THR A 1 648 ? 26.459 -4.335 -7.198 1.00 83.25 648 THR A C 1
ATOM 5169 O O . THR A 1 648 ? 26.023 -5.429 -7.556 1.00 83.25 648 THR A O 1
ATOM 5172 N N . THR A 1 649 ? 26.853 -3.412 -8.081 1.00 86.06 649 THR A N 1
ATOM 5173 C CA . THR A 1 649 ? 26.705 -3.645 -9.521 1.00 86.06 649 THR A CA 1
ATOM 5174 C C . THR A 1 649 ? 27.802 -4.588 -10.005 1.00 86.06 649 THR A C 1
ATOM 5176 O O . THR A 1 649 ? 28.976 -4.400 -9.689 1.00 86.06 649 THR A O 1
ATOM 5179 N N . PRO A 1 650 ? 27.487 -5.652 -10.745 1.00 85.75 650 PRO A N 1
ATOM 5180 C CA . PRO A 1 650 ? 28.519 -6.410 -11.431 1.00 85.75 650 PRO A CA 1
ATOM 5181 C C . PRO A 1 650 ? 28.973 -5.628 -12.675 1.00 85.75 650 PRO A C 1
ATOM 5183 O O . PRO A 1 650 ? 28.134 -5.043 -13.364 1.00 85.75 650 PRO A O 1
ATOM 5186 N N . PRO A 1 651 ? 30.274 -5.622 -13.017 1.00 90.62 651 PRO A N 1
ATOM 5187 C CA . PRO A 1 651 ? 30.705 -5.020 -14.267 1.00 90.62 651 PRO A CA 1
ATOM 5188 C C . PRO A 1 651 ? 30.209 -5.876 -15.438 1.00 90.62 651 PRO A C 1
ATOM 5190 O O . PRO A 1 651 ? 30.335 -7.105 -15.427 1.00 90.62 651 PRO A O 1
ATOM 5193 N N . GLN A 1 652 ? 29.648 -5.231 -16.455 1.00 91.62 652 GLN A N 1
ATOM 5194 C CA . GLN A 1 652 ? 29.085 -5.892 -17.632 1.00 91.62 652 GLN A CA 1
ATOM 5195 C C . GLN A 1 652 ? 30.011 -5.697 -18.844 1.00 91.62 652 GLN A C 1
ATOM 5197 O O . GLN A 1 652 ? 30.762 -4.723 -18.900 1.00 91.62 652 GLN A O 1
ATOM 5202 N N . PRO A 1 653 ? 30.013 -6.612 -19.824 1.00 93.38 653 PRO A N 1
ATOM 5203 C CA . PRO A 1 653 ? 30.793 -6.415 -21.039 1.00 93.38 653 PRO A CA 1
ATOM 5204 C C . PRO A 1 653 ? 30.277 -5.202 -21.828 1.00 93.38 653 PRO A C 1
ATOM 5206 O O . PRO A 1 653 ? 29.072 -5.029 -22.006 1.00 93.38 653 PRO A O 1
ATOM 5209 N N . GLY A 1 654 ? 31.194 -4.381 -22.331 1.00 92.75 654 GLY A N 1
ATOM 5210 C CA . GLY A 1 654 ? 30.901 -3.284 -23.247 1.00 92.75 654 GLY A CA 1
ATOM 5211 C C . GLY A 1 654 ? 32.019 -3.086 -24.263 1.00 92.75 654 GLY A C 1
ATOM 5212 O O . GLY A 1 654 ? 33.138 -3.557 -24.067 1.00 92.75 654 GLY A O 1
ATOM 5213 N N . LEU A 1 655 ? 31.692 -2.415 -25.366 1.00 92.19 655 LEU A N 1
ATOM 5214 C CA . LEU A 1 655 ? 32.600 -2.205 -26.494 1.00 92.19 655 LEU A CA 1
ATOM 5215 C C . LEU A 1 655 ? 33.154 -0.783 -26.457 1.00 92.19 655 LEU A C 1
ATOM 5217 O O . LEU A 1 655 ? 32.374 0.162 -26.522 1.00 92.19 655 LEU A O 1
ATOM 5221 N N . ILE A 1 656 ? 34.472 -0.620 -26.386 1.00 90.88 656 ILE A N 1
ATOM 5222 C CA . ILE A 1 656 ? 35.145 0.682 -26.442 1.00 90.88 656 ILE A CA 1
ATOM 5223 C C . ILE A 1 656 ? 35.399 1.050 -27.908 1.00 90.88 656 ILE A C 1
ATOM 5225 O O . ILE A 1 656 ? 35.974 0.286 -28.675 1.00 90.88 656 ILE A O 1
ATOM 5229 N N . MET A 1 657 ? 34.978 2.242 -28.298 1.00 89.44 657 MET A N 1
ATOM 5230 C CA . MET A 1 657 ? 35.064 2.815 -29.634 1.00 89.44 657 MET A CA 1
ATOM 5231 C C . MET A 1 657 ? 35.809 4.150 -29.570 1.00 89.44 657 MET A C 1
ATOM 5233 O O . MET A 1 657 ? 35.651 4.939 -28.636 1.00 89.44 657 MET A O 1
ATOM 5237 N N . GLN A 1 658 ? 36.620 4.430 -30.583 1.00 84.00 658 GLN A N 1
ATOM 5238 C CA . GLN A 1 658 ? 37.247 5.737 -30.707 1.00 84.00 658 GLN A CA 1
ATOM 5239 C C . GLN A 1 658 ? 36.223 6.735 -31.240 1.00 84.00 658 GLN A C 1
ATOM 5241 O O . GLN A 1 658 ? 35.507 6.451 -32.201 1.00 84.00 658 GLN A O 1
ATOM 5246 N N . ILE A 1 659 ? 36.161 7.912 -30.622 1.00 77.38 659 ILE A N 1
ATOM 5247 C CA . ILE A 1 659 ? 35.533 9.058 -31.268 1.00 77.38 659 ILE A CA 1
ATOM 5248 C C . ILE A 1 659 ? 36.570 9.571 -32.253 1.00 77.38 659 ILE A C 1
ATOM 5250 O O . ILE A 1 659 ? 37.628 10.044 -31.842 1.00 77.38 659 ILE A O 1
ATOM 5254 N N . GLU A 1 660 ? 36.297 9.449 -33.545 1.00 70.12 660 GLU A N 1
ATOM 5255 C CA . GLU A 1 660 ? 37.075 10.186 -34.529 1.00 70.12 660 GLU A CA 1
ATOM 5256 C C . GLU A 1 660 ? 36.910 11.677 -34.196 1.00 70.12 660 GLU A C 1
ATOM 5258 O O . GLU A 1 660 ? 35.764 12.144 -34.126 1.00 70.12 660 GLU A O 1
ATOM 5263 N N . PRO A 1 661 ? 37.994 12.425 -33.915 1.00 61.44 661 PRO A N 1
ATOM 5264 C CA . PRO A 1 661 ? 37.906 13.863 -33.742 1.00 61.44 661 PRO A CA 1
ATOM 5265 C C . PRO A 1 661 ? 37.523 14.443 -35.102 1.00 61.44 661 PRO A C 1
ATOM 5267 O O . PRO A 1 661 ? 38.373 14.794 -35.914 1.00 61.44 661 PRO A O 1
ATOM 5270 N N . ARG A 1 662 ? 36.222 14.466 -35.403 1.00 51.38 662 ARG A N 1
ATOM 5271 C CA . ARG A 1 662 ? 35.728 15.063 -36.635 1.00 51.38 662 ARG A CA 1
ATOM 5272 C C . ARG A 1 662 ? 36.180 16.515 -36.631 1.00 51.38 662 ARG A C 1
ATOM 5274 O O . ARG A 1 662 ? 35.882 17.246 -35.687 1.00 51.38 662 ARG A O 1
ATOM 5281 N N . TYR A 1 663 ? 36.862 16.898 -37.705 1.00 47.31 663 TYR A N 1
ATOM 5282 C CA . TYR A 1 663 ? 37.218 18.253 -38.130 1.00 47.31 663 TYR A CA 1
ATOM 5283 C C . TYR A 1 663 ? 35.969 19.146 -38.332 1.00 47.31 663 TYR A C 1
ATOM 5285 O O . TYR A 1 663 ? 35.792 19.788 -39.361 1.00 47.31 663 TYR A O 1
ATOM 5293 N N . ASN A 1 664 ? 35.057 19.206 -37.364 1.00 44.56 664 ASN A N 1
ATOM 5294 C CA . ASN A 1 664 ? 33.931 20.128 -37.381 1.00 44.56 664 ASN A CA 1
ATOM 5295 C C . ASN A 1 664 ? 34.361 21.420 -36.688 1.00 44.56 664 ASN A C 1
ATOM 5297 O O . ASN A 1 664 ? 34.002 21.679 -35.542 1.00 44.56 664 ASN A O 1
ATOM 5301 N N . ALA A 1 665 ? 35.107 22.244 -37.424 1.00 48.66 665 ALA A N 1
ATOM 5302 C CA . ALA A 1 665 ? 35.512 23.599 -37.044 1.00 48.66 665 ALA A CA 1
ATOM 5303 C C . ALA A 1 665 ? 34.332 24.582 -36.827 1.00 48.66 665 ALA A C 1
ATOM 5305 O O . ALA A 1 665 ? 34.553 25.772 -36.644 1.00 48.66 665 ALA A O 1
ATOM 5306 N N . SER A 1 666 ? 33.076 24.118 -36.845 1.00 48.62 666 SER A N 1
ATOM 5307 C CA . SER A 1 666 ? 31.874 24.956 -36.743 1.00 48.62 666 SER A CA 1
ATOM 5308 C C . SER A 1 666 ? 30.994 24.696 -35.512 1.00 48.62 666 SER A C 1
ATOM 5310 O O . SER A 1 666 ? 30.018 25.416 -35.313 1.00 48.62 666 SER A O 1
ATOM 5312 N N . PHE A 1 667 ? 31.319 23.729 -34.641 1.00 48.78 667 PHE A N 1
ATOM 5313 C CA . PHE A 1 667 ? 30.584 23.529 -33.380 1.00 48.78 667 PHE A CA 1
ATOM 5314 C C . PHE A 1 667 ? 31.255 24.301 -32.230 1.00 48.78 667 PHE A C 1
ATOM 5316 O O . PHE A 1 667 ? 32.041 23.751 -31.467 1.00 48.78 667 PHE A O 1
ATOM 5323 N N . SER A 1 668 ? 30.955 25.603 -32.186 1.00 43.28 668 SER A N 1
ATOM 5324 C CA . SER A 1 668 ? 31.167 26.600 -31.118 1.00 43.28 668 SER A CA 1
ATOM 5325 C C . SER A 1 668 ? 32.307 26.370 -30.105 1.00 43.28 668 SER A C 1
ATOM 5327 O O . SER A 1 668 ? 32.228 25.520 -29.218 1.00 43.28 668 SER A O 1
ATOM 5329 N N . GLU A 1 669 ? 33.272 27.287 -30.159 1.00 43.75 669 GLU A N 1
ATOM 5330 C CA . GLU A 1 669 ? 34.407 27.613 -29.273 1.00 43.75 669 GLU A CA 1
ATOM 5331 C C . GLU A 1 669 ? 34.169 27.710 -27.747 1.00 43.75 669 GLU A C 1
ATOM 5333 O O . GLU A 1 669 ? 34.983 28.281 -27.017 1.00 43.75 669 GLU A O 1
ATOM 5338 N N . THR A 1 670 ? 33.111 27.143 -27.172 1.00 45.22 670 THR A N 1
ATOM 5339 C CA . THR A 1 670 ? 32.953 27.152 -25.712 1.00 45.22 670 THR A CA 1
ATOM 5340 C C . THR A 1 670 ? 33.810 26.071 -25.047 1.00 45.22 670 THR A C 1
ATOM 5342 O O . THR A 1 670 ? 33.333 25.005 -24.675 1.00 45.22 670 THR A O 1
ATOM 5345 N N . ARG A 1 671 ? 35.094 26.399 -24.859 1.00 45.03 671 ARG A N 1
ATOM 5346 C CA . ARG A 1 671 ? 35.966 25.980 -23.743 1.00 45.03 671 ARG A CA 1
ATOM 5347 C C . ARG A 1 671 ? 36.084 24.480 -23.436 1.00 45.03 671 ARG A C 1
ATOM 5349 O O . ARG A 1 671 ? 36.251 24.114 -22.270 1.00 45.03 671 ARG A O 1
ATOM 5356 N N . PHE A 1 672 ? 36.143 23.604 -24.435 1.00 45.31 672 PHE A N 1
ATOM 5357 C CA . PHE A 1 672 ? 36.834 22.326 -24.232 1.00 45.31 672 PHE A CA 1
ATOM 5358 C C . PHE A 1 672 ? 38.348 22.573 -24.296 1.00 45.31 672 PHE A C 1
ATOM 5360 O O . PHE A 1 672 ? 39.007 22.329 -25.298 1.00 45.31 672 PHE A O 1
ATOM 5367 N N . SER A 1 673 ? 38.866 23.141 -23.200 1.00 44.50 673 SER A N 1
ATOM 5368 C CA . SER A 1 673 ? 40.277 23.136 -22.796 1.00 44.50 673 SER A CA 1
ATOM 5369 C C . SER A 1 673 ? 40.935 21.826 -23.228 1.00 44.50 673 SER A C 1
ATOM 5371 O O . SER A 1 673 ? 40.414 20.805 -22.806 1.00 44.50 673 SER A O 1
ATOM 5373 N N . THR A 1 674 ? 41.973 21.876 -24.080 1.00 48.69 674 THR A N 1
ATOM 5374 C CA . THR A 1 674 ? 43.118 20.949 -24.344 1.00 48.69 674 THR A CA 1
ATOM 5375 C C . THR A 1 674 ? 43.074 19.468 -23.887 1.00 48.69 674 THR A C 1
ATOM 5377 O O . THR A 1 674 ? 44.109 18.818 -23.731 1.00 48.69 674 THR A O 1
ATOM 5380 N N . HIS A 1 675 ? 41.905 18.887 -23.646 1.00 47.47 675 HIS A N 1
ATOM 5381 C CA . HIS A 1 675 ? 41.744 17.710 -22.807 1.00 47.47 675 HIS A CA 1
ATOM 5382 C C . HIS A 1 675 ? 41.781 16.428 -23.630 1.00 47.47 675 HIS A C 1
ATOM 5384 O O . HIS A 1 675 ? 40.995 16.247 -24.553 1.00 47.47 675 HIS A O 1
ATOM 5390 N N . LYS A 1 676 ? 42.709 15.550 -23.220 1.00 61.62 676 LYS A N 1
ATOM 5391 C CA . LYS A 1 676 ? 42.679 14.078 -23.256 1.00 61.62 676 LYS A CA 1
ATOM 5392 C C . LYS A 1 676 ? 41.601 13.493 -24.179 1.00 61.62 676 LYS A C 1
ATOM 5394 O O . LYS A 1 676 ? 40.420 13.579 -23.869 1.00 61.62 676 LYS A O 1
ATOM 5399 N N . GLN A 1 677 ? 42.037 12.839 -25.259 1.00 65.94 677 GLN A N 1
ATOM 5400 C CA . GLN A 1 677 ? 41.199 12.005 -26.128 1.00 65.94 677 GLN A CA 1
ATOM 5401 C C . GLN A 1 677 ? 40.325 11.066 -25.278 1.00 65.94 677 GLN A C 1
ATOM 5403 O O . GLN A 1 677 ? 40.823 10.072 -24.750 1.00 65.94 677 GLN A O 1
ATOM 5408 N N . ASP A 1 678 ? 39.045 11.385 -25.116 1.00 81.12 678 ASP A N 1
ATOM 5409 C CA . ASP A 1 678 ? 38.096 10.491 -24.464 1.00 81.12 678 ASP A CA 1
ATOM 5410 C C . ASP A 1 678 ? 37.568 9.487 -25.483 1.00 81.12 678 ASP A C 1
ATOM 5412 O O . ASP A 1 678 ? 37.320 9.822 -26.644 1.00 81.12 678 ASP A O 1
ATOM 5416 N N . TYR A 1 679 ? 37.389 8.246 -25.047 1.00 87.19 679 TYR A N 1
ATOM 5417 C CA . TYR A 1 679 ? 36.745 7.231 -25.864 1.00 87.19 679 TYR A CA 1
ATOM 5418 C C . TYR A 1 679 ? 35.232 7.258 -25.631 1.00 87.19 679 TYR A C 1
ATOM 5420 O O . TYR A 1 679 ? 34.714 7.812 -24.653 1.00 87.19 679 TYR A O 1
ATOM 5428 N N . VAL A 1 680 ? 34.506 6.623 -26.541 1.00 87.88 680 VAL A N 1
ATOM 5429 C CA . VAL A 1 680 ? 33.093 6.296 -26.366 1.00 87.88 680 VAL A CA 1
ATOM 5430 C C . VAL A 1 680 ? 32.980 4.799 -26.165 1.00 87.88 680 VAL A C 1
ATOM 5432 O O . VAL A 1 680 ? 33.759 4.039 -26.711 1.00 87.88 680 VAL A O 1
ATOM 5435 N N . SER A 1 681 ? 32.011 4.334 -25.398 1.00 90.50 681 SER A N 1
ATOM 5436 C CA . SER A 1 681 ? 31.721 2.914 -25.274 1.00 90.50 681 SER A CA 1
ATOM 5437 C C . SER A 1 681 ? 30.251 2.633 -25.524 1.00 90.50 681 SER A C 1
ATOM 5439 O O . SER A 1 681 ? 29.393 3.379 -25.058 1.00 90.50 681 SER A O 1
ATOM 5441 N N . LEU A 1 682 ? 29.954 1.526 -26.196 1.00 90.69 682 LEU A N 1
ATOM 5442 C CA . LEU A 1 682 ? 28.613 0.964 -26.249 1.00 90.69 682 LEU A CA 1
ATOM 5443 C C . LEU A 1 682 ? 28.424 0.044 -25.035 1.00 90.69 682 LEU A C 1
ATOM 5445 O O . LEU A 1 682 ? 29.001 -1.043 -24.974 1.00 90.69 682 LEU A O 1
ATOM 5449 N N . PHE A 1 683 ? 27.629 0.489 -24.064 1.00 91.38 683 PHE A N 1
ATOM 5450 C CA . PHE A 1 683 ? 27.419 -0.197 -22.791 1.00 91.38 683 PHE A CA 1
ATOM 5451 C C . PHE A 1 683 ? 25.938 -0.206 -22.415 1.00 91.38 683 PHE A C 1
ATOM 5453 O O . PHE A 1 683 ? 25.296 0.837 -22.397 1.00 91.38 683 PHE A O 1
ATOM 5460 N N . SER A 1 684 ? 25.366 -1.377 -22.120 1.00 86.94 684 SER A N 1
ATOM 5461 C CA . SER A 1 684 ? 23.944 -1.517 -21.752 1.00 86.94 684 SER A CA 1
ATOM 5462 C C . SER A 1 684 ? 22.951 -0.915 -22.778 1.00 86.94 684 SER A C 1
ATOM 5464 O O . SER A 1 684 ? 21.832 -0.516 -22.465 1.00 86.94 684 SER A O 1
ATOM 5466 N N . GLY A 1 685 ? 23.350 -0.846 -24.056 1.00 83.56 685 GLY A N 1
ATOM 5467 C CA . GLY A 1 685 ? 22.574 -0.183 -25.115 1.00 83.56 685 GLY A CA 1
ATOM 5468 C C . GLY A 1 685 ? 22.615 1.347 -25.083 1.00 83.56 685 GLY A C 1
ATOM 5469 O O . GLY A 1 685 ? 21.862 1.979 -25.819 1.00 83.56 685 GLY A O 1
ATOM 5470 N N . LEU A 1 686 ? 23.477 1.928 -24.250 1.00 87.69 686 LEU A N 1
ATOM 5471 C CA . LEU A 1 686 ? 23.792 3.347 -24.194 1.00 87.69 686 LEU A CA 1
ATOM 5472 C C . LEU A 1 686 ? 25.146 3.615 -24.842 1.00 87.69 686 LEU A C 1
ATOM 5474 O O . LEU A 1 686 ? 26.053 2.784 -24.814 1.00 87.69 686 LEU A O 1
ATOM 5478 N N . ILE A 1 687 ? 25.275 4.815 -25.393 1.00 87.81 687 ILE A N 1
ATOM 5479 C CA . ILE A 1 687 ? 26.556 5.381 -25.794 1.00 87.81 687 ILE A CA 1
ATOM 5480 C C . ILE A 1 687 ? 27.079 6.156 -24.582 1.00 87.81 687 ILE A C 1
ATOM 5482 O O . ILE A 1 687 ? 26.484 7.153 -24.170 1.00 87.81 687 ILE A O 1
ATOM 5486 N N . SER A 1 688 ? 28.157 5.662 -23.985 1.00 88.50 688 SER A N 1
ATOM 5487 C CA . SER A 1 688 ? 28.784 6.231 -22.792 1.00 88.50 688 SER A CA 1
ATOM 5488 C C . SER A 1 688 ? 30.126 6.859 -23.126 1.00 88.50 688 SER A C 1
ATOM 5490 O O . SER A 1 688 ? 30.835 6.389 -24.007 1.00 88.50 688 SER A O 1
ATOM 5492 N N . ARG A 1 689 ? 30.496 7.917 -22.411 1.00 86.44 689 ARG A N 1
ATOM 5493 C CA . ARG A 1 689 ? 31.833 8.507 -22.449 1.00 86.44 689 ARG A CA 1
ATOM 5494 C C . ARG A 1 689 ? 32.727 7.761 -21.462 1.00 86.44 689 ARG A C 1
ATOM 5496 O O . ARG A 1 689 ? 32.319 7.505 -20.329 1.00 86.44 689 ARG A O 1
ATOM 5503 N N . ILE A 1 690 ? 33.946 7.442 -21.877 1.00 88.56 690 ILE A N 1
ATOM 5504 C CA . ILE A 1 690 ? 34.974 6.872 -21.009 1.00 88.56 690 ILE A CA 1
ATOM 5505 C C . ILE A 1 690 ? 36.263 7.663 -21.182 1.00 88.56 690 ILE A C 1
ATOM 5507 O O . ILE A 1 690 ? 36.766 7.833 -22.291 1.00 88.56 690 ILE A O 1
ATOM 5511 N N . SER A 1 691 ? 36.797 8.180 -20.078 1.00 88.06 691 SER A N 1
ATOM 5512 C CA . SER A 1 691 ? 38.065 8.900 -20.138 1.00 88.06 691 SER A CA 1
ATOM 5513 C C . SER A 1 691 ? 39.222 7.939 -20.398 1.00 88.06 691 SER A C 1
ATOM 5515 O O . SER A 1 691 ? 39.193 6.788 -19.955 1.00 88.06 691 SER A O 1
ATOM 5517 N N . LYS A 1 692 ? 40.278 8.402 -21.077 1.00 85.56 692 LYS A N 1
ATOM 5518 C CA . LYS A 1 692 ? 41.456 7.563 -21.383 1.00 85.56 692 LYS A CA 1
ATOM 5519 C C . LYS A 1 692 ? 42.077 6.934 -20.131 1.00 85.56 692 LYS A C 1
ATOM 5521 O O . LYS A 1 692 ? 42.513 5.792 -20.163 1.00 85.56 692 LYS A O 1
ATOM 5526 N N . THR A 1 693 ? 42.060 7.649 -19.004 1.00 84.44 693 THR A N 1
ATOM 5527 C CA . THR A 1 693 ? 42.539 7.130 -17.711 1.00 84.44 693 THR A CA 1
ATOM 5528 C C . THR A 1 693 ? 41.643 6.028 -17.149 1.00 84.44 693 THR A C 1
ATOM 5530 O O . THR A 1 693 ? 42.133 5.128 -16.474 1.00 84.44 693 THR A O 1
ATOM 5533 N N . ASN A 1 694 ? 40.344 6.078 -17.444 1.00 87.62 694 ASN A N 1
ATOM 5534 C CA . ASN A 1 694 ? 39.356 5.110 -16.975 1.00 87.62 694 ASN A CA 1
ATOM 5535 C C . ASN A 1 694 ? 39.239 3.884 -17.893 1.00 87.62 694 ASN A C 1
ATOM 5537 O O . ASN A 1 694 ? 38.677 2.876 -17.471 1.00 87.62 694 ASN A O 1
ATOM 5541 N N . ALA A 1 695 ? 39.760 3.954 -19.123 1.00 87.25 695 ALA A N 1
ATOM 5542 C CA . ALA A 1 695 ? 39.847 2.821 -20.048 1.00 87.25 695 ALA A CA 1
ATOM 5543 C C . ALA A 1 695 ? 40.961 1.820 -19.675 1.00 87.25 695 ALA A C 1
ATOM 5545 O O . ALA A 1 695 ? 40.947 0.670 -20.115 1.00 87.25 695 ALA A O 1
ATOM 5546 N N . GLY A 1 696 ? 41.905 2.224 -18.818 1.00 87.31 696 GLY A N 1
ATOM 5547 C CA . GLY A 1 696 ? 43.000 1.365 -18.374 1.00 87.31 696 GLY A CA 1
ATOM 5548 C C . GLY A 1 696 ? 43.907 0.948 -19.536 1.00 87.31 696 GLY A C 1
ATOM 5549 O O . GLY A 1 696 ? 44.414 1.798 -20.260 1.00 87.31 696 GLY A O 1
ATOM 5550 N N . ILE A 1 697 ? 44.124 -0.362 -19.687 1.00 85.94 697 ILE A N 1
ATOM 5551 C CA . ILE A 1 697 ? 44.981 -0.955 -20.734 1.00 85.94 697 ILE A CA 1
ATOM 5552 C C . ILE A 1 697 ? 44.191 -1.185 -22.042 1.00 85.94 697 ILE A C 1
ATOM 5554 O O . ILE A 1 697 ? 44.779 -1.462 -23.084 1.00 85.94 697 ILE A O 1
ATOM 5558 N N . HIS A 1 698 ? 42.859 -1.067 -22.017 1.00 87.00 698 HIS A N 1
ATOM 5559 C CA . HIS A 1 698 ? 42.034 -1.372 -23.183 1.00 87.00 698 HIS A CA 1
ATOM 5560 C C . HIS A 1 698 ? 42.130 -0.281 -24.250 1.00 87.00 698 HIS A C 1
ATOM 5562 O O . HIS A 1 698 ? 41.947 0.906 -23.974 1.00 87.00 698 HIS A O 1
ATOM 5568 N N . THR A 1 699 ? 42.371 -0.707 -25.488 1.00 84.38 699 THR A N 1
ATOM 5569 C CA . THR A 1 699 ? 42.394 0.159 -26.668 1.00 84.38 699 THR A CA 1
ATOM 5570 C C . THR A 1 699 ? 41.022 0.179 -27.345 1.00 84.38 699 THR A C 1
ATOM 5572 O O . THR A 1 699 ? 40.283 -0.807 -27.273 1.00 84.38 699 THR A O 1
ATOM 5575 N N . PRO A 1 700 ? 40.647 1.284 -28.013 1.00 85.62 700 PRO A N 1
ATOM 5576 C CA . PRO A 1 700 ? 39.408 1.327 -28.779 1.00 85.62 700 PRO A CA 1
ATOM 5577 C C . PRO A 1 700 ? 39.419 0.303 -29.923 1.00 85.62 700 PRO A C 1
ATOM 5579 O O . PRO A 1 700 ? 40.478 -0.100 -30.401 1.00 85.62 700 PRO A O 1
ATOM 5582 N N . PHE A 1 701 ? 38.224 -0.089 -30.375 1.00 85.19 701 PHE A N 1
ATOM 5583 C CA . PHE A 1 701 ? 38.000 -1.042 -31.472 1.00 85.19 701 PHE A CA 1
ATOM 5584 C C . PHE A 1 701 ? 38.771 -0.701 -32.749 1.00 85.19 701 PHE A C 1
ATOM 5586 O O . PHE A 1 701 ? 39.281 -1.595 -33.417 1.00 85.19 701 PHE A O 1
ATOM 5593 N N . TYR A 1 702 ? 38.866 0.590 -33.052 1.00 79.88 702 TYR A N 1
ATOM 5594 C CA . TYR A 1 702 ? 39.676 1.132 -34.128 1.00 79.88 702 TYR A CA 1
ATOM 5595 C C . TYR A 1 702 ? 40.661 2.114 -33.506 1.00 79.88 702 TYR A C 1
ATOM 5597 O O . TYR A 1 702 ? 40.220 3.041 -32.828 1.00 79.88 702 TYR A O 1
ATOM 5605 N N . ASN A 1 703 ? 41.961 1.887 -33.700 1.00 74.00 703 ASN A N 1
ATOM 5606 C CA . ASN A 1 703 ? 43.028 2.768 -33.231 1.00 74.00 703 ASN A CA 1
ATOM 5607 C C . ASN A 1 703 ? 43.951 3.124 -34.413 1.00 74.00 703 ASN A C 1
ATOM 5609 O O . ASN A 1 703 ? 44.893 2.374 -34.684 1.00 74.00 703 ASN A O 1
ATOM 5613 N N . PRO A 1 704 ? 43.704 4.237 -35.128 1.00 65.00 704 PRO A N 1
ATOM 5614 C CA . PRO A 1 704 ? 44.509 4.625 -36.280 1.00 65.00 704 PRO A CA 1
ATOM 5615 C C . PRO A 1 704 ? 45.933 5.037 -35.874 1.00 65.00 704 PRO A C 1
ATOM 5617 O O . PRO A 1 704 ? 46.852 4.895 -36.672 1.00 65.00 704 PRO A O 1
ATOM 5620 N N . ASP A 1 705 ? 46.152 5.460 -34.622 1.00 67.25 705 ASP A N 1
ATOM 5621 C CA . ASP A 1 705 ? 47.481 5.847 -34.126 1.00 67.25 705 ASP A CA 1
ATOM 5622 C C . ASP A 1 705 ? 48.431 4.638 -34.034 1.00 67.25 705 ASP A C 1
ATOM 5624 O O . ASP A 1 705 ? 49.649 4.793 -34.120 1.00 67.25 705 ASP A O 1
ATOM 5628 N N . GLY A 1 706 ? 47.884 3.418 -33.932 1.00 61.50 706 GLY A N 1
ATOM 5629 C CA . GLY A 1 706 ? 48.657 2.173 -33.968 1.00 61.50 706 GLY A CA 1
ATOM 5630 C C . GLY A 1 706 ? 49.339 1.898 -35.314 1.00 61.50 706 GLY A C 1
ATOM 5631 O O . GLY A 1 706 ? 50.284 1.116 -35.354 1.00 61.50 706 GLY A O 1
ATOM 5632 N N . LEU A 1 707 ? 48.904 2.559 -36.393 1.00 56.00 707 LEU A N 1
ATOM 5633 C CA . LEU A 1 707 ? 49.544 2.491 -37.712 1.00 56.00 707 LEU A CA 1
ATOM 5634 C C . LEU A 1 707 ? 50.688 3.507 -37.874 1.00 56.00 707 LEU A C 1
ATOM 5636 O O . LEU A 1 707 ? 51.571 3.287 -38.696 1.00 56.00 707 LEU A O 1
ATOM 5640 N N . ASN A 1 708 ? 50.723 4.579 -37.073 1.00 53.19 708 ASN A N 1
ATOM 5641 C CA . ASN A 1 708 ? 51.695 5.670 -37.233 1.00 53.19 708 ASN A CA 1
ATOM 5642 C C . ASN A 1 708 ? 52.935 5.549 -36.330 1.00 53.19 708 ASN A C 1
ATOM 5644 O O . ASN A 1 708 ? 53.901 6.280 -36.527 1.00 53.19 708 ASN A O 1
ATOM 5648 N N . ALA A 1 709 ? 52.956 4.621 -35.367 1.00 50.12 709 ALA A N 1
ATOM 5649 C CA . ALA A 1 709 ? 54.102 4.430 -34.468 1.00 50.12 709 ALA A CA 1
ATOM 5650 C C . ALA A 1 709 ? 55.321 3.735 -35.123 1.00 50.12 709 ALA A C 1
ATOM 5652 O O . ALA A 1 709 ? 56.366 3.624 -34.489 1.00 50.12 709 ALA A O 1
ATOM 5653 N N . VAL A 1 710 ? 55.207 3.293 -36.384 1.00 49.91 710 VAL A N 1
ATOM 5654 C CA . VAL A 1 710 ? 56.324 2.774 -37.206 1.00 49.91 710 VAL A CA 1
ATOM 5655 C C . VAL A 1 710 ? 56.317 3.426 -38.601 1.00 49.91 710 VAL A C 1
ATOM 5657 O O . VAL A 1 710 ? 56.680 2.814 -39.601 1.00 49.91 710 VAL A O 1
ATOM 5660 N N . GLY A 1 711 ? 55.862 4.677 -38.699 1.00 50.72 711 GLY A N 1
ATOM 5661 C CA . GLY A 1 711 ? 56.137 5.503 -39.875 1.00 50.72 711 GLY A CA 1
ATOM 5662 C C . GLY A 1 711 ? 57.513 6.155 -39.710 1.00 50.72 711 GLY A C 1
ATOM 5663 O O . GLY A 1 711 ? 57.735 6.755 -38.656 1.00 50.72 711 GLY A O 1
ATOM 5664 N N . PRO A 1 712 ? 58.450 6.041 -40.674 1.00 49.28 712 PRO A N 1
ATOM 5665 C CA . PRO A 1 712 ? 59.711 6.772 -40.606 1.00 49.28 712 PRO A CA 1
ATOM 5666 C C . PRO A 1 712 ? 59.417 8.268 -40.461 1.00 49.28 712 PRO A C 1
ATOM 5668 O O . PRO A 1 712 ? 58.521 8.794 -41.122 1.00 49.28 712 PRO A O 1
ATOM 5671 N N . ASP A 1 713 ? 60.141 8.921 -39.554 1.00 53.38 713 ASP A N 1
ATOM 5672 C CA . ASP A 1 713 ? 60.059 10.356 -39.286 1.00 53.38 713 ASP A CA 1
ATOM 5673 C C . ASP A 1 713 ? 60.023 11.135 -40.621 1.00 53.38 713 ASP A C 1
ATOM 5675 O O . ASP A 1 713 ? 60.947 10.985 -41.426 1.00 53.38 713 ASP A O 1
ATOM 5679 N N . PRO A 1 714 ? 58.972 11.930 -40.911 1.00 56.50 714 PRO A N 1
ATOM 5680 C CA . PRO A 1 714 ? 58.815 12.604 -42.203 1.00 56.50 714 PRO A CA 1
ATOM 5681 C C . PRO A 1 714 ? 59.914 13.639 -42.494 1.00 56.50 714 PRO A C 1
ATOM 5683 O O . PRO A 1 714 ? 59.970 14.164 -43.604 1.00 56.50 714 PRO A O 1
ATOM 5686 N N . ASN A 1 715 ? 60.793 13.924 -41.525 1.00 57.84 715 ASN A N 1
ATOM 5687 C CA . ASN A 1 715 ? 61.981 14.760 -41.701 1.00 57.84 715 ASN A CA 1
ATOM 5688 C C . ASN A 1 715 ? 63.259 13.986 -42.063 1.00 57.84 715 ASN A C 1
ATOM 5690 O O . ASN A 1 715 ? 64.301 14.612 -42.275 1.00 57.84 715 ASN A O 1
ATOM 5694 N N . ILE A 1 716 ? 63.223 12.653 -42.143 1.00 56.78 716 ILE A N 1
ATOM 5695 C CA . ILE A 1 716 ? 64.372 11.880 -42.613 1.00 56.78 716 ILE A CA 1
ATOM 5696 C C . ILE A 1 716 ? 64.286 11.760 -44.134 1.00 56.78 716 ILE A C 1
ATOM 5698 O O . ILE A 1 716 ? 63.472 11.018 -44.678 1.00 56.78 716 ILE A O 1
ATOM 5702 N N . ASP A 1 717 ? 65.150 12.516 -44.813 1.00 60.41 717 ASP A N 1
ATOM 5703 C CA . ASP A 1 717 ? 65.345 12.459 -46.260 1.00 60.41 717 ASP A CA 1
ATOM 5704 C C . ASP A 1 717 ? 65.634 11.001 -46.685 1.00 60.41 717 ASP A C 1
ATOM 5706 O O . ASP A 1 717 ? 66.656 10.436 -46.266 1.00 60.41 717 ASP A O 1
ATOM 5710 N N . PRO A 1 718 ? 64.764 10.360 -47.490 1.00 58.19 718 PRO A N 1
ATOM 5711 C CA . PRO A 1 718 ? 64.887 8.944 -47.843 1.00 58.19 718 PRO A CA 1
ATOM 5712 C C . PRO A 1 718 ? 66.199 8.617 -48.573 1.00 58.19 718 PRO A C 1
ATOM 5714 O O . PRO A 1 718 ? 66.611 7.459 -48.608 1.00 58.19 718 PRO A O 1
ATOM 5717 N N . ASN A 1 719 ? 66.904 9.629 -49.088 1.00 60.78 719 ASN A N 1
ATOM 5718 C CA . ASN A 1 719 ? 68.202 9.463 -49.734 1.00 60.78 719 ASN A CA 1
ATOM 5719 C C . ASN A 1 719 ? 69.381 9.305 -48.757 1.00 60.78 719 ASN A C 1
ATOM 5721 O O . ASN A 1 719 ? 70.412 8.762 -49.151 1.00 60.78 719 ASN A O 1
ATOM 5725 N N . LYS A 1 720 ? 69.258 9.716 -47.484 1.00 58.06 720 LYS A N 1
ATOM 5726 C CA . LYS A 1 720 ? 70.343 9.566 -46.489 1.00 58.06 720 LYS A CA 1
ATOM 5727 C C . LYS A 1 720 ? 70.429 8.172 -45.867 1.00 58.06 720 LYS A C 1
ATOM 5729 O O . LYS A 1 720 ? 71.504 7.774 -45.435 1.00 58.06 720 LYS A O 1
ATOM 5734 N N . ILE A 1 721 ? 69.340 7.403 -45.856 1.00 54.81 721 ILE A N 1
ATOM 5735 C CA . ILE A 1 721 ? 69.326 6.052 -45.264 1.00 54.81 721 ILE A CA 1
ATOM 5736 C C . ILE A 1 721 ? 70.054 5.027 -46.159 1.00 54.81 721 ILE A C 1
ATOM 5738 O O . ILE A 1 721 ? 70.582 4.037 -45.660 1.00 54.81 721 ILE A O 1
ATOM 5742 N N . PHE A 1 722 ? 70.163 5.275 -47.469 1.00 54.72 722 PHE A N 1
ATOM 5743 C CA . PHE A 1 722 ? 70.764 4.323 -48.412 1.00 54.72 722 PHE A CA 1
ATOM 5744 C C . PHE A 1 722 ? 72.298 4.382 -48.535 1.00 54.72 722 PHE A C 1
ATOM 5746 O O . PHE A 1 722 ? 72.862 3.526 -49.215 1.00 54.72 722 PHE A O 1
ATOM 5753 N N . GLN A 1 723 ? 72.992 5.338 -47.900 1.00 57.34 723 GLN A N 1
ATOM 5754 C CA . GLN A 1 723 ? 74.443 5.510 -48.099 1.00 57.34 723 GLN A CA 1
ATOM 5755 C C . GLN A 1 723 ? 75.345 5.000 -46.964 1.00 57.34 723 GLN A C 1
ATOM 5757 O O . GLN A 1 723 ? 76.532 4.817 -47.218 1.00 57.34 723 GLN A O 1
ATOM 5762 N N . GLU A 1 724 ? 74.837 4.700 -45.761 1.00 53.25 724 GLU A N 1
ATOM 5763 C CA . GLU A 1 724 ? 75.732 4.444 -44.612 1.00 53.25 724 GLU A CA 1
ATOM 5764 C C . GLU A 1 724 ? 75.797 3.007 -44.065 1.00 53.25 724 GLU A C 1
ATOM 5766 O O . GLU A 1 724 ? 76.664 2.757 -43.238 1.00 53.25 724 GLU A O 1
ATOM 5771 N N . ASN A 1 725 ? 75.003 2.024 -44.523 1.00 55.09 725 ASN A N 1
ATOM 5772 C CA . ASN A 1 725 ? 75.223 0.609 -44.137 1.00 55.09 725 ASN A CA 1
ATOM 5773 C C . ASN A 1 725 ? 74.521 -0.413 -45.067 1.00 55.09 725 ASN A C 1
ATOM 5775 O O . ASN A 1 725 ? 73.371 -0.777 -44.820 1.00 55.09 725 ASN A O 1
ATOM 5779 N N . PRO A 1 726 ? 75.195 -0.956 -46.101 1.00 54.91 726 PRO A N 1
ATOM 5780 C CA . PRO A 1 726 ? 74.614 -1.957 -47.008 1.00 54.91 726 PRO A CA 1
ATOM 5781 C C . PRO A 1 726 ? 74.522 -3.393 -46.441 1.00 54.91 726 PRO A C 1
ATOM 5783 O O . PRO A 1 726 ? 74.138 -4.306 -47.169 1.00 54.91 726 PRO A O 1
ATOM 5786 N N . SER A 1 727 ? 74.856 -3.632 -45.167 1.00 54.19 727 SER A N 1
ATOM 5787 C CA . SER A 1 727 ? 74.935 -4.984 -44.574 1.00 54.19 727 SER A CA 1
ATOM 5788 C C . SER A 1 727 ? 73.984 -5.251 -43.398 1.00 54.19 727 SER A C 1
ATOM 5790 O O . SER A 1 727 ? 74.018 -6.340 -42.828 1.00 54.19 727 SER A O 1
ATOM 5792 N N . ALA A 1 728 ? 73.079 -4.326 -43.070 1.00 51.47 728 ALA A N 1
ATOM 5793 C CA . ALA A 1 728 ? 72.023 -4.556 -42.084 1.00 51.47 728 ALA A CA 1
ATOM 5794 C C . ALA A 1 728 ? 70.658 -4.598 -42.780 1.00 51.47 728 ALA A C 1
ATOM 5796 O O . ALA A 1 728 ? 69.931 -3.611 -42.799 1.00 51.47 728 ALA A O 1
ATOM 5797 N N . ILE A 1 729 ? 70.309 -5.746 -43.366 1.00 50.09 729 ILE A N 1
ATOM 5798 C CA . ILE A 1 729 ? 68.916 -6.051 -43.712 1.00 50.09 729 ILE A CA 1
ATOM 5799 C C . ILE A 1 729 ? 68.236 -6.411 -42.383 1.00 50.09 729 ILE A C 1
ATOM 5801 O O . ILE A 1 729 ? 68.531 -7.484 -41.847 1.00 50.09 729 ILE A O 1
ATOM 5805 N N . PRO A 1 730 ? 67.380 -5.554 -41.793 1.00 51.91 730 PRO A N 1
ATOM 5806 C CA . PRO A 1 730 ? 66.590 -5.974 -40.650 1.00 51.91 730 PRO A CA 1
ATOM 5807 C C . PRO A 1 730 ? 65.704 -7.129 -41.114 1.00 51.91 730 PRO A C 1
ATOM 5809 O O . PRO A 1 730 ? 65.027 -7.032 -42.141 1.00 51.91 730 PRO A O 1
ATOM 5812 N N . ALA A 1 731 ? 65.755 -8.243 -40.384 1.00 54.03 731 ALA A N 1
ATOM 5813 C CA . ALA A 1 731 ? 64.848 -9.356 -40.608 1.00 54.03 731 ALA A CA 1
ATOM 5814 C C . ALA A 1 731 ? 63.408 -8.813 -40.693 1.00 54.03 731 ALA A C 1
ATOM 5816 O O . ALA A 1 731 ? 63.059 -7.929 -39.901 1.00 54.03 731 ALA A O 1
ATOM 5817 N N . PRO A 1 732 ? 62.583 -9.289 -41.645 1.00 53.50 732 PRO A N 1
ATOM 5818 C CA . PRO A 1 732 ? 61.188 -8.879 -41.715 1.00 53.50 732 PRO A CA 1
ATOM 5819 C C . PRO A 1 732 ? 60.566 -9.093 -40.330 1.00 53.50 732 PRO A C 1
ATOM 5821 O O . PRO A 1 732 ? 60.788 -10.163 -39.757 1.00 53.50 732 PRO A O 1
ATOM 5824 N N . PRO A 1 733 ? 59.849 -8.104 -39.762 1.00 53.47 733 PRO A N 1
ATOM 5825 C CA . PRO A 1 733 ? 59.221 -8.265 -38.461 1.00 53.47 733 PRO A CA 1
ATOM 5826 C C . PRO A 1 733 ? 58.309 -9.489 -38.534 1.00 53.47 733 PRO A C 1
ATOM 5828 O O . PRO A 1 733 ? 57.295 -9.498 -39.228 1.00 53.47 733 PRO A O 1
ATOM 5831 N N . THR A 1 734 ? 58.722 -10.558 -37.861 1.00 54.56 734 THR A N 1
ATOM 5832 C CA . THR A 1 734 ? 58.027 -11.845 -37.817 1.00 54.56 734 THR A CA 1
ATOM 5833 C C . THR A 1 734 ? 56.825 -11.820 -36.882 1.00 54.56 734 THR A C 1
ATOM 5835 O O . THR A 1 734 ? 56.218 -12.867 -36.683 1.00 54.56 734 THR A O 1
ATOM 5838 N N . ASP A 1 735 ? 56.448 -10.657 -36.341 1.00 55.84 735 ASP A N 1
ATOM 5839 C CA . ASP A 1 735 ? 55.254 -10.517 -35.519 1.00 55.84 735 ASP A CA 1
ATOM 5840 C C . ASP A 1 735 ? 54.015 -10.332 -36.408 1.00 55.84 735 ASP A C 1
ATOM 5842 O O . ASP A 1 735 ? 53.820 -9.278 -37.025 1.00 55.84 735 ASP A O 1
ATOM 5846 N N . PRO A 1 736 ? 53.150 -11.356 -36.514 1.00 48.69 736 PRO A N 1
ATOM 5847 C CA . PRO A 1 736 ? 51.940 -11.255 -37.296 1.00 48.69 736 PRO A CA 1
ATOM 5848 C C . PRO A 1 736 ? 50.962 -10.293 -36.610 1.00 48.69 736 PRO A C 1
ATOM 5850 O O . PRO A 1 736 ? 50.531 -10.522 -35.484 1.00 48.69 736 PRO A O 1
ATOM 5853 N N . LYS A 1 737 ? 50.504 -9.300 -37.377 1.00 53.31 737 LYS A N 1
ATOM 5854 C CA . LYS A 1 737 ? 49.172 -8.685 -37.259 1.00 53.31 737 LYS A CA 1
ATOM 5855 C C . LYS A 1 737 ? 48.913 -7.873 -35.985 1.00 53.31 737 LYS A C 1
ATOM 5857 O O . LYS A 1 737 ? 48.146 -8.273 -35.109 1.00 53.31 737 LYS A O 1
ATOM 5862 N N . THR A 1 738 ? 49.354 -6.621 -35.985 1.00 54.72 738 THR A N 1
ATOM 5863 C CA . THR A 1 738 ? 48.523 -5.548 -35.422 1.00 54.72 738 THR A CA 1
ATOM 5864 C C . THR A 1 738 ? 47.360 -5.286 -36.383 1.00 54.72 738 THR A C 1
ATOM 5866 O O . THR A 1 738 ? 47.343 -4.298 -37.112 1.00 54.72 738 THR A O 1
ATOM 5869 N N . ASP A 1 739 ? 46.390 -6.211 -36.434 1.00 58.88 739 ASP A N 1
ATOM 5870 C CA . ASP A 1 739 ? 45.131 -5.953 -37.137 1.00 58.88 739 ASP A CA 1
ATOM 5871 C C . ASP A 1 739 ? 44.539 -4.653 -36.553 1.00 58.88 739 ASP A C 1
ATOM 5873 O O . ASP A 1 739 ? 44.312 -4.583 -35.339 1.00 58.88 739 ASP A O 1
ATOM 5877 N N . PRO A 1 740 ? 44.275 -3.615 -37.373 1.00 63.91 740 PRO A N 1
ATOM 5878 C CA . PRO A 1 740 ? 43.769 -2.321 -36.898 1.00 63.91 740 PRO A CA 1
ATOM 5879 C C . PRO A 1 740 ? 42.378 -2.424 -36.247 1.00 63.91 740 PRO A C 1
ATOM 5881 O O . PRO A 1 740 ? 41.890 -1.463 -35.652 1.00 63.91 740 PRO A O 1
ATOM 5884 N N . LEU A 1 741 ? 41.753 -3.601 -36.351 1.00 70.75 741 LEU A N 1
ATOM 5885 C CA . LEU A 1 741 ? 40.482 -3.981 -35.757 1.00 70.75 741 LEU A CA 1
ATOM 5886 C C . LEU A 1 741 ? 40.705 -5.107 -34.740 1.00 70.75 741 LEU A C 1
ATOM 5888 O O . LEU A 1 741 ? 40.553 -6.288 -35.051 1.00 70.75 741 LEU A O 1
ATOM 5892 N N . CYS A 1 742 ? 41.042 -4.758 -33.499 1.00 72.25 742 CYS A N 1
ATOM 5893 C CA . CYS A 1 742 ? 41.178 -5.746 -32.430 1.00 72.25 742 CYS A CA 1
ATOM 5894 C C . CYS A 1 742 ? 39.907 -5.797 -31.569 1.00 72.25 742 CYS A C 1
ATOM 5896 O O . CYS A 1 742 ? 39.810 -5.156 -30.518 1.00 72.25 742 CYS A O 1
ATOM 5898 N N . MET A 1 743 ? 38.921 -6.595 -31.998 1.00 80.75 743 MET A N 1
ATOM 5899 C CA . MET A 1 743 ? 37.649 -6.739 -31.275 1.00 80.75 743 MET A CA 1
ATOM 5900 C C . MET A 1 743 ? 37.857 -7.213 -29.828 1.00 80.75 743 MET A C 1
ATOM 5902 O O . MET A 1 743 ? 37.240 -6.677 -28.910 1.00 80.75 743 MET A O 1
ATOM 5906 N N . ASN A 1 744 ? 38.790 -8.143 -29.607 1.00 83.12 744 ASN A N 1
ATOM 5907 C CA . ASN A 1 744 ? 39.047 -8.724 -28.287 1.00 83.12 744 ASN A CA 1
ATOM 5908 C C . ASN A 1 744 ? 39.599 -7.707 -27.275 1.00 83.12 744 ASN A C 1
ATOM 5910 O O . ASN A 1 744 ? 39.212 -7.756 -26.111 1.00 83.12 744 ASN A O 1
ATOM 5914 N N . ASN A 1 745 ? 40.439 -6.760 -27.707 1.00 83.62 745 ASN A N 1
ATOM 5915 C CA . ASN A 1 745 ? 41.004 -5.744 -26.808 1.00 83.62 745 ASN A CA 1
ATOM 5916 C C . ASN A 1 745 ? 40.006 -4.623 -26.491 1.00 83.62 745 ASN A C 1
ATOM 5918 O O . ASN A 1 745 ? 40.070 -4.022 -25.417 1.00 83.62 745 ASN A O 1
ATOM 5922 N N . SER A 1 746 ? 39.063 -4.383 -27.405 1.00 86.44 746 SER A N 1
ATOM 5923 C CA . SER A 1 746 ? 38.024 -3.358 -27.267 1.00 86.44 746 SER A CA 1
ATOM 5924 C C . SER A 1 746 ? 36.833 -3.771 -26.401 1.00 86.44 746 SER A C 1
ATOM 5926 O O . SER A 1 746 ? 36.092 -2.906 -25.933 1.00 86.44 746 SER A O 1
ATOM 5928 N N . ILE A 1 747 ? 36.636 -5.073 -26.170 1.00 91.06 747 ILE A N 1
ATOM 5929 C CA . ILE A 1 747 ? 35.608 -5.572 -25.254 1.00 91.06 747 ILE A CA 1
ATOM 5930 C C . ILE A 1 747 ? 36.181 -5.553 -23.837 1.00 91.06 747 ILE A C 1
ATOM 5932 O O . ILE A 1 747 ? 37.076 -6.325 -23.498 1.00 91.06 747 ILE A O 1
ATOM 5936 N N . ALA A 1 748 ? 35.635 -4.688 -22.989 1.00 91.62 748 ALA A N 1
ATOM 5937 C CA . ALA A 1 748 ? 36.045 -4.551 -21.598 1.00 91.62 748 ALA A CA 1
ATOM 5938 C C . ALA A 1 748 ? 34.865 -4.785 -20.652 1.00 91.62 748 ALA A C 1
ATOM 5940 O O . ALA A 1 748 ? 33.700 -4.624 -21.019 1.00 91.62 748 ALA A O 1
ATOM 5941 N N . LYS A 1 749 ? 35.162 -5.158 -19.405 1.00 92.94 749 LYS A N 1
ATOM 5942 C CA . LYS A 1 749 ? 34.162 -5.186 -18.334 1.00 92.94 749 LYS A CA 1
ATOM 5943 C C . LYS A 1 749 ? 34.006 -3.772 -17.784 1.00 92.94 749 LYS A C 1
ATOM 5945 O O . LYS A 1 749 ? 34.865 -3.278 -17.056 1.00 92.94 749 LYS A O 1
ATOM 5950 N N . LEU A 1 750 ? 32.926 -3.124 -18.192 1.00 93.12 750 LEU A N 1
ATOM 5951 C CA . LEU A 1 750 ? 32.607 -1.746 -17.865 1.00 93.12 750 LEU A CA 1
ATOM 5952 C C . LEU A 1 750 ? 31.614 -1.692 -16.706 1.00 93.12 750 LEU A C 1
ATOM 5954 O O . LEU A 1 750 ? 30.736 -2.545 -16.554 1.00 93.12 750 LEU A O 1
ATOM 5958 N N . ARG A 1 751 ? 31.744 -0.643 -15.905 1.00 93.06 751 ARG A N 1
ATOM 5959 C CA . ARG A 1 751 ? 30.812 -0.278 -14.845 1.00 93.06 751 ARG A CA 1
ATOM 5960 C C . ARG A 1 751 ? 30.342 1.143 -15.082 1.00 93.06 751 ARG A C 1
ATOM 5962 O O . ARG A 1 751 ? 31.148 2.022 -15.381 1.00 93.06 751 ARG A O 1
ATOM 5969 N N . MET A 1 752 ? 29.044 1.378 -14.938 1.00 93.50 752 MET A N 1
ATOM 5970 C CA . MET A 1 752 ? 28.500 2.727 -15.025 1.00 93.50 752 MET A CA 1
ATOM 5971 C C . MET A 1 752 ? 28.731 3.457 -13.704 1.00 93.50 752 MET A C 1
ATOM 5973 O O . MET A 1 752 ? 28.327 2.986 -12.646 1.00 93.50 752 MET A O 1
ATOM 5977 N N . VAL A 1 753 ? 29.410 4.598 -13.774 1.00 90.88 753 VAL A N 1
ATOM 5978 C CA . VAL A 1 753 ? 29.736 5.426 -12.603 1.00 90.88 753 VAL A CA 1
ATOM 5979 C C . VAL A 1 753 ? 28.735 6.555 -12.454 1.00 90.88 753 VAL A C 1
ATOM 5981 O O . VAL A 1 753 ? 28.333 6.909 -11.346 1.00 90.88 753 VAL A O 1
ATOM 5984 N N . ARG A 1 754 ? 28.317 7.136 -13.580 1.00 91.75 754 ARG A N 1
ATOM 5985 C CA . ARG A 1 754 ? 27.403 8.269 -13.585 1.00 91.75 754 ARG A CA 1
ATOM 5986 C C . ARG A 1 754 ? 26.474 8.187 -14.781 1.00 91.75 754 ARG A C 1
ATOM 5988 O O . ARG A 1 754 ? 26.901 7.926 -15.899 1.00 91.75 754 ARG A O 1
ATOM 5995 N N . LEU A 1 755 ? 25.205 8.479 -14.544 1.00 92.94 755 LEU A N 1
ATOM 5996 C CA . LEU A 1 755 ? 24.205 8.648 -15.583 1.00 92.94 755 LEU A CA 1
ATOM 5997 C C . LEU A 1 755 ? 23.601 10.034 -15.405 1.00 92.94 755 LEU A C 1
ATOM 5999 O O . LEU A 1 755 ? 23.048 10.327 -14.347 1.00 92.94 755 LEU A O 1
ATOM 6003 N N . THR A 1 756 ? 23.755 10.914 -16.389 1.00 90.44 756 THR A N 1
ATOM 6004 C CA . THR A 1 756 ? 23.154 12.246 -16.377 1.00 90.44 756 THR A CA 1
ATOM 6005 C C . THR A 1 756 ? 22.112 12.409 -17.471 1.00 90.44 756 THR A C 1
ATOM 6007 O O . THR A 1 756 ? 22.337 12.069 -18.629 1.00 90.44 756 THR A O 1
ATOM 6010 N N . LEU A 1 757 ? 20.952 12.942 -17.099 1.00 87.44 757 LEU A N 1
ATOM 6011 C CA . LEU A 1 757 ? 19.877 13.263 -18.027 1.00 87.44 757 LEU A CA 1
ATOM 6012 C C . LEU A 1 757 ? 20.124 14.662 -18.599 1.00 87.44 757 LEU A C 1
ATOM 6014 O O . LEU A 1 757 ? 20.121 15.644 -17.852 1.00 87.44 757 LEU A O 1
ATOM 6018 N N . ARG A 1 758 ? 20.397 14.737 -19.909 1.00 83.06 758 ARG A N 1
ATOM 6019 C CA . ARG A 1 758 ? 20.685 15.990 -20.621 1.00 83.06 758 ARG A CA 1
ATOM 6020 C C . ARG A 1 758 ? 19.413 16.594 -21.193 1.00 83.06 758 ARG A C 1
ATOM 6022 O O . ARG A 1 758 ? 19.058 17.704 -20.815 1.00 83.06 758 ARG A O 1
ATOM 6029 N N . THR A 1 759 ? 18.740 15.855 -22.075 1.00 79.38 759 THR A N 1
ATOM 6030 C CA . THR A 1 759 ? 17.423 16.233 -22.594 1.00 79.38 759 THR A CA 1
ATOM 6031 C C . THR A 1 759 ? 16.394 15.219 -22.127 1.00 79.38 759 THR A C 1
ATOM 6033 O O . THR A 1 759 ? 16.640 14.007 -22.182 1.00 79.38 759 THR A O 1
ATOM 6036 N N . PRO A 1 760 ? 15.236 15.687 -21.655 1.00 68.62 760 PRO A N 1
ATOM 6037 C CA . PRO A 1 760 ? 14.201 14.787 -21.207 1.00 68.62 760 PRO A CA 1
ATOM 6038 C C . PRO A 1 760 ? 13.526 14.071 -22.370 1.00 68.62 760 PRO A C 1
ATOM 6040 O O . PRO A 1 760 ? 13.568 14.526 -23.520 1.00 68.62 760 PRO A O 1
ATOM 6043 N N . PRO A 1 761 ? 12.810 12.981 -22.077 1.00 69.00 761 PRO A N 1
ATOM 6044 C CA . PRO A 1 761 ? 11.799 12.505 -22.996 1.00 69.00 761 PRO A CA 1
ATOM 6045 C C . PRO A 1 761 ? 10.713 13.587 -23.149 1.00 69.00 761 PRO A C 1
ATOM 6047 O O . PRO A 1 761 ? 9.987 13.911 -22.212 1.00 69.00 761 PRO A O 1
ATOM 6050 N N . THR A 1 762 ? 10.598 14.148 -24.353 1.00 60.62 762 THR A N 1
ATOM 6051 C CA . THR A 1 762 ? 9.698 15.273 -24.692 1.00 60.62 762 THR A CA 1
ATOM 6052 C C . THR A 1 762 ? 8.214 14.956 -24.484 1.00 60.62 762 THR A C 1
ATOM 6054 O O . THR A 1 762 ? 7.380 15.853 -24.396 1.00 60.62 762 THR A O 1
ATOM 6057 N N . THR A 1 763 ? 7.891 13.668 -24.387 1.00 59.16 763 THR A N 1
ATOM 6058 C CA . THR A 1 763 ? 6.534 13.125 -24.301 1.00 59.16 763 THR A CA 1
ATOM 6059 C C . THR A 1 763 ? 6.176 12.548 -22.932 1.00 59.16 763 THR A C 1
ATOM 6061 O O . THR A 1 763 ? 5.103 11.965 -22.797 1.00 59.16 763 THR A O 1
ATOM 6064 N N . VAL A 1 764 ? 7.055 12.621 -21.924 1.00 53.91 764 VAL A N 1
ATOM 6065 C CA . VAL A 1 764 ? 6.694 12.152 -20.575 1.00 53.91 764 VAL A CA 1
ATOM 6066 C C . VAL A 1 764 ? 5.862 13.240 -19.917 1.00 53.91 764 VAL A C 1
ATOM 6068 O O . VAL A 1 764 ? 6.374 14.127 -19.256 1.00 53.91 764 VAL A O 1
ATOM 6071 N N . VAL A 1 765 ? 4.563 13.149 -20.199 1.00 52.03 765 VAL A N 1
ATOM 6072 C CA . VAL A 1 765 ? 3.443 13.807 -19.529 1.00 52.03 765 VAL A CA 1
ATOM 6073 C C . VAL A 1 765 ? 3.596 15.328 -19.371 1.00 52.03 765 VAL A C 1
ATOM 6075 O O . VAL A 1 765 ? 4.179 15.836 -18.423 1.00 52.03 765 VAL A O 1
ATOM 6078 N N . GLY A 1 766 ? 3.010 16.066 -20.314 1.00 49.16 766 GLY A N 1
ATOM 6079 C CA . GLY A 1 766 ? 2.939 17.526 -20.300 1.00 49.16 766 GLY A CA 1
ATOM 6080 C C . GLY A 1 766 ? 2.212 18.063 -21.534 1.00 49.16 766 GLY A C 1
ATOM 6081 O O . GLY A 1 766 ? 2.017 17.342 -22.511 1.00 49.16 766 GLY A O 1
ATOM 6082 N N . TYR A 1 767 ? 1.815 19.338 -21.508 1.00 44.12 767 TYR A N 1
ATOM 6083 C CA . TYR A 1 767 ? 0.930 19.970 -22.503 1.00 44.12 767 TYR A CA 1
ATOM 6084 C C . TYR A 1 767 ? 1.380 19.852 -23.975 1.00 44.12 767 TYR A C 1
ATOM 6086 O O . TYR A 1 767 ? 0.537 19.922 -24.869 1.00 44.12 767 TYR A O 1
ATOM 6094 N N . LYS A 1 768 ? 2.677 19.640 -24.253 1.00 45.19 768 LYS A N 1
ATOM 6095 C CA . LYS A 1 768 ? 3.187 19.440 -25.625 1.00 45.19 768 LYS A CA 1
ATOM 6096 C C . LYS A 1 768 ? 2.849 18.058 -26.212 1.00 45.19 768 LYS A C 1
ATOM 6098 O O . LYS A 1 768 ? 2.839 17.921 -27.431 1.00 45.19 768 LYS A O 1
ATOM 6103 N N . ALA A 1 769 ? 2.495 17.070 -25.382 1.00 49.81 769 ALA A N 1
ATOM 6104 C CA . ALA A 1 769 ? 2.122 15.720 -25.825 1.00 49.81 769 ALA A CA 1
ATOM 6105 C C . ALA A 1 769 ? 0.829 15.682 -26.662 1.00 49.81 769 ALA A C 1
ATOM 6107 O O . ALA A 1 769 ? 0.612 14.736 -27.409 1.00 49.81 769 ALA A O 1
ATOM 6108 N N . HIS A 1 770 ? -0.022 16.710 -26.572 1.00 51.81 770 HIS A N 1
ATOM 6109 C CA . HIS A 1 770 ? -1.257 16.775 -27.357 1.00 51.81 770 HIS A CA 1
ATOM 6110 C C . HIS A 1 770 ? -1.040 17.194 -28.818 1.00 51.81 770 HIS A C 1
ATOM 6112 O O . HIS A 1 770 ? -1.931 16.983 -29.634 1.00 51.81 770 HIS A O 1
ATOM 6118 N N . GLN A 1 771 ? 0.106 17.798 -29.160 1.00 55.38 771 GLN A N 1
ATOM 6119 C CA . GLN A 1 771 ? 0.327 18.376 -30.494 1.00 55.38 771 GLN A CA 1
ATOM 6120 C C . GLN A 1 771 ? 1.184 17.499 -31.413 1.00 55.38 771 GLN A C 1
ATOM 6122 O O . GLN A 1 771 ? 1.048 17.585 -32.631 1.00 55.38 771 GLN A O 1
ATOM 6127 N N . THR A 1 772 ? 2.039 16.635 -30.867 1.00 56.12 772 THR A N 1
ATOM 6128 C CA . THR A 1 772 ? 2.871 15.722 -31.658 1.00 56.12 772 THR A CA 1
ATOM 6129 C C . THR A 1 772 ? 2.457 14.280 -31.394 1.00 56.12 772 THR A C 1
ATOM 6131 O O . THR A 1 772 ? 2.291 13.871 -30.247 1.00 56.12 772 THR A O 1
ATOM 6134 N N . LYS A 1 773 ? 2.257 13.490 -32.464 1.00 57.53 773 LYS A N 1
ATOM 6135 C CA . LYS A 1 773 ? 1.939 12.061 -32.326 1.00 57.53 773 LYS A CA 1
ATOM 6136 C C . LYS A 1 773 ? 2.977 11.399 -31.402 1.00 57.53 773 LYS A C 1
ATOM 6138 O O . LYS A 1 773 ? 4.167 11.661 -31.585 1.00 57.53 773 LYS A O 1
ATOM 6143 N N . PRO A 1 774 ? 2.558 10.519 -30.476 1.00 54.69 774 PRO A N 1
ATOM 6144 C CA . PRO A 1 774 ? 3.417 9.806 -29.526 1.00 54.69 774 PRO A CA 1
ATOM 6145 C C . PRO A 1 774 ? 4.331 8.763 -30.211 1.00 54.69 774 PRO A C 1
ATOM 6147 O O . PRO A 1 774 ? 4.312 7.573 -29.909 1.00 54.69 774 PRO A O 1
ATOM 6150 N N . GLN A 1 775 ? 5.129 9.165 -31.201 1.00 51.34 775 GLN A N 1
ATOM 6151 C CA . GLN A 1 775 ? 6.043 8.271 -31.903 1.00 51.34 775 GLN A CA 1
ATOM 6152 C C . GLN A 1 775 ? 7.403 8.246 -31.197 1.00 51.34 775 GLN A C 1
ATOM 6154 O O . GLN A 1 775 ? 8.295 9.038 -31.480 1.00 51.34 775 GLN A O 1
ATOM 6159 N N . GLY A 1 776 ? 7.573 7.277 -30.291 1.00 54.97 776 GLY A N 1
ATOM 6160 C CA . GLY A 1 776 ? 8.880 6.880 -29.752 1.00 54.97 776 GLY A CA 1
ATOM 6161 C C . GLY A 1 776 ? 9.341 7.656 -28.516 1.00 54.97 776 GLY A C 1
ATOM 6162 O O . GLY A 1 776 ? 10.357 8.339 -28.553 1.00 54.97 776 GLY A O 1
ATOM 6163 N N . HIS A 1 777 ? 8.644 7.468 -27.395 1.00 63.09 777 HIS A N 1
ATOM 6164 C CA . HIS A 1 777 ? 8.801 8.221 -26.139 1.00 63.09 777 HIS A CA 1
ATOM 6165 C C . HIS A 1 777 ? 10.212 8.304 -25.550 1.00 63.09 777 HIS A C 1
ATOM 6167 O O . HIS A 1 777 ? 10.570 9.319 -24.960 1.00 63.09 777 HIS A O 1
ATOM 6173 N N . LEU A 1 778 ? 11.024 7.255 -25.706 1.00 63.84 778 LEU A N 1
ATOM 6174 C CA . LEU A 1 778 ? 12.404 7.238 -25.206 1.00 63.84 778 LEU A CA 1
ATOM 6175 C C . LEU A 1 778 ? 13.436 7.664 -26.256 1.00 63.84 778 LEU A C 1
ATOM 6177 O O . LEU A 1 778 ? 14.586 7.902 -25.902 1.00 63.84 778 LEU A O 1
ATOM 6181 N N . LYS A 1 779 ? 13.056 7.791 -27.537 1.00 67.50 779 LYS A N 1
ATOM 6182 C CA . LYS A 1 779 ? 14.004 8.124 -28.616 1.00 67.50 779 LYS A CA 1
ATOM 6183 C C . LYS A 1 779 ? 14.520 9.560 -28.527 1.00 67.50 779 LYS A C 1
ATOM 6185 O O . LYS A 1 779 ? 15.608 9.832 -29.017 1.00 67.50 779 LYS A O 1
ATOM 6190 N N . SER A 1 780 ? 13.762 10.467 -27.906 1.00 70.06 780 SER A N 1
ATOM 6191 C CA . SER A 1 780 ? 14.171 11.867 -27.733 1.00 70.06 780 SER A CA 1
ATOM 6192 C C . SER A 1 780 ? 15.028 12.107 -26.485 1.00 70.06 780 SER A C 1
ATOM 6194 O O . SER A 1 780 ? 15.445 13.239 -26.245 1.00 70.06 780 SER A O 1
ATOM 6196 N N . MET A 1 781 ? 15.231 11.086 -25.647 1.00 77.75 781 MET A N 1
ATOM 6197 C CA . MET A 1 781 ? 15.962 11.234 -24.395 1.00 77.75 781 MET A CA 1
ATOM 6198 C C . MET A 1 781 ? 17.469 11.194 -24.660 1.00 77.75 781 MET A C 1
ATOM 6200 O O . MET A 1 781 ? 17.992 10.194 -25.149 1.00 77.75 781 MET A O 1
ATOM 6204 N N . SER A 1 782 ? 18.176 12.266 -24.304 1.00 81.88 782 SER A N 1
ATOM 6205 C CA . SER A 1 782 ? 19.638 12.310 -24.352 1.00 81.88 782 SER A CA 1
ATOM 6206 C C . SER A 1 782 ? 20.190 12.037 -22.961 1.00 81.88 782 SER A C 1
ATOM 6208 O O . SER A 1 782 ? 20.004 12.826 -22.030 1.00 81.88 782 SER A O 1
ATOM 6210 N N . LEU A 1 783 ? 20.865 10.899 -22.826 1.00 86.25 783 LEU A N 1
ATOM 6211 C CA . LEU A 1 783 ? 21.576 10.506 -21.620 1.00 86.25 783 LEU A CA 1
ATOM 6212 C C . LEU A 1 783 ? 23.075 10.636 -21.852 1.00 86.25 783 LEU A C 1
ATOM 6214 O O . LEU A 1 783 ? 23.620 10.093 -22.809 1.00 86.25 783 LEU A O 1
ATOM 6218 N N . ASN A 1 784 ? 23.741 11.299 -20.923 1.00 88.38 784 ASN A N 1
ATOM 6219 C CA . ASN A 1 784 ? 25.184 11.308 -20.815 1.00 88.38 784 ASN A CA 1
ATOM 6220 C C . ASN A 1 784 ? 25.560 10.239 -19.788 1.00 88.38 784 ASN A C 1
ATOM 6222 O O . ASN A 1 784 ? 25.343 10.403 -18.591 1.00 88.38 784 ASN A O 1
ATOM 6226 N N . SER A 1 785 ? 26.090 9.116 -20.252 1.00 90.44 785 SER A N 1
ATOM 6227 C CA . SER A 1 785 ? 26.578 8.060 -19.363 1.00 90.44 785 SER A CA 1
ATOM 6228 C C . SER A 1 785 ? 28.098 8.113 -19.281 1.00 90.44 785 SER A C 1
ATOM 6230 O O . SER A 1 785 ? 28.766 8.353 -20.282 1.00 90.44 785 SER A O 1
ATOM 6232 N N . GLU A 1 786 ? 28.638 7.918 -18.085 1.00 92.12 786 GLU A N 1
ATOM 6233 C CA . GLU A 1 786 ? 30.066 7.820 -17.810 1.00 92.12 786 GLU A CA 1
ATOM 6234 C C . GLU A 1 786 ? 30.346 6.436 -17.238 1.00 92.12 786 GLU A C 1
ATOM 6236 O O . GLU A 1 786 ? 29.708 6.006 -16.268 1.00 92.12 786 GLU A O 1
ATOM 6241 N N . VAL A 1 787 ? 31.288 5.734 -17.858 1.00 92.62 787 VAL A N 1
ATOM 6242 C CA . VAL A 1 787 ? 31.677 4.383 -17.457 1.00 92.62 787 VAL A CA 1
ATOM 6243 C C . VAL A 1 787 ? 33.162 4.325 -17.129 1.00 92.62 787 VAL A C 1
ATOM 6245 O O . VAL A 1 787 ? 33.960 5.137 -17.599 1.00 92.62 787 VAL A O 1
ATOM 6248 N N . THR A 1 788 ? 33.536 3.337 -16.328 1.00 92.38 788 THR A N 1
ATOM 6249 C CA . THR A 1 788 ? 34.925 2.999 -16.013 1.00 92.38 788 THR A CA 1
ATOM 6250 C C . THR A 1 788 ? 35.170 1.531 -16.313 1.00 92.38 788 THR A C 1
ATOM 6252 O O . THR A 1 788 ? 34.294 0.701 -16.061 1.00 92.38 788 THR A O 1
ATOM 6255 N N . VAL A 1 789 ? 36.359 1.191 -16.812 1.00 91.62 789 VAL A N 1
ATOM 6256 C CA . VAL A 1 789 ? 36.807 -0.203 -16.813 1.00 91.62 789 VAL A CA 1
ATOM 6257 C C . VAL A 1 789 ? 37.127 -0.585 -15.374 1.00 91.62 789 VAL A C 1
ATOM 6259 O O . VAL A 1 789 ? 37.890 0.107 -14.694 1.00 91.62 789 VAL A O 1
ATOM 6262 N N . ASP A 1 790 ? 36.554 -1.690 -14.904 1.00 85.00 790 ASP A N 1
ATOM 6263 C CA . ASP A 1 790 ? 36.902 -2.226 -13.592 1.00 85.00 790 ASP A CA 1
ATOM 6264 C C . ASP A 1 790 ? 38.367 -2.676 -13.615 1.00 85.00 790 ASP A C 1
ATOM 6266 O O . ASP A 1 790 ? 38.731 -3.693 -14.208 1.00 85.00 790 ASP A O 1
ATOM 6270 N N . THR A 1 791 ? 39.229 -1.900 -12.961 1.00 80.12 791 THR A N 1
ATOM 6271 C CA . THR A 1 791 ? 40.622 -2.298 -12.749 1.00 80.12 791 THR A CA 1
ATOM 6272 C C . THR A 1 791 ? 40.679 -3.512 -11.821 1.00 80.12 791 THR A C 1
ATOM 6274 O O . THR A 1 791 ? 39.809 -3.700 -10.965 1.00 80.12 791 THR A O 1
ATOM 6277 N N . GLU A 1 792 ? 41.739 -4.322 -11.912 1.00 73.50 792 GLU A N 1
ATOM 6278 C CA . GLU A 1 792 ? 41.929 -5.446 -10.982 1.00 73.50 792 GLU A CA 1
ATOM 6279 C C . GLU A 1 792 ? 41.860 -5.020 -9.509 1.00 73.50 792 GLU A C 1
ATOM 6281 O O . GLU A 1 792 ? 41.424 -5.792 -8.659 1.00 73.50 792 GLU A O 1
ATOM 6286 N N . LEU A 1 793 ? 42.262 -3.783 -9.203 1.00 66.25 793 LEU A N 1
ATOM 6287 C CA . LEU A 1 793 ? 42.191 -3.219 -7.860 1.00 66.25 793 LEU A CA 1
ATOM 6288 C C . LEU A 1 793 ? 40.736 -3.085 -7.376 1.00 66.25 793 LEU A C 1
ATOM 6290 O O . LEU A 1 793 ? 40.431 -3.451 -6.244 1.00 66.25 793 LEU A O 1
ATOM 6294 N N . ALA A 1 794 ? 39.831 -2.616 -8.240 1.00 69.56 794 ALA A N 1
ATOM 6295 C CA . ALA A 1 794 ? 38.408 -2.510 -7.926 1.00 69.56 794 ALA A CA 1
ATOM 6296 C C . ALA A 1 794 ? 37.789 -3.898 -7.692 1.00 69.56 794 ALA A C 1
ATOM 6298 O O . ALA A 1 794 ? 37.103 -4.113 -6.693 1.00 69.56 794 ALA A O 1
ATOM 6299 N N . LEU A 1 795 ? 38.128 -4.877 -8.540 1.00 70.44 795 LEU A N 1
ATOM 6300 C CA . LEU A 1 795 ? 37.689 -6.266 -8.370 1.00 70.44 795 LEU A CA 1
ATOM 6301 C C . LEU A 1 795 ? 38.222 -6.897 -7.076 1.00 70.44 795 LEU A C 1
ATOM 6303 O O . LEU A 1 795 ? 37.514 -7.676 -6.439 1.00 70.44 795 LEU A O 1
ATOM 6307 N N . ARG A 1 796 ? 39.449 -6.563 -6.659 1.00 70.19 796 ARG A N 1
ATOM 6308 C CA . ARG A 1 796 ? 40.029 -7.032 -5.388 1.00 70.19 796 ARG A CA 1
ATOM 6309 C C . ARG A 1 796 ? 39.328 -6.428 -4.175 1.00 70.19 796 ARG A C 1
ATOM 6311 O O . ARG A 1 796 ? 39.102 -7.148 -3.209 1.00 70.19 796 ARG A O 1
ATOM 6318 N N . ASN A 1 797 ? 38.935 -5.158 -4.239 1.00 70.19 797 ASN A N 1
ATOM 6319 C CA . ASN A 1 797 ? 38.178 -4.512 -3.164 1.00 70.19 797 ASN A CA 1
ATOM 6320 C C . ASN A 1 797 ? 36.771 -5.107 -3.017 1.00 70.19 797 ASN A C 1
ATOM 6322 O O . ASN A 1 797 ? 36.301 -5.280 -1.900 1.00 70.19 797 ASN A O 1
ATOM 6326 N N . ILE A 1 798 ? 36.134 -5.489 -4.128 1.00 70.31 798 ILE A N 1
ATOM 6327 C CA . ILE A 1 798 ? 34.822 -6.158 -4.124 1.00 70.31 798 ILE A CA 1
ATOM 6328 C C . ILE A 1 798 ? 34.927 -7.600 -3.610 1.00 70.31 798 ILE A C 1
ATOM 6330 O O . ILE A 1 798 ? 34.034 -8.088 -2.926 1.00 70.31 798 ILE A O 1
ATOM 6334 N N . ARG A 1 799 ? 36.033 -8.291 -3.908 1.00 78.31 799 ARG A N 1
ATOM 6335 C CA . ARG A 1 799 ? 36.318 -9.636 -3.381 1.00 78.31 799 ARG A CA 1
ATOM 6336 C C . ARG A 1 799 ? 36.790 -9.635 -1.929 1.00 78.31 799 ARG A C 1
ATOM 6338 O O . ARG A 1 799 ? 37.081 -10.707 -1.404 1.00 78.31 799 ARG A O 1
ATOM 6345 N N . ASN A 1 800 ? 36.889 -8.470 -1.292 1.00 78.38 800 ASN A N 1
ATOM 6346 C CA . ASN A 1 800 ? 37.217 -8.390 0.118 1.00 78.38 800 ASN A CA 1
ATOM 6347 C C . ASN A 1 800 ? 36.051 -8.993 0.924 1.00 78.38 800 ASN A C 1
ATOM 6349 O O . ASN A 1 800 ? 34.948 -8.447 0.881 1.00 78.38 800 ASN A O 1
ATOM 6353 N N . PRO A 1 801 ? 36.253 -10.109 1.649 1.00 82.00 801 PRO A N 1
ATOM 6354 C CA . PRO A 1 801 ? 35.178 -10.746 2.407 1.00 82.00 801 PRO A CA 1
ATOM 6355 C C . PRO A 1 801 ? 34.744 -9.908 3.620 1.00 82.00 801 PRO A C 1
ATOM 6357 O O . PRO A 1 801 ? 33.742 -10.219 4.262 1.00 82.00 801 PRO A O 1
ATOM 6360 N N . HIS A 1 802 ? 35.508 -8.869 3.969 1.00 78.19 802 HIS A N 1
ATOM 6361 C CA . HIS A 1 802 ? 35.238 -8.005 5.107 1.00 78.19 802 HIS A CA 1
ATOM 6362 C C . HIS A 1 802 ? 34.291 -6.860 4.735 1.00 78.19 802 HIS A C 1
ATOM 6364 O O . HIS A 1 802 ? 34.312 -6.331 3.625 1.00 78.19 802 HIS A O 1
ATOM 6370 N N . ARG A 1 803 ? 33.449 -6.453 5.688 1.00 71.75 803 ARG A N 1
ATOM 6371 C CA . ARG A 1 803 ? 32.476 -5.374 5.488 1.00 71.75 803 ARG A CA 1
ATOM 6372 C C . ARG A 1 803 ? 33.202 -4.035 5.259 1.00 71.75 803 ARG A C 1
ATOM 6374 O O . ARG A 1 803 ? 34.074 -3.699 6.061 1.00 71.75 803 ARG A O 1
ATOM 6381 N N . PRO A 1 804 ? 32.819 -3.230 4.250 1.00 64.44 804 PRO A N 1
ATOM 6382 C CA . PRO A 1 804 ? 33.378 -1.894 4.046 1.00 64.44 804 PRO A CA 1
ATOM 6383 C C . PRO A 1 804 ? 33.324 -1.049 5.326 1.00 64.44 804 PRO A C 1
ATOM 6385 O O . PRO A 1 804 ? 32.289 -0.981 5.990 1.00 64.44 804 PRO A O 1
ATOM 6388 N N . GLY A 1 805 ? 34.451 -0.429 5.683 1.00 67.06 805 GLY A N 1
ATOM 6389 C CA . GLY A 1 805 ? 34.603 0.365 6.910 1.00 67.06 805 GLY A CA 1
ATOM 6390 C C . GLY A 1 805 ? 35.026 -0.426 8.154 1.00 67.06 805 GLY A C 1
ATOM 6391 O O . GLY A 1 805 ? 35.310 0.186 9.182 1.00 67.06 805 GLY A O 1
ATOM 6392 N N . SER A 1 806 ? 35.113 -1.760 8.084 1.00 77.62 806 SER A N 1
ATOM 6393 C CA . SER A 1 806 ? 35.715 -2.551 9.161 1.00 77.62 806 SER A CA 1
ATOM 6394 C C . SER A 1 806 ? 37.240 -2.391 9.180 1.00 77.62 806 SER A C 1
ATOM 6396 O O . SER A 1 806 ? 37.874 -2.066 8.171 1.00 77.62 806 SER A O 1
ATOM 6398 N N . ARG A 1 807 ? 37.859 -2.632 10.339 1.00 78.50 807 ARG A N 1
ATOM 6399 C CA . ARG A 1 807 ? 39.319 -2.545 10.487 1.00 78.50 807 ARG A CA 1
ATOM 6400 C C . ARG A 1 807 ? 40.034 -3.552 9.582 1.00 78.50 807 ARG A C 1
ATOM 6402 O O . ARG A 1 807 ? 41.087 -3.246 9.032 1.00 78.50 807 ARG A O 1
ATOM 6409 N N . GLU A 1 808 ? 39.447 -4.730 9.412 1.00 81.69 808 GLU A N 1
ATOM 6410 C CA . GLU A 1 808 ? 39.932 -5.807 8.548 1.00 81.69 808 GLU A CA 1
ATOM 6411 C C . GLU A 1 808 ? 39.847 -5.409 7.071 1.00 81.69 808 GLU A C 1
ATOM 6413 O O . GLU A 1 808 ? 40.780 -5.671 6.314 1.00 81.69 808 GLU A O 1
ATOM 6418 N N . TYR A 1 809 ? 38.778 -4.706 6.674 1.00 81.19 809 TYR A N 1
ATOM 6419 C CA . TYR A 1 809 ? 38.646 -4.160 5.325 1.00 81.19 809 TYR A CA 1
ATOM 6420 C C . TYR A 1 809 ? 39.783 -3.179 5.009 1.00 81.19 809 TYR A C 1
ATOM 6422 O O . TYR A 1 809 ? 40.451 -3.325 3.985 1.00 81.19 809 TYR A O 1
ATOM 6430 N N . SER A 1 810 ? 40.062 -2.236 5.917 1.00 79.12 810 SER A N 1
ATOM 6431 C CA . SER A 1 810 ? 41.175 -1.285 5.777 1.00 79.12 810 SER A CA 1
ATOM 6432 C C . SER A 1 810 ? 42.544 -1.974 5.802 1.00 79.12 810 SER A C 1
ATOM 6434 O O . SER A 1 810 ? 43.405 -1.659 4.984 1.00 79.12 810 SER A O 1
ATOM 6436 N N . GLY A 1 811 ? 42.737 -2.973 6.670 1.00 79.81 811 GLY A N 1
ATOM 6437 C CA . GLY A 1 811 ? 43.970 -3.766 6.706 1.00 79.81 811 GLY A CA 1
ATOM 6438 C C . GLY A 1 811 ? 44.234 -4.509 5.392 1.00 79.81 811 GLY A C 1
ATOM 6439 O O . GLY A 1 811 ? 45.365 -4.540 4.909 1.00 79.81 811 GLY A O 1
ATOM 6440 N N . HIS A 1 812 ? 43.185 -5.035 4.756 1.00 77.19 812 HIS A N 1
ATOM 6441 C CA . HIS A 1 812 ? 43.280 -5.694 3.452 1.00 77.19 812 HIS A CA 1
ATOM 6442 C C . HIS A 1 812 ? 43.620 -4.709 2.307 1.00 77.19 812 HIS A C 1
ATOM 6444 O O . HIS A 1 812 ? 44.202 -5.113 1.297 1.00 77.19 812 HIS A O 1
ATOM 6450 N N . LEU A 1 813 ? 43.307 -3.413 2.446 1.00 73.19 813 LEU A N 1
ATOM 6451 C CA . LEU A 1 813 ? 43.749 -2.367 1.509 1.00 73.19 813 LEU A CA 1
ATOM 6452 C C . LEU A 1 813 ? 45.236 -2.022 1.696 1.00 73.19 813 LEU A C 1
ATOM 6454 O O . LEU A 1 813 ? 45.971 -1.893 0.715 1.00 73.19 813 LEU A O 1
ATOM 6458 N N . GLU A 1 814 ? 45.700 -1.913 2.944 1.00 66.81 814 GLU A N 1
ATOM 6459 C CA . GLU A 1 814 ? 47.085 -1.536 3.267 1.00 66.81 814 GLU A CA 1
ATOM 6460 C C . GLU A 1 814 ? 48.116 -2.595 2.855 1.00 66.81 814 GLU A C 1
ATOM 6462 O O . GLU A 1 814 ? 49.175 -2.252 2.320 1.00 66.81 814 GLU A O 1
ATOM 6467 N N . VAL A 1 815 ? 47.802 -3.882 3.047 1.00 64.88 815 VAL A N 1
ATOM 6468 C CA . VAL A 1 815 ? 48.681 -4.998 2.642 1.00 64.88 815 VAL A CA 1
ATOM 6469 C C . VAL A 1 815 ? 48.948 -4.971 1.131 1.00 64.88 815 VAL A C 1
ATOM 6471 O O . VAL A 1 815 ? 50.060 -5.251 0.687 1.00 64.88 815 VAL A O 1
ATOM 6474 N N . ASN A 1 816 ? 47.965 -4.546 0.335 1.00 56.22 816 ASN A N 1
ATOM 6475 C CA . ASN A 1 816 ? 48.090 -4.489 -1.120 1.00 56.22 816 ASN A CA 1
ATOM 6476 C C . ASN A 1 816 ? 48.903 -3.287 -1.620 1.00 56.22 816 ASN A C 1
ATOM 6478 O O . ASN A 1 816 ? 49.646 -3.420 -2.592 1.00 56.22 816 ASN A O 1
ATOM 6482 N N . ASN A 1 817 ? 48.814 -2.131 -0.955 1.00 58.78 817 ASN A N 1
ATOM 6483 C CA . ASN A 1 817 ? 49.613 -0.962 -1.336 1.00 58.78 817 ASN A CA 1
ATOM 6484 C C . ASN A 1 817 ? 51.101 -1.137 -0.994 1.00 58.78 817 ASN A C 1
ATOM 6486 O O . ASN A 1 817 ? 51.954 -0.664 -1.745 1.00 58.78 817 ASN A O 1
ATOM 6490 N N . ARG A 1 818 ? 51.431 -1.878 0.074 1.00 57.53 818 ARG A N 1
ATOM 6491 C CA . ARG A 1 818 ? 52.830 -2.187 0.424 1.00 57.53 818 ARG A CA 1
ATOM 6492 C C . ARG A 1 818 ? 53.541 -3.035 -0.635 1.00 57.53 818 ARG A C 1
ATOM 6494 O O . ARG A 1 818 ? 54.701 -2.766 -0.930 1.00 57.53 818 ARG A O 1
ATOM 6501 N N . ASN A 1 819 ? 52.842 -3.967 -1.287 1.00 55.69 819 ASN A N 1
ATOM 6502 C CA . ASN A 1 819 ? 53.429 -4.772 -2.368 1.00 55.69 819 ASN A CA 1
ATOM 6503 C C . ASN A 1 819 ? 53.686 -3.983 -3.666 1.00 55.69 819 ASN A C 1
ATOM 6505 O O . ASN A 1 819 ? 54.471 -4.433 -4.493 1.00 55.69 819 ASN A O 1
ATOM 6509 N N . ARG A 1 820 ? 53.068 -2.808 -3.857 1.00 49.94 820 ARG A N 1
ATOM 6510 C CA . ARG A 1 820 ? 53.305 -1.953 -5.038 1.00 49.94 820 ARG A CA 1
ATOM 6511 C C . ARG A 1 820 ? 54.508 -1.022 -4.897 1.00 49.94 820 ARG A C 1
ATOM 6513 O O . ARG A 1 820 ? 55.125 -0.700 -5.903 1.00 49.94 820 ARG A O 1
ATOM 6520 N N . PHE A 1 821 ? 54.841 -0.605 -3.677 1.00 49.09 821 PHE A N 1
ATOM 6521 C CA . PHE A 1 821 ? 55.990 0.274 -3.417 1.00 49.09 821 PHE A CA 1
ATOM 6522 C C . PHE A 1 821 ? 57.263 -0.482 -2.998 1.00 49.09 821 PHE A C 1
ATOM 6524 O O . PHE A 1 821 ? 58.332 0.114 -2.940 1.00 49.09 821 PHE A O 1
ATOM 6531 N N . GLY A 1 822 ? 57.179 -1.794 -2.758 1.00 44.59 822 GLY A N 1
ATOM 6532 C CA . GLY A 1 822 ? 58.306 -2.626 -2.319 1.00 44.59 822 GLY A CA 1
ATOM 6533 C C . GLY A 1 822 ? 59.308 -3.058 -3.399 1.00 44.59 822 GLY A C 1
ATOM 6534 O O . GLY A 1 822 ? 60.160 -3.885 -3.099 1.00 44.59 822 GLY A O 1
ATOM 6535 N N . LEU A 1 823 ? 59.223 -2.549 -4.636 1.00 47.50 823 LEU A N 1
ATOM 6536 C CA . LEU A 1 823 ? 60.076 -2.992 -5.755 1.00 47.50 823 LEU A CA 1
ATOM 6537 C C . LEU A 1 823 ? 60.895 -1.883 -6.444 1.00 47.50 823 LEU A C 1
ATOM 6539 O O . LEU A 1 823 ? 61.378 -2.100 -7.550 1.00 47.50 823 LEU A O 1
ATOM 6543 N N . GLY A 1 824 ? 61.111 -0.712 -5.828 1.00 45.91 824 GLY A N 1
ATOM 6544 C CA . GLY A 1 824 ? 61.913 0.302 -6.530 1.00 45.91 824 GLY A CA 1
ATOM 6545 C C . GLY A 1 824 ? 62.298 1.599 -5.830 1.00 45.91 824 GLY A C 1
ATOM 6546 O O . GLY A 1 824 ? 62.527 2.574 -6.532 1.00 45.91 824 GLY A O 1
ATOM 6547 N N . LEU A 1 825 ? 62.395 1.659 -4.499 1.00 40.41 825 LEU A N 1
ATOM 6548 C CA . LEU A 1 825 ? 63.024 2.807 -3.825 1.00 40.41 825 LEU A CA 1
ATOM 6549 C C . LEU A 1 825 ? 63.862 2.335 -2.634 1.00 40.41 825 LEU A C 1
ATOM 6551 O O . LEU A 1 825 ? 63.453 2.373 -1.478 1.00 40.41 825 LEU A O 1
ATOM 6555 N N . SER A 1 826 ? 65.059 1.849 -2.940 1.00 39.72 826 SER A N 1
ATOM 6556 C CA . SER A 1 826 ? 66.138 1.643 -1.969 1.00 39.72 826 SER A CA 1
ATOM 6557 C C . SER A 1 826 ? 67.433 2.212 -2.542 1.00 39.72 826 SER A C 1
ATOM 6559 O O . SER A 1 826 ? 68.401 1.495 -2.736 1.00 39.72 826 SER A O 1
ATOM 6561 N N . ALA A 1 827 ? 67.416 3.497 -2.891 1.00 45.59 827 ALA A N 1
ATOM 6562 C CA . ALA A 1 827 ? 68.601 4.327 -3.087 1.00 45.59 827 ALA A CA 1
ATOM 6563 C C . ALA A 1 827 ? 68.141 5.789 -3.166 1.00 45.59 827 ALA A C 1
ATOM 6565 O O . ALA A 1 827 ? 67.165 6.066 -3.855 1.00 45.59 827 ALA A O 1
ATOM 6566 N N . LEU A 1 828 ? 68.873 6.695 -2.510 1.00 44.69 828 LEU A N 1
ATOM 6567 C CA . LEU A 1 828 ? 68.690 8.158 -2.467 1.00 44.69 828 LEU A CA 1
ATOM 6568 C C . LEU A 1 828 ? 67.712 8.678 -1.397 1.00 44.69 828 LEU A C 1
ATOM 6570 O O . LEU A 1 828 ? 66.558 8.982 -1.674 1.00 44.69 828 LEU A O 1
ATOM 6574 N N . ASN A 1 829 ? 68.191 8.827 -0.160 1.00 37.25 829 ASN A N 1
ATOM 6575 C CA . ASN A 1 829 ? 68.617 10.131 0.373 1.00 37.25 829 ASN A CA 1
ATOM 6576 C C . ASN A 1 829 ? 68.872 10.013 1.882 1.00 37.25 829 ASN A C 1
ATOM 6578 O O . ASN A 1 829 ? 67.939 9.934 2.680 1.00 37.25 829 ASN A O 1
ATOM 6582 N N . GLU A 1 830 ? 70.146 10.048 2.263 1.00 38.47 830 GLU A N 1
ATOM 6583 C CA . GLU A 1 830 ? 70.556 10.455 3.602 1.00 38.47 830 GLU A CA 1
ATOM 6584 C C . GLU A 1 830 ? 70.635 11.984 3.625 1.00 38.47 830 GLU A C 1
ATOM 6586 O O . GLU A 1 830 ? 71.346 12.598 2.833 1.00 38.47 830 GLU A O 1
ATOM 6591 N N . GLY A 1 831 ? 69.889 12.602 4.534 1.00 35.53 831 GLY A N 1
ATOM 6592 C CA . GLY A 1 831 ? 69.984 14.021 4.845 1.00 35.53 831 GLY A CA 1
ATOM 6593 C C . GLY A 1 831 ? 69.505 14.238 6.280 1.00 35.53 831 GLY A C 1
ATOM 6594 O O . GLY A 1 831 ? 68.373 13.854 6.588 1.00 35.53 831 GLY A O 1
ATOM 6595 N N . PRO A 1 832 ? 70.331 14.796 7.183 1.00 52.38 832 PRO A N 1
ATOM 6596 C CA . PRO A 1 832 ? 69.965 14.967 8.578 1.00 52.38 832 PRO A CA 1
ATOM 6597 C C . PRO A 1 832 ? 69.293 16.327 8.773 1.00 52.38 832 PRO A C 1
ATOM 6599 O O . PRO A 1 832 ? 69.840 17.348 8.369 1.00 52.38 832 PRO A O 1
ATOM 6602 N N . ASN A 1 833 ? 68.109 16.334 9.388 1.00 41.69 833 ASN A N 1
ATOM 6603 C CA . ASN A 1 833 ? 67.653 17.320 10.380 1.00 41.69 833 ASN A CA 1
ATOM 6604 C C . ASN A 1 833 ? 66.127 17.357 10.448 1.00 41.69 833 ASN A C 1
ATOM 6606 O O . ASN A 1 833 ? 65.454 17.828 9.536 1.00 41.69 833 ASN A O 1
ATOM 6610 N N . SER A 1 834 ? 65.587 16.928 11.583 1.00 34.94 834 SER A N 1
ATOM 6611 C CA . SER A 1 834 ? 64.769 17.753 12.486 1.00 34.94 834 SER A CA 1
ATOM 6612 C C . SER A 1 834 ? 63.995 16.825 13.417 1.00 34.94 834 SER A C 1
ATOM 6614 O O . SER A 1 834 ? 63.244 15.948 12.996 1.00 34.94 834 SER A O 1
ATOM 6616 N N . GLY A 1 835 ? 64.261 16.975 14.713 1.00 42.28 835 GLY A N 1
ATOM 6617 C CA . GLY A 1 835 ? 63.568 16.237 15.754 1.00 42.28 835 GLY A CA 1
ATOM 6618 C C . GLY A 1 835 ? 62.137 16.727 15.910 1.00 42.28 835 GLY A C 1
ATOM 6619 O O . GLY A 1 835 ? 61.890 17.91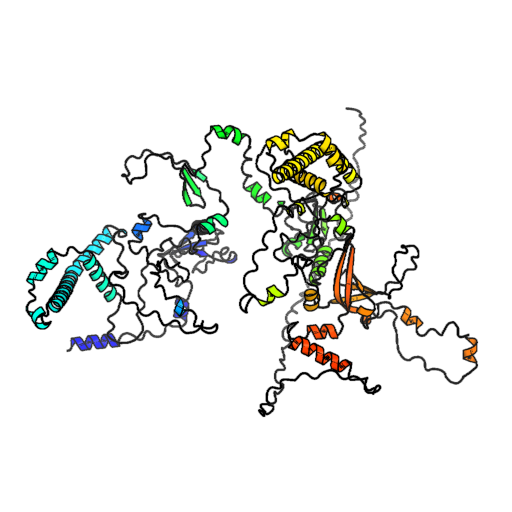9 15.792 1.00 42.28 835 GLY A O 1
ATOM 6620 N N . ILE A 1 836 ? 61.228 15.810 16.238 1.00 35.34 836 ILE A N 1
ATOM 6621 C CA . ILE A 1 836 ? 59.952 16.089 16.900 1.00 35.34 836 ILE A CA 1
ATOM 6622 C C . ILE A 1 836 ? 59.585 14.869 17.764 1.00 35.34 836 ILE A C 1
ATOM 6624 O O . ILE A 1 836 ? 59.379 13.759 17.281 1.00 35.34 836 ILE A O 1
ATOM 6628 N N . VAL A 1 837 ? 59.571 15.137 19.072 1.00 35.72 837 VAL A N 1
ATOM 6629 C CA . VAL A 1 837 ? 58.636 14.690 20.117 1.00 35.72 837 VAL A CA 1
ATOM 6630 C C . VAL A 1 837 ? 58.163 13.231 20.080 1.00 35.72 837 VAL A C 1
ATOM 6632 O O . VAL A 1 837 ? 57.168 12.862 19.460 1.00 35.72 837 VAL A O 1
ATOM 6635 N N . THR A 1 838 ? 58.818 12.419 20.907 1.00 34.47 838 THR A N 1
ATOM 6636 C CA . THR A 1 838 ? 58.313 11.143 21.416 1.00 34.47 838 THR A CA 1
ATOM 6637 C C . THR A 1 838 ? 57.153 11.356 22.395 1.00 34.47 838 THR A C 1
ATOM 6639 O O . THR A 1 838 ? 57.295 12.073 23.382 1.00 34.47 838 THR A O 1
ATOM 6642 N N . SER A 1 839 ? 56.033 10.668 22.174 1.00 34.09 839 SER A N 1
ATOM 6643 C CA . SER A 1 839 ? 55.021 10.367 23.200 1.00 34.09 839 SER A CA 1
ATOM 6644 C C . SER A 1 839 ? 54.829 8.846 23.298 1.00 34.09 839 SER A C 1
ATOM 6646 O O . SER A 1 839 ? 55.032 8.142 22.303 1.00 34.09 839 SER A O 1
ATOM 6648 N N . PRO A 1 840 ? 54.517 8.304 24.489 1.00 40.22 840 PRO A N 1
ATOM 6649 C CA . PRO A 1 840 ? 54.858 6.931 24.836 1.00 40.22 840 PRO A CA 1
ATOM 6650 C C . PRO A 1 840 ? 53.852 5.911 24.292 1.00 40.22 840 PRO A C 1
ATOM 6652 O O . PRO A 1 840 ? 52.639 6.035 24.458 1.00 40.22 840 PRO A O 1
ATOM 6655 N N . ARG A 1 841 ? 54.383 4.844 23.686 1.00 31.56 841 ARG A N 1
ATOM 6656 C CA . ARG A 1 841 ? 53.645 3.616 23.371 1.00 31.56 841 ARG A CA 1
ATOM 6657 C C . ARG A 1 841 ? 53.358 2.846 24.660 1.00 31.56 841 ARG A C 1
ATOM 6659 O O . ARG A 1 841 ? 54.279 2.336 25.291 1.00 31.56 841 ARG A O 1
ATOM 6666 N N . PHE A 1 842 ? 52.079 2.674 24.980 1.00 35.97 842 PHE A N 1
ATOM 6667 C CA . PHE A 1 842 ? 51.623 1.590 25.846 1.00 35.97 842 PHE A CA 1
ATOM 6668 C C . PHE A 1 842 ? 51.779 0.256 25.104 1.00 35.97 842 PHE A C 1
ATOM 6670 O O . PHE A 1 842 ? 51.082 -0.010 24.124 1.00 35.97 842 PHE A O 1
ATOM 6677 N N . ALA A 1 843 ? 52.706 -0.577 25.569 1.00 36.28 843 ALA A N 1
ATOM 6678 C CA . ALA A 1 843 ? 52.808 -1.980 25.192 1.00 36.28 843 ALA A CA 1
ATOM 6679 C C . ALA A 1 843 ? 52.053 -2.835 26.227 1.00 36.28 843 ALA A C 1
ATOM 6681 O O . ALA A 1 843 ? 52.344 -2.716 27.418 1.00 36.28 843 ALA A O 1
ATOM 6682 N N . PRO A 1 844 ? 51.110 -3.708 25.832 1.00 40.22 844 PRO A N 1
ATOM 6683 C CA . PRO A 1 844 ? 50.617 -4.753 26.719 1.00 40.22 844 PRO A CA 1
ATOM 6684 C C . PRO A 1 844 ? 51.584 -5.956 26.730 1.00 40.22 844 PRO A C 1
ATOM 6686 O O . PRO A 1 844 ? 52.235 -6.239 25.718 1.00 40.22 844 PRO A O 1
ATOM 6689 N N . PRO A 1 845 ? 51.701 -6.672 27.863 1.00 44.03 845 PRO A N 1
ATOM 6690 C CA . PRO A 1 845 ? 52.718 -7.693 28.066 1.00 44.03 845 PRO A CA 1
ATOM 6691 C C . PRO A 1 845 ? 52.422 -8.970 27.276 1.00 44.03 845 PRO A C 1
ATOM 6693 O O . PRO A 1 845 ? 51.283 -9.430 27.165 1.00 44.03 845 PRO A O 1
ATOM 6696 N N . GLY A 1 846 ? 53.494 -9.565 26.758 1.00 34.66 846 GLY A N 1
ATOM 6697 C CA . GLY A 1 846 ? 53.461 -10.825 26.036 1.00 34.66 846 GLY A CA 1
ATOM 6698 C C . GLY A 1 846 ? 53.025 -11.999 26.912 1.00 34.66 846 GLY A C 1
ATOM 6699 O O . GLY A 1 846 ? 53.576 -12.244 27.982 1.00 34.66 846 GLY A O 1
ATOM 6700 N N . ARG A 1 847 ? 52.093 -12.796 26.387 1.00 35.94 847 ARG A N 1
ATOM 6701 C CA . ARG A 1 847 ? 51.947 -14.210 26.740 1.00 35.94 847 ARG A CA 1
ATOM 6702 C C . ARG A 1 847 ? 52.400 -15.042 25.548 1.00 35.94 847 ARG A C 1
ATOM 6704 O O . ARG A 1 847 ? 51.715 -15.115 24.533 1.00 35.94 847 ARG A O 1
ATOM 6711 N N . LYS A 1 848 ? 53.572 -15.664 25.683 1.00 37.84 848 LYS A N 1
ATOM 6712 C CA . LYS A 1 848 ? 54.020 -16.750 24.810 1.00 37.84 848 LYS A CA 1
ATOM 6713 C C . LYS A 1 848 ? 53.204 -17.995 25.164 1.00 37.84 848 LYS A C 1
ATOM 6715 O O . LYS A 1 848 ? 53.449 -18.608 26.196 1.00 37.84 848 LYS A O 1
ATOM 6720 N N . ALA A 1 849 ? 52.245 -18.356 24.319 1.00 35.62 849 ALA A N 1
ATOM 6721 C CA . ALA A 1 849 ? 51.676 -19.697 24.289 1.00 35.62 849 ALA A CA 1
ATOM 6722 C C . ALA A 1 849 ? 52.129 -20.351 22.981 1.00 35.62 849 ALA A C 1
ATOM 6724 O O . ALA A 1 849 ? 51.725 -19.944 21.894 1.00 35.62 849 ALA A O 1
ATOM 6725 N N . ALA A 1 850 ? 53.030 -21.323 23.099 1.00 39.44 850 ALA A N 1
ATOM 6726 C CA . ALA A 1 850 ? 53.445 -22.172 21.998 1.00 39.44 850 ALA A CA 1
ATOM 6727 C C . ALA A 1 850 ? 52.267 -23.073 21.601 1.00 39.44 850 ALA A C 1
ATOM 6729 O O . ALA A 1 850 ? 51.959 -24.041 22.294 1.00 39.44 850 ALA A O 1
ATOM 6730 N N . LEU A 1 851 ? 51.603 -22.749 20.493 1.00 35.34 851 LEU A N 1
ATOM 6731 C CA . LEU A 1 851 ? 50.664 -23.645 19.826 1.00 35.34 851 LEU A CA 1
ATOM 6732 C C . LEU A 1 851 ? 51.336 -24.185 18.564 1.00 35.34 851 LEU A C 1
ATOM 6734 O O . LEU A 1 851 ? 51.711 -23.438 17.663 1.00 35.34 851 LEU A O 1
ATOM 6738 N N . LYS A 1 852 ? 51.528 -25.506 18.560 1.00 35.59 852 LYS A N 1
ATOM 6739 C CA . LYS A 1 852 ? 52.025 -26.303 17.435 1.00 35.59 852 LYS A CA 1
ATOM 6740 C C . LYS A 1 852 ? 51.123 -26.098 16.205 1.00 35.59 852 LYS A C 1
ATOM 6742 O O . LYS A 1 852 ? 49.903 -26.045 16.376 1.00 35.59 852 LYS A O 1
ATOM 6747 N N . PRO A 1 853 ? 51.669 -26.048 14.979 1.00 36.06 853 PRO A N 1
ATOM 6748 C CA . PRO A 1 853 ? 50.848 -26.012 13.778 1.00 36.06 853 PRO A CA 1
ATOM 6749 C C . PRO A 1 853 ? 50.178 -27.377 13.579 1.00 36.06 853 PRO A C 1
ATOM 6751 O O . PRO A 1 853 ? 50.839 -28.379 13.316 1.00 36.06 853 PRO A O 1
ATOM 6754 N N . ILE A 1 854 ? 48.853 -27.417 13.719 1.00 35.47 854 ILE A N 1
ATOM 6755 C CA . ILE A 1 854 ? 48.032 -28.521 13.218 1.00 35.47 854 ILE A CA 1
ATOM 6756 C C . ILE A 1 854 ? 47.873 -28.278 11.719 1.00 35.47 854 ILE A C 1
ATOM 6758 O O . ILE A 1 854 ? 47.261 -27.294 11.301 1.00 35.47 854 ILE A O 1
ATOM 6762 N N . GLY A 1 855 ? 48.482 -29.150 10.917 1.00 32.03 855 GLY A N 1
ATOM 6763 C CA . GLY A 1 855 ? 48.324 -29.155 9.471 1.00 32.03 855 GLY A CA 1
ATOM 6764 C C . GLY A 1 855 ? 46.875 -29.444 9.102 1.00 32.03 855 GLY A C 1
ATOM 6765 O O . GLY A 1 855 ? 46.368 -30.531 9.368 1.00 32.03 855 GLY A O 1
ATOM 6766 N N . TYR A 1 856 ? 46.216 -28.480 8.466 1.00 33.81 856 TYR A N 1
ATOM 6767 C CA . TYR A 1 856 ? 44.978 -28.743 7.750 1.00 33.81 856 TYR A CA 1
ATOM 6768 C C . TYR A 1 856 ? 45.332 -29.214 6.345 1.00 33.81 856 TYR A C 1
ATOM 6770 O O . TYR A 1 856 ? 45.694 -28.431 5.468 1.00 33.81 856 TYR A O 1
ATOM 6778 N N . GLY A 1 857 ? 45.259 -30.532 6.174 1.00 32.94 857 GLY A N 1
ATOM 6779 C CA . GLY A 1 857 ? 45.248 -31.176 4.876 1.00 32.94 857 GLY A CA 1
ATOM 6780 C C . GLY A 1 857 ? 44.051 -30.699 4.057 1.00 32.94 857 GLY A C 1
ATOM 6781 O O . GLY A 1 857 ? 42.911 -30.695 4.517 1.00 32.94 857 GLY A O 1
ATOM 6782 N N . SER A 1 858 ? 44.353 -30.305 2.827 1.00 41.00 858 SER A N 1
ATOM 6783 C CA . SER A 1 858 ? 43.428 -30.140 1.714 1.00 41.00 858 SER A CA 1
ATOM 6784 C C . SER A 1 858 ? 42.580 -31.406 1.531 1.00 41.00 858 SER A C 1
ATOM 6786 O O . SER A 1 858 ? 43.054 -32.387 0.964 1.00 41.00 858 SER A O 1
ATOM 6788 N N . LEU A 1 859 ? 41.324 -31.376 1.973 1.00 39.00 859 LEU A N 1
ATOM 6789 C CA . LEU A 1 859 ? 40.299 -32.363 1.632 1.00 39.00 859 LEU A CA 1
ATOM 6790 C C . LEU A 1 859 ? 38.935 -31.668 1.621 1.00 39.00 859 LEU A C 1
ATOM 6792 O O . LEU A 1 859 ? 38.273 -31.607 2.645 1.00 39.00 859 LEU A O 1
ATOM 6796 N N . PHE A 1 860 ? 38.551 -31.107 0.472 1.00 30.19 860 PHE A N 1
ATOM 6797 C CA . PHE A 1 860 ? 37.169 -31.042 -0.032 1.00 30.19 860 PHE A CA 1
ATOM 6798 C C . PHE A 1 860 ? 37.208 -30.543 -1.484 1.00 30.19 860 PHE A C 1
ATOM 6800 O O . PHE A 1 860 ? 36.772 -29.448 -1.830 1.00 30.19 860 PHE A O 1
ATOM 6807 N N . GLU A 1 861 ? 37.762 -31.379 -2.361 1.00 32.50 861 GLU A N 1
ATOM 6808 C CA . GLU A 1 861 ? 37.522 -31.281 -3.797 1.00 32.50 861 GLU A CA 1
ATOM 6809 C C . GLU A 1 861 ? 36.132 -31.888 -4.061 1.00 32.50 861 GLU A C 1
ATOM 6811 O O . GLU A 1 861 ? 35.963 -33.092 -4.262 1.00 32.50 861 GLU A O 1
ATOM 6816 N N . ALA A 1 862 ? 35.088 -31.064 -3.964 1.00 33.19 862 ALA A N 1
ATOM 6817 C CA . ALA A 1 862 ? 33.740 -31.481 -4.318 1.00 33.19 862 ALA A CA 1
ATOM 6818 C C . ALA A 1 862 ? 33.640 -31.620 -5.847 1.00 33.19 862 ALA A C 1
ATOM 6820 O O . ALA A 1 862 ? 33.324 -30.671 -6.565 1.00 33.19 862 ALA A O 1
ATOM 6821 N N . LYS A 1 863 ? 33.882 -32.839 -6.344 1.00 35.31 863 LYS A N 1
ATOM 6822 C CA . LYS A 1 863 ? 33.398 -33.314 -7.647 1.00 35.31 863 LYS A CA 1
ATOM 6823 C C . LYS A 1 863 ? 31.866 -33.273 -7.652 1.00 35.31 863 LYS A C 1
ATOM 6825 O O . LYS A 1 863 ? 31.205 -34.274 -7.388 1.00 35.31 863 LYS A O 1
ATOM 6830 N N . ILE A 1 864 ? 31.289 -32.119 -7.974 1.00 34.97 864 ILE A N 1
ATOM 6831 C CA . ILE A 1 864 ? 29.885 -32.037 -8.377 1.00 34.97 864 ILE A CA 1
ATOM 6832 C C . ILE A 1 864 ? 29.809 -32.574 -9.806 1.00 34.97 864 ILE A C 1
ATOM 6834 O O . ILE A 1 864 ? 30.287 -31.968 -10.766 1.00 34.97 864 ILE A O 1
ATOM 6838 N N . GLY A 1 865 ? 29.268 -33.785 -9.912 1.00 31.61 865 GLY A N 1
ATOM 6839 C CA . GLY A 1 865 ? 29.129 -34.525 -11.150 1.00 31.61 865 GLY A CA 1
ATOM 6840 C C . GLY A 1 865 ? 28.280 -33.791 -12.185 1.00 31.61 865 GLY A C 1
ATOM 6841 O O . GLY A 1 865 ? 27.129 -33.434 -11.945 1.00 31.61 865 GLY A O 1
ATOM 6842 N N . ARG A 1 866 ? 28.830 -33.676 -13.396 1.00 38.72 866 ARG A N 1
ATOM 6843 C CA . ARG A 1 866 ? 28.055 -33.566 -14.634 1.00 38.72 866 ARG A CA 1
ATOM 6844 C C . ARG A 1 866 ? 27.301 -34.879 -14.856 1.00 38.72 866 ARG A C 1
ATOM 6846 O O . ARG A 1 866 ? 27.814 -35.797 -15.486 1.00 38.72 866 ARG A O 1
ATOM 6853 N N . LYS A 1 867 ? 26.081 -34.975 -14.341 1.00 36.97 867 LYS A N 1
ATOM 6854 C CA . LYS A 1 867 ? 25.068 -35.936 -14.792 1.00 36.97 867 LYS A CA 1
ATOM 6855 C C . LYS A 1 867 ? 23.729 -35.216 -14.776 1.00 36.97 867 LYS A C 1
ATOM 6857 O O . LYS A 1 867 ? 23.164 -35.086 -13.710 1.00 36.97 867 LYS A O 1
ATOM 6862 N N . TYR A 1 868 ? 23.319 -34.687 -15.930 1.00 36.84 868 TYR A N 1
ATOM 6863 C CA . TYR A 1 868 ? 21.943 -34.541 -16.440 1.00 36.84 868 TYR A CA 1
ATOM 6864 C C . TYR A 1 868 ? 22.014 -33.722 -17.740 1.00 36.84 868 TYR A C 1
ATOM 6866 O O . TYR A 1 868 ? 21.704 -32.539 -17.787 1.00 36.84 868 TYR A O 1
ATOM 6874 N N . LEU A 1 869 ? 22.501 -34.364 -18.801 1.00 38.88 869 LEU A N 1
ATOM 6875 C CA . LEU A 1 869 ? 22.344 -33.913 -20.185 1.00 38.88 869 LEU A CA 1
ATOM 6876 C C . LEU A 1 869 ? 22.469 -35.162 -21.061 1.00 38.88 869 LEU A C 1
ATOM 6878 O O . LEU A 1 869 ? 23.552 -35.490 -21.528 1.00 38.88 869 LEU A O 1
ATOM 6882 N N . LYS A 1 870 ? 21.382 -35.943 -21.107 1.00 42.06 870 LYS A N 1
ATOM 6883 C CA . LYS A 1 870 ? 21.071 -36.997 -22.094 1.00 42.06 870 LYS A CA 1
ATOM 6884 C C . LYS A 1 870 ? 19.752 -37.672 -21.698 1.00 42.06 870 LYS A C 1
ATOM 6886 O O . LYS A 1 870 ? 19.738 -38.642 -20.945 1.00 42.06 870 LYS A O 1
ATOM 6891 N N . ARG A 1 871 ? 18.637 -37.112 -22.168 1.00 34.88 871 ARG A N 1
ATOM 6892 C CA . ARG A 1 871 ? 17.371 -37.825 -22.412 1.00 34.88 871 ARG A CA 1
ATOM 6893 C C . ARG A 1 871 ? 16.468 -36.909 -23.233 1.00 34.88 871 ARG A C 1
ATOM 6895 O O . ARG A 1 871 ? 15.986 -35.909 -22.714 1.00 34.88 871 ARG A O 1
ATOM 6902 N N . GLY A 1 872 ? 16.319 -37.232 -24.512 1.00 31.83 872 GLY A N 1
ATOM 6903 C CA . GLY A 1 872 ? 15.507 -36.469 -25.457 1.00 31.83 872 GLY A CA 1
ATOM 6904 C C . GLY A 1 872 ? 15.941 -36.611 -26.916 1.00 31.83 872 GLY A C 1
ATOM 6905 O O . GLY A 1 872 ? 15.756 -35.671 -27.671 1.00 31.83 872 GLY A O 1
ATOM 6906 N N . GLU A 1 873 ? 16.541 -37.738 -27.301 1.00 40.62 873 GLU A N 1
ATOM 6907 C CA . GLU A 1 873 ? 16.537 -38.191 -28.694 1.00 40.62 873 GLU A CA 1
ATOM 6908 C C . GLU A 1 873 ? 15.622 -39.412 -28.710 1.00 40.62 873 GLU A C 1
ATOM 6910 O O . GLU A 1 873 ? 15.902 -40.417 -28.056 1.00 40.62 873 GLU A O 1
ATOM 6915 N N . GLY A 1 874 ? 14.469 -39.244 -29.342 1.00 32.03 874 GLY A N 1
ATOM 6916 C CA . GLY A 1 874 ? 13.431 -40.245 -29.502 1.00 32.03 874 GLY A CA 1
ATOM 6917 C C . GLY A 1 874 ? 12.577 -39.829 -30.688 1.00 32.03 874 GLY A C 1
ATOM 6918 O O . GLY A 1 874 ? 11.799 -38.888 -30.576 1.00 32.03 874 GLY A O 1
ATOM 6919 N N . GLU A 1 875 ? 12.821 -40.519 -31.800 1.00 32.75 875 GLU A N 1
ATOM 6920 C CA . GLU A 1 875 ? 11.877 -40.807 -32.884 1.00 32.75 875 GLU A CA 1
ATOM 6921 C C . GLU A 1 875 ? 11.340 -39.602 -33.670 1.00 32.75 875 GLU A C 1
ATOM 6923 O O . GLU A 1 875 ? 10.246 -39.084 -33.463 1.00 32.75 875 GLU A O 1
ATOM 6928 N N . THR A 1 876 ? 12.124 -39.206 -34.674 1.00 32.78 876 THR A N 1
ATOM 6929 C CA . THR A 1 876 ? 11.586 -38.699 -35.937 1.00 32.78 876 THR A CA 1
ATOM 6930 C C . THR A 1 876 ? 10.898 -39.856 -36.664 1.00 32.78 876 THR A C 1
ATOM 6932 O O . THR A 1 876 ? 11.560 -40.623 -37.360 1.00 32.78 876 THR A O 1
ATOM 6935 N N . GLU A 1 877 ? 9.587 -40.004 -36.485 1.00 33.94 877 GLU A N 1
ATOM 6936 C CA . GLU A 1 877 ? 8.762 -40.724 -37.456 1.00 33.94 877 GLU A CA 1
ATOM 6937 C C . GLU A 1 877 ? 8.601 -39.844 -38.701 1.00 33.94 877 GLU A C 1
ATOM 6939 O O . GLU A 1 877 ? 8.078 -38.727 -38.650 1.00 33.94 877 GLU A O 1
ATOM 6944 N N . GLU A 1 878 ? 9.105 -40.360 -39.818 1.00 38.12 878 GLU A N 1
ATOM 6945 C CA . GLU A 1 878 ? 8.805 -39.900 -41.166 1.00 38.12 878 GLU A CA 1
ATOM 6946 C C . GLU A 1 878 ? 7.292 -39.982 -41.406 1.00 38.12 878 GLU A C 1
ATOM 6948 O O . GLU A 1 878 ? 6.707 -41.060 -41.467 1.00 38.12 878 GLU A O 1
ATOM 6953 N N . LEU A 1 879 ? 6.653 -38.825 -41.574 1.00 33.62 879 LEU A N 1
ATOM 6954 C CA . LEU A 1 879 ? 5.327 -38.713 -42.172 1.00 33.62 879 LEU A CA 1
ATOM 6955 C C . LEU A 1 879 ? 5.461 -37.915 -43.465 1.00 33.62 879 LEU A C 1
ATOM 6957 O O . LEU A 1 879 ? 5.314 -36.695 -43.519 1.00 33.62 879 LEU A O 1
ATOM 6961 N N . GLU A 1 880 ? 5.776 -38.662 -44.514 1.00 41.31 880 GLU A N 1
ATOM 6962 C CA . GLU A 1 880 ? 5.693 -38.266 -45.908 1.00 41.31 880 GLU A CA 1
ATOM 6963 C C . GLU A 1 880 ? 4.204 -38.128 -46.288 1.00 41.31 880 GLU A C 1
ATOM 6965 O O . GLU A 1 880 ? 3.515 -39.107 -46.567 1.00 41.31 880 GLU A O 1
ATOM 6970 N N . VAL A 1 881 ? 3.658 -36.906 -46.246 1.00 35.94 881 VAL A N 1
ATOM 6971 C CA . VAL A 1 881 ? 2.305 -36.610 -46.751 1.00 35.94 881 VAL A CA 1
ATOM 6972 C C . VAL A 1 881 ? 2.297 -35.297 -47.540 1.00 35.94 881 VAL A C 1
ATOM 6974 O O . VAL A 1 881 ? 2.181 -34.211 -46.982 1.00 35.94 881 VAL A O 1
ATOM 6977 N N . ARG A 1 882 ? 2.352 -35.456 -48.869 1.00 32.62 882 ARG A N 1
ATOM 6978 C CA . ARG A 1 882 ? 1.666 -34.667 -49.914 1.00 32.62 882 ARG A CA 1
ATOM 6979 C C . ARG A 1 882 ? 1.689 -33.133 -49.786 1.00 32.62 882 ARG A C 1
ATOM 6981 O O . ARG A 1 882 ? 0.715 -32.507 -49.366 1.00 32.62 882 ARG A O 1
ATOM 6988 N N . GLU A 1 883 ? 2.725 -32.526 -50.357 1.00 37.50 883 GLU A N 1
ATOM 6989 C CA . GLU A 1 883 ? 2.622 -31.207 -50.987 1.00 37.50 883 GLU A CA 1
ATOM 6990 C C . GLU A 1 883 ? 1.997 -31.352 -52.380 1.00 37.50 883 GLU A C 1
ATOM 6992 O O . GLU A 1 883 ? 2.676 -31.657 -53.347 1.00 37.50 883 GLU A O 1
ATOM 6997 N N . ASP A 1 884 ? 0.687 -31.144 -52.479 1.00 40.72 884 ASP A N 1
ATOM 6998 C CA . ASP A 1 884 ? 0.008 -30.851 -53.744 1.00 40.72 884 ASP A CA 1
ATOM 6999 C C . ASP A 1 884 ? -1.331 -30.184 -53.416 1.00 40.72 884 ASP A C 1
ATOM 7001 O O . ASP A 1 884 ? -2.313 -30.881 -53.160 1.00 40.72 884 ASP A O 1
ATOM 7005 N N . ARG A 1 885 ? -1.355 -28.837 -53.344 1.00 40.34 885 ARG A N 1
ATOM 7006 C CA . ARG A 1 885 ? -2.529 -27.938 -53.542 1.00 40.34 885 ARG A CA 1
ATOM 7007 C C . ARG A 1 885 ? -2.294 -26.518 -52.997 1.00 40.34 885 ARG A C 1
ATOM 7009 O O . ARG A 1 885 ? -2.988 -26.076 -52.089 1.00 40.34 885 ARG A O 1
ATOM 7016 N N . THR A 1 886 ? -1.395 -25.735 -53.596 1.00 38.69 886 THR A N 1
ATOM 7017 C CA . THR A 1 886 ? -1.361 -24.268 -53.352 1.00 38.69 886 THR A CA 1
ATOM 7018 C C . THR A 1 886 ? -1.054 -23.406 -54.583 1.00 38.69 886 THR A C 1
ATOM 7020 O O . THR A 1 886 ? -0.794 -22.217 -54.439 1.00 38.69 886 THR A O 1
ATOM 7023 N N . ASN A 1 887 ? -1.213 -23.929 -55.809 1.00 37.31 887 ASN A N 1
ATOM 7024 C CA . ASN A 1 887 ? -1.070 -23.133 -57.045 1.00 37.31 887 ASN A CA 1
ATOM 7025 C C . ASN A 1 887 ? -2.380 -22.852 -57.815 1.00 37.31 887 ASN A C 1
ATOM 7027 O O . ASN A 1 887 ? -2.342 -22.273 -58.897 1.00 37.31 887 ASN A O 1
ATOM 7031 N N . ALA A 1 888 ? -3.554 -23.165 -57.253 1.00 37.28 888 ALA A N 1
ATOM 7032 C CA . ALA A 1 888 ? -4.846 -22.957 -57.930 1.00 37.28 888 ALA A CA 1
ATOM 7033 C C . ALA A 1 888 ? -5.631 -21.693 -57.503 1.00 37.28 888 ALA A C 1
ATOM 7035 O O . ALA A 1 888 ? -6.647 -21.377 -58.113 1.00 37.28 888 ALA A O 1
ATOM 7036 N N . ALA A 1 889 ? -5.173 -20.922 -56.507 1.00 37.34 889 ALA A N 1
ATOM 7037 C CA . ALA A 1 889 ? -5.943 -19.802 -55.935 1.00 37.34 889 ALA A CA 1
ATOM 7038 C C . ALA A 1 889 ? -5.344 -18.403 -56.199 1.00 37.34 889 ALA A C 1
ATOM 7040 O O . ALA A 1 889 ? -5.557 -17.473 -55.424 1.00 37.34 889 ALA A O 1
ATOM 7041 N N . ARG A 1 890 ? -4.586 -18.228 -57.293 1.00 40.28 890 ARG A N 1
ATOM 7042 C CA . ARG A 1 890 ? -3.996 -16.926 -57.681 1.00 40.28 890 ARG A CA 1
ATOM 7043 C C . ARG A 1 890 ? -4.404 -16.411 -59.067 1.00 40.28 890 ARG A C 1
ATOM 7045 O O . ARG A 1 890 ? -3.834 -15.432 -59.538 1.00 40.28 890 ARG A O 1
ATOM 7052 N N . LYS A 1 891 ? -5.417 -17.014 -59.708 1.00 39.53 891 LYS A N 1
ATOM 7053 C CA . LYS A 1 891 ? -5.863 -16.644 -61.070 1.00 39.53 891 LYS A CA 1
ATOM 7054 C C . LYS A 1 891 ? -7.334 -16.209 -61.196 1.00 39.53 891 LYS A C 1
ATOM 7056 O O . LYS A 1 891 ? -7.823 -16.060 -62.308 1.00 39.53 891 LYS A O 1
ATOM 7061 N N . THR A 1 892 ? -8.018 -15.930 -60.087 1.00 40.56 892 THR A N 1
ATOM 7062 C CA . THR A 1 892 ? -9.452 -15.560 -60.058 1.00 40.56 892 THR A CA 1
ATOM 7063 C C . THR A 1 892 ? -9.740 -14.318 -59.208 1.00 40.56 892 THR A C 1
ATOM 7065 O O . THR A 1 892 ? -10.755 -14.236 -58.530 1.00 40.56 892 THR A O 1
ATOM 7068 N N . LEU A 1 893 ? -8.862 -13.307 -59.252 1.00 36.19 893 LEU A N 1
ATOM 7069 C CA . LEU A 1 893 ? -9.159 -11.989 -58.661 1.00 36.19 893 LEU A CA 1
ATOM 7070 C C . LEU A 1 893 ? -8.672 -10.804 -59.512 1.00 36.19 893 LEU A C 1
ATOM 7072 O O . LEU A 1 893 ? -8.359 -9.736 -58.997 1.00 36.19 893 LEU A O 1
ATOM 7076 N N . LYS A 1 894 ? -8.603 -10.997 -60.837 1.00 38.06 894 LYS A N 1
ATOM 7077 C CA . LYS A 1 894 ? -8.260 -9.944 -61.812 1.00 38.06 894 LYS A CA 1
ATOM 7078 C C . LYS A 1 894 ? -9.343 -9.715 -62.881 1.00 38.06 894 LYS A C 1
ATOM 7080 O O . LYS A 1 894 ? -9.075 -9.068 -63.882 1.00 38.06 894 LYS A O 1
ATOM 7085 N N . GLY A 1 895 ? -10.556 -10.239 -62.660 1.00 37.78 895 GLY A N 1
ATOM 7086 C CA . GLY A 1 895 ? -11.680 -10.180 -63.609 1.00 37.78 895 GLY A CA 1
ATOM 7087 C C . GLY A 1 895 ? -12.981 -9.560 -63.079 1.00 37.78 895 GLY A C 1
ATOM 7088 O O . GLY A 1 895 ? -13.975 -9.585 -63.791 1.00 37.78 895 GLY A O 1
ATOM 7089 N N . MET A 1 896 ? -13.006 -9.007 -61.859 1.00 34.81 896 MET A N 1
ATOM 7090 C CA . MET A 1 896 ? -14.214 -8.404 -61.252 1.00 34.81 896 MET A CA 1
ATOM 7091 C C . MET A 1 896 ? -14.045 -6.912 -60.918 1.00 34.81 896 MET A C 1
ATOM 7093 O O . MET A 1 896 ? -14.604 -6.411 -59.950 1.00 34.81 896 MET A O 1
ATOM 7097 N N . LEU A 1 897 ? -13.274 -6.187 -61.731 1.00 39.16 897 LEU A N 1
ATOM 7098 C CA . LEU A 1 897 ? -13.275 -4.720 -61.760 1.00 39.16 897 LEU A CA 1
ATOM 7099 C C . LEU A 1 897 ? -13.760 -4.282 -63.140 1.00 39.16 897 LEU A C 1
ATOM 7101 O O . LEU A 1 897 ? -12.986 -3.927 -64.023 1.00 39.16 897 LEU A O 1
ATOM 7105 N N . GLY A 1 898 ? -15.070 -4.396 -63.331 1.00 37.16 898 GLY A N 1
ATOM 7106 C CA . GLY A 1 898 ? -15.757 -3.959 -64.532 1.00 37.16 898 GLY A CA 1
ATOM 7107 C C . GLY A 1 898 ? -17.204 -3.616 -64.208 1.00 37.16 898 GLY A C 1
ATOM 7108 O O . GLY A 1 898 ? -17.991 -4.517 -63.943 1.00 37.16 898 GLY A O 1
ATOM 7109 N N . LYS A 1 899 ? -17.514 -2.320 -64.336 1.00 41.25 899 LYS A N 1
ATOM 7110 C CA . LYS A 1 899 ? -18.832 -1.654 -64.356 1.00 41.25 899 LYS A CA 1
ATOM 7111 C C . LYS A 1 899 ? -19.364 -1.076 -63.036 1.00 41.25 899 LYS A C 1
ATOM 7113 O O . LYS A 1 899 ? -19.361 -1.726 -62.000 1.00 41.25 899 LYS A O 1
ATOM 7118 N N . ILE A 1 900 ? -19.944 0.120 -63.220 1.00 37.88 900 ILE A N 1
ATOM 7119 C CA . ILE A 1 900 ? -20.683 1.028 -62.321 1.00 37.88 900 ILE A CA 1
ATOM 7120 C C . ILE A 1 900 ? -19.766 2.105 -61.724 1.00 37.88 900 ILE A C 1
ATOM 7122 O O . ILE A 1 900 ? -18.867 1.797 -60.961 1.00 37.88 900 ILE A O 1
ATOM 7126 N N . GLY A 1 901 ? -19.902 3.396 -62.001 1.00 34.44 901 GLY A N 1
ATOM 7127 C CA . GLY A 1 901 ? -20.827 4.157 -62.833 1.00 34.44 901 GLY A CA 1
ATOM 7128 C C . GLY A 1 901 ? -20.545 5.630 -62.525 1.00 34.44 901 GLY A C 1
ATOM 7129 O O . GLY A 1 901 ? -20.484 6.015 -61.362 1.00 34.44 901 GLY A O 1
ATOM 7130 N N . THR A 1 902 ? -20.288 6.432 -63.551 1.00 39.69 902 THR A N 1
ATOM 7131 C CA . THR A 1 902 ? -20.093 7.880 -63.448 1.00 39.69 902 THR A CA 1
ATOM 7132 C C . THR A 1 902 ? -21.435 8.547 -63.159 1.00 39.69 902 THR A C 1
ATOM 7134 O O . THR A 1 902 ? -22.302 8.572 -64.029 1.00 39.69 902 THR A O 1
ATOM 7137 N N . GLY A 1 903 ? -21.606 9.072 -61.947 1.00 32.91 903 GLY A N 1
ATOM 7138 C CA . GLY A 1 903 ? -22.718 9.940 -61.569 1.00 32.91 903 GLY A CA 1
ATOM 7139 C C . GLY A 1 903 ? -22.176 11.300 -61.155 1.00 32.91 903 GLY A C 1
ATOM 7140 O O . GLY A 1 903 ? -21.662 11.445 -60.050 1.00 32.91 903 GLY A O 1
ATOM 7141 N N . ALA A 1 904 ? -22.253 12.261 -62.071 1.00 41.16 904 ALA A N 1
ATOM 7142 C CA . ALA A 1 904 ? -22.077 13.677 -61.791 1.00 41.16 904 ALA A CA 1
ATOM 7143 C C . ALA A 1 904 ? -23.265 14.189 -60.959 1.00 41.16 904 ALA A C 1
ATOM 7145 O O . ALA A 1 904 ? -24.403 13.784 -61.196 1.00 41.16 904 ALA A O 1
ATOM 7146 N N . GLY A 1 905 ? -22.996 15.078 -60.006 1.00 36.16 905 GLY A N 1
ATOM 7147 C CA . GLY A 1 905 ? -24.004 15.738 -59.183 1.00 36.16 905 GLY A CA 1
ATOM 7148 C C . GLY A 1 905 ? -23.460 17.050 -58.630 1.00 36.16 905 GLY A C 1
ATOM 7149 O O . GLY A 1 905 ? -22.760 17.052 -57.622 1.00 36.16 905 GLY A O 1
ATOM 7150 N N . ASP A 1 906 ? -23.770 18.128 -59.348 1.00 41.59 906 ASP A N 1
ATOM 7151 C CA . ASP A 1 906 ? -23.690 19.532 -58.936 1.00 41.59 906 ASP A CA 1
ATOM 7152 C C . ASP A 1 906 ? -24.662 19.864 -57.784 1.00 41.59 906 ASP A C 1
ATOM 7154 O O . ASP A 1 906 ? -25.695 19.212 -57.627 1.00 41.59 906 ASP A O 1
ATOM 7158 N N . GLY A 1 907 ? -24.370 20.952 -57.051 1.00 36.62 907 GLY A N 1
ATOM 7159 C CA . GLY A 1 907 ? -25.300 21.657 -56.144 1.00 36.62 907 GLY A CA 1
ATOM 7160 C C . GLY A 1 907 ? -24.678 21.977 -54.774 1.00 36.62 907 GLY A C 1
ATOM 7161 O O . GLY A 1 907 ? -24.621 21.107 -53.917 1.00 36.62 907 GLY A O 1
ATOM 7162 N N . SER A 1 908 ? -23.982 23.102 -54.563 1.00 41.56 908 SER A N 1
ATOM 7163 C CA . SER A 1 908 ? -24.445 24.487 -54.306 1.00 41.56 908 SER A CA 1
ATOM 7164 C C . SER A 1 908 ? -25.019 24.771 -52.895 1.00 41.56 908 SER A C 1
ATOM 7166 O O . SER A 1 908 ? -26.089 24.276 -52.565 1.00 41.56 908 SER A O 1
ATOM 7168 N N . VAL A 1 909 ? -24.323 25.670 -52.169 1.00 44.06 909 VAL A N 1
ATOM 7169 C CA . VAL A 1 909 ? -24.797 26.799 -51.312 1.00 44.06 909 VAL A CA 1
ATOM 7170 C C . VAL A 1 909 ? -25.724 26.486 -50.118 1.00 44.06 909 VAL A C 1
ATOM 7172 O O . VAL A 1 909 ? -26.854 26.060 -50.295 1.00 44.06 909 VAL A O 1
ATOM 7175 N N . GLY A 1 910 ? -25.260 26.687 -48.876 1.00 45.09 910 GLY A N 1
ATOM 7176 C CA . GLY A 1 910 ? -25.524 27.867 -48.011 1.00 45.09 910 GLY A CA 1
ATOM 7177 C C . GLY A 1 910 ? -26.142 27.347 -46.695 1.00 45.09 910 GLY A C 1
ATOM 7178 O O . GLY A 1 910 ? -26.868 26.363 -46.753 1.00 45.09 910 GLY A O 1
ATOM 7179 N N . SER A 1 911 ? -25.868 27.807 -45.474 1.00 44.78 911 SER A N 1
ATOM 7180 C CA . SER A 1 911 ? -25.467 29.094 -44.888 1.00 44.78 911 SER A CA 1
ATOM 7181 C C . SER A 1 911 ? -24.590 28.878 -43.656 1.00 44.78 911 SER A C 1
ATOM 7183 O O . SER A 1 911 ? -24.874 27.881 -42.948 1.00 44.78 911 SER A O 1
#

Secondary structure (DSSP, 8-state):
-HHHHHHHHHHHTS---PPPPHHHHHHHHSTTTT--TTS-PEEE--HHHHTTT-SSSSSPPPTT---SEEEEEESS-TTSS-EEEE-HHHHHHHHHHHHTT----PPTT-HHHHHH-GGGG----S-TTS------------GGGGGG--TT-TTS-PPP-------TTS--------GGGS-HHHHHHHHHHHHHTHHHHHHHHHHHHHHHHHHHHHHTT--HHHHHHT--HHHHHHHHHH---HHHHHHHHHHHHHHHHS----S------------PPPTTTTS------HHHHHHHPPPPPEEEEE------TTS------TT---EEEEETTEEEEE-TTTTT---GGGHHHHHSS---PPPPHHHHHHHHSTTTT--TTS-PEEE--HHHHTTT-SSSSSPPPTT---SEEEEEESS-TTSS-EEEE-HHHHHHHHHHHTTTPPEEEPTTSHHHHHT-S-TT-TTSS-TT-------------HHHHSSS-TTGGGS---------HHHHGGGG-----GGGS-HHHHHHHHHHHHHTHHHHHHHHHHHHHHHHHHHHHHHT--HHHHHHT--HHHHHHHHHH---HHHHHHHHHHHHHHHHTT---SS---S-PPP----PPPTTTTS------HHHHHHHPPPEEEEEEE------TTS--S---S----EEEEETTEEEEE-TTTSTTPPPSB-THHHHTTS--TTS-TTTTTSS-TT--PPP-------SB-HHHHEEEEEEEEEEEEE--TTSSSGGGGTS----TTTT-EEEEEEEE--HHHHHHHT--SPTTSHHHHHHHHHHHHHHHTTS--S---------------PPPP---------------------------------------SSSSSSSSSS----------------